Protein AF-A0A536AI36-F1 (afdb_monomer)

Foldseek 3Di:
DDDPPDDDPDDAFEEEEEAEVVVLVLLLLQQLLADQQAFFEYEYHYQDDLPDFDPSQVSNVVRHNAHEEEDDAKAATDGRHYYYYGWQWEWAADPRIIGTDDHDPPAGVHQLLRHLLRCCVNCQQRYEYEYAAHDDARNQNSLLNSLVSNHAYEYEALVQRPHSNHVVNHDPLSHPYYYHSNCVNVLSRCLRVQQPPPPPPPCPVVLVVLLQVLLCVLVVDHLPQWDPVQLVSLLSSLCSVVVNNDSNSVSVVCVVCVVSSVVSVSSLQRQRDAACVVVVLVVCCLPPPVVVQQVVCVVVQQEAAEEEESCFLNNVLLNVLLSNCVVCPPVVVSHHAAYEYEHQDPVRLVNNLQQFDAPVSCVVPPPVCQVPQWDQDPRHTHGDPVSSLRYDYDYDDLQDDQAAAAHQEYEYEPPCNGGDLLSSQLSLLSVLQRHDQFGKYWYAQPDPHDYDPVQWDQDDPRGRMTTGHDHHDNPPDRPDPPPPDDDDDDDDDDDDDDDDDDDDDDDDDDDDDDDPPDPVQVVVVVLQVLADDLKWKFKAFPQQFTQDIGNNVCVLQVADPVRHGPRNLVRGAQWPNVVVNVQQVCCVVVQDKGKDQFTWRDDSDPDQTWTKIWIKGWDDDPDDDTIMIMIIIHTCRLVVVLVVLVVVLVVVLVVVLVVLVVVLVVVVVVVVVVVVVVVVVVVVVVVVVVVVVVVVVVVVVCVVVVVVVVVCVVVVVVVVVVVVVPPVVPPVPPPPPDDDDDDDDDDDDDDDDDDDPPPPPPLPDDWWKWWFFDLQGQTDDTHPNVVVQVVDDDRHRPGPVVVCVVWPDFCVVVSVVQNVCLVPVDKDKDDWTFTFGQDPVGRTDTWTKIKIWHFDADPVRHGGTIMIIMDTDRVVVVCVVSVVVSVVVCVQAPPPFKWKWKAFLVLQFTQDTYPVVLVVLCVQLVNDSVVRGRDHPVSSDRDPDPPDPADPSRCCQVVVAKDWDAQPWDARPVDRDIWTKTKIK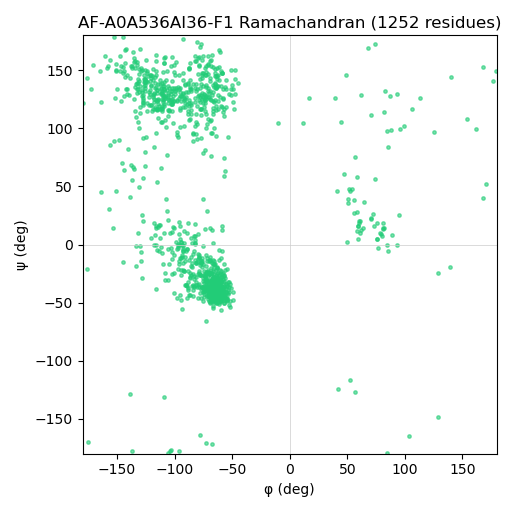HFDASDPVDSHTGMIMIIIGTCPSSVVSNVVSVVSVVVVVVVVVLLVVQLVVLVVLLVVLVVVLVVVVVCVVVVNDDPPPCVVSVVSVVSNVVSVVVSSVSSVLVSLVSCVVVVNNDQPQFDFDWVVVLLVVLVVVCPVALEAEDEAEPDPTATARGRSVLVNLLSCLLVVVQSLFADGHWYWYWYWDDDPWKIKIKIWHQGQWDDPVLQVCLLPFQDDDDDPVCPPPDDRSRSSVSSQSRLVSLVKGKHKDTDGNRTIMIMIMHTHDD

Sequence (1254 aa):
MSDRENVTSSNGDLVVVGSSAGGIEALSILVSTLSTDFPAPIVLAQHLDPNRPSSLDTILQRRTALTVEVIHDRTMLQTGKIYVVPANRHVSVVDGCVEIQGINPKRPRPSVDLLLSSAAEVYGERLIAVILTGSGSDGAAGAIEVKNLGGTVIVQDPQTARYPSMPLALPPTVVDFEVEIEQIGPLLSDLLTGVNTRLPEEKTEDVLRNILEQVSRQASIDFRPYKTTTILRRIGRRMTITHNRTMSDYLEYLKTHPEEVGELVKAFLINVTQFFRDAEAFTYLRREILPDLIVKGRARDRVLRFWAAGCATGEEPYSLAMLITEMLGEELSDWSVKIFATDLDDAAISFARRGVYTENLLKGLPAEYSSRFFEHTEHGYRIAKALRQMVIFGQQDLSRSAPFPRIDLVLCRNVLIYFTPELQEYVLNQFAYSLSNGGYLFLGKAETVRPVQSFYELINKRWKVYRCIGNALPSARRPNSSELSSARVEHHSSSIPARRNGQQHSDQGHQHAPPVQDVGQLRRYNELLLRFLPIGVVVIDRSYRVLTANSTARRLLGLRDAATEQDFLHAIRGIPYAEVRNAIDTVFRERNIATLPEVELAINTGGSGRFIHLSIAVMQLESETPELATLSVTDVTEQVQSKRQLEATQAEQKQLTQELSSTNKRLNDMNKELLDANEELQVANEELMLTHEELQASIEEFETTNEELQATNEELETNNEELQATNEELETTNDELRARTGELQEATIMLESERGHLAEMVELAPFYIMVLRGPNLIVEAYNPRYAQILKGRELHERPLEIVFELFWEEGIPIVRAAHEVFRQGITHTTPRVLTRVPNTNGGYSESYFVYTLVPSHDAGGKVSGVIIYAVDETQHRVRELMEERERLRLIFEHSDMAALALYDAQTAELVMGSPRYLDMKASIHNIEREKLTGKKWHELTITSWPDEEESPWQRVIKTHEPLHLPELHLSSSQNKQEVVLDYSLIPIFASEEQDTIRFIVVSAVDITRQVQARQELIQLNRLKDEFLSLASHELRTPLTSIMGHSELLQRALKRLDNGEVSKTDFSQEAHILDMIVHQSRRLNHLIEEMVDITRIRSEQFEIKHKENVNIIQLVQHVLEQYIDSKHEINLITRDDEIIVNSDEGRIEQVLNNLVGNAVKYSPAGKPIEVRVERDKHEVTIAVRDEGVGISEEQQRHIFERFYRVHNDANAAIEGLGLGLYIAHEIVVRHGGRMWLESKPGKGSAFYFSLPLST

pLDDT: mean 71.99, std 16.7, range [22.3, 97.12]

Solvent-accessible surface area (backbone atoms only — not comparable to full-atom values): 70666 Å² total; per-residue (Å²): 145,81,90,85,85,85,87,86,85,83,84,75,48,41,38,39,38,28,29,24,50,67,20,72,62,53,49,39,49,27,46,51,43,46,62,74,80,36,78,35,24,34,38,39,36,50,52,45,66,70,89,53,90,79,59,60,59,66,57,41,42,76,41,29,84,41,54,58,45,73,58,60,66,75,38,77,72,48,66,37,29,37,35,35,54,47,66,61,35,37,46,33,39,55,97,75,24,42,31,56,49,76,95,65,91,89,59,64,38,33,36,34,25,53,31,36,36,31,35,17,76,73,46,20,56,44,25,36,40,36,35,36,26,5,69,53,52,79,34,34,70,8,43,48,42,20,39,76,46,52,20,43,27,35,28,34,28,48,90,78,27,90,26,32,49,27,37,65,56,45,58,76,75,52,52,74,40,75,37,55,58,72,51,49,24,53,49,50,51,52,68,69,64,37,78,83,68,76,68,62,90,85,58,53,68,62,50,51,49,50,43,40,49,51,42,24,70,74,71,71,47,79,61,75,62,33,46,63,73,64,50,54,54,43,50,54,52,52,23,58,78,71,71,34,87,43,74,64,52,37,47,53,45,46,72,76,37,64,70,53,47,58,55,52,51,51,63,71,56,85,55,83,74,44,52,50,66,61,55,70,55,52,50,47,40,61,69,62,48,49,52,55,50,50,58,55,16,64,77,51,82,28,44,47,35,34,33,30,44,59,29,35,58,31,32,53,56,49,40,51,44,52,52,51,51,65,72,44,49,84,56,47,86,73,43,53,61,40,32,40,28,23,22,74,52,63,68,31,40,54,48,26,72,69,32,67,39,48,73,73,71,46,71,80,60,57,68,69,55,49,70,71,44,40,44,86,50,101,85,31,35,30,56,36,68,73,57,56,72,31,48,47,76,46,79,47,51,75,91,78,51,84,70,63,71,67,22,44,35,38,39,44,46,81,48,63,72,48,39,33,74,69,51,41,52,53,43,50,45,44,49,32,45,14,35,30,84,72,14,38,41,39,35,32,74,84,53,84,79,79,77,61,68,81,30,38,43,84,76,34,84,79,49,44,27,28,34,30,74,34,72,50,75,87,72,87,72,69,92,64,96,78,77,89,76,89,78,89,86,87,88,81,89,91,77,91,88,89,86,90,90,83,89,91,87,88,89,82,88,78,98,69,79,85,73,100,77,57,74,75,53,54,61,50,50,54,54,54,63,35,52,69,43,91,53,9,40,36,33,25,39,86,81,40,29,21,72,45,66,21,51,34,25,23,65,76,49,60,44,56,100,78,45,65,74,34,44,48,72,75,54,28,68,45,52,60,56,70,62,55,47,52,43,53,54,45,14,73,71,69,70,43,74,36,75,44,74,76,43,57,31,59,60,100,67,97,56,82,63,48,23,28,27,40,37,36,34,60,51,88,65,102,56,105,61,83,61,29,34,41,37,41,37,39,83,39,30,69,53,52,50,51,50,51,51,46,52,49,51,52,48,50,52,52,47,52,47,49,50,52,53,49,49,51,48,50,50,51,52,49,54,46,49,51,49,52,50,49,51,48,50,52,50,49,50,54,47,48,54,50,48,51,54,47,48,55,54,43,49,61,50,43,60,55,46,49,59,51,44,59,58,47,50,65,59,44,60,64,51,51,66,62,53,62,71,61,58,73,69,60,69,80,72,69,78,81,78,80,86,81,86,81,89,89,90,85,88,85,80,86,90,87,88,88,87,80,84,82,80,68,77,74,87,73,66,93,56,33,38,39,34,25,38,48,98,69,37,22,30,70,50,65,42,77,65,42,53,66,81,52,77,84,63,88,54,72,77,34,42,51,69,68,68,44,68,79,52,83,86,74,45,66,64,58,60,51,47,49,58,44,18,48,72,69,62,45,70,46,71,51,71,80,39,79,42,71,43,78,42,96,89,78,51,74,42,83,37,35,33,38,41,34,36,38,50,34,63,43,99,84,72,45,69,40,18,39,36,41,41,43,47,80,56,54,72,58,61,65,47,54,64,53,51,59,59,51,52,57,55,49,60,40,64,67,40,89,77,44,26,33,35,36,26,33,52,82,77,34,23,28,72,48,62,10,58,57,28,36,53,52,48,20,68,74,69,73,42,63,61,88,70,48,59,64,39,40,52,83,82,71,56,92,66,86,70,72,97,60,102,65,53,75,69,56,47,32,72,73,67,73,43,67,46,78,42,76,71,43,75,40,73,49,95,86,45,97,58,73,43,27,26,40,36,37,42,38,70,36,62,73,44,97,90,43,100,44,65,46,30,32,40,36,40,38,31,83,45,44,70,51,57,52,56,53,52,52,47,55,52,52,52,52,56,50,55,52,50,55,53,53,51,55,53,66,54,44,54,39,52,52,48,34,51,53,37,50,52,50,45,51,54,52,53,54,41,51,76,70,68,78,58,76,100,81,64,66,65,60,56,51,49,40,50,50,52,31,52,53,32,49,55,50,51,52,52,55,52,51,55,52,50,52,52,50,28,54,73,68,70,66,61,67,88,84,58,65,38,83,34,46,53,52,60,52,51,50,57,58,50,60,79,45,65,89,46,71,41,54,74,45,81,46,63,89,66,91,73,45,69,29,70,37,39,60,70,62,51,48,52,33,49,51,46,49,53,50,47,36,64,71,52,26,55,84,68,48,58,33,43,38,36,47,48,79,59,98,56,32,38,37,41,34,46,33,26,63,16,60,38,43,50,81,76,53,63,77,42,52,61,34,78,62,34,74,87,88,45,94,91,46,78,85,68,86,78,74,31,44,58,56,25,51,33,44,52,53,33,44,74,63,68,23,52,66,53,73,52,54,41,66,71,65,6,36,33,43,36,39,31,40,48,42,72,129

Radius of gyration: 47.38 Å; Cα contacts (8 Å, |Δi|>4): 1922; chains: 1; bounding box: 139×102×135 Å

Nearest PDB structures (foldseek):
  3dge-assembly3_A  TM=8.605E-01  e=4.373E-19  Thermotoga maritima
  6rh7-assembly1_B  TM=8.488E-01  e=9.731E-19  Thermotoga maritima
  7zp0-assembly1_A  TM=8.204E-01  e=1.682E-14  Escherichia coli 'BL21-Gold(DE3)pLysS AG'
  4biu-assembly1_D  TM=6.672E-01  e=2.042E-12  Escherichia coli K-12
  9eut-assembly1_B  TM=2.491E-01  e=3.176E-19  Pseudomonas aeruginosa

Secondary structure (DSSP, 8-state):
--S-S---S----EEEEEE-TTHHHHHHHHHHTS-TT-SS-EEEEE---TTS---HHHHHHTT-SSEEEE--SEEE--TTEEEEPPTT-EEEEETTEEEEEP--TTS-SS-HHHHHHHHHHHHGGGEEEEE-S-SS-TTHHHHHHHHHTT-EEEEE-TTT-SSTHHHHTS-TTT-SEEE-HHHHHHHHHHHHH-------TTTHHHHHHHHHHHHHHHH----TTB-HHHHHHHHHHHHHHTT-SSHHHHHHHHHH-HHHHHHHHHHH------TTSSHHHHHHIIIIIHHHHHHHHHTTTTEEEEEEES-TTSHHHHHHHHHHHHHHGGGGGG-EEEEEEEES-HHHHHHHHHTEE-GGGGBTB-HHHHHHHEEEETTEEEEPHHHHHHEEEEE--TTTSPPPSSEEEEEE-SSGGGB-HHHHHHHHHHHHHHEEEEEEEEE-TT------TTTEEEEETTTTEEEE-SPPP-------TT--S---------------------------PPPS--HHHHHHHHHHHHHH-SSEEEEEETT-BEEEE-HHHHHHHT--TT-TTSBHHHHSTT--HHHHHHHHHHHHHH-S-EEEEEEEE--SSSSSPEEEEEEEEEEPPSSS---EEEEEEEE-HHHHHHHHHHHHHHHHHHHHHHHHHHHHHHHHHHHHHHHHHHHHHHHHHHHHHHHHHHHHHHHHHHHHHHHHHHHHHHHHHHHHHHHHHHHTTTGGGSGGGS-------------------SSSSSTT--SEEEEEETTTTEEEEE-HHHHHHTTT---TT-BHHHHHTTSTTSSHHHHHHHHHHHHH---EEPPPEEEEEEPTTSSEEEEEEEEEEEEEE-TTSSEEEEEEEEEE-HHHHHHHHHHHHHHHHHHHHT--SSEEEEEETTT-BEEEE-HHHHHHHHHHHT--GGGSTT-BGGGG--S---S-SS-HHHHHHHH-S-EEEEEEEEE-SSS--EEEEEEEEEEEEEETTEEEEEEEEEEEEE-HHHHHHHHHHHHHHHHHHHHHHHHHHHHHHHHHHHHHHHHHHHHHHHHHHTT-S-TT-THHHHHHHHHHHHHHHHHHHHHHHHHHHHHHHTT-------EEEEHHHHHHHHHHTTTTSSS-EEEEES-S--EEEE-HHHHHHHHHHHHHHHHHHSPTT--EEEEEEE-SSEEEEEEE--SS---HHHHTTTTSTT-----TTSTT----S-HHHHHHHHHHHTT--EEEEE-TTS-EEEEEEEEPP-

Mean predicted aligned error: 23.68 Å

Structure (mmCIF, N/CA/C/O backbone):
data_AF-A0A536AI36-F1
#
_entry.id   AF-A0A536AI36-F1
#
loop_
_atom_site.group_PDB
_atom_site.id
_atom_site.type_symbol
_atom_site.label_atom_id
_atom_site.label_alt_id
_atom_site.label_comp_id
_atom_site.label_asym_id
_atom_site.label_entity_id
_atom_site.label_seq_id
_atom_site.pdbx_PDB_ins_code
_atom_site.Cartn_x
_atom_site.Cartn_y
_atom_site.Cartn_z
_atom_site.occupancy
_atom_site.B_iso_or_equiv
_atom_site.auth_seq_id
_atom_site.auth_comp_id
_atom_site.auth_asym_id
_atom_site.auth_atom_id
_atom_site.pdbx_PDB_model_num
ATOM 1 N N . MET A 1 1 ? 70.087 -10.847 8.306 1.00 37.50 1 MET A N 1
ATOM 2 C CA . MET A 1 1 ? 69.337 -10.643 7.050 1.00 37.50 1 MET A CA 1
ATOM 3 C C . MET A 1 1 ? 69.615 -11.831 6.145 1.00 37.50 1 MET A C 1
ATOM 5 O O . MET A 1 1 ? 70.523 -11.775 5.335 1.00 37.50 1 MET A O 1
ATOM 9 N N . SER A 1 2 ? 68.892 -12.915 6.397 1.00 35.09 2 SER A N 1
ATOM 10 C CA . SER A 1 2 ? 68.644 -14.103 5.567 1.00 35.09 2 SER A CA 1
ATOM 11 C C . SER A 1 2 ? 67.804 -15.020 6.473 1.00 35.09 2 SER A C 1
ATOM 13 O O . SER A 1 2 ? 68.037 -15.013 7.679 1.00 35.09 2 SER A O 1
ATOM 15 N N . ASP A 1 3 ? 66.801 -15.709 5.930 1.00 27.73 3 ASP A N 1
ATOM 16 C CA . ASP A 1 3 ? 65.890 -16.668 6.606 1.00 27.73 3 ASP A CA 1
ATOM 17 C C . ASP A 1 3 ? 64.538 -16.142 7.136 1.00 27.73 3 ASP A C 1
ATOM 19 O O . ASP A 1 3 ? 63.932 -16.744 8.020 1.00 27.73 3 ASP A O 1
ATOM 23 N N . ARG A 1 4 ? 63.987 -15.059 6.567 1.00 28.73 4 ARG A N 1
ATOM 24 C CA . ARG A 1 4 ? 62.554 -14.709 6.746 1.00 28.73 4 ARG A CA 1
ATOM 25 C C . ARG A 1 4 ? 61.783 -14.469 5.442 1.00 28.73 4 ARG A C 1
ATOM 27 O O . ARG A 1 4 ? 60.709 -13.883 5.459 1.00 28.73 4 ARG A O 1
ATOM 34 N N . GLU A 1 5 ? 62.298 -14.974 4.328 1.00 30.58 5 GLU A N 1
ATOM 35 C CA . GLU A 1 5 ? 61.594 -15.029 3.043 1.00 30.58 5 GLU A CA 1
ATOM 36 C C . GLU A 1 5 ? 61.446 -16.502 2.649 1.00 30.58 5 GLU A C 1
ATOM 38 O O . GLU A 1 5 ? 62.336 -17.048 2.008 1.00 30.58 5 GLU A O 1
ATOM 43 N N . ASN A 1 6 ? 60.401 -17.167 3.170 1.00 25.16 6 ASN A N 1
ATOM 44 C CA . ASN A 1 6 ? 59.744 -18.372 2.614 1.00 25.16 6 ASN A CA 1
ATOM 45 C C . ASN A 1 6 ? 58.726 -18.994 3.601 1.00 25.16 6 ASN A C 1
ATOM 47 O O . ASN A 1 6 ? 58.762 -20.188 3.882 1.00 25.16 6 ASN A O 1
ATOM 51 N N . VAL A 1 7 ? 57.786 -18.202 4.133 1.00 28.30 7 VAL A N 1
ATOM 52 C CA . VAL A 1 7 ? 56.565 -18.745 4.771 1.00 28.30 7 VAL A CA 1
ATOM 53 C C . VAL A 1 7 ? 55.356 -17.942 4.292 1.00 28.30 7 VAL A C 1
ATOM 55 O O . VAL A 1 7 ? 54.725 -17.213 5.046 1.00 28.30 7 VAL A O 1
ATOM 58 N N . THR A 1 8 ? 55.055 -18.022 2.999 1.00 28.91 8 THR A N 1
ATOM 59 C CA . THR A 1 8 ? 53.810 -17.487 2.421 1.00 28.91 8 THR A CA 1
ATOM 60 C C . THR A 1 8 ? 53.222 -18.486 1.425 1.00 28.91 8 THR A C 1
ATOM 62 O O . THR A 1 8 ? 53.026 -18.152 0.260 1.00 28.91 8 THR A O 1
ATOM 65 N N . SER A 1 9 ? 52.975 -19.729 1.867 1.00 31.86 9 SER A N 1
ATOM 66 C CA . SER A 1 9 ? 52.262 -20.744 1.064 1.00 31.86 9 SER A CA 1
ATOM 67 C C . SER A 1 9 ? 51.730 -21.972 1.844 1.00 31.86 9 SER A C 1
ATOM 69 O O . SER A 1 9 ? 51.912 -23.095 1.376 1.00 31.86 9 SER A O 1
ATOM 71 N N . SER A 1 10 ? 51.078 -21.830 3.015 1.00 33.41 10 SER A N 1
ATOM 72 C CA . SER A 1 10 ? 50.598 -23.035 3.741 1.00 33.41 10 SER A CA 1
ATOM 73 C C . SER A 1 10 ? 49.432 -22.920 4.746 1.00 33.41 10 SER A C 1
ATOM 75 O O . SER A 1 10 ? 49.369 -23.747 5.647 1.00 33.41 10 SER A O 1
ATOM 77 N N . ASN A 1 11 ? 48.456 -22.011 4.605 1.00 47.59 11 ASN A N 1
ATOM 78 C CA . ASN A 1 11 ? 47.222 -22.121 5.417 1.00 47.59 11 ASN A CA 1
ATOM 79 C C . ASN A 1 11 ? 46.037 -22.556 4.543 1.00 47.59 11 ASN A C 1
ATOM 81 O O . ASN A 1 11 ? 45.569 -21.761 3.728 1.00 47.59 11 ASN A O 1
ATOM 85 N N . GLY A 1 12 ? 45.603 -23.814 4.701 1.00 68.00 12 GLY A N 1
ATOM 86 C CA . GLY A 1 12 ? 44.401 -24.401 4.085 1.00 68.00 12 GLY A CA 1
ATOM 87 C C . GLY A 1 12 ? 43.089 -23.895 4.702 1.00 68.00 12 GLY A C 1
ATOM 88 O O . GLY A 1 12 ? 43.101 -22.939 5.478 1.00 68.00 12 GLY A O 1
ATOM 89 N N . ASP A 1 13 ? 41.963 -24.507 4.332 1.00 84.06 13 ASP A N 1
ATOM 90 C CA . ASP A 1 13 ? 40.632 -24.201 4.881 1.00 84.06 13 ASP A CA 1
ATOM 91 C C . ASP A 1 13 ? 40.507 -24.606 6.362 1.00 84.06 13 ASP A C 1
ATOM 93 O O . ASP A 1 13 ? 41.313 -25.384 6.870 1.00 84.06 13 ASP A O 1
ATOM 97 N N . LEU A 1 14 ? 39.499 -24.086 7.070 1.00 91.06 14 LEU A N 1
ATOM 98 C CA . LEU A 1 14 ? 39.233 -24.409 8.479 1.00 91.06 14 LEU A CA 1
ATOM 99 C C . LEU A 1 14 ? 37.755 -24.744 8.689 1.00 91.06 14 LEU A C 1
ATOM 101 O O . LEU A 1 14 ? 36.886 -23.983 8.262 1.00 91.06 14 LEU A O 1
ATOM 105 N N . VAL A 1 15 ? 37.474 -25.828 9.417 1.00 93.81 15 VAL A N 1
ATOM 106 C CA . VAL A 1 15 ? 36.121 -26.157 9.887 1.00 93.81 15 VAL A CA 1
ATOM 107 C C . VAL A 1 15 ? 36.011 -25.872 11.381 1.00 93.81 15 VAL A C 1
ATOM 109 O O . VAL A 1 15 ? 36.803 -26.376 12.176 1.00 93.81 15 VAL A O 1
ATOM 112 N N . VAL A 1 16 ? 35.013 -25.090 11.781 1.00 95.25 16 VAL A N 1
ATOM 113 C CA . VAL A 1 16 ? 34.680 -24.842 13.190 1.00 95.25 16 VAL A CA 1
ATOM 114 C C . VAL A 1 16 ? 33.274 -25.353 13.461 1.00 95.25 16 VAL A C 1
ATOM 116 O O . VAL A 1 16 ? 32.332 -24.936 12.796 1.00 95.25 16 VAL A O 1
ATOM 119 N N . VAL A 1 17 ? 33.124 -26.225 14.456 1.00 95.12 17 VAL A N 1
ATOM 120 C CA . VAL A 1 17 ? 31.841 -26.833 14.829 1.00 95.12 17 VAL A CA 1
ATOM 121 C C . VAL A 1 17 ? 31.428 -26.369 16.222 1.00 95.12 17 VAL A C 1
ATOM 123 O O . VAL A 1 17 ? 32.183 -26.537 17.180 1.00 95.12 17 VAL A O 1
ATOM 126 N N . GLY A 1 18 ? 30.232 -25.798 16.341 1.00 92.69 18 GLY A N 1
ATOM 127 C CA . GLY A 1 18 ? 29.627 -25.347 17.593 1.00 92.69 18 GLY A CA 1
ATOM 128 C C . GLY A 1 18 ? 28.440 -26.215 18.007 1.00 92.69 18 GLY A C 1
ATOM 129 O O . GLY A 1 18 ? 27.600 -26.550 17.174 1.00 92.69 18 GLY A O 1
ATOM 130 N N . SER A 1 19 ? 28.347 -26.569 19.291 1.00 91.75 19 SER A N 1
ATOM 131 C CA . SER A 1 19 ? 27.254 -27.397 19.830 1.00 91.75 19 SER A CA 1
ATOM 132 C C . SER A 1 19 ? 27.028 -27.190 21.338 1.00 91.75 19 SER A C 1
ATOM 134 O O . SER A 1 19 ? 27.911 -26.719 22.062 1.00 91.75 19 SER A O 1
ATOM 136 N N . SER A 1 20 ? 25.829 -27.529 21.826 1.00 87.38 20 SER A N 1
ATOM 137 C CA . SER A 1 20 ? 25.424 -27.350 23.233 1.00 87.38 20 SER A CA 1
ATOM 138 C C . SER A 1 20 ? 24.629 -28.577 23.728 1.00 87.38 20 SER A C 1
ATOM 140 O O . SER A 1 20 ? 25.112 -29.702 23.597 1.00 87.38 20 SER A O 1
ATOM 142 N N . ALA A 1 21 ? 23.443 -28.425 24.326 1.00 79.19 21 ALA A N 1
ATOM 143 C CA . ALA A 1 21 ? 22.612 -29.554 24.762 1.00 79.19 21 ALA A CA 1
ATOM 144 C C . ALA A 1 21 ? 22.356 -30.576 23.628 1.00 79.19 21 ALA A C 1
ATOM 146 O O . ALA A 1 21 ? 21.970 -30.211 22.519 1.00 79.19 21 ALA A O 1
ATOM 147 N N . GLY A 1 22 ? 22.593 -31.865 23.906 1.00 80.44 22 GLY A N 1
ATOM 148 C CA . GLY A 1 22 ? 22.526 -32.948 22.909 1.00 80.44 22 GLY A CA 1
ATOM 149 C C . GLY A 1 22 ? 23.730 -33.038 21.956 1.00 80.44 22 GLY A C 1
ATOM 150 O O . GLY A 1 22 ? 23.807 -33.970 21.162 1.00 80.44 22 GLY A O 1
ATOM 151 N N . GLY A 1 23 ? 24.696 -32.118 22.047 1.00 85.00 23 GLY A N 1
ATOM 152 C CA . GLY A 1 23 ? 25.785 -31.993 21.078 1.00 85.00 23 GLY A CA 1
ATOM 153 C C . GLY A 1 23 ? 26.803 -33.139 21.066 1.00 85.00 23 GLY A C 1
ATOM 154 O O . GLY A 1 23 ? 27.355 -33.429 20.015 1.00 85.00 23 GLY A O 1
ATOM 155 N N . ILE A 1 24 ? 27.006 -33.867 22.174 1.00 87.31 24 ILE A N 1
ATOM 156 C CA . ILE A 1 24 ? 27.954 -35.005 22.222 1.00 87.31 24 ILE A CA 1
ATOM 157 C C . ILE A 1 24 ? 27.535 -36.124 21.254 1.00 87.31 24 ILE A C 1
ATOM 159 O O . ILE A 1 24 ? 28.381 -36.724 20.588 1.00 87.31 24 ILE A O 1
ATOM 163 N N . GLU A 1 25 ? 26.234 -36.402 21.179 1.00 86.19 25 GLU A N 1
ATOM 164 C CA . GLU A 1 25 ? 25.662 -37.406 20.281 1.00 86.19 25 GLU A CA 1
ATOM 165 C C . GLU A 1 25 ? 25.793 -36.954 18.821 1.00 86.19 25 GLU A C 1
ATOM 167 O O . GLU A 1 25 ? 26.357 -37.682 18.008 1.00 86.19 25 GLU A O 1
ATOM 172 N N . ALA A 1 26 ? 25.413 -35.706 18.524 1.00 89.81 26 ALA A N 1
ATOM 173 C CA . ALA A 1 26 ? 25.544 -35.122 17.190 1.00 89.81 26 ALA A CA 1
ATOM 174 C C . ALA A 1 26 ? 27.006 -35.056 16.710 1.00 89.81 26 ALA A C 1
ATOM 176 O O . ALA A 1 26 ? 27.307 -35.441 15.584 1.00 89.81 26 ALA A O 1
ATOM 177 N N . LEU A 1 27 ? 27.941 -34.647 17.574 1.00 92.75 27 LEU A N 1
ATOM 178 C CA . LEU A 1 27 ? 29.375 -34.659 17.278 1.00 92.75 27 LEU A CA 1
ATOM 179 C C . LEU A 1 27 ? 29.883 -36.079 17.019 1.00 92.75 27 LEU A C 1
ATOM 181 O O . LEU A 1 27 ? 30.691 -36.270 16.117 1.00 92.75 27 LEU A O 1
ATOM 185 N N . SER A 1 28 ? 29.409 -37.075 17.775 1.00 91.69 28 SER A N 1
ATOM 186 C CA . SER A 1 28 ? 29.796 -38.479 17.578 1.00 91.69 28 SER A CA 1
ATOM 187 C C . SER A 1 28 ? 29.333 -39.020 16.225 1.00 91.69 28 SER A C 1
ATOM 189 O O . SER A 1 28 ? 30.085 -39.758 15.588 1.00 91.69 28 SER A O 1
ATOM 191 N N . ILE A 1 29 ? 28.129 -38.639 15.783 1.00 90.56 29 ILE A N 1
ATOM 192 C CA . ILE A 1 29 ? 27.613 -38.975 14.451 1.00 90.56 29 ILE A CA 1
ATOM 193 C C . ILE A 1 29 ? 28.454 -38.262 13.389 1.00 90.56 29 ILE A C 1
ATOM 195 O O . ILE A 1 29 ? 29.050 -38.933 12.548 1.00 90.56 29 ILE A O 1
ATOM 199 N N . LEU A 1 30 ? 28.624 -36.939 13.494 1.00 92.75 30 LEU A N 1
ATOM 200 C CA . LEU A 1 30 ? 29.403 -36.141 12.545 1.00 92.75 30 LEU A CA 1
ATOM 201 C C . LEU A 1 30 ? 30.807 -36.718 12.324 1.00 92.75 30 LEU A C 1
ATOM 203 O O . LEU A 1 30 ? 31.175 -37.008 11.188 1.00 92.75 30 LEU A O 1
ATOM 207 N N . VAL A 1 31 ? 31.586 -36.944 13.390 1.00 92.69 31 VAL A N 1
ATOM 208 C CA . VAL A 1 31 ? 32.977 -37.414 13.242 1.00 92.69 31 VAL A CA 1
ATOM 209 C C . VAL A 1 31 ? 33.087 -38.828 12.666 1.00 92.69 31 VAL A C 1
ATOM 211 O O . VAL A 1 31 ? 34.138 -39.169 12.120 1.00 92.69 31 VAL A O 1
ATOM 214 N N . SER A 1 32 ? 32.024 -39.636 12.764 1.00 91.31 32 SER A N 1
ATOM 215 C CA . SER A 1 32 ? 31.963 -40.980 12.173 1.00 91.31 32 SER A CA 1
ATOM 216 C C . SER A 1 32 ? 31.736 -40.974 10.662 1.00 91.31 32 SER A C 1
ATOM 218 O O . SER A 1 32 ? 32.062 -41.949 9.989 1.00 91.31 32 SER A O 1
ATOM 220 N N . THR A 1 33 ? 31.238 -39.858 10.126 1.00 90.81 33 THR A N 1
ATOM 221 C CA . THR A 1 33 ? 31.000 -39.667 8.688 1.00 90.81 33 THR A CA 1
ATOM 222 C C . THR A 1 33 ? 32.183 -39.021 7.952 1.00 90.81 33 THR A C 1
ATOM 224 O O . THR A 1 33 ? 32.158 -38.889 6.730 1.00 90.81 33 THR A O 1
ATOM 227 N N . LEU A 1 34 ? 33.244 -38.636 8.674 1.00 89.94 34 LEU A N 1
ATOM 228 C CA . LEU A 1 34 ? 34.450 -38.028 8.103 1.00 89.94 34 LEU A CA 1
ATOM 229 C C . LEU A 1 34 ? 35.408 -39.087 7.533 1.00 89.94 34 LEU A C 1
ATOM 231 O O . LEU A 1 34 ? 35.673 -40.111 8.163 1.00 89.94 34 LEU A O 1
ATOM 235 N N . SER A 1 35 ? 35.991 -38.810 6.365 1.00 84.12 35 SER A N 1
ATOM 236 C CA . SER A 1 35 ? 37.008 -39.669 5.741 1.00 84.12 35 SER A CA 1
ATOM 237 C C . SER A 1 35 ? 38.350 -39.624 6.481 1.00 84.12 35 SER A C 1
ATOM 239 O O . SER A 1 35 ? 38.703 -38.597 7.058 1.00 84.12 35 SER A O 1
ATOM 241 N N . THR A 1 36 ? 39.164 -40.679 6.369 1.00 82.12 36 THR A N 1
ATOM 242 C CA . THR A 1 36 ? 40.541 -40.734 6.911 1.00 82.12 36 THR A CA 1
ATOM 243 C C . THR A 1 36 ? 41.467 -39.650 6.358 1.00 82.12 36 THR A C 1
ATOM 245 O O . THR A 1 36 ? 42.414 -39.251 7.031 1.00 82.12 36 THR A O 1
ATOM 248 N N . ASP A 1 37 ? 41.173 -39.150 5.157 1.00 81.25 37 ASP A N 1
ATOM 249 C CA . ASP A 1 37 ? 42.056 -38.276 4.379 1.00 81.25 37 ASP A CA 1
ATOM 250 C C . ASP A 1 37 ? 41.538 -36.822 4.378 1.00 81.25 37 ASP A C 1
ATOM 252 O O . ASP A 1 37 ? 41.709 -36.083 3.410 1.00 81.25 37 ASP A O 1
ATOM 256 N N . PHE A 1 38 ? 40.831 -36.423 5.442 1.00 85.31 38 PHE A N 1
ATOM 257 C CA . PHE A 1 38 ? 40.073 -35.172 5.480 1.00 85.31 38 PHE A CA 1
ATOM 258 C C . PHE A 1 38 ? 40.974 -33.925 5.273 1.00 85.31 38 PHE A C 1
ATOM 260 O O . PHE A 1 38 ? 41.958 -33.750 5.998 1.00 85.31 38 PHE A O 1
ATOM 267 N N . PRO A 1 39 ? 40.654 -33.030 4.313 1.00 81.69 39 PRO A N 1
ATOM 268 C CA . PRO A 1 39 ? 41.585 -32.022 3.782 1.00 81.69 39 PRO A CA 1
ATOM 269 C C . PRO A 1 39 ? 41.741 -30.737 4.621 1.00 81.69 39 PRO A C 1
ATOM 271 O O . PRO A 1 39 ? 42.531 -29.867 4.248 1.00 81.69 39 PRO A O 1
ATOM 274 N N . ALA A 1 40 ? 41.071 -30.612 5.773 1.00 88.56 40 ALA A N 1
ATOM 275 C CA . ALA A 1 40 ? 41.175 -29.443 6.656 1.00 88.56 40 ALA A CA 1
ATOM 276 C C . ALA A 1 40 ? 41.315 -29.816 8.149 1.00 88.56 40 ALA A C 1
ATOM 278 O O . ALA A 1 40 ? 40.933 -30.915 8.549 1.00 88.56 40 ALA A O 1
ATOM 279 N N . PRO A 1 41 ? 41.871 -28.937 9.003 1.00 92.44 41 PRO A N 1
ATOM 280 C CA . PRO A 1 41 ? 41.689 -29.011 10.453 1.00 92.44 41 PRO A CA 1
ATOM 281 C C . PRO A 1 41 ? 40.225 -28.772 10.859 1.00 92.44 41 PRO A C 1
ATOM 283 O O . PRO A 1 41 ? 39.543 -27.921 10.281 1.00 92.44 41 PRO A O 1
ATOM 286 N N . ILE A 1 42 ? 39.769 -29.468 11.906 1.00 93.81 42 ILE A N 1
ATOM 287 C CA . ILE A 1 42 ? 38.439 -29.282 12.509 1.00 93.81 42 ILE A CA 1
ATOM 288 C C . ILE A 1 42 ? 38.596 -28.830 13.961 1.00 93.81 42 ILE A C 1
ATOM 290 O O . ILE A 1 42 ? 39.303 -29.480 14.723 1.00 93.81 42 ILE A O 1
ATOM 294 N N . VAL A 1 43 ? 37.920 -27.757 14.374 1.00 93.75 43 VAL A N 1
ATOM 295 C CA . VAL A 1 43 ? 37.893 -27.287 15.770 1.00 93.75 43 VAL A CA 1
ATOM 296 C C . VAL A 1 43 ? 36.480 -27.419 16.334 1.00 93.75 43 VAL A C 1
ATOM 298 O O . VAL A 1 43 ? 35.543 -26.826 15.809 1.00 93.75 43 VAL A O 1
ATOM 301 N N . LEU A 1 44 ? 36.325 -28.184 17.415 1.00 93.12 44 LEU A N 1
ATOM 302 C CA . LEU A 1 44 ? 35.047 -28.490 18.054 1.00 93.12 44 LEU A CA 1
ATOM 303 C C . LEU A 1 44 ? 34.879 -27.698 19.354 1.00 93.12 44 LEU A C 1
ATOM 305 O O . LEU A 1 44 ? 35.605 -27.918 20.329 1.00 93.12 44 LEU A O 1
ATOM 309 N N . ALA A 1 45 ? 33.883 -26.817 19.387 1.00 90.12 45 ALA A N 1
ATOM 310 C CA . ALA A 1 45 ? 33.434 -26.105 20.574 1.00 90.12 45 ALA A CA 1
ATOM 311 C C . ALA A 1 45 ? 32.097 -26.686 21.063 1.00 90.12 45 ALA A C 1
ATOM 313 O O . ALA A 1 45 ? 31.054 -26.526 20.432 1.00 90.12 45 ALA A O 1
ATOM 314 N N . GLN A 1 46 ? 32.140 -27.355 22.214 1.00 86.88 46 GLN A N 1
ATOM 315 C CA . GLN A 1 46 ? 30.981 -27.950 22.879 1.00 86.88 46 GLN A CA 1
ATOM 316 C C . GLN A 1 46 ? 30.809 -27.302 24.255 1.00 86.88 46 GLN A C 1
ATOM 318 O O . GLN A 1 46 ? 31.744 -27.304 25.058 1.00 86.88 46 GLN A O 1
ATOM 323 N N . HIS A 1 47 ? 29.616 -26.788 24.561 1.00 77.62 47 HIS A N 1
ATOM 324 C CA . HIS A 1 47 ? 29.292 -26.369 25.929 1.00 77.62 47 HIS A CA 1
ATOM 325 C C . HIS A 1 47 ? 29.260 -27.585 26.861 1.00 77.62 47 HIS A C 1
ATOM 327 O O . HIS A 1 47 ? 28.510 -28.533 26.624 1.00 77.62 47 HIS A O 1
ATOM 333 N N . LEU A 1 48 ? 30.070 -27.556 27.920 1.00 70.31 48 LEU A N 1
ATOM 334 C CA . LEU A 1 48 ? 30.187 -28.620 28.920 1.00 70.31 48 LEU A CA 1
ATOM 335 C C . LEU A 1 48 ? 30.137 -28.022 30.328 1.00 70.31 48 LEU A C 1
ATOM 337 O O . LEU A 1 48 ? 30.520 -26.869 30.526 1.00 70.31 48 LEU A O 1
ATOM 341 N N . ASP A 1 49 ? 29.703 -28.819 31.307 1.00 65.75 49 ASP A N 1
ATOM 342 C CA . ASP A 1 49 ? 29.738 -28.427 32.718 1.00 65.75 49 ASP A CA 1
ATOM 343 C C . ASP A 1 49 ? 31.195 -28.135 33.147 1.00 65.75 49 ASP A C 1
ATOM 345 O O . ASP A 1 49 ? 32.042 -29.033 33.081 1.00 65.75 49 ASP A O 1
ATOM 349 N N . PRO A 1 50 ? 31.514 -26.903 33.590 1.00 63.25 50 PRO A N 1
ATOM 350 C CA . PRO A 1 50 ? 32.873 -26.506 33.948 1.00 63.25 50 PRO A CA 1
ATOM 351 C C . PRO A 1 50 ? 33.435 -27.235 35.181 1.00 63.25 50 PRO A C 1
ATOM 353 O O . PRO A 1 50 ? 34.644 -27.166 35.406 1.00 63.25 50 PRO A O 1
ATOM 356 N N . ASN A 1 51 ? 32.595 -27.923 35.966 1.00 59.66 51 ASN A N 1
ATOM 357 C CA . ASN A 1 51 ? 32.985 -28.637 37.185 1.00 59.66 51 ASN A CA 1
ATOM 358 C C . ASN A 1 51 ? 33.227 -30.140 36.975 1.00 59.66 51 ASN A C 1
ATOM 360 O O . ASN A 1 51 ? 33.612 -30.831 37.922 1.00 59.66 51 ASN A O 1
ATOM 364 N N . ARG A 1 52 ? 33.013 -30.672 35.763 1.00 61.03 52 ARG A N 1
ATOM 365 C CA . ARG A 1 52 ? 33.268 -32.084 35.447 1.00 61.03 52 ARG A CA 1
ATOM 366 C C . ARG A 1 52 ? 34.444 -32.236 34.480 1.00 61.03 52 ARG A C 1
ATOM 368 O O . ARG A 1 52 ? 34.490 -31.537 33.469 1.00 61.03 52 ARG A O 1
ATOM 375 N N . PRO A 1 53 ? 35.376 -33.175 34.732 1.00 59.00 53 PRO A N 1
ATOM 376 C CA . PRO A 1 53 ? 36.373 -33.536 33.735 1.00 59.00 53 PRO A CA 1
ATOM 377 C C . PRO A 1 53 ? 35.657 -34.109 32.506 1.00 59.00 53 PRO A C 1
ATOM 379 O O . PRO A 1 53 ? 34.876 -35.054 32.611 1.00 59.00 53 PRO A O 1
ATOM 382 N N . SER A 1 54 ? 35.896 -33.501 31.346 1.00 69.88 54 SER A N 1
ATOM 383 C CA . SER A 1 54 ? 35.339 -33.956 30.075 1.00 69.88 54 SER A CA 1
ATOM 384 C C . SER A 1 54 ? 36.155 -35.120 29.530 1.00 69.88 54 SER A C 1
ATOM 386 O O . SER A 1 54 ? 37.378 -35.045 29.495 1.00 69.88 54 SER A O 1
ATOM 388 N N . SER A 1 55 ? 35.477 -36.172 29.075 1.00 79.31 55 SER A N 1
ATOM 389 C CA . SER A 1 55 ? 36.077 -37.278 28.316 1.00 79.31 55 SER A CA 1
ATOM 390 C C . SER A 1 55 ? 35.715 -37.203 26.826 1.00 79.31 55 SER A C 1
ATOM 392 O O . SER A 1 55 ? 35.724 -38.224 26.137 1.00 79.31 55 SER A O 1
ATOM 394 N N . LEU A 1 56 ? 35.326 -36.018 26.334 1.00 83.69 56 LEU A N 1
ATOM 395 C CA . LEU A 1 56 ? 34.817 -35.816 24.973 1.00 83.69 56 LEU A CA 1
ATOM 396 C C . LEU A 1 56 ? 35.826 -36.245 23.900 1.00 83.69 56 LEU A C 1
ATOM 398 O O . LEU A 1 56 ? 35.448 -36.909 22.943 1.00 83.69 56 LEU A O 1
ATOM 402 N N . ASP A 1 57 ? 37.104 -35.939 24.093 1.00 84.75 57 ASP A N 1
ATOM 403 C CA . ASP A 1 57 ? 38.209 -36.397 23.248 1.00 84.75 57 ASP A CA 1
ATOM 404 C C . ASP A 1 57 ? 38.237 -37.929 23.124 1.00 84.75 57 ASP A C 1
ATOM 406 O O . ASP A 1 57 ? 38.251 -38.464 22.017 1.00 84.75 57 ASP A O 1
ATOM 410 N N . THR A 1 58 ? 38.132 -38.651 24.245 1.00 85.31 58 THR A N 1
ATOM 411 C CA . THR A 1 58 ? 38.131 -40.124 24.240 1.00 85.31 58 THR A CA 1
ATOM 412 C C . THR A 1 58 ? 36.871 -40.725 23.613 1.00 85.31 58 THR A C 1
ATOM 414 O O . THR A 1 58 ? 36.937 -41.804 23.020 1.00 85.31 58 THR A O 1
ATOM 417 N N . ILE A 1 59 ? 35.724 -40.046 23.729 1.00 86.81 59 ILE A N 1
ATOM 418 C CA . ILE A 1 59 ? 34.453 -40.473 23.128 1.00 86.81 59 ILE A CA 1
ATOM 419 C C . ILE A 1 59 ? 34.527 -40.324 21.607 1.00 86.81 59 ILE A C 1
ATOM 421 O O . ILE A 1 59 ? 34.224 -41.277 20.888 1.00 86.81 59 ILE A O 1
ATOM 425 N N . LEU A 1 60 ? 34.983 -39.166 21.122 1.00 89.50 60 LEU A N 1
ATOM 426 C CA . LEU A 1 60 ? 35.100 -38.889 19.692 1.00 89.50 60 LEU A CA 1
ATOM 427 C C . LEU A 1 60 ? 36.185 -39.748 19.036 1.00 89.50 60 LEU A C 1
ATOM 429 O O . LEU A 1 60 ? 35.946 -40.300 17.965 1.00 89.50 60 LEU A O 1
ATOM 433 N N . GLN A 1 61 ? 37.326 -39.967 19.704 1.00 92.06 61 GLN A N 1
ATOM 434 C CA . GLN A 1 61 ? 38.415 -40.801 19.178 1.00 92.06 61 GLN A CA 1
ATOM 435 C C . GLN A 1 61 ? 37.979 -42.249 18.892 1.00 92.06 61 GLN A C 1
ATOM 437 O O . GLN A 1 61 ? 38.533 -42.888 18.004 1.00 92.06 61 GLN A O 1
ATOM 442 N N . ARG A 1 62 ? 36.972 -42.779 19.606 1.00 90.44 62 ARG A N 1
ATOM 443 C CA . ARG A 1 62 ? 36.407 -44.123 19.354 1.00 90.44 62 ARG A CA 1
ATOM 444 C C . ARG A 1 62 ? 35.495 -44.187 18.126 1.00 90.44 62 ARG A C 1
ATOM 446 O O . ARG A 1 62 ? 35.123 -45.283 17.714 1.00 90.44 62 ARG A O 1
ATOM 453 N N . ARG A 1 63 ? 35.076 -43.038 17.594 1.00 90.75 63 ARG A N 1
ATOM 454 C CA . ARG A 1 63 ? 34.096 -42.915 16.506 1.00 90.75 63 ARG A CA 1
ATOM 455 C C . ARG A 1 63 ? 34.701 -42.419 15.199 1.00 90.75 63 ARG A C 1
ATOM 457 O O . ARG A 1 63 ? 34.005 -42.447 14.196 1.00 90.75 63 ARG A O 1
ATOM 464 N N . THR A 1 64 ? 35.966 -42.008 15.188 1.00 90.56 64 THR A N 1
ATOM 465 C CA . THR A 1 64 ? 36.646 -41.492 13.997 1.00 90.56 64 THR A CA 1
ATOM 466 C C . THR A 1 64 ? 38.039 -42.091 13.842 1.00 90.56 64 THR A C 1
ATOM 468 O O . THR A 1 64 ? 38.686 -42.457 14.824 1.00 90.56 64 THR A O 1
ATOM 471 N N . ALA A 1 65 ? 38.503 -42.185 12.598 1.00 87.00 65 ALA A N 1
ATOM 472 C CA . ALA A 1 65 ? 39.869 -42.587 12.278 1.00 87.00 65 ALA A CA 1
ATOM 473 C C . ALA A 1 65 ? 40.859 -41.405 12.294 1.00 87.00 65 ALA A C 1
ATOM 475 O O . ALA A 1 65 ? 42.069 -41.626 12.245 1.00 87.00 65 ALA A O 1
ATOM 476 N N . LEU A 1 66 ? 40.360 -40.165 12.372 1.00 89.69 66 LEU A N 1
ATOM 477 C CA . LEU A 1 66 ? 41.180 -38.963 12.520 1.00 89.69 66 LEU A CA 1
ATOM 478 C C . LEU A 1 66 ? 41.740 -38.855 13.948 1.00 89.69 66 LEU A C 1
ATOM 480 O O . LEU A 1 66 ? 41.143 -39.328 14.919 1.00 89.69 66 LEU A O 1
ATOM 484 N N . THR A 1 67 ? 42.894 -38.207 14.092 1.00 91.69 67 THR A N 1
ATOM 485 C CA . THR A 1 67 ? 43.487 -37.957 15.413 1.00 91.69 67 THR A CA 1
ATOM 486 C C . THR A 1 67 ? 42.727 -36.835 16.120 1.00 91.69 67 THR A C 1
ATOM 488 O O . THR A 1 67 ? 42.587 -35.741 15.564 1.00 91.69 67 THR A O 1
ATOM 491 N N . VAL A 1 68 ? 42.266 -37.093 17.347 1.00 91.56 68 VAL A N 1
ATOM 492 C CA . VAL A 1 68 ? 41.573 -36.123 18.206 1.00 91.56 68 VAL A CA 1
ATOM 493 C C . VAL A 1 68 ? 42.533 -35.601 19.281 1.00 91.56 68 VAL A C 1
ATOM 495 O O . VAL A 1 68 ? 43.085 -36.379 20.055 1.00 91.56 68 VAL A O 1
ATOM 498 N N . GLU A 1 69 ? 42.732 -34.283 19.350 1.00 90.31 69 GLU A N 1
ATOM 499 C CA . GLU A 1 69 ? 43.624 -33.613 20.310 1.00 90.31 69 GLU A CA 1
ATOM 500 C C . GLU A 1 69 ? 42.874 -32.529 21.102 1.00 90.31 69 GLU A C 1
ATOM 502 O O . GLU A 1 69 ? 42.038 -31.809 20.559 1.00 90.31 69 GLU A O 1
ATOM 507 N N . VAL A 1 70 ? 43.176 -32.370 22.394 1.00 87.25 70 VAL A N 1
ATOM 508 C CA . VAL A 1 70 ? 42.627 -31.275 23.215 1.00 87.25 70 VAL A CA 1
ATOM 509 C C . VAL A 1 70 ? 43.514 -30.038 23.079 1.00 87.25 70 VAL A C 1
ATOM 511 O O . VAL A 1 70 ? 44.738 -30.131 23.147 1.00 87.25 70 VAL A O 1
ATOM 514 N N . ILE A 1 71 ? 42.906 -28.863 22.908 1.00 87.06 71 ILE A N 1
ATOM 515 C CA . ILE A 1 71 ? 43.646 -27.598 22.808 1.00 87.06 71 ILE A CA 1
ATOM 516 C C . ILE A 1 71 ? 44.271 -27.246 24.168 1.00 87.06 71 ILE A C 1
ATOM 518 O O . ILE A 1 71 ? 43.605 -27.272 25.205 1.00 87.06 71 ILE A O 1
ATOM 522 N N . HIS A 1 72 ? 45.557 -26.898 24.152 1.00 77.75 72 HIS A N 1
ATOM 523 C CA . HIS A 1 72 ? 46.307 -26.406 25.312 1.00 77.75 72 HIS A CA 1
ATOM 524 C C . HIS A 1 72 ? 46.600 -24.909 25.116 1.00 77.75 72 HIS A C 1
ATOM 526 O O . HIS A 1 72 ? 45.683 -24.173 24.794 1.00 77.75 72 HIS A O 1
ATOM 532 N N . ASP A 1 73 ? 47.827 -24.416 25.290 1.00 74.31 73 ASP A N 1
ATOM 533 C CA . ASP A 1 73 ? 48.081 -22.964 25.301 1.00 74.31 73 ASP A CA 1
ATOM 534 C C . ASP A 1 73 ? 47.978 -22.296 23.920 1.00 74.31 73 ASP A C 1
ATOM 536 O O . ASP A 1 73 ? 47.088 -21.478 23.682 1.00 74.31 73 ASP A O 1
ATOM 540 N N . ARG A 1 74 ? 48.893 -22.645 23.009 1.00 84.38 74 ARG A N 1
ATOM 541 C CA . ARG A 1 74 ? 48.904 -22.205 21.610 1.00 84.38 74 ARG A CA 1
ATOM 542 C C . ARG A 1 74 ? 49.115 -23.425 20.731 1.00 84.38 74 ARG A C 1
ATOM 544 O O . ARG A 1 74 ? 50.225 -23.951 20.655 1.00 84.38 74 ARG A O 1
ATOM 551 N N . THR A 1 75 ? 48.055 -23.869 20.071 1.00 85.06 75 THR A N 1
ATOM 552 C CA . THR A 1 75 ? 48.079 -25.065 19.225 1.00 85.06 75 THR A CA 1
ATOM 553 C C . THR A 1 75 ? 48.055 -24.656 17.755 1.00 85.06 75 THR A C 1
ATOM 555 O O . THR A 1 75 ? 47.176 -23.912 17.318 1.00 85.06 75 THR A O 1
ATOM 558 N N . MET A 1 76 ? 49.033 -25.136 16.983 1.00 84.44 76 MET A N 1
ATOM 559 C CA . MET A 1 76 ? 49.059 -24.965 15.530 1.00 84.44 76 MET A CA 1
ATOM 560 C C . MET A 1 76 ? 48.126 -25.992 14.883 1.00 84.44 76 MET A C 1
ATOM 562 O O . MET A 1 76 ? 48.238 -27.187 15.160 1.00 84.44 76 MET A O 1
ATOM 566 N N . LEU A 1 77 ? 47.212 -25.523 14.035 1.00 87.94 77 LEU A N 1
ATOM 567 C CA . LEU A 1 77 ? 46.214 -26.370 13.387 1.00 87.94 77 LEU A CA 1
ATOM 568 C C . LEU A 1 77 ? 46.833 -27.156 12.226 1.00 87.94 77 LEU A C 1
ATOM 570 O O . LEU A 1 77 ? 47.485 -26.578 11.358 1.00 87.94 77 LEU A O 1
ATOM 574 N N . GLN A 1 78 ? 46.623 -28.472 12.211 1.00 85.50 78 GLN A N 1
ATOM 575 C CA . GLN A 1 78 ? 47.089 -29.378 11.160 1.00 85.50 78 GLN A CA 1
ATOM 576 C C . GLN A 1 78 ? 45.902 -30.028 10.443 1.00 85.50 78 GLN A C 1
ATOM 578 O O . GLN A 1 78 ? 44.934 -30.448 11.076 1.00 85.50 78 GLN A O 1
ATOM 583 N N . THR A 1 79 ? 45.998 -30.136 9.119 1.00 85.12 79 THR A N 1
ATOM 584 C CA . THR A 1 79 ? 45.038 -30.860 8.277 1.00 85.12 79 THR A CA 1
ATOM 585 C C . THR A 1 79 ? 44.870 -32.314 8.727 1.00 85.12 79 THR A C 1
ATOM 587 O O . THR A 1 79 ? 45.846 -32.955 9.117 1.00 85.12 79 THR A O 1
ATOM 590 N N . GLY A 1 80 ? 43.640 -32.837 8.668 1.00 83.81 80 GLY A N 1
ATOM 591 C CA . GLY A 1 80 ? 43.339 -34.226 9.031 1.00 83.81 80 GLY A CA 1
ATOM 592 C C . GLY A 1 80 ? 43.315 -34.490 10.542 1.00 83.81 80 GLY A C 1
ATOM 593 O O . GLY A 1 80 ? 43.428 -35.637 10.971 1.00 83.81 80 GLY A O 1
ATOM 594 N N . LYS A 1 81 ? 43.190 -33.441 11.365 1.00 90.69 81 LYS A N 1
ATOM 595 C CA . LYS A 1 81 ? 43.060 -33.549 12.824 1.00 90.69 81 LYS A CA 1
ATOM 596 C C . LYS A 1 81 ? 41.823 -32.831 13.350 1.00 90.69 81 LYS A C 1
ATOM 598 O O . LYS A 1 81 ? 41.396 -31.813 12.801 1.00 90.69 81 LYS A O 1
ATOM 603 N N . ILE A 1 82 ? 41.295 -33.355 14.453 1.00 92.62 82 ILE A N 1
ATOM 604 C CA . ILE A 1 82 ? 40.169 -32.788 15.193 1.00 92.62 82 ILE A CA 1
ATOM 605 C C . ILE A 1 82 ? 40.682 -32.220 16.515 1.00 92.62 82 ILE A C 1
ATOM 607 O O . ILE A 1 82 ? 41.290 -32.927 17.312 1.00 92.62 82 ILE A O 1
ATOM 611 N N . TYR A 1 83 ? 40.400 -30.950 16.767 1.00 92.75 83 TYR A N 1
ATOM 612 C CA . TYR A 1 83 ? 40.809 -30.224 17.959 1.00 92.75 83 TYR A CA 1
ATOM 613 C C . TYR A 1 83 ? 39.605 -29.948 18.850 1.00 92.75 83 TYR A C 1
ATOM 615 O O . TYR A 1 83 ? 38.671 -29.261 18.444 1.00 92.75 83 TYR A O 1
ATOM 623 N N . VAL A 1 84 ? 39.623 -30.455 20.078 1.00 90.69 84 VAL A N 1
ATOM 624 C CA . VAL A 1 84 ? 38.549 -30.255 21.055 1.00 90.69 84 VAL A CA 1
ATOM 625 C C . VAL A 1 84 ? 38.905 -29.095 21.974 1.00 90.69 84 VAL A C 1
ATOM 627 O O . VAL A 1 84 ? 39.969 -29.073 22.600 1.00 90.69 84 VAL A O 1
ATOM 630 N N . VAL A 1 85 ? 37.998 -28.126 22.078 1.00 87.88 85 VAL A N 1
ATOM 631 C CA . VAL A 1 85 ? 38.152 -27.009 23.009 1.00 87.88 85 VAL A CA 1
ATOM 632 C C . VAL A 1 85 ? 37.958 -27.509 24.449 1.00 87.88 85 VAL A C 1
ATOM 634 O O . VAL A 1 85 ? 36.934 -28.134 24.741 1.00 87.88 85 VAL A O 1
ATOM 637 N N . PRO A 1 86 ? 38.902 -27.249 25.373 1.00 80.50 86 PRO A N 1
ATOM 638 C CA . PRO A 1 86 ? 38.775 -27.690 26.757 1.00 80.50 86 PRO A CA 1
ATOM 639 C C . PRO A 1 86 ? 37.603 -27.006 27.474 1.00 80.50 86 PRO A C 1
ATOM 641 O O . PRO A 1 86 ? 37.290 -25.836 27.237 1.00 80.50 86 PRO A O 1
ATOM 644 N N . ALA A 1 87 ? 36.985 -27.729 28.412 1.00 74.50 87 ALA A N 1
ATOM 645 C CA . ALA A 1 87 ? 35.910 -27.193 29.241 1.00 74.50 87 ALA A CA 1
ATOM 646 C C . ALA A 1 87 ? 36.379 -25.963 30.046 1.00 74.50 87 ALA A C 1
ATOM 648 O O . ALA A 1 87 ? 37.535 -25.873 30.466 1.00 74.50 87 ALA A O 1
ATOM 649 N N . ASN A 1 88 ? 35.463 -25.018 30.288 1.00 74.44 88 ASN A N 1
ATOM 650 C CA . ASN A 1 88 ? 35.700 -23.813 31.096 1.00 74.44 88 ASN A CA 1
ATOM 651 C C . ASN A 1 88 ? 36.802 -22.857 30.571 1.00 74.44 88 ASN A C 1
ATOM 653 O O . ASN A 1 88 ? 37.331 -22.041 31.329 1.00 74.44 88 ASN A O 1
ATOM 657 N N . ARG A 1 89 ? 37.161 -22.923 29.283 1.00 77.00 89 ARG A N 1
ATOM 658 C CA . ARG A 1 89 ? 38.141 -22.023 28.649 1.00 77.00 89 ARG A CA 1
ATOM 659 C C . ARG A 1 89 ? 37.546 -21.363 27.410 1.00 77.00 89 ARG A C 1
ATOM 661 O O . ARG A 1 89 ? 36.748 -21.967 26.706 1.00 77.00 89 ARG A O 1
ATOM 668 N N . HIS A 1 90 ? 37.937 -20.121 27.141 1.00 81.44 90 HIS A N 1
ATOM 669 C CA . HIS A 1 90 ? 37.675 -19.477 25.854 1.00 81.44 90 HIS A CA 1
ATOM 670 C C . HIS A 1 90 ? 38.869 -19.698 24.932 1.00 81.44 90 HIS A C 1
ATOM 672 O O . HIS A 1 90 ? 40.006 -19.728 25.400 1.00 81.44 90 HIS A O 1
ATOM 678 N N . VAL A 1 91 ? 38.615 -19.807 23.635 1.00 84.88 91 VAL A N 1
ATOM 679 C CA . VAL A 1 91 ? 39.652 -19.923 22.608 1.00 84.88 91 VAL A CA 1
ATOM 680 C C . VAL A 1 91 ? 39.401 -18.903 21.506 1.00 84.88 91 VAL A C 1
ATOM 682 O O . VAL A 1 91 ? 38.253 -18.547 21.237 1.00 84.88 91 VAL A O 1
ATOM 685 N N . SER A 1 92 ? 40.473 -18.436 20.880 1.00 87.12 92 SER A N 1
ATOM 686 C CA . SER A 1 92 ? 40.420 -17.575 19.699 1.00 87.12 92 SER A CA 1
ATOM 687 C C . SER A 1 92 ? 41.453 -18.005 18.673 1.00 87.12 92 SER A C 1
ATOM 689 O O . SER A 1 92 ? 42.512 -18.515 19.039 1.00 87.12 92 SER A O 1
ATOM 691 N N . VAL A 1 93 ? 41.172 -17.752 17.401 1.00 87.19 93 VAL A N 1
ATOM 692 C CA . VAL A 1 93 ? 42.118 -17.986 16.309 1.00 87.19 93 VAL A CA 1
ATOM 693 C C . VAL A 1 93 ? 42.932 -16.719 16.052 1.00 87.19 93 VAL A C 1
ATOM 695 O O . VAL A 1 93 ? 42.359 -15.664 15.803 1.00 87.19 93 VAL A O 1
ATOM 698 N N . VAL A 1 94 ? 44.262 -16.821 16.099 1.00 81.75 94 VAL A N 1
ATOM 699 C CA . VAL A 1 94 ? 45.197 -15.720 15.806 1.00 81.75 94 VAL A CA 1
ATOM 700 C C . VAL A 1 94 ? 46.374 -16.276 15.003 1.00 81.75 94 VAL A C 1
ATOM 702 O O . VAL A 1 94 ? 46.965 -17.286 15.383 1.00 81.75 94 VAL A O 1
ATOM 705 N N . ASP A 1 95 ? 46.703 -15.653 13.867 1.00 74.00 95 ASP A N 1
ATOM 706 C CA . ASP A 1 95 ? 47.811 -16.054 12.978 1.00 74.00 95 ASP A CA 1
ATOM 707 C C . ASP A 1 95 ? 47.809 -17.552 12.588 1.00 74.00 95 ASP A C 1
ATOM 709 O O . ASP A 1 95 ? 48.854 -18.196 12.487 1.00 74.00 95 ASP A O 1
ATOM 713 N N . GLY A 1 96 ? 46.623 -18.145 12.411 1.00 69.06 96 GLY A N 1
ATOM 714 C CA . GLY A 1 96 ? 46.462 -19.569 12.079 1.00 69.06 96 GLY A CA 1
ATOM 715 C C . GLY A 1 96 ? 46.688 -20.545 13.245 1.00 69.06 96 GLY A C 1
ATOM 716 O O . GLY A 1 96 ? 46.627 -21.756 13.042 1.00 69.06 96 GLY A O 1
ATOM 717 N N . CYS A 1 97 ? 46.916 -20.047 14.463 1.00 80.94 97 CYS A N 1
ATOM 718 C CA . CYS A 1 97 ? 46.965 -20.832 15.698 1.00 80.94 97 CYS A CA 1
ATOM 719 C C . CYS A 1 97 ? 45.670 -20.653 16.503 1.00 80.94 97 CYS A C 1
ATOM 721 O O . CYS A 1 97 ? 45.036 -19.601 16.426 1.00 80.94 97 CYS A O 1
ATOM 723 N N . VAL A 1 98 ? 45.307 -21.646 17.317 1.00 84.69 98 VAL A N 1
ATOM 724 C CA . VAL A 1 98 ? 44.268 -21.489 18.348 1.00 84.69 98 VAL A CA 1
ATOM 725 C C . VAL A 1 98 ? 44.946 -21.211 19.683 1.00 84.69 98 VAL A C 1
ATOM 727 O O . VAL A 1 98 ? 45.795 -21.992 20.116 1.00 84.69 98 VAL A O 1
ATOM 730 N N . GLU A 1 99 ? 44.578 -20.104 20.323 1.00 85.38 99 GLU A N 1
ATOM 731 C CA . GLU A 1 99 ? 45.115 -19.671 21.616 1.00 85.38 99 GLU A CA 1
ATOM 732 C C . GLU A 1 99 ? 44.015 -19.658 22.685 1.00 85.38 99 GLU A C 1
ATOM 734 O O . GLU A 1 99 ? 42.904 -19.170 22.442 1.00 85.38 99 GLU A O 1
ATOM 739 N N . ILE A 1 100 ? 44.314 -20.178 23.882 1.00 82.25 100 ILE A N 1
ATOM 740 C CA . ILE A 1 100 ? 43.416 -20.058 25.039 1.00 82.25 100 ILE A CA 1
ATOM 741 C C . ILE A 1 100 ? 43.436 -18.618 25.556 1.00 82.25 100 ILE A C 1
ATOM 743 O O . ILE A 1 100 ? 44.475 -18.081 25.938 1.00 82.25 100 ILE A O 1
ATOM 747 N N . GLN A 1 101 ? 42.255 -18.011 25.643 1.00 72.50 101 GLN A N 1
ATOM 748 C CA . GLN A 1 101 ? 42.077 -16.689 26.230 1.00 72.50 101 GLN A CA 1
ATOM 749 C C . GLN A 1 101 ? 41.871 -16.745 27.753 1.00 72.50 101 GLN A C 1
ATOM 751 O O . GLN A 1 101 ? 41.420 -17.743 28.326 1.00 72.50 101 GLN A O 1
ATOM 756 N N . GLY A 1 102 ? 42.190 -15.628 28.416 1.00 58.91 102 GLY A N 1
ATOM 757 C CA . GLY A 1 102 ? 41.974 -15.429 29.849 1.00 58.91 102 GLY A CA 1
ATOM 758 C C . GLY A 1 102 ? 40.497 -15.496 30.270 1.00 58.91 102 GLY A C 1
ATOM 759 O O . GLY A 1 102 ? 39.576 -15.471 29.455 1.00 58.91 102 GLY A O 1
ATOM 760 N N . ILE A 1 103 ? 40.264 -15.584 31.582 1.00 54.66 103 ILE A N 1
ATOM 761 C CA . ILE A 1 103 ? 38.933 -15.780 32.172 1.00 54.66 103 ILE A CA 1
ATOM 762 C C . ILE A 1 103 ? 38.072 -14.522 31.964 1.00 54.66 103 ILE A C 1
ATOM 764 O O . ILE A 1 103 ? 38.261 -13.520 32.651 1.00 54.66 103 ILE A O 1
ATOM 768 N N . ASN A 1 104 ? 37.087 -14.583 31.063 1.00 52.69 104 ASN A N 1
ATOM 769 C CA . ASN A 1 104 ? 36.037 -13.569 30.941 1.00 52.69 104 ASN A CA 1
ATOM 770 C C . ASN A 1 104 ? 34.744 -14.089 31.616 1.00 52.69 104 ASN A C 1
ATOM 772 O O . ASN A 1 104 ? 34.289 -15.192 31.306 1.00 52.69 104 ASN A O 1
ATOM 776 N N . PRO A 1 105 ? 34.154 -13.377 32.594 1.00 52.44 105 PRO A N 1
ATOM 777 C CA . PRO A 1 105 ? 32.952 -13.833 33.302 1.00 52.44 105 PRO A CA 1
ATOM 778 C C . PRO A 1 105 ? 31.634 -13.634 32.532 1.00 52.44 105 PRO A C 1
ATOM 780 O O . PRO A 1 105 ? 30.611 -14.132 32.983 1.00 52.44 105 PRO A O 1
ATOM 783 N N . LYS A 1 106 ? 31.625 -12.919 31.395 1.00 52.00 106 LYS A N 1
ATOM 784 C CA . LYS A 1 106 ? 30.385 -12.504 30.701 1.00 52.00 106 LYS A CA 1
ATOM 785 C C . LYS A 1 106 ? 29.918 -13.404 29.545 1.00 52.00 106 LYS A C 1
ATOM 787 O O . LYS A 1 106 ? 28.923 -13.068 28.911 1.00 52.00 106 LYS A O 1
ATOM 792 N N . ARG A 1 107 ? 30.623 -14.492 29.214 1.00 58.78 107 ARG A N 1
ATOM 793 C CA . ARG A 1 107 ? 30.292 -15.358 28.062 1.00 58.78 107 ARG A CA 1
ATOM 794 C C . ARG A 1 107 ? 30.215 -16.839 28.460 1.00 58.78 107 ARG A C 1
ATOM 796 O O . ARG A 1 107 ? 30.924 -17.224 29.394 1.00 58.78 107 ARG A O 1
ATOM 803 N N . PRO A 1 108 ? 29.414 -17.664 27.757 1.00 58.50 108 PRO A N 1
ATOM 804 C CA . PRO A 1 108 ? 29.418 -19.117 27.933 1.00 58.50 108 PRO A CA 1
ATOM 805 C C . PRO A 1 108 ? 30.813 -19.693 27.658 1.00 58.50 108 PRO A C 1
ATOM 807 O O . PRO A 1 108 ? 31.573 -19.135 26.866 1.00 58.50 108 PRO A O 1
ATOM 810 N N . ARG A 1 109 ? 31.197 -20.768 28.356 1.00 71.31 109 ARG A N 1
ATOM 811 C CA . ARG A 1 109 ? 32.551 -21.341 28.283 1.00 71.31 109 ARG A CA 1
ATOM 812 C C . ARG A 1 109 ? 32.501 -22.791 27.790 1.00 71.31 109 ARG A C 1
ATOM 814 O O . ARG A 1 109 ? 32.018 -23.634 28.547 1.00 71.31 109 ARG A O 1
ATOM 821 N N . PRO A 1 110 ? 33.065 -23.114 26.613 1.00 71.19 110 PRO A N 1
ATOM 822 C CA . PRO A 1 110 ? 33.664 -22.212 25.614 1.00 71.19 110 PRO A CA 1
ATOM 823 C C . PRO A 1 110 ? 32.623 -21.355 24.879 1.00 71.19 110 PRO A C 1
ATOM 825 O O . PRO A 1 110 ? 31.486 -21.772 24.792 1.00 71.19 110 PRO A O 1
ATOM 828 N N . SER A 1 111 ? 33.004 -20.188 24.340 1.00 83.38 111 SER A N 1
ATOM 829 C CA . SER A 1 111 ? 32.076 -19.349 23.552 1.00 83.38 111 SER A CA 1
ATOM 830 C C . SER A 1 111 ? 32.259 -19.654 22.074 1.00 83.38 111 SER A C 1
ATOM 832 O O . SER A 1 111 ? 33.347 -19.424 21.534 1.00 83.38 111 SER A O 1
ATOM 834 N N . VAL A 1 112 ? 31.204 -20.156 21.436 1.00 87.25 112 VAL A N 1
ATOM 835 C CA . VAL A 1 112 ? 31.197 -20.486 20.005 1.00 87.25 112 VAL A CA 1
ATOM 836 C C . VAL A 1 112 ? 31.285 -19.207 19.172 1.00 87.25 112 VAL A C 1
ATOM 838 O O . VAL A 1 112 ? 32.078 -19.146 18.234 1.00 87.25 112 VAL A O 1
ATOM 841 N N . ASP A 1 113 ? 30.568 -18.151 19.570 1.00 84.75 113 ASP A N 1
ATOM 842 C CA . ASP A 1 113 ? 30.599 -16.845 18.904 1.00 84.75 113 ASP A CA 1
ATOM 843 C C . ASP A 1 113 ? 32.018 -16.260 18.819 1.00 84.75 113 ASP A C 1
ATOM 845 O O . ASP A 1 113 ? 32.427 -15.786 17.761 1.00 84.75 113 ASP A O 1
ATOM 849 N N . LEU A 1 114 ? 32.789 -16.313 19.915 1.00 84.94 114 LEU A N 1
ATOM 850 C CA . LEU A 1 114 ? 34.165 -15.795 19.951 1.00 84.94 114 LEU A CA 1
ATOM 851 C C . LEU A 1 114 ? 35.106 -16.582 19.030 1.00 84.94 114 LEU A C 1
ATOM 853 O O . LEU A 1 114 ? 35.965 -16.001 18.358 1.00 84.94 114 LEU A O 1
ATOM 857 N N . LEU A 1 115 ? 34.973 -17.908 19.035 1.00 89.44 115 LEU A N 1
ATOM 858 C CA . LEU A 1 115 ? 35.802 -18.774 18.209 1.00 89.44 115 LEU A CA 1
ATOM 859 C C . LEU A 1 115 ? 35.508 -18.531 16.726 1.00 89.44 115 LEU A C 1
ATOM 861 O O . LEU A 1 115 ? 36.440 -18.342 15.951 1.00 89.44 115 LEU A O 1
ATOM 865 N N . LEU A 1 116 ? 34.229 -18.467 16.350 1.00 90.44 116 LEU A N 1
ATOM 866 C CA . LEU A 1 116 ? 33.809 -18.193 14.978 1.00 90.44 116 LEU A CA 1
ATOM 867 C C . LEU A 1 116 ? 34.221 -16.797 14.509 1.00 90.44 116 LEU A C 1
ATOM 869 O O . LEU A 1 116 ? 34.766 -16.680 13.417 1.00 90.44 116 LEU A O 1
ATOM 873 N N . SER A 1 117 ? 34.034 -15.754 15.326 1.00 83.81 117 SER A N 1
ATOM 874 C CA . SER A 1 117 ? 34.391 -14.386 14.933 1.00 83.81 117 SER A CA 1
ATOM 875 C C . SER A 1 117 ? 35.900 -14.230 14.716 1.00 83.81 117 SER A C 1
ATOM 877 O O . SER A 1 117 ? 36.329 -13.691 13.702 1.00 83.81 117 SER A O 1
ATOM 879 N N . SER A 1 118 ? 36.720 -14.761 15.631 1.00 88.62 118 SER A N 1
ATOM 880 C CA . SER A 1 118 ? 38.185 -14.717 15.487 1.00 88.62 118 SER A CA 1
ATOM 881 C C . SER A 1 118 ? 38.691 -15.599 14.340 1.00 88.62 118 SER A C 1
ATOM 883 O O . SER A 1 118 ? 39.604 -15.210 13.615 1.00 88.62 118 SER A O 1
ATOM 885 N N . ALA A 1 119 ? 38.067 -16.760 14.109 1.00 87.00 119 ALA A N 1
ATOM 886 C CA . ALA A 1 119 ? 38.368 -17.593 12.948 1.00 87.00 119 ALA A CA 1
ATOM 887 C C . ALA A 1 119 ? 38.022 -16.880 11.634 1.00 87.00 119 ALA A C 1
ATOM 889 O O . ALA A 1 119 ? 38.787 -16.973 10.673 1.00 87.00 119 ALA A O 1
ATOM 890 N N . ALA A 1 120 ? 36.901 -16.155 11.591 1.00 83.81 120 ALA A N 1
ATOM 891 C CA . ALA A 1 120 ? 36.447 -15.450 10.400 1.00 83.81 120 ALA A CA 1
ATOM 892 C C . ALA A 1 120 ? 37.400 -14.308 10.028 1.00 83.81 120 ALA A C 1
ATOM 894 O O . ALA A 1 120 ? 37.714 -14.148 8.854 1.00 83.81 120 ALA A O 1
ATOM 895 N N . GLU A 1 121 ? 37.946 -13.576 11.001 1.00 78.81 121 GLU A N 1
ATOM 896 C CA . GLU A 1 121 ? 38.946 -12.528 10.742 1.00 78.81 121 GLU A CA 1
ATOM 897 C C . GLU A 1 121 ? 40.228 -13.069 10.082 1.00 78.81 121 GLU A C 1
ATOM 899 O O . GLU A 1 121 ? 40.829 -12.392 9.246 1.00 78.81 121 GLU A O 1
ATOM 904 N N . VAL A 1 122 ? 40.644 -14.292 10.430 1.00 82.00 122 VAL A N 1
ATOM 905 C CA . VAL A 1 122 ? 41.896 -14.900 9.942 1.00 82.00 122 VAL A CA 1
ATOM 906 C C . VAL A 1 122 ? 41.698 -15.681 8.638 1.00 82.00 122 VAL A C 1
ATOM 908 O O . VAL A 1 122 ? 42.500 -15.569 7.707 1.00 82.00 122 VAL A O 1
ATOM 911 N N . TYR A 1 123 ? 40.652 -16.505 8.565 1.00 80.12 123 TYR A N 1
ATOM 912 C CA . TYR A 1 123 ? 40.404 -17.402 7.432 1.00 80.12 123 TYR A CA 1
ATOM 913 C C . TYR A 1 123 ? 39.454 -16.795 6.395 1.00 80.12 123 TYR A C 1
ATOM 915 O O . TYR A 1 123 ? 39.522 -17.179 5.223 1.00 80.12 123 TYR A O 1
ATOM 923 N N . GLY A 1 124 ? 38.633 -15.818 6.792 1.00 75.50 124 GLY A N 1
ATOM 924 C CA . GLY A 1 124 ? 37.679 -15.122 5.938 1.00 75.50 124 GLY A CA 1
ATOM 925 C C . GLY A 1 124 ? 36.790 -16.102 5.193 1.00 75.50 124 GLY A C 1
ATOM 926 O O . GLY A 1 124 ? 36.065 -16.907 5.771 1.00 75.50 124 GLY A O 1
ATOM 927 N N . GLU A 1 125 ? 36.914 -16.076 3.875 1.00 71.00 125 GLU A N 1
ATOM 928 C CA . GLU A 1 125 ? 36.068 -16.845 2.982 1.00 71.00 125 GLU A CA 1
ATOM 929 C C . GLU A 1 125 ? 36.337 -18.362 2.950 1.00 71.00 125 GLU A C 1
ATOM 931 O O . GLU A 1 125 ? 35.551 -19.098 2.346 1.00 71.00 125 GLU A O 1
ATOM 936 N N . ARG A 1 126 ? 37.434 -18.793 3.590 1.00 79.25 126 ARG A N 1
ATOM 937 C CA . ARG A 1 126 ? 37.923 -20.181 3.721 1.00 79.25 126 ARG A CA 1
ATOM 938 C C . ARG A 1 126 ? 37.468 -20.871 5.013 1.00 79.25 126 ARG A C 1
ATOM 940 O O . ARG A 1 126 ? 37.873 -21.992 5.310 1.00 79.25 126 ARG A O 1
ATOM 947 N N . LEU A 1 127 ? 36.674 -20.173 5.822 1.00 89.62 127 LEU A N 1
ATOM 948 C CA . LEU A 1 127 ? 36.091 -20.715 7.041 1.00 89.62 127 LEU A CA 1
ATOM 949 C C . LEU A 1 127 ? 34.748 -21.385 6.740 1.00 89.62 127 LEU A C 1
ATOM 951 O O . LEU A 1 127 ? 33.872 -20.773 6.123 1.00 89.62 127 LEU A O 1
ATOM 955 N N . ILE A 1 128 ? 34.567 -22.605 7.244 1.00 91.25 128 ILE A N 1
ATOM 956 C CA . ILE A 1 128 ? 33.275 -23.289 7.301 1.00 91.25 128 ILE A CA 1
ATOM 957 C C . ILE A 1 128 ? 32.841 -23.383 8.766 1.00 91.25 128 ILE A C 1
ATOM 959 O O . ILE A 1 128 ? 33.488 -24.040 9.580 1.00 91.25 128 ILE A O 1
ATOM 963 N N . ALA A 1 129 ? 31.747 -22.709 9.102 1.00 93.81 129 ALA A N 1
ATOM 964 C CA . ALA A 1 129 ? 31.082 -22.789 10.391 1.00 93.81 129 ALA A CA 1
ATOM 965 C C . ALA A 1 129 ? 29.987 -23.857 10.338 1.00 93.81 129 ALA A C 1
ATOM 967 O O . ALA A 1 129 ? 29.158 -23.838 9.434 1.00 93.81 129 ALA A O 1
ATOM 968 N N . VAL A 1 130 ? 29.964 -24.759 11.314 1.00 95.12 130 VAL A N 1
ATOM 969 C CA . VAL A 1 130 ? 28.939 -25.795 11.468 1.00 95.12 130 VAL A CA 1
ATOM 970 C C . VAL A 1 130 ? 28.256 -25.603 12.818 1.00 95.12 130 VAL A C 1
ATOM 972 O O . VAL A 1 130 ? 28.916 -25.659 13.854 1.00 95.12 130 VAL A O 1
ATOM 975 N N . ILE A 1 131 ? 26.946 -25.375 12.828 1.00 94.44 131 ILE A N 1
ATOM 976 C CA . ILE A 1 131 ? 26.151 -25.205 14.051 1.00 94.44 131 ILE A CA 1
ATOM 977 C C . ILE A 1 131 ? 25.230 -26.413 14.219 1.00 94.44 131 ILE A C 1
ATOM 979 O O . ILE A 1 131 ? 24.365 -26.663 13.384 1.00 94.44 131 ILE A O 1
ATOM 983 N N . LEU A 1 132 ? 25.419 -27.168 15.298 1.00 93.75 132 LEU A N 1
ATOM 984 C CA . LEU A 1 132 ? 24.644 -28.377 15.593 1.00 93.75 132 LEU A CA 1
ATOM 985 C C . LEU A 1 132 ? 23.580 -28.125 16.674 1.00 93.75 132 LEU A C 1
ATOM 987 O O . LEU A 1 132 ? 23.429 -27.009 17.176 1.00 93.75 132 LEU A O 1
ATOM 991 N N . THR A 1 133 ? 22.860 -29.185 17.058 1.00 90.19 133 THR A N 1
ATOM 992 C CA . THR A 1 133 ? 21.898 -29.189 18.170 1.00 90.19 133 THR A CA 1
ATOM 993 C C . THR A 1 133 ? 22.436 -28.503 19.433 1.00 90.19 133 THR A C 1
ATOM 995 O O . THR A 1 133 ? 23.587 -28.682 19.858 1.00 90.19 133 THR A O 1
ATOM 998 N N . GLY A 1 134 ? 21.564 -27.731 20.078 1.00 86.00 134 GLY A N 1
ATOM 999 C CA . GLY A 1 134 ? 21.921 -26.991 21.273 1.00 86.00 134 GLY A CA 1
ATOM 1000 C C . GLY A 1 134 ? 20.790 -26.150 21.851 1.00 86.00 134 GLY A C 1
ATOM 1001 O O . GLY A 1 134 ? 19.946 -25.614 21.137 1.00 86.00 134 GLY A O 1
ATOM 1002 N N . SER A 1 135 ? 20.805 -25.983 23.173 1.00 74.62 135 SER A N 1
ATOM 1003 C CA . SER A 1 135 ? 20.013 -24.965 23.862 1.00 74.62 135 SER A CA 1
ATOM 1004 C C . SER A 1 135 ? 20.769 -23.631 23.878 1.00 74.62 135 SER A C 1
ATOM 1006 O O . SER A 1 135 ? 21.949 -23.599 24.248 1.00 74.62 135 SER A O 1
ATOM 1008 N N . GLY A 1 136 ? 20.082 -22.536 23.544 1.00 75.81 136 GLY A N 1
ATOM 1009 C CA . GLY A 1 136 ? 20.638 -21.178 23.521 1.00 75.81 136 GLY A CA 1
ATOM 1010 C C . GLY A 1 136 ? 20.941 -20.671 22.110 1.00 75.81 136 GLY A C 1
ATOM 1011 O O . GLY A 1 136 ? 20.453 -21.225 21.135 1.00 75.81 136 GLY A O 1
ATOM 1012 N N . SER A 1 137 ? 21.724 -19.596 22.013 1.00 76.75 137 SER A N 1
ATOM 1013 C CA . SER A 1 137 ? 22.010 -18.896 20.750 1.00 76.75 137 SER A CA 1
ATOM 1014 C C . SER A 1 137 ? 23.499 -18.612 20.506 1.00 76.75 137 SER A C 1
ATOM 1016 O O . SER A 1 137 ? 23.826 -17.776 19.665 1.00 76.75 137 SER A O 1
ATOM 1018 N N . ASP A 1 138 ? 24.389 -19.182 21.321 1.00 77.56 138 ASP A N 1
ATOM 1019 C CA . ASP A 1 138 ? 25.838 -18.955 21.214 1.00 77.56 138 ASP A CA 1
ATOM 1020 C C . ASP A 1 138 ? 26.360 -19.696 19.983 1.00 77.56 138 ASP A C 1
ATOM 1022 O O . ASP A 1 138 ? 26.306 -20.920 19.933 1.00 77.56 138 ASP A O 1
ATOM 1026 N N . GLY A 1 139 ? 26.797 -18.950 18.973 1.00 80.56 139 GLY A N 1
ATOM 1027 C CA . GLY A 1 139 ? 27.125 -19.425 17.630 1.00 80.56 139 GLY A CA 1
ATOM 1028 C C . GLY A 1 139 ? 26.427 -18.610 16.540 1.00 80.56 139 GLY A C 1
ATOM 1029 O O . GLY A 1 139 ? 26.947 -18.514 15.429 1.00 80.56 139 GLY A O 1
ATOM 1030 N N . ALA A 1 140 ? 25.293 -17.970 16.851 1.00 80.31 140 ALA A N 1
ATOM 1031 C CA . ALA A 1 140 ? 24.533 -17.190 15.878 1.00 80.31 140 ALA A CA 1
ATOM 1032 C C . ALA A 1 140 ? 25.253 -15.892 15.471 1.00 80.31 140 ALA A C 1
ATOM 1034 O O . ALA A 1 140 ? 25.358 -15.588 14.283 1.00 80.31 140 ALA A O 1
ATOM 1035 N N . ALA A 1 141 ? 25.796 -15.137 16.433 1.00 74.69 141 ALA A N 1
ATOM 1036 C CA . ALA A 1 141 ? 26.504 -13.888 16.141 1.00 74.69 141 ALA A CA 1
ATOM 1037 C C . ALA A 1 141 ? 27.837 -14.154 15.422 1.00 74.69 141 ALA A C 1
ATOM 1039 O O . ALA A 1 141 ? 28.199 -13.439 14.489 1.00 74.69 141 ALA A O 1
ATOM 1040 N N . GLY A 1 142 ? 28.541 -15.220 15.812 1.00 81.44 142 GLY A N 1
ATOM 1041 C CA . GLY A 1 142 ? 29.759 -15.668 15.147 1.00 81.44 142 GLY A CA 1
ATOM 1042 C C . GLY A 1 142 ? 29.514 -16.145 13.715 1.00 81.44 142 GLY A C 1
ATOM 1043 O O . GLY A 1 142 ? 30.275 -15.792 12.819 1.00 81.44 142 GLY A O 1
ATOM 1044 N N . ALA A 1 143 ? 28.435 -16.894 13.468 1.00 83.00 143 ALA A N 1
ATOM 1045 C CA . ALA A 1 143 ? 28.060 -17.351 12.129 1.00 83.00 143 ALA A CA 1
ATOM 1046 C C . ALA A 1 143 ? 27.640 -16.198 11.196 1.00 83.00 143 ALA A C 1
ATOM 1048 O O . ALA A 1 143 ? 27.997 -16.208 10.018 1.00 83.00 143 ALA A O 1
ATOM 1049 N N . ILE A 1 144 ? 26.967 -15.164 11.717 1.00 75.25 144 ILE A N 1
ATOM 1050 C CA . ILE A 1 144 ? 26.715 -13.915 10.974 1.00 75.25 144 ILE A CA 1
ATOM 1051 C C . ILE A 1 144 ? 28.040 -13.288 10.514 1.00 75.25 144 ILE A C 1
ATOM 1053 O O . ILE A 1 144 ? 28.158 -12.871 9.361 1.00 75.25 144 ILE A O 1
ATOM 1057 N N . GLU A 1 145 ? 29.059 -13.269 11.376 1.00 73.25 145 GLU A N 1
ATOM 1058 C CA . GLU A 1 145 ? 30.372 -12.719 11.029 1.00 73.25 145 GLU A CA 1
ATOM 1059 C C . GLU A 1 145 ? 31.136 -13.590 10.021 1.00 73.25 145 GLU A C 1
ATOM 1061 O O . GLU A 1 145 ? 31.727 -13.072 9.071 1.00 73.25 145 GLU A O 1
ATOM 1066 N N . VAL A 1 146 ? 31.047 -14.919 10.153 1.00 80.31 146 VAL A N 1
ATOM 1067 C CA . VAL A 1 146 ? 31.554 -15.862 9.143 1.00 80.31 146 VAL A CA 1
ATOM 1068 C C . VAL A 1 146 ? 30.945 -15.541 7.777 1.00 80.31 146 VAL A C 1
ATOM 1070 O O . VAL A 1 146 ? 31.668 -15.424 6.785 1.00 80.31 146 VAL A O 1
ATOM 1073 N N . LYS A 1 147 ? 29.626 -15.328 7.720 1.00 74.44 147 LYS A N 1
ATOM 1074 C CA . LYS A 1 147 ? 28.918 -14.975 6.486 1.00 74.44 147 LYS A CA 1
ATOM 1075 C C . LYS A 1 147 ? 29.324 -13.596 5.951 1.00 74.44 147 LYS A C 1
ATOM 1077 O O . LYS A 1 147 ? 29.554 -13.473 4.747 1.00 74.44 147 LYS A O 1
ATOM 1082 N N . ASN A 1 148 ? 29.478 -12.589 6.820 1.00 64.38 148 ASN A N 1
ATOM 1083 C CA . ASN A 1 148 ? 29.943 -11.236 6.465 1.00 64.38 148 ASN A CA 1
ATOM 1084 C C . ASN A 1 148 ? 31.293 -11.250 5.740 1.00 64.38 148 ASN A C 1
ATOM 1086 O O . ASN A 1 148 ? 31.491 -10.505 4.780 1.00 64.38 148 ASN A O 1
ATOM 1090 N N . LEU A 1 149 ? 32.214 -12.103 6.191 1.00 67.19 149 LEU A N 1
ATOM 1091 C CA . LEU A 1 149 ? 33.551 -12.253 5.611 1.00 67.19 149 LEU A CA 1
ATOM 1092 C C . LEU A 1 149 ? 33.601 -13.302 4.484 1.00 67.19 149 LEU A C 1
ATOM 1094 O O . LEU A 1 149 ? 34.672 -13.635 3.977 1.00 67.19 149 LEU A O 1
ATOM 1098 N N . GLY A 1 150 ? 32.434 -13.779 4.038 1.00 63.75 150 GLY A N 1
ATOM 1099 C CA . GLY A 1 150 ? 32.278 -14.636 2.867 1.00 63.75 150 GLY A CA 1
ATOM 1100 C C . GLY A 1 150 ? 32.548 -16.122 3.110 1.00 63.75 150 GLY A C 1
ATOM 1101 O O . GLY A 1 150 ? 32.712 -16.852 2.121 1.00 63.75 150 GLY A O 1
ATOM 1102 N N . GLY A 1 151 ? 32.613 -16.560 4.369 1.00 74.75 151 GLY A N 1
ATOM 1103 C CA . GLY A 1 151 ? 32.699 -17.965 4.773 1.00 74.75 151 GLY A CA 1
ATOM 1104 C C . GLY A 1 151 ? 31.417 -18.748 4.469 1.00 74.75 151 GLY A C 1
ATOM 1105 O O . GLY A 1 151 ? 30.532 -18.267 3.754 1.00 74.75 151 GLY A O 1
ATOM 1106 N N . THR A 1 152 ? 31.344 -19.985 4.948 1.00 81.19 152 THR A N 1
ATOM 1107 C CA . THR A 1 152 ? 30.187 -20.877 4.762 1.00 81.19 152 THR A CA 1
ATOM 1108 C C . THR A 1 152 ? 29.571 -21.206 6.113 1.00 81.19 152 THR A C 1
ATOM 1110 O O . THR A 1 152 ? 30.305 -21.544 7.036 1.00 81.19 152 THR A O 1
ATOM 1113 N N . VAL A 1 153 ? 28.246 -21.141 6.226 1.00 88.06 153 VAL A N 1
ATOM 1114 C CA . VAL A 1 153 ? 27.508 -21.521 7.437 1.00 88.06 153 VAL A CA 1
ATOM 1115 C C . VAL A 1 153 ? 26.619 -22.724 7.141 1.00 88.06 153 VAL A C 1
ATOM 1117 O O . VAL A 1 153 ? 25.694 -22.640 6.337 1.00 88.06 153 VAL A O 1
ATOM 1120 N N . ILE A 1 154 ? 26.892 -23.838 7.807 1.00 90.50 154 ILE A N 1
ATOM 1121 C CA . ILE A 1 154 ? 26.113 -25.074 7.759 1.00 90.50 154 ILE A CA 1
ATOM 1122 C C . ILE A 1 154 ? 25.408 -25.222 9.104 1.00 90.50 154 ILE A C 1
ATOM 1124 O O . ILE A 1 154 ? 26.033 -25.050 10.152 1.00 90.50 154 ILE A O 1
ATOM 1128 N N . VAL A 1 155 ? 24.124 -25.551 9.095 1.00 92.56 155 VAL A N 1
ATOM 1129 C CA . VAL A 1 155 ? 23.367 -25.863 10.308 1.00 92.56 155 VAL A CA 1
ATOM 1130 C C . VAL A 1 155 ? 22.795 -27.272 10.220 1.00 92.56 155 VAL A C 1
ATOM 1132 O O . VAL A 1 155 ? 22.434 -27.741 9.140 1.00 92.56 155 VAL A O 1
ATOM 1135 N N . GLN A 1 156 ? 22.723 -27.951 11.363 1.00 92.44 156 GLN A N 1
ATOM 1136 C CA . GLN A 1 156 ? 21.926 -29.168 11.479 1.00 92.44 156 GLN A CA 1
ATOM 1137 C C . GLN A 1 156 ? 20.452 -28.818 11.264 1.00 92.44 156 GLN A C 1
ATOM 1139 O O . GLN A 1 156 ? 19.977 -27.844 11.853 1.00 92.44 156 GLN A O 1
ATOM 1144 N N . ASP A 1 157 ? 19.750 -29.631 10.474 1.00 89.50 157 ASP A N 1
ATOM 1145 C CA . ASP A 1 157 ? 18.303 -29.531 10.278 1.00 89.50 157 ASP A CA 1
ATOM 1146 C C . ASP A 1 157 ? 17.591 -29.410 11.646 1.00 89.50 157 ASP A C 1
ATOM 1148 O O . ASP A 1 157 ? 17.677 -30.335 12.470 1.00 89.50 157 ASP A O 1
ATOM 1152 N N . PRO A 1 158 ? 16.904 -28.282 11.925 1.00 86.75 158 PRO A N 1
ATOM 1153 C CA . PRO A 1 158 ? 16.187 -28.068 13.172 1.00 86.75 158 PRO A CA 1
ATOM 1154 C C . PRO A 1 158 ? 15.131 -29.136 13.476 1.00 86.75 158 PRO A C 1
ATOM 1156 O O . PRO A 1 158 ? 14.833 -29.353 14.646 1.00 86.75 158 PRO A O 1
ATOM 1159 N N . GLN A 1 159 ? 14.568 -29.812 12.472 1.00 85.38 159 GLN A N 1
ATOM 1160 C CA . GLN A 1 159 ? 13.580 -30.877 12.673 1.00 85.38 159 GLN A CA 1
ATOM 1161 C C . GLN A 1 159 ? 14.209 -32.152 13.245 1.00 85.38 159 GLN A C 1
ATOM 1163 O O . GLN A 1 159 ? 13.566 -32.864 14.015 1.00 85.38 159 GLN A O 1
ATOM 1168 N N . THR A 1 160 ? 15.476 -32.421 12.917 1.00 84.69 160 THR A N 1
ATOM 1169 C CA . THR A 1 160 ? 16.231 -33.581 13.431 1.00 84.69 160 THR A CA 1
ATOM 1170 C C . THR A 1 160 ? 17.079 -33.240 14.662 1.00 84.69 160 THR A C 1
ATOM 1172 O O . THR A 1 160 ? 17.586 -34.127 15.354 1.00 84.69 160 THR A O 1
ATOM 1175 N N . ALA A 1 161 ? 17.236 -31.951 14.978 1.00 86.56 161 ALA A N 1
ATOM 1176 C CA . ALA A 1 161 ? 17.968 -31.488 16.147 1.00 86.56 161 ALA A CA 1
ATOM 1177 C C . ALA A 1 161 ? 17.181 -31.740 17.444 1.00 86.56 161 ALA A C 1
ATOM 1179 O O . ALA A 1 161 ? 16.108 -31.185 17.670 1.00 86.56 161 ALA A O 1
ATOM 1180 N N . ARG A 1 162 ? 17.775 -32.503 18.372 1.00 82.81 162 ARG A N 1
ATOM 1181 C CA . ARG A 1 162 ? 17.195 -32.776 19.702 1.00 82.81 162 ARG A CA 1
ATOM 1182 C C . ARG A 1 162 ? 16.849 -31.498 20.481 1.00 82.81 162 ARG A C 1
ATOM 1184 O O . ARG A 1 162 ? 15.892 -31.483 21.250 1.00 82.81 162 ARG A O 1
ATOM 1191 N N . TYR A 1 163 ? 17.642 -30.444 20.295 1.00 85.81 163 TYR A N 1
ATOM 1192 C CA . TYR A 1 163 ? 17.386 -29.098 20.798 1.00 85.81 163 TYR A CA 1
ATOM 1193 C C . TYR A 1 163 ? 17.573 -28.097 19.643 1.00 85.81 163 TYR A C 1
ATOM 1195 O O . TYR A 1 163 ? 18.715 -27.751 19.323 1.00 85.81 163 TYR A O 1
ATOM 1203 N N . PRO A 1 164 ? 16.485 -27.619 19.011 1.00 84.31 164 PRO A N 1
ATOM 1204 C CA . PRO A 1 164 ? 16.568 -26.845 17.770 1.00 84.31 164 PRO A CA 1
ATOM 1205 C C . PRO A 1 164 ? 16.866 -25.355 17.975 1.00 84.31 164 PRO A C 1
ATOM 1207 O O . PRO A 1 164 ? 17.067 -24.628 17.007 1.00 84.31 164 PRO A O 1
ATOM 1210 N N . SER A 1 165 ? 16.908 -24.869 19.221 1.00 80.38 165 SER A N 1
ATOM 1211 C CA . SER A 1 165 ? 17.045 -23.437 19.523 1.00 80.38 165 SER A CA 1
ATOM 1212 C C . SER A 1 165 ? 18.318 -22.804 18.952 1.00 80.38 165 SER A C 1
ATOM 1214 O O . SER A 1 165 ? 18.277 -21.654 18.525 1.00 80.38 165 SER A O 1
ATOM 1216 N N . MET A 1 166 ? 19.434 -23.537 18.945 1.00 84.31 166 MET A N 1
ATOM 1217 C CA . MET A 1 166 ? 20.724 -23.030 18.469 1.00 84.31 166 MET A CA 1
ATOM 1218 C C . MET A 1 166 ? 20.792 -22.914 16.930 1.00 84.31 166 MET A C 1
ATOM 1220 O O . MET A 1 166 ? 21.168 -21.838 16.464 1.00 84.31 166 MET A O 1
ATOM 1224 N N . PRO A 1 167 ? 20.349 -23.911 16.133 1.00 84.06 167 PRO A N 1
ATOM 1225 C CA . PRO A 1 167 ? 20.126 -23.742 14.691 1.00 84.06 167 PRO A CA 1
ATOM 1226 C C . PRO A 1 167 ? 19.084 -22.665 14.328 1.00 84.06 167 PRO A C 1
ATOM 1228 O O . PRO A 1 167 ? 19.357 -21.811 13.489 1.00 84.06 167 PRO A O 1
ATOM 1231 N N . LEU A 1 168 ? 17.925 -22.630 15.004 1.00 81.00 168 LEU A N 1
ATOM 1232 C CA . LEU A 1 168 ? 16.837 -21.668 14.728 1.00 81.00 168 LEU A CA 1
ATOM 1233 C C . LEU A 1 168 ? 17.171 -20.214 15.095 1.00 81.00 168 LEU A C 1
ATOM 1235 O O . LEU A 1 168 ? 16.453 -19.292 14.709 1.00 81.00 168 LEU A O 1
ATOM 1239 N N . ALA A 1 169 ? 18.242 -19.981 15.857 1.00 79.50 169 ALA A N 1
ATOM 1240 C CA . ALA A 1 169 ? 18.676 -18.636 16.220 1.00 79.50 169 ALA A CA 1
ATOM 1241 C C . ALA A 1 169 ? 19.254 -17.843 15.030 1.00 79.50 169 ALA A C 1
ATOM 1243 O O . ALA A 1 169 ? 19.419 -16.624 15.147 1.00 79.50 169 ALA A O 1
ATOM 1244 N N . LEU A 1 170 ? 19.576 -18.515 13.919 1.00 76.56 170 LEU A N 1
ATOM 1245 C CA . LEU A 1 170 ? 20.151 -17.919 12.716 1.00 76.56 170 LEU A CA 1
ATOM 1246 C C . LEU A 1 170 ? 19.073 -17.485 11.706 1.00 76.56 170 LEU A C 1
ATOM 1248 O O . LEU A 1 170 ? 18.135 -18.236 11.450 1.00 76.56 170 LEU A O 1
ATOM 1252 N N . PRO A 1 171 ? 19.201 -16.298 11.080 1.00 66.94 171 PRO A N 1
ATOM 1253 C CA . PRO A 1 171 ? 18.341 -15.913 9.964 1.00 66.94 171 PRO A CA 1
ATOM 1254 C C . PRO A 1 171 ? 18.528 -16.847 8.755 1.00 66.94 171 PRO A C 1
ATOM 1256 O O . PRO A 1 171 ? 19.673 -17.199 8.449 1.00 66.94 171 PRO A O 1
ATOM 1259 N N . PRO A 1 172 ? 17.466 -17.147 7.981 1.00 66.19 172 PRO A N 1
ATOM 1260 C CA . PRO A 1 172 ? 17.572 -17.976 6.775 1.00 66.19 172 PRO A CA 1
ATOM 1261 C C . PRO A 1 172 ? 18.568 -17.445 5.733 1.00 66.19 172 PRO A C 1
ATOM 1263 O O . PRO A 1 172 ? 19.154 -18.214 4.987 1.00 66.19 172 PRO A O 1
ATOM 1266 N N . THR A 1 173 ? 18.805 -16.129 5.694 1.00 61.78 173 THR A N 1
ATOM 1267 C CA . THR A 1 173 ? 19.768 -15.495 4.773 1.00 61.78 173 THR A CA 1
ATOM 1268 C C . THR A 1 173 ? 21.234 -15.753 5.145 1.00 61.78 173 THR A C 1
ATOM 1270 O O . THR A 1 173 ? 22.132 -15.580 4.317 1.00 61.78 173 THR A O 1
ATOM 1273 N N . VAL A 1 174 ? 21.501 -16.150 6.393 1.00 71.00 174 VAL A N 1
ATOM 1274 C CA . VAL A 1 174 ? 22.855 -16.413 6.899 1.00 71.00 174 VAL A CA 1
ATOM 1275 C C . VAL A 1 174 ? 23.256 -17.863 6.639 1.00 71.00 174 VAL A C 1
ATOM 1277 O O . VAL A 1 174 ? 24.404 -18.114 6.270 1.00 71.00 174 VAL A O 1
ATOM 1280 N N . VAL A 1 175 ? 22.313 -18.797 6.761 1.00 80.50 175 VAL A N 1
ATOM 1281 C CA . VAL A 1 175 ? 22.519 -20.235 6.550 1.00 80.50 175 VAL A CA 1
ATOM 1282 C C . VAL A 1 175 ? 22.768 -20.526 5.064 1.00 80.50 175 VAL A C 1
ATOM 1284 O O . VAL A 1 175 ? 21.996 -20.111 4.207 1.00 80.50 175 VAL A O 1
ATOM 1287 N N . ASP A 1 176 ? 23.878 -21.194 4.737 1.00 72.94 176 ASP A N 1
ATOM 1288 C CA . ASP A 1 176 ? 24.158 -21.686 3.377 1.00 72.94 176 ASP A CA 1
ATOM 1289 C C . ASP A 1 176 ? 23.594 -23.098 3.157 1.00 72.94 176 ASP A C 1
ATOM 1291 O O . ASP A 1 176 ? 23.161 -23.412 2.051 1.00 72.94 176 ASP A O 1
ATOM 1295 N N . PHE A 1 177 ? 23.619 -23.943 4.194 1.00 77.94 177 PHE A N 1
ATOM 1296 C CA . PHE A 1 177 ? 23.174 -25.335 4.131 1.00 77.94 177 PHE A CA 1
ATOM 1297 C C . PHE A 1 177 ? 22.442 -25.725 5.415 1.00 77.94 177 PHE A C 1
ATOM 1299 O O . PHE A 1 177 ? 22.978 -25.539 6.508 1.00 77.94 177 PHE A O 1
ATOM 1306 N N . GLU A 1 178 ? 21.258 -26.307 5.269 1.00 86.50 178 GLU A N 1
ATOM 1307 C CA . GLU A 1 178 ? 20.486 -26.950 6.333 1.00 86.50 178 GLU A CA 1
ATOM 1308 C C . GLU A 1 178 ? 20.401 -28.438 5.994 1.00 86.50 178 GLU A C 1
ATOM 1310 O O . GLU A 1 178 ? 19.938 -28.792 4.909 1.00 86.50 178 GLU A O 1
ATOM 1315 N N . VAL A 1 179 ? 20.970 -29.297 6.844 1.00 86.19 179 VAL A N 1
ATOM 1316 C CA . VAL A 1 179 ? 21.194 -30.709 6.489 1.00 86.19 179 VAL A CA 1
ATOM 1317 C C . VAL A 1 179 ? 21.073 -31.629 7.701 1.00 86.19 179 VAL A C 1
ATOM 1319 O O . VAL A 1 179 ? 21.433 -31.249 8.817 1.00 86.19 179 VAL A O 1
ATOM 1322 N N . GLU A 1 180 ? 20.624 -32.864 7.476 1.00 88.88 180 GLU A N 1
ATOM 1323 C CA . GLU A 1 180 ? 20.665 -33.934 8.479 1.00 88.88 180 GLU A CA 1
ATOM 1324 C C . GLU A 1 180 ? 22.106 -34.210 8.943 1.00 88.88 180 GLU A C 1
ATOM 1326 O O . GLU A 1 180 ? 23.067 -34.081 8.177 1.00 88.88 180 GLU A O 1
ATOM 1331 N N . ILE A 1 181 ? 22.270 -34.597 10.211 1.00 91.81 181 ILE A N 1
ATOM 1332 C CA . ILE A 1 181 ? 23.580 -34.696 10.873 1.00 91.81 181 ILE A CA 1
ATOM 1333 C C . ILE A 1 181 ? 24.536 -35.685 10.181 1.00 91.81 181 ILE A C 1
ATOM 1335 O O . ILE A 1 181 ? 25.743 -35.442 10.130 1.00 91.81 181 ILE A O 1
ATOM 1339 N N . GLU A 1 182 ? 24.008 -36.755 9.589 1.00 89.00 182 GLU A N 1
ATOM 1340 C CA . GLU A 1 182 ? 24.748 -37.778 8.847 1.00 89.00 182 GLU A CA 1
ATOM 1341 C C . GLU A 1 182 ? 25.311 -37.259 7.514 1.00 89.00 182 GLU A C 1
ATOM 1343 O O . GLU A 1 182 ? 26.314 -37.775 7.021 1.00 89.00 182 GLU A O 1
ATOM 1348 N N . GLN A 1 183 ? 24.691 -36.230 6.931 1.00 86.62 183 GLN A N 1
ATOM 1349 C CA . GLN A 1 183 ? 25.075 -35.672 5.630 1.00 86.62 183 GLN A CA 1
ATOM 1350 C C . GLN A 1 183 ? 26.087 -34.527 5.747 1.00 86.62 183 GLN A C 1
ATOM 1352 O O . GLN A 1 183 ? 26.737 -34.169 4.764 1.00 86.62 183 GLN A O 1
ATOM 1357 N N . ILE A 1 184 ? 26.279 -33.973 6.950 1.00 89.25 184 ILE A N 1
ATOM 1358 C CA . ILE A 1 184 ? 27.214 -32.863 7.168 1.00 89.25 184 ILE A CA 1
ATOM 1359 C C . ILE A 1 184 ? 28.663 -33.285 6.871 1.00 89.25 184 ILE A C 1
ATOM 1361 O O . ILE A 1 184 ? 29.393 -32.525 6.241 1.00 89.25 184 ILE A O 1
ATOM 1365 N N . GLY A 1 185 ? 29.105 -34.481 7.276 1.00 86.75 185 GLY A N 1
ATOM 1366 C CA . GLY A 1 185 ? 30.475 -34.944 7.003 1.00 86.75 185 GLY A CA 1
ATOM 1367 C C . GLY A 1 185 ? 30.787 -35.131 5.512 1.00 86.75 185 GLY A C 1
ATOM 1368 O O . GLY A 1 185 ? 31.784 -34.567 5.050 1.00 86.75 185 GLY A O 1
ATOM 1369 N N . PRO A 1 186 ? 29.952 -35.856 4.740 1.00 83.69 186 PRO A N 1
ATOM 1370 C CA . PRO A 1 186 ? 30.078 -35.948 3.285 1.00 83.69 186 PRO A CA 1
ATOM 1371 C C . PRO A 1 186 ? 30.086 -34.573 2.609 1.00 83.69 186 PRO A C 1
ATOM 1373 O O . PRO A 1 186 ? 30.988 -34.286 1.825 1.00 83.69 186 PRO A O 1
ATOM 1376 N N . LEU A 1 187 ? 29.168 -33.682 2.999 1.00 81.88 187 LEU A N 1
ATOM 1377 C CA . LEU A 1 187 ? 29.108 -32.319 2.472 1.00 81.88 187 LEU A CA 1
ATOM 1378 C C . LEU A 1 187 ? 30.392 -31.525 2.758 1.00 81.88 187 LEU A C 1
ATOM 1380 O O . LEU A 1 187 ? 30.891 -30.821 1.882 1.00 81.88 187 LEU A O 1
ATOM 1384 N N . LEU A 1 188 ? 30.952 -31.629 3.967 1.00 85.25 188 LEU A N 1
ATOM 1385 C CA . LEU A 1 188 ? 32.220 -30.981 4.308 1.00 85.25 188 LEU A CA 1
ATOM 1386 C C . LEU A 1 188 ? 33.367 -31.501 3.437 1.00 85.25 188 LEU A C 1
ATOM 1388 O O . LEU A 1 188 ? 34.162 -30.703 2.940 1.00 85.25 188 LEU A O 1
ATOM 1392 N N . SER A 1 189 ? 33.442 -32.816 3.225 1.00 82.06 189 SER A N 1
ATOM 1393 C CA . SER A 1 189 ? 34.423 -33.412 2.317 1.00 82.06 189 SER A CA 1
ATOM 1394 C C . SER A 1 189 ? 34.254 -32.872 0.897 1.00 82.06 189 SER A C 1
ATOM 1396 O O . SER A 1 189 ? 35.244 -32.462 0.298 1.00 82.06 189 SER A O 1
ATOM 1398 N N . ASP A 1 190 ? 33.033 -32.779 0.375 1.00 73.88 190 ASP A N 1
ATOM 1399 C CA . ASP A 1 190 ? 32.773 -32.268 -0.976 1.00 73.88 190 ASP A CA 1
ATOM 1400 C C . ASP A 1 190 ? 33.095 -30.773 -1.123 1.00 73.88 190 ASP A C 1
ATOM 1402 O O . ASP A 1 190 ? 33.660 -30.350 -2.134 1.00 73.88 190 ASP A O 1
ATOM 1406 N N . LEU A 1 191 ? 32.793 -29.962 -0.104 1.00 74.56 191 LEU A N 1
ATOM 1407 C CA . LEU A 1 191 ? 33.091 -28.527 -0.094 1.00 74.56 191 LEU A CA 1
ATOM 1408 C C . LEU A 1 191 ? 34.595 -28.235 -0.024 1.00 74.56 191 LEU A C 1
ATOM 1410 O O . LEU A 1 191 ? 35.052 -27.278 -0.647 1.00 74.56 191 LEU A O 1
ATOM 1414 N N . LEU A 1 192 ? 35.355 -29.039 0.727 1.00 75.69 192 LEU A N 1
ATOM 1415 C CA . LEU A 1 192 ? 36.789 -28.830 0.960 1.00 75.69 192 LEU A CA 1
ATOM 1416 C C . LEU A 1 192 ? 37.684 -29.527 -0.069 1.00 75.69 192 LEU A C 1
ATOM 1418 O O . LEU A 1 192 ? 38.748 -29.023 -0.415 1.00 75.69 192 LEU A O 1
ATOM 1422 N N . THR A 1 193 ? 37.280 -30.702 -0.557 1.00 68.81 193 THR A N 1
ATOM 1423 C CA . THR A 1 193 ? 37.971 -31.367 -1.675 1.00 68.81 193 THR A CA 1
ATOM 1424 C C . THR A 1 193 ? 37.638 -30.733 -3.013 1.00 68.81 193 THR A C 1
ATOM 1426 O O . THR A 1 193 ? 38.351 -31.041 -3.970 1.00 68.81 193 THR A O 1
ATOM 1429 N N . GLY A 1 194 ? 36.572 -29.907 -3.033 1.00 55.66 194 GLY A N 1
ATOM 1430 C CA . GLY A 1 194 ? 35.996 -29.138 -4.128 1.00 55.66 194 GLY A CA 1
ATOM 1431 C C . GLY A 1 194 ? 36.569 -29.529 -5.466 1.00 55.66 194 GLY A C 1
ATOM 1432 O O . GLY A 1 194 ? 37.710 -29.154 -5.716 1.00 55.66 194 GLY A O 1
ATOM 1433 N N . VAL A 1 195 ? 35.794 -30.277 -6.277 1.00 42.47 195 VAL A N 1
ATOM 1434 C CA . VAL A 1 195 ? 36.095 -30.656 -7.673 1.00 42.47 195 VAL A CA 1
ATOM 1435 C C . VAL A 1 195 ? 37.292 -29.862 -8.159 1.00 42.47 195 VAL A C 1
ATOM 1437 O O . VAL A 1 195 ? 37.155 -28.661 -8.374 1.00 42.47 195 VAL A O 1
ATOM 1440 N N . ASN A 1 196 ? 38.462 -30.502 -8.240 1.00 37.06 196 ASN A N 1
ATOM 1441 C CA . ASN A 1 196 ? 39.688 -29.914 -8.766 1.00 37.06 196 ASN A CA 1
ATOM 1442 C C . ASN A 1 196 ? 39.441 -29.422 -10.207 1.00 37.06 196 ASN A C 1
ATOM 1444 O O . ASN A 1 196 ? 39.915 -30.010 -11.178 1.00 37.06 196 ASN A O 1
ATOM 1448 N N . THR A 1 197 ? 38.725 -28.317 -10.388 1.00 39.94 197 THR A N 1
ATOM 1449 C CA . THR A 1 197 ? 38.793 -27.486 -11.568 1.00 39.94 197 THR A CA 1
ATOM 1450 C C . THR A 1 197 ? 40.114 -26.754 -11.448 1.00 39.94 197 THR A C 1
ATOM 1452 O O . THR A 1 197 ? 40.187 -25.582 -11.091 1.00 39.94 197 THR A O 1
ATOM 1455 N N . ARG A 1 198 ? 41.188 -27.448 -11.839 1.00 39.72 198 ARG A N 1
ATOM 1456 C CA . ARG A 1 198 ? 42.111 -26.809 -12.772 1.00 39.72 198 ARG A CA 1
ATOM 1457 C C . ARG A 1 198 ? 41.240 -26.356 -13.937 1.00 39.72 198 ARG A C 1
ATOM 1459 O O . ARG A 1 198 ? 40.904 -27.165 -14.794 1.00 39.72 198 ARG A O 1
ATOM 1466 N N . LEU A 1 199 ? 40.764 -25.115 -13.873 1.00 39.34 199 LEU A N 1
ATOM 1467 C CA . LEU A 1 199 ? 39.999 -24.500 -14.945 1.00 39.34 199 LEU A CA 1
ATOM 1468 C C . LEU A 1 199 ? 40.882 -24.571 -16.196 1.00 39.34 199 LEU A C 1
ATOM 1470 O O . LEU A 1 199 ? 41.974 -24.003 -16.178 1.00 39.34 199 LEU A O 1
ATOM 1474 N N . PRO A 1 200 ? 40.484 -25.289 -17.261 1.00 41.31 200 PRO A N 1
ATOM 1475 C CA . PRO A 1 200 ? 41.149 -25.142 -18.541 1.00 41.31 200 PRO A CA 1
ATOM 1476 C C . PRO A 1 200 ? 40.928 -23.687 -18.968 1.00 41.31 200 PRO A C 1
ATOM 1478 O O . PRO A 1 200 ? 39.783 -23.256 -19.135 1.00 41.31 200 PRO A O 1
ATOM 1481 N N . GLU A 1 201 ? 42.013 -22.923 -19.084 1.00 44.53 201 GLU A N 1
ATOM 1482 C CA . GLU A 1 201 ? 42.004 -21.463 -19.263 1.00 44.53 201 GLU A CA 1
ATOM 1483 C C . GLU A 1 201 ? 41.313 -20.981 -20.556 1.00 44.53 201 GLU A C 1
ATOM 1485 O O . GLU A 1 201 ? 41.105 -19.787 -20.715 1.00 44.53 201 GLU A O 1
ATOM 1490 N N . GLU A 1 202 ? 40.863 -21.868 -21.451 1.00 42.72 202 GLU A N 1
ATOM 1491 C CA . GLU A 1 202 ? 40.364 -21.466 -22.776 1.00 42.72 202 GLU A CA 1
ATOM 1492 C C . GLU A 1 202 ? 38.850 -21.653 -23.026 1.00 42.72 202 GLU A C 1
ATOM 1494 O O . GLU A 1 202 ? 38.381 -21.269 -24.091 1.00 42.72 202 GLU A O 1
ATOM 1499 N N . LYS A 1 203 ? 38.044 -22.197 -22.091 1.00 53.03 203 LYS A N 1
ATOM 1500 C CA . LYS A 1 203 ? 36.569 -22.349 -22.293 1.00 53.03 203 LYS A CA 1
ATOM 1501 C C . LYS A 1 203 ? 35.668 -21.904 -21.131 1.00 53.03 203 LYS A C 1
ATOM 1503 O O . LYS A 1 203 ? 34.446 -21.978 -21.239 1.00 53.03 203 LYS A O 1
ATOM 1508 N N . THR A 1 204 ? 36.236 -21.441 -20.018 1.00 58.56 204 THR A N 1
ATOM 1509 C CA . THR A 1 204 ? 35.467 -21.135 -18.794 1.00 58.56 204 THR A CA 1
ATOM 1510 C C . THR A 1 204 ? 34.667 -19.831 -18.906 1.00 58.56 204 THR A C 1
ATOM 1512 O O . THR A 1 204 ? 33.540 -19.763 -18.417 1.00 58.56 204 THR A O 1
ATOM 1515 N N . GLU A 1 205 ? 35.205 -18.807 -19.576 1.00 66.44 205 GLU A N 1
ATOM 1516 C CA . GLU A 1 205 ? 34.520 -17.512 -19.719 1.00 66.44 205 GLU A CA 1
ATOM 1517 C C . GLU A 1 205 ? 33.247 -17.602 -20.567 1.00 66.44 205 GLU A C 1
ATOM 1519 O O . GLU A 1 205 ? 32.252 -16.960 -20.238 1.00 66.44 205 GLU A O 1
ATOM 1524 N N . ASP A 1 206 ? 33.244 -18.435 -21.612 1.00 71.06 206 ASP A N 1
ATOM 1525 C CA . ASP A 1 206 ? 32.066 -18.657 -22.457 1.00 71.06 206 ASP A CA 1
ATOM 1526 C C . ASP A 1 206 ? 30.931 -19.328 -21.685 1.00 71.06 206 ASP A C 1
ATOM 1528 O O . ASP A 1 206 ? 29.781 -18.894 -21.758 1.00 71.06 206 ASP A O 1
ATOM 1532 N N . VAL A 1 207 ? 31.250 -20.366 -20.907 1.00 76.69 207 VAL A N 1
ATOM 1533 C CA . VAL A 1 207 ? 30.254 -21.088 -20.106 1.00 76.69 207 VAL A CA 1
ATOM 1534 C C . VAL A 1 207 ? 29.721 -20.198 -18.986 1.00 76.69 207 VAL A C 1
ATOM 1536 O O . VAL A 1 207 ? 28.510 -20.135 -18.789 1.00 76.69 207 VAL A O 1
ATOM 1539 N N . LEU A 1 208 ? 30.590 -19.446 -18.304 1.00 79.50 208 LEU A N 1
ATOM 1540 C CA . LEU A 1 208 ? 30.171 -18.475 -17.294 1.00 79.50 208 LEU A CA 1
ATOM 1541 C C . LEU A 1 208 ? 29.263 -17.394 -17.894 1.00 79.50 208 LEU A C 1
ATOM 1543 O O . LEU A 1 208 ? 28.220 -17.086 -17.324 1.00 79.50 208 LEU A O 1
ATOM 1547 N N . ARG A 1 209 ? 29.630 -16.839 -19.054 1.00 80.25 209 ARG A N 1
ATOM 1548 C CA . ARG A 1 209 ? 28.804 -15.869 -19.782 1.00 80.25 209 ARG A CA 1
ATOM 1549 C C . ARG A 1 209 ? 27.432 -16.451 -20.109 1.00 80.25 209 ARG A C 1
ATOM 1551 O O . ARG A 1 209 ? 26.440 -15.776 -19.864 1.00 80.25 209 ARG A O 1
ATOM 1558 N N . ASN A 1 210 ? 27.366 -17.699 -20.568 1.00 81.25 210 ASN A N 1
ATOM 1559 C CA . ASN A 1 210 ? 26.100 -18.375 -20.851 1.00 81.25 210 ASN A CA 1
ATOM 1560 C C . ASN A 1 210 ? 25.255 -18.601 -19.587 1.00 81.25 210 ASN A C 1
ATOM 1562 O O . ASN A 1 210 ? 24.047 -18.380 -19.631 1.00 81.25 210 ASN A O 1
ATOM 1566 N N . ILE A 1 211 ? 25.869 -18.968 -18.454 1.00 84.25 211 ILE A N 1
ATOM 1567 C CA . ILE A 1 211 ? 25.167 -19.079 -17.161 1.00 84.25 211 ILE A CA 1
ATOM 1568 C C . ILE A 1 211 ? 24.588 -17.721 -16.762 1.00 84.25 211 ILE A C 1
ATOM 1570 O O . ILE A 1 211 ? 23.410 -17.623 -16.432 1.00 84.25 211 ILE A O 1
ATOM 1574 N N . LEU A 1 212 ? 25.386 -16.653 -16.833 1.00 82.88 212 LEU A N 1
ATOM 1575 C CA . LEU A 1 212 ? 24.933 -15.307 -16.481 1.00 82.88 212 LEU A CA 1
ATOM 1576 C C . LEU A 1 212 ? 23.874 -14.770 -17.453 1.00 82.88 212 LEU A C 1
ATOM 1578 O O . LEU A 1 212 ? 22.957 -14.076 -17.022 1.00 82.88 212 LEU A O 1
ATOM 1582 N N . GLU A 1 213 ? 23.950 -15.106 -18.742 1.00 81.56 213 GLU A N 1
ATOM 1583 C CA . GLU A 1 213 ? 22.899 -14.797 -19.717 1.00 81.56 213 GLU A CA 1
ATOM 1584 C C . GLU A 1 213 ? 21.604 -15.543 -19.416 1.00 81.56 213 GLU A C 1
ATOM 1586 O O . GLU A 1 213 ? 20.529 -14.952 -19.503 1.00 81.56 213 GLU A O 1
ATOM 1591 N N . GLN A 1 214 ? 21.688 -16.816 -19.035 1.00 80.69 214 GLN A N 1
ATOM 1592 C CA . GLN A 1 214 ? 20.527 -17.611 -18.665 1.00 80.69 214 GLN A CA 1
ATOM 1593 C C . GLN A 1 214 ? 19.858 -17.078 -17.395 1.00 80.69 214 GLN A C 1
ATOM 1595 O O . GLN A 1 214 ? 18.647 -16.849 -17.402 1.00 80.69 214 GLN A O 1
ATOM 1600 N N . VAL A 1 215 ? 20.645 -16.784 -16.354 1.00 83.31 215 VAL A N 1
ATOM 1601 C CA . VAL A 1 215 ? 20.159 -16.118 -15.136 1.00 83.31 215 VAL A CA 1
ATOM 1602 C C . VAL A 1 215 ? 19.537 -14.765 -15.488 1.00 83.31 215 VAL A C 1
ATOM 1604 O O . VAL A 1 215 ? 18.451 -14.453 -15.013 1.00 83.31 215 VAL A O 1
ATOM 1607 N N . SER A 1 216 ? 20.155 -13.985 -16.380 1.00 79.00 216 SER A N 1
ATOM 1608 C CA . SER A 1 216 ? 19.615 -12.684 -16.787 1.00 79.00 216 SER A CA 1
ATOM 1609 C C . SER A 1 216 ? 18.313 -12.780 -17.580 1.00 79.00 216 SER A C 1
ATOM 1611 O O . SER A 1 216 ? 17.423 -11.956 -17.380 1.00 79.00 2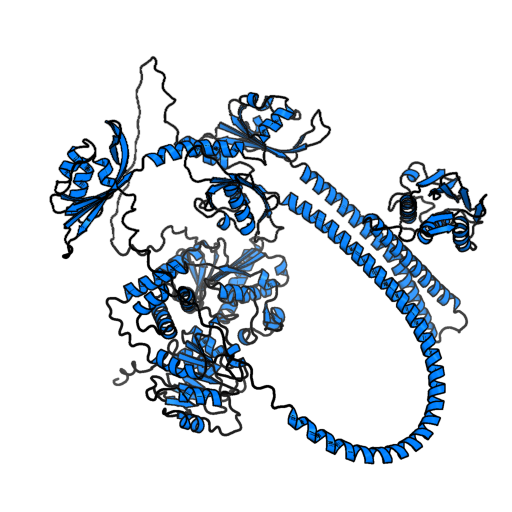16 SER A O 1
ATOM 1613 N N . ARG A 1 217 ? 18.163 -13.792 -18.441 1.00 76.50 217 ARG A N 1
ATOM 1614 C CA . ARG A 1 217 ? 16.926 -14.038 -19.198 1.00 76.50 217 ARG A CA 1
ATOM 1615 C C . ARG A 1 217 ? 15.771 -14.471 -18.299 1.00 76.50 217 ARG A C 1
ATOM 1617 O O . ARG A 1 217 ? 14.653 -14.030 -18.531 1.00 76.50 217 ARG A O 1
ATOM 1624 N N . GLN A 1 218 ? 16.030 -15.322 -17.306 1.00 74.50 218 GLN A N 1
ATOM 1625 C CA . GLN A 1 218 ? 14.981 -15.875 -16.445 1.00 74.50 218 GLN A CA 1
ATOM 1626 C C . GLN A 1 218 ? 14.659 -14.979 -15.239 1.00 74.50 218 GLN A C 1
ATOM 1628 O O . GLN A 1 218 ? 13.490 -14.744 -14.955 1.00 74.50 218 GLN A O 1
ATOM 1633 N N . ALA A 1 219 ? 15.669 -14.427 -14.559 1.00 69.00 219 ALA A N 1
ATOM 1634 C CA . ALA A 1 219 ? 15.485 -13.596 -13.365 1.00 69.00 219 ALA A CA 1
ATOM 1635 C C . ALA A 1 219 ? 15.394 -12.088 -13.666 1.00 69.00 219 ALA A C 1
ATOM 1637 O O . ALA A 1 219 ? 15.172 -11.296 -12.757 1.00 69.00 219 ALA A O 1
ATOM 1638 N N . SER A 1 220 ? 15.591 -11.663 -14.921 1.00 70.25 220 SER A N 1
ATOM 1639 C CA . SER A 1 220 ? 15.640 -10.248 -15.341 1.00 70.25 220 SER A CA 1
ATOM 1640 C C . SER A 1 220 ? 16.724 -9.388 -14.660 1.00 70.25 220 SER A C 1
ATOM 1642 O O . SER A 1 220 ? 16.745 -8.167 -14.841 1.00 70.25 220 SER A O 1
ATOM 1644 N N . ILE A 1 221 ? 17.669 -10.008 -13.942 1.00 75.94 221 ILE A N 1
ATOM 1645 C CA . ILE A 1 221 ? 18.784 -9.356 -13.234 1.00 75.94 221 ILE A CA 1
ATOM 1646 C C . ILE A 1 221 ? 20.091 -9.587 -13.994 1.00 75.94 221 ILE A C 1
ATOM 1648 O O . ILE A 1 221 ? 20.377 -10.693 -14.446 1.00 75.94 221 ILE A O 1
ATOM 1652 N N . ASP A 1 222 ? 20.915 -8.552 -14.143 1.00 76.88 222 ASP A N 1
ATOM 1653 C CA . ASP A 1 222 ? 22.198 -8.664 -14.839 1.00 76.88 222 ASP A CA 1
ATOM 1654 C C . ASP A 1 222 ? 23.374 -8.756 -13.871 1.00 76.88 222 ASP A C 1
ATOM 1656 O O . ASP A 1 222 ? 23.803 -7.753 -13.304 1.00 76.88 222 ASP A O 1
ATOM 1660 N N . PHE A 1 223 ? 23.932 -9.955 -13.719 1.00 80.06 223 PHE A N 1
ATOM 1661 C CA . PHE A 1 223 ? 25.115 -10.187 -12.888 1.00 80.06 223 PHE A CA 1
ATOM 1662 C C . PHE A 1 223 ? 26.439 -10.101 -13.667 1.00 80.06 223 PHE A C 1
ATOM 1664 O O . PHE A 1 223 ? 27.508 -10.211 -13.077 1.00 80.06 223 PHE A O 1
ATOM 1671 N N . ARG A 1 224 ? 26.422 -9.860 -14.987 1.00 78.38 224 ARG A N 1
ATOM 1672 C CA . ARG A 1 224 ? 27.652 -9.661 -15.782 1.00 78.38 224 ARG A CA 1
ATOM 1673 C C . ARG A 1 224 ? 28.517 -8.471 -15.325 1.00 78.38 224 ARG A C 1
ATOM 1675 O O . ARG A 1 224 ? 29.734 -8.617 -15.350 1.00 78.38 224 ARG A O 1
ATOM 1682 N N . PRO A 1 225 ? 27.961 -7.323 -14.882 1.00 72.00 225 PRO A N 1
ATOM 1683 C CA . PRO A 1 225 ? 28.752 -6.207 -14.351 1.00 72.00 225 PRO A CA 1
ATOM 1684 C C . PRO A 1 225 ? 29.147 -6.366 -12.863 1.00 72.00 225 PRO A C 1
ATOM 1686 O O . PRO A 1 225 ? 29.507 -5.387 -12.203 1.00 72.00 225 PRO A O 1
ATOM 1689 N N . TYR A 1 226 ? 29.080 -7.582 -12.311 1.00 74.31 226 TYR A N 1
ATOM 1690 C CA . TYR A 1 226 ? 29.538 -7.913 -10.958 1.00 74.31 226 TYR A CA 1
ATOM 1691 C C . TYR A 1 226 ? 30.895 -8.625 -11.015 1.00 74.31 226 TYR A C 1
ATOM 1693 O O . TYR A 1 226 ? 31.304 -9.162 -12.043 1.00 74.31 226 TYR A O 1
ATOM 1701 N N . LYS A 1 227 ? 31.623 -8.649 -9.895 1.00 65.75 227 LYS A N 1
ATOM 1702 C CA . LYS A 1 227 ? 32.955 -9.270 -9.838 1.00 65.75 227 LYS A CA 1
ATOM 1703 C C . LYS A 1 227 ? 32.908 -10.783 -10.085 1.00 65.75 227 LYS A C 1
ATOM 1705 O O . LYS A 1 227 ? 32.369 -11.548 -9.282 1.00 65.75 227 LYS A O 1
ATOM 1710 N N . THR A 1 228 ? 33.591 -11.207 -11.147 1.00 65.75 228 THR A N 1
ATOM 1711 C CA . THR A 1 228 ? 33.669 -12.590 -11.642 1.00 65.75 228 THR A CA 1
ATOM 1712 C C . THR A 1 228 ? 34.156 -13.590 -10.592 1.00 65.75 228 THR A C 1
ATOM 1714 O O . THR A 1 228 ? 33.630 -14.696 -10.506 1.00 65.75 228 THR A O 1
ATOM 1717 N N . THR A 1 229 ? 35.125 -13.208 -9.754 1.00 55.81 229 THR A N 1
ATOM 1718 C CA . THR A 1 229 ? 35.704 -14.083 -8.720 1.00 55.81 229 THR A CA 1
ATOM 1719 C C . THR A 1 229 ? 34.683 -14.496 -7.657 1.00 55.81 229 THR A C 1
ATOM 1721 O O . THR A 1 229 ? 34.641 -15.660 -7.260 1.00 55.81 229 THR A O 1
ATOM 1724 N N . THR A 1 230 ? 33.814 -13.574 -7.234 1.00 61.22 230 THR A N 1
ATOM 1725 C CA . THR A 1 230 ? 32.751 -13.845 -6.254 1.00 61.22 230 THR A CA 1
ATOM 1726 C C . THR A 1 230 ? 31.663 -14.733 -6.852 1.00 61.22 230 THR A C 1
ATOM 1728 O O . THR A 1 230 ? 31.227 -15.690 -6.214 1.00 61.22 230 THR A O 1
ATOM 1731 N N . ILE A 1 231 ? 31.264 -14.452 -8.095 1.00 72.12 231 ILE A N 1
ATOM 1732 C CA . ILE A 1 231 ? 30.244 -15.213 -8.827 1.00 72.12 231 ILE A CA 1
ATOM 1733 C C . ILE A 1 231 ? 30.690 -16.656 -9.067 1.00 72.12 231 ILE A C 1
ATOM 1735 O O . ILE A 1 231 ? 29.957 -17.581 -8.728 1.00 72.12 231 ILE A O 1
ATOM 1739 N N . LEU A 1 232 ? 31.900 -16.864 -9.595 1.00 66.94 232 LEU A N 1
ATOM 1740 C CA . LEU A 1 232 ? 32.424 -18.200 -9.900 1.00 66.94 232 LEU A CA 1
ATOM 1741 C C . LEU A 1 232 ? 32.440 -19.106 -8.669 1.00 66.94 232 LEU A C 1
ATOM 1743 O O . LEU A 1 232 ? 32.061 -20.272 -8.747 1.00 66.94 232 LEU A O 1
ATOM 1747 N N . ARG A 1 233 ? 32.815 -18.555 -7.512 1.00 60.62 233 ARG A N 1
ATOM 1748 C CA . ARG A 1 233 ? 32.836 -19.298 -6.251 1.00 60.62 233 ARG A CA 1
ATOM 1749 C C . ARG A 1 233 ? 31.434 -19.678 -5.772 1.00 60.62 233 ARG A C 1
ATOM 1751 O O . ARG A 1 233 ? 31.246 -20.766 -5.237 1.00 60.62 233 ARG A O 1
ATOM 1758 N N . ARG A 1 234 ? 30.444 -18.798 -5.951 1.00 72.50 234 ARG A N 1
ATOM 1759 C CA . ARG A 1 234 ? 29.039 -19.070 -5.599 1.00 72.50 234 ARG A CA 1
ATOM 1760 C C . ARG A 1 234 ? 28.409 -20.101 -6.530 1.00 72.50 234 ARG A C 1
ATOM 1762 O O . ARG A 1 234 ? 27.729 -20.996 -6.039 1.00 72.50 234 ARG A O 1
ATOM 1769 N N . ILE A 1 235 ? 28.718 -20.041 -7.826 1.00 76.25 235 ILE A N 1
ATOM 1770 C CA . ILE A 1 235 ? 28.319 -21.088 -8.771 1.00 76.25 235 ILE A CA 1
ATOM 1771 C C . ILE A 1 235 ? 28.949 -22.426 -8.374 1.00 76.25 235 ILE A C 1
ATOM 1773 O O . ILE A 1 235 ? 28.230 -23.409 -8.257 1.00 76.25 235 ILE A O 1
ATOM 1777 N N . GLY A 1 236 ? 30.250 -22.458 -8.068 1.00 67.94 236 GLY A N 1
ATOM 1778 C CA . GLY A 1 236 ? 30.928 -23.680 -7.620 1.00 67.94 236 GLY A CA 1
ATOM 1779 C C . GLY A 1 236 ? 30.264 -24.339 -6.404 1.00 67.94 236 GLY A C 1
ATOM 1780 O O . GLY A 1 236 ? 30.160 -25.557 -6.350 1.00 67.94 236 GLY A O 1
ATOM 1781 N N . ARG A 1 237 ? 29.724 -23.552 -5.464 1.00 69.88 237 ARG A N 1
ATOM 1782 C CA . ARG A 1 237 ? 28.964 -24.080 -4.315 1.00 69.88 237 ARG A CA 1
ATOM 1783 C C . ARG A 1 237 ? 27.608 -24.664 -4.716 1.00 69.88 237 ARG A C 1
ATOM 1785 O O . ARG A 1 237 ? 27.243 -25.733 -4.236 1.00 69.88 237 ARG A O 1
ATOM 1792 N N . ARG A 1 238 ? 26.865 -23.984 -5.596 1.00 78.69 238 ARG A N 1
ATOM 1793 C CA . ARG A 1 238 ? 25.595 -24.511 -6.123 1.00 78.69 238 ARG A CA 1
ATOM 1794 C C . ARG A 1 238 ? 25.808 -25.782 -6.941 1.00 78.69 238 ARG A C 1
ATOM 1796 O O . ARG A 1 238 ? 25.008 -26.706 -6.844 1.00 78.69 238 ARG A O 1
ATOM 1803 N N . MET A 1 239 ? 26.923 -25.873 -7.665 1.00 76.44 239 MET A N 1
ATOM 1804 C CA . MET A 1 239 ? 27.337 -27.097 -8.349 1.00 76.44 239 MET A CA 1
ATOM 1805 C C . MET A 1 239 ? 27.510 -28.263 -7.373 1.00 76.44 239 MET A C 1
ATOM 1807 O O . MET A 1 239 ? 27.031 -29.353 -7.661 1.00 76.44 239 MET A O 1
ATOM 1811 N N . THR A 1 240 ? 28.113 -28.034 -6.202 1.00 65.94 240 THR A N 1
ATOM 1812 C CA . THR A 1 240 ? 28.218 -29.059 -5.153 1.00 65.94 240 THR A CA 1
ATOM 1813 C C . THR A 1 240 ? 26.839 -29.500 -4.648 1.00 65.94 240 THR A C 1
ATOM 1815 O O . THR A 1 240 ? 26.576 -30.695 -4.605 1.00 65.94 240 THR A O 1
ATOM 1818 N N . ILE A 1 241 ? 25.928 -28.561 -4.351 1.00 70.12 241 ILE A N 1
ATOM 1819 C CA . ILE A 1 241 ? 24.553 -28.865 -3.884 1.00 70.12 241 ILE A CA 1
ATOM 1820 C C . ILE A 1 241 ? 23.782 -29.698 -4.908 1.00 70.12 241 ILE A C 1
ATOM 1822 O O . ILE A 1 241 ? 23.117 -30.676 -4.581 1.00 70.12 241 ILE A O 1
ATOM 1826 N N . THR A 1 242 ? 23.889 -29.313 -6.173 1.00 75.00 242 THR A N 1
ATOM 1827 C CA . THR A 1 242 ? 23.179 -29.952 -7.286 1.00 75.00 242 THR A CA 1
ATOM 1828 C C . THR A 1 242 ? 23.924 -31.168 -7.842 1.00 75.00 242 THR A C 1
ATOM 1830 O O . THR A 1 242 ? 23.494 -31.747 -8.834 1.00 75.00 242 THR A O 1
ATOM 1833 N N . HIS A 1 243 ? 25.032 -31.572 -7.207 1.00 73.06 243 HIS A N 1
ATOM 1834 C CA . HIS A 1 243 ? 25.861 -32.718 -7.590 1.00 73.06 243 HIS A CA 1
ATOM 1835 C C . HIS A 1 243 ? 26.421 -32.629 -9.028 1.00 73.06 243 HIS A C 1
ATOM 1837 O O . HIS A 1 243 ? 26.720 -33.641 -9.671 1.00 73.06 243 HIS A O 1
ATOM 1843 N N . ASN A 1 244 ? 26.612 -31.409 -9.537 1.00 74.06 244 ASN A N 1
ATOM 1844 C CA . ASN A 1 244 ? 27.139 -31.131 -10.868 1.00 74.06 244 ASN A CA 1
ATOM 1845 C C . ASN A 1 244 ? 28.672 -31.071 -10.862 1.00 74.06 244 ASN A C 1
ATOM 1847 O O . ASN A 1 244 ? 29.290 -30.290 -10.139 1.00 74.06 244 ASN A O 1
ATOM 1851 N N . ARG A 1 245 ? 29.306 -31.887 -11.712 1.00 66.69 245 ARG A N 1
ATOM 1852 C CA . ARG A 1 245 ? 30.771 -32.040 -11.741 1.00 66.69 245 ARG A CA 1
ATOM 1853 C C . ARG A 1 245 ? 31.480 -30.979 -12.575 1.00 66.69 245 ARG A C 1
ATOM 1855 O O . ARG A 1 245 ? 32.648 -30.705 -12.321 1.00 66.69 245 ARG A O 1
ATOM 1862 N N . THR A 1 246 ? 30.819 -30.383 -13.567 1.00 72.38 246 THR A N 1
ATOM 1863 C CA . THR A 1 246 ? 31.402 -29.311 -14.386 1.00 72.38 246 THR A CA 1
ATOM 1864 C C . THR A 1 246 ? 30.456 -28.123 -14.540 1.00 72.38 246 THR A C 1
ATOM 1866 O O . THR A 1 246 ? 29.240 -28.248 -14.418 1.00 72.38 246 THR A O 1
ATOM 1869 N N . MET A 1 247 ? 31.025 -26.949 -14.828 1.00 76.00 247 MET A N 1
ATOM 1870 C CA . MET A 1 247 ? 30.265 -25.715 -15.068 1.00 76.00 247 MET A CA 1
ATOM 1871 C C . MET A 1 247 ? 29.303 -25.863 -16.261 1.00 76.00 247 MET A C 1
ATOM 1873 O O . MET A 1 247 ? 28.229 -25.270 -16.279 1.00 76.00 247 MET A O 1
ATOM 1877 N N . SER A 1 248 ? 29.675 -26.681 -17.250 1.00 79.19 248 SER A N 1
ATOM 1878 C CA . SER A 1 248 ? 28.828 -27.006 -18.400 1.00 79.19 248 SER A CA 1
ATOM 1879 C C . SER A 1 248 ? 27.650 -27.899 -18.012 1.00 79.19 248 SER A C 1
ATOM 1881 O O . SER A 1 248 ? 26.541 -27.650 -18.475 1.00 79.19 248 SER A O 1
ATOM 1883 N N . ASP A 1 249 ? 27.872 -28.893 -17.144 1.00 80.75 249 ASP A N 1
ATOM 1884 C CA . ASP A 1 249 ? 26.792 -29.745 -16.622 1.00 80.75 249 ASP A CA 1
ATOM 1885 C C . ASP A 1 249 ? 25.801 -28.901 -15.820 1.00 80.75 249 ASP A C 1
ATOM 1887 O O . ASP A 1 249 ? 24.594 -29.018 -15.993 1.00 80.75 249 ASP A O 1
ATOM 1891 N N . TYR A 1 250 ? 26.320 -27.966 -15.023 1.00 84.12 250 TYR A N 1
ATOM 1892 C CA . TYR A 1 250 ? 25.500 -27.030 -14.267 1.00 84.12 250 TYR A CA 1
ATOM 1893 C C . TYR A 1 250 ? 24.705 -26.072 -15.164 1.00 84.12 250 TYR A C 1
ATOM 1895 O O . TYR A 1 250 ? 23.538 -25.810 -14.894 1.00 84.12 250 TYR A O 1
ATOM 1903 N N . LEU A 1 251 ? 25.283 -25.587 -16.269 1.00 83.69 251 LEU A N 1
ATOM 1904 C CA . LEU A 1 251 ? 24.542 -24.808 -17.267 1.00 83.69 251 LEU A CA 1
ATOM 1905 C C . LEU A 1 251 ? 23.377 -25.615 -17.869 1.00 83.69 251 LEU A C 1
ATOM 1907 O O . LEU A 1 251 ? 22.298 -25.066 -18.074 1.00 83.69 251 LEU A O 1
ATOM 1911 N N . GLU A 1 252 ? 23.572 -26.904 -18.150 1.00 82.38 252 GLU A N 1
ATOM 1912 C CA . GLU A 1 252 ? 22.500 -27.770 -18.656 1.00 82.38 252 GLU A CA 1
ATOM 1913 C C . GLU A 1 252 ? 21.453 -28.083 -17.574 1.00 82.38 252 GLU A C 1
ATOM 1915 O O . GLU A 1 252 ? 20.248 -28.070 -17.840 1.00 82.38 252 GLU A O 1
ATOM 1920 N N . TYR A 1 253 ? 21.898 -28.260 -16.330 1.00 85.19 253 TYR A N 1
ATOM 1921 C CA . TYR A 1 253 ? 21.032 -28.413 -15.165 1.00 85.19 253 TYR A CA 1
ATOM 1922 C C . TYR A 1 253 ? 20.120 -27.191 -14.981 1.00 85.19 253 TYR A C 1
ATOM 1924 O O . TYR A 1 253 ? 18.906 -27.343 -14.885 1.00 85.19 253 TYR A O 1
ATOM 1932 N N . LEU A 1 254 ? 20.663 -25.970 -15.073 1.00 86.25 254 LEU A N 1
ATOM 1933 C CA . LEU A 1 254 ? 19.878 -24.729 -15.006 1.00 86.25 254 LEU A CA 1
ATOM 1934 C C . LEU A 1 254 ? 18.804 -24.630 -16.102 1.00 86.25 254 LEU A C 1
ATOM 1936 O O . LEU A 1 254 ? 17.813 -23.923 -15.927 1.00 86.25 254 LEU A O 1
ATOM 1940 N N . LYS A 1 255 ? 18.999 -25.261 -17.272 1.00 82.69 255 LYS A N 1
ATOM 1941 C CA . LYS A 1 255 ? 17.992 -25.239 -18.357 1.00 82.69 255 LYS A CA 1
ATOM 1942 C C . LYS A 1 255 ? 16.817 -26.160 -18.070 1.00 82.69 255 LYS A C 1
ATOM 1944 O O . LYS A 1 255 ? 15.712 -25.873 -18.518 1.00 82.69 255 LYS A O 1
ATOM 1949 N N . THR A 1 256 ? 17.074 -27.258 -17.367 1.00 83.25 256 THR A N 1
ATOM 1950 C CA . THR A 1 256 ? 16.086 -28.298 -17.061 1.00 83.25 256 THR A CA 1
ATOM 1951 C C . THR A 1 256 ? 15.394 -28.074 -15.712 1.00 83.25 256 THR A C 1
ATOM 1953 O O . THR A 1 256 ? 14.275 -28.543 -15.543 1.00 83.25 256 THR A O 1
ATOM 1956 N N . HIS A 1 257 ? 16.012 -27.306 -14.807 1.00 83.19 257 HIS A N 1
ATOM 1957 C CA . HIS A 1 257 ? 15.541 -27.018 -13.446 1.00 83.19 257 HIS A CA 1
ATOM 1958 C C . HIS A 1 257 ? 15.469 -25.493 -13.211 1.00 83.19 257 HIS A C 1
ATOM 1960 O O . HIS A 1 257 ? 16.398 -24.901 -12.650 1.00 83.19 257 HIS A O 1
ATOM 1966 N N . PRO A 1 258 ? 14.413 -24.806 -13.693 1.00 79.81 258 PRO A N 1
ATOM 1967 C CA . PRO A 1 258 ? 14.296 -23.345 -13.616 1.00 79.81 258 PRO A CA 1
ATOM 1968 C C . PRO A 1 258 ? 14.250 -22.795 -12.179 1.00 79.81 258 PRO A C 1
ATOM 1970 O O . PRO A 1 258 ? 14.638 -21.651 -11.945 1.00 79.81 258 PRO A O 1
ATOM 1973 N N . GLU A 1 259 ? 13.829 -23.594 -11.199 1.00 79.94 259 GLU A N 1
ATOM 1974 C CA . GLU A 1 259 ? 13.859 -23.256 -9.774 1.00 79.94 259 GLU A CA 1
ATOM 1975 C C . GLU A 1 259 ? 15.283 -23.006 -9.243 1.00 79.94 259 GLU A C 1
ATOM 1977 O O . GLU A 1 259 ? 15.479 -22.135 -8.392 1.00 79.94 259 GLU A O 1
ATOM 1982 N N . GLU A 1 260 ? 16.296 -23.676 -9.807 1.00 85.56 260 GLU A N 1
ATOM 1983 C CA . GLU A 1 260 ? 17.702 -23.508 -9.418 1.00 85.56 260 GLU A CA 1
ATOM 1984 C C . GLU A 1 260 ? 18.230 -22.109 -9.761 1.00 85.56 260 GLU A C 1
ATOM 1986 O O . GLU A 1 260 ? 19.094 -21.581 -9.061 1.00 85.56 260 GLU A O 1
ATOM 1991 N N . VAL A 1 261 ? 17.687 -21.454 -10.796 1.00 83.00 261 VAL A N 1
ATOM 1992 C CA . VAL A 1 261 ? 18.049 -20.062 -11.103 1.00 83.00 261 VAL A CA 1
ATOM 1993 C C . VAL A 1 261 ? 17.666 -19.135 -9.951 1.00 83.00 261 VAL A C 1
ATOM 1995 O O . VAL A 1 261 ? 18.439 -18.234 -9.626 1.00 83.00 261 VAL A O 1
ATOM 1998 N N . GLY A 1 262 ? 16.534 -19.375 -9.282 1.00 75.38 262 GLY A N 1
ATOM 1999 C CA . GLY A 1 262 ? 16.138 -18.616 -8.094 1.00 75.38 262 GLY A CA 1
ATOM 2000 C C . GLY A 1 262 ? 17.128 -18.784 -6.938 1.00 75.38 262 GLY A C 1
ATOM 2001 O O . GLY A 1 262 ? 17.544 -17.800 -6.323 1.00 75.38 262 GLY A O 1
ATOM 2002 N N . GLU A 1 263 ? 17.569 -20.013 -6.683 1.00 76.75 263 GLU A N 1
ATOM 2003 C CA . GLU A 1 263 ? 18.559 -20.314 -5.644 1.00 76.75 263 GLU A CA 1
ATOM 2004 C C . GLU A 1 263 ? 19.954 -19.760 -5.970 1.00 76.75 263 GLU A C 1
ATOM 2006 O O . GLU A 1 263 ? 20.660 -19.251 -5.094 1.00 76.75 263 GLU A O 1
ATOM 2011 N N . LEU A 1 264 ? 20.339 -19.775 -7.246 1.00 81.06 264 LEU A N 1
ATOM 2012 C CA . LEU A 1 264 ? 21.587 -19.183 -7.713 1.00 81.06 264 LEU A CA 1
ATOM 2013 C C . LEU A 1 264 ? 21.582 -17.651 -7.573 1.00 81.06 264 LEU A C 1
ATOM 2015 O O . LEU A 1 264 ? 22.588 -17.070 -7.164 1.00 81.06 264 LEU A O 1
ATOM 2019 N N . VAL A 1 265 ? 20.448 -16.996 -7.849 1.00 77.31 265 VAL A N 1
ATOM 2020 C CA . VAL A 1 265 ? 20.265 -15.554 -7.614 1.00 77.31 265 VAL A CA 1
ATOM 2021 C C . VAL A 1 265 ? 20.410 -15.228 -6.128 1.00 77.31 265 VAL A C 1
ATOM 2023 O O . VAL A 1 265 ? 21.173 -14.325 -5.787 1.00 77.31 265 VAL A O 1
ATOM 2026 N N . LYS A 1 266 ? 19.764 -15.988 -5.231 1.00 72.19 266 LYS A N 1
ATOM 2027 C CA . LYS A 1 266 ? 19.936 -15.823 -3.774 1.00 72.19 266 LYS A CA 1
ATOM 2028 C C . LYS A 1 266 ? 21.397 -15.986 -3.355 1.00 72.19 266 LYS A C 1
ATOM 2030 O O . LYS A 1 266 ? 21.909 -15.185 -2.582 1.00 72.19 266 LYS A O 1
ATOM 2035 N N . ALA A 1 267 ? 22.105 -16.967 -3.914 1.00 71.06 267 ALA A N 1
ATOM 2036 C CA . ALA A 1 267 ? 23.522 -17.179 -3.621 1.00 71.06 267 ALA A CA 1
ATOM 2037 C C . ALA A 1 267 ? 24.419 -16.000 -4.059 1.00 71.06 267 ALA A C 1
ATOM 2039 O O . ALA A 1 267 ? 25.475 -15.773 -3.458 1.00 71.06 267 ALA A O 1
ATOM 2040 N N . PHE A 1 268 ? 24.023 -15.242 -5.089 1.00 75.19 268 PHE A N 1
ATOM 2041 C CA . PHE A 1 268 ? 24.728 -14.030 -5.525 1.00 75.19 268 PHE A CA 1
ATOM 2042 C C . PHE A 1 268 ? 24.431 -12.800 -4.654 1.00 75.19 268 PHE A C 1
ATOM 2044 O O . PHE A 1 268 ? 25.268 -11.897 -4.586 1.00 75.19 268 PHE A O 1
ATOM 2051 N N . LEU A 1 269 ? 23.286 -12.764 -3.969 1.00 70.12 269 LEU A N 1
ATOM 2052 C CA . LEU A 1 269 ? 22.840 -11.649 -3.132 1.00 70.12 269 LEU A CA 1
ATOM 2053 C C . LEU A 1 269 ? 23.175 -11.919 -1.656 1.00 70.12 269 LEU A C 1
ATOM 2055 O O . LEU A 1 269 ? 22.441 -12.586 -0.935 1.00 70.12 269 LEU A O 1
ATOM 2059 N N . ILE A 1 270 ? 24.322 -11.420 -1.183 1.00 61.00 270 ILE A N 1
ATOM 2060 C CA . ILE A 1 270 ? 24.703 -11.547 0.234 1.00 61.00 270 ILE A CA 1
ATOM 2061 C C . ILE A 1 270 ? 24.009 -10.446 1.045 1.00 61.00 270 ILE A C 1
ATOM 2063 O O . ILE A 1 270 ? 24.472 -9.305 1.075 1.00 61.00 270 ILE A O 1
ATOM 2067 N N . ASN A 1 271 ? 22.942 -10.819 1.750 1.00 59.75 271 ASN A N 1
ATOM 2068 C CA . ASN A 1 271 ? 22.084 -9.905 2.504 1.00 59.75 271 ASN A CA 1
ATOM 2069 C C . ASN A 1 271 ? 22.314 -10.036 4.013 1.00 59.75 271 ASN A C 1
ATOM 2071 O O . ASN A 1 271 ? 21.529 -10.666 4.722 1.00 59.75 271 ASN A O 1
ATOM 2075 N N . VAL A 1 272 ? 23.418 -9.457 4.503 1.00 60.38 272 VAL A N 1
ATOM 2076 C CA . VAL A 1 272 ? 23.733 -9.414 5.941 1.00 60.38 272 VAL A CA 1
ATOM 2077 C C . VAL A 1 272 ? 23.820 -7.968 6.427 1.00 60.38 272 VAL A C 1
ATOM 2079 O O . VAL A 1 272 ? 24.700 -7.201 6.017 1.00 60.38 272 VAL A O 1
ATOM 2082 N N . THR A 1 273 ? 22.916 -7.612 7.336 1.00 72.19 273 THR A N 1
ATOM 2083 C CA . THR A 1 273 ? 22.789 -6.291 7.966 1.00 72.19 273 THR A CA 1
ATOM 2084 C C . THR A 1 273 ? 22.597 -6.428 9.478 1.00 72.19 273 THR A C 1
ATOM 2086 O O . THR A 1 273 ? 22.231 -7.482 9.984 1.00 72.19 273 THR A O 1
ATOM 2089 N N . GLN A 1 274 ? 22.920 -5.367 10.223 1.00 79.75 274 GLN A N 1
ATOM 2090 C CA . GLN A 1 274 ? 22.739 -5.301 11.677 1.00 79.75 274 GLN A CA 1
ATOM 2091 C C . GLN A 1 274 ? 22.356 -3.879 12.093 1.00 79.75 274 GLN A C 1
ATOM 2093 O O . GLN A 1 274 ? 22.744 -2.912 11.423 1.00 79.75 274 GLN A O 1
ATOM 2098 N N . PHE A 1 275 ? 21.629 -3.735 13.204 1.00 86.56 275 PHE A N 1
ATOM 2099 C CA . PHE A 1 275 ? 21.290 -2.412 13.729 1.00 86.56 275 PHE A CA 1
ATOM 2100 C C . PHE A 1 275 ? 22.559 -1.649 14.114 1.00 86.56 275 PHE A C 1
ATOM 2102 O O . PHE A 1 275 ? 23.476 -2.206 14.713 1.00 86.56 275 PHE A O 1
ATOM 2109 N N . PHE A 1 276 ? 22.619 -0.367 13.749 1.00 85.94 276 PHE A N 1
ATOM 2110 C CA . PHE A 1 276 ? 23.772 0.507 13.986 1.00 85.94 276 PHE A CA 1
ATOM 2111 C C . PHE A 1 276 ? 25.117 -0.089 13.526 1.00 85.94 276 PHE A C 1
ATOM 2113 O O . PHE A 1 276 ? 26.143 0.091 14.186 1.00 85.94 276 PHE A O 1
ATOM 2120 N N . ARG A 1 277 ? 25.132 -0.783 12.374 1.00 79.62 277 ARG A N 1
ATOM 2121 C CA . ARG A 1 277 ? 26.352 -1.356 11.777 1.00 79.62 277 ARG A CA 1
ATOM 2122 C C . ARG A 1 277 ? 27.474 -0.318 11.703 1.00 79.62 277 ARG A C 1
ATOM 2124 O O . ARG A 1 277 ? 27.319 0.703 11.035 1.00 79.62 277 ARG A O 1
ATOM 2131 N N . ASP A 1 278 ? 28.619 -0.621 12.314 1.00 82.00 278 ASP A N 1
ATOM 2132 C CA . ASP A 1 278 ? 29.679 0.342 12.648 1.00 82.00 278 ASP A CA 1
ATOM 2133 C C . ASP A 1 278 ? 29.142 1.498 13.518 1.00 82.00 278 ASP A C 1
ATOM 2135 O O . ASP A 1 278 ? 28.965 2.618 13.042 1.00 82.00 278 ASP A O 1
ATOM 2139 N N . ALA A 1 279 ? 28.887 1.255 14.808 1.00 83.31 279 ALA A N 1
ATOM 2140 C CA . ALA A 1 279 ? 28.240 2.227 15.703 1.00 83.31 279 ALA A CA 1
ATOM 2141 C C . ALA A 1 279 ? 28.930 3.612 15.737 1.00 83.31 279 ALA A C 1
ATOM 2143 O O . ALA A 1 279 ? 28.273 4.651 15.854 1.00 83.31 279 ALA A O 1
ATOM 2144 N N . GLU A 1 280 ? 30.255 3.659 15.566 1.00 84.19 280 GLU A N 1
ATOM 2145 C CA . GLU A 1 280 ? 31.012 4.913 15.446 1.00 84.19 280 GLU A CA 1
ATOM 2146 C C . GLU A 1 280 ? 30.642 5.729 14.189 1.00 84.19 280 GLU A C 1
ATOM 2148 O O . GLU A 1 280 ? 30.658 6.961 14.229 1.00 84.19 280 GLU A O 1
ATOM 2153 N N . ALA A 1 281 ? 30.268 5.071 13.086 1.00 87.19 281 ALA A N 1
ATOM 2154 C CA . ALA A 1 281 ? 29.809 5.715 11.856 1.00 87.19 281 ALA A CA 1
ATOM 2155 C C . ALA A 1 281 ? 28.433 6.368 12.049 1.00 87.19 281 ALA A C 1
ATOM 2157 O O . ALA A 1 281 ? 28.242 7.526 11.681 1.00 87.19 281 ALA A O 1
ATOM 2158 N N . PHE A 1 282 ? 27.497 5.675 12.706 1.00 89.69 282 PHE A N 1
ATOM 2159 C CA . PHE A 1 282 ? 26.195 6.245 13.076 1.00 89.69 282 PHE A CA 1
ATOM 2160 C C . PHE A 1 282 ? 26.318 7.351 14.132 1.00 89.69 282 PHE A C 1
ATOM 2162 O O . PHE A 1 282 ? 25.564 8.322 14.109 1.00 89.69 282 PHE A O 1
ATOM 2169 N N . THR A 1 283 ? 27.316 7.269 15.015 1.00 89.69 283 THR A N 1
ATOM 2170 C CA . THR A 1 283 ? 27.644 8.367 15.937 1.00 89.69 283 THR A CA 1
ATOM 2171 C C . THR A 1 283 ? 28.111 9.609 15.173 1.00 89.69 283 THR A C 1
ATOM 2173 O O . THR A 1 283 ? 27.688 10.721 15.490 1.00 89.69 283 THR A O 1
ATOM 2176 N N . TYR A 1 284 ? 28.943 9.436 14.142 1.00 91.81 284 TYR A N 1
ATOM 2177 C CA . TYR A 1 284 ? 29.350 10.527 13.253 1.00 91.81 284 TYR A CA 1
ATOM 2178 C C . TYR A 1 284 ? 28.158 11.100 12.469 1.00 91.81 284 TYR A C 1
ATOM 2180 O O . TYR A 1 284 ? 27.978 12.317 12.430 1.00 91.81 284 TYR A O 1
ATOM 2188 N N . LEU A 1 285 ? 27.296 10.233 11.923 1.00 93.44 285 LEU A N 1
ATOM 2189 C CA . LEU A 1 285 ? 26.051 10.615 11.248 1.00 93.44 285 LEU A CA 1
ATOM 2190 C C . LEU A 1 285 ? 25.170 11.497 12.144 1.00 93.44 285 LEU A C 1
ATOM 2192 O O . LEU A 1 285 ? 24.737 12.567 11.718 1.00 93.44 285 LEU A O 1
ATOM 2196 N N . ARG A 1 286 ? 24.970 11.079 13.399 1.00 92.94 286 ARG A N 1
ATOM 2197 C CA . ARG A 1 286 ? 24.194 11.799 14.418 1.00 92.94 286 ARG A CA 1
ATOM 2198 C C . ARG A 1 286 ? 24.795 13.157 14.784 1.00 92.94 286 ARG A C 1
ATOM 2200 O O . ARG A 1 286 ? 24.044 14.099 15.011 1.00 92.94 286 ARG A O 1
ATOM 2207 N N . ARG A 1 287 ? 26.122 13.260 14.903 1.00 93.06 287 ARG A N 1
ATOM 2208 C CA . ARG A 1 287 ? 26.788 14.478 15.402 1.00 93.06 287 ARG A CA 1
ATOM 2209 C C . ARG A 1 287 ? 27.047 15.531 14.332 1.00 93.06 287 ARG A C 1
ATOM 2211 O O . ARG A 1 287 ? 26.964 16.710 14.640 1.00 93.06 287 ARG A O 1
ATOM 2218 N N . GLU A 1 288 ? 27.361 15.116 13.110 1.00 91.69 288 GLU A N 1
ATOM 2219 C CA . GLU A 1 288 ? 27.902 16.027 12.092 1.00 91.69 288 GLU A CA 1
ATOM 2220 C C . GLU A 1 288 ? 26.973 16.188 10.883 1.00 91.69 288 GLU A C 1
ATOM 2222 O O . GLU A 1 288 ? 26.841 17.285 10.348 1.00 91.69 288 GLU A O 1
ATOM 2227 N N . ILE A 1 289 ? 26.307 15.113 10.444 1.00 94.56 289 ILE A N 1
ATOM 2228 C CA . ILE A 1 289 ? 25.541 15.112 9.185 1.00 94.56 289 ILE A CA 1
ATOM 2229 C C . ILE A 1 289 ? 24.071 15.460 9.428 1.00 94.56 289 ILE A C 1
ATOM 2231 O O . ILE A 1 289 ? 23.548 16.395 8.825 1.00 94.56 289 ILE A O 1
ATOM 2235 N N . LEU A 1 290 ? 23.393 14.722 10.312 1.00 95.25 290 LEU A N 1
ATOM 2236 C CA . LEU A 1 290 ? 21.966 14.924 10.576 1.00 95.25 290 LEU A CA 1
ATOM 2237 C C . LEU A 1 290 ? 21.639 16.332 11.105 1.00 95.25 290 LEU A C 1
ATOM 2239 O O . LEU A 1 290 ? 20.651 16.891 10.631 1.00 95.25 290 LEU A O 1
ATOM 2243 N N . PRO A 1 291 ? 22.436 16.963 11.993 1.00 94.19 291 PRO A N 1
ATOM 2244 C CA . PRO A 1 291 ? 22.158 18.331 12.430 1.00 94.19 291 PRO A CA 1
ATOM 2245 C C . PRO A 1 291 ? 22.196 19.346 11.281 1.00 94.19 291 PRO A C 1
ATOM 2247 O O . PRO A 1 291 ? 21.299 20.179 11.179 1.00 94.19 291 PRO A O 1
ATOM 2250 N N . ASP A 1 292 ? 23.183 19.250 10.382 1.00 92.81 292 ASP A N 1
ATOM 2251 C CA . ASP A 1 292 ? 23.282 20.112 9.194 1.00 92.81 292 ASP A CA 1
ATOM 2252 C C . ASP A 1 292 ? 22.068 19.925 8.266 1.00 92.81 292 ASP A C 1
ATOM 2254 O O . ASP A 1 292 ? 21.476 20.898 7.793 1.00 92.81 292 ASP A O 1
ATOM 2258 N N . LEU A 1 293 ? 21.637 18.676 8.057 1.00 93.56 293 LEU A N 1
ATOM 2259 C CA . LEU A 1 293 ? 20.443 18.371 7.266 1.00 93.56 293 LEU A CA 1
ATOM 2260 C C . LEU A 1 293 ? 19.155 18.892 7.909 1.00 93.56 293 LEU A C 1
ATOM 2262 O O . LEU A 1 293 ? 18.327 19.462 7.204 1.00 93.56 293 LEU A O 1
ATOM 2266 N N . ILE A 1 294 ? 18.995 18.769 9.229 1.00 93.06 294 ILE A N 1
ATOM 2267 C CA . ILE A 1 294 ? 17.839 19.316 9.956 1.00 93.06 294 ILE A CA 1
ATOM 2268 C C . ILE A 1 294 ? 17.825 20.846 9.848 1.00 93.06 294 ILE A C 1
ATOM 2270 O O . ILE A 1 294 ? 16.788 21.432 9.556 1.00 93.06 294 ILE A O 1
ATOM 2274 N N . VAL A 1 295 ? 18.961 21.532 9.995 1.00 91.12 295 VAL A N 1
ATOM 2275 C CA . VAL A 1 295 ? 19.009 22.996 9.819 1.00 91.12 295 VAL A CA 1
ATOM 2276 C C . VAL A 1 295 ? 18.574 23.400 8.405 1.00 91.12 295 VAL A C 1
ATOM 2278 O O . VAL A 1 295 ? 17.744 24.296 8.248 1.00 91.12 295 VAL A O 1
ATOM 2281 N N . LYS A 1 296 ? 19.063 22.704 7.372 1.00 86.69 296 LYS A N 1
ATOM 2282 C CA . LYS A 1 296 ? 18.655 22.938 5.975 1.00 86.69 296 LYS A CA 1
ATOM 2283 C C . LYS A 1 296 ? 17.181 22.610 5.730 1.00 86.69 296 LYS A C 1
ATOM 2285 O O . LYS A 1 296 ? 16.510 23.345 5.011 1.00 86.69 296 LYS A O 1
ATOM 2290 N N . GLY A 1 297 ? 16.674 21.539 6.335 1.00 86.38 297 GLY A N 1
ATOM 2291 C CA . GLY A 1 297 ? 15.279 21.119 6.241 1.00 86.38 297 GLY A CA 1
ATOM 2292 C C . GLY A 1 297 ? 14.319 22.118 6.887 1.00 86.38 297 GLY A C 1
ATOM 2293 O O . GLY A 1 297 ? 13.265 22.396 6.323 1.00 86.38 297 GLY A O 1
ATOM 2294 N N . ARG A 1 298 ? 14.709 22.767 7.997 1.00 87.56 298 ARG A N 1
ATOM 2295 C CA . ARG A 1 298 ? 13.913 23.848 8.615 1.00 87.56 298 ARG A CA 1
ATOM 2296 C C . ARG A 1 298 ? 13.703 25.027 7.666 1.00 87.56 298 ARG A C 1
ATOM 2298 O O . ARG A 1 298 ? 12.666 25.674 7.735 1.00 87.56 298 ARG A O 1
ATOM 2305 N N . ALA A 1 299 ? 14.657 25.276 6.770 1.00 79.50 299 ALA A N 1
ATOM 2306 C CA . ALA A 1 299 ? 14.556 26.301 5.734 1.00 79.50 299 ALA A CA 1
ATOM 2307 C C . ALA A 1 299 ? 13.811 25.835 4.462 1.00 79.50 299 ALA A C 1
ATOM 2309 O O . ALA A 1 299 ? 13.568 26.649 3.575 1.00 79.50 299 ALA A O 1
ATOM 2310 N N . ARG A 1 300 ? 13.479 24.540 4.347 1.00 74.94 300 ARG A N 1
ATOM 2311 C CA . ARG A 1 300 ? 12.838 23.897 3.185 1.00 74.94 300 ARG A CA 1
ATOM 2312 C C . ARG A 1 300 ? 11.585 23.121 3.613 1.00 74.94 300 ARG A C 1
ATOM 2314 O O . ARG A 1 300 ? 11.510 21.906 3.434 1.00 74.94 300 ARG A O 1
ATOM 2321 N N . ASP A 1 301 ? 10.641 23.822 4.238 1.00 82.62 301 ASP A N 1
ATOM 2322 C CA . ASP A 1 301 ? 9.322 23.301 4.639 1.00 82.62 301 ASP A CA 1
ATOM 2323 C C . ASP A 1 301 ? 9.349 22.045 5.532 1.00 82.62 301 ASP A C 1
ATOM 2325 O O . ASP A 1 301 ? 8.412 21.250 5.527 1.00 82.62 301 ASP A O 1
ATOM 2329 N N . ARG A 1 302 ? 10.424 21.850 6.312 1.00 89.25 302 ARG A N 1
ATOM 2330 C CA . ARG A 1 302 ? 10.584 20.720 7.248 1.00 89.25 302 ARG A CA 1
ATOM 2331 C C . ARG A 1 302 ? 10.437 19.345 6.574 1.00 89.25 302 ARG A C 1
ATOM 2333 O O . ARG A 1 302 ? 9.891 18.400 7.145 1.00 89.25 302 ARG A O 1
ATOM 2340 N N . VAL A 1 303 ? 10.961 19.209 5.354 1.00 89.44 303 VAL A N 1
ATOM 2341 C CA . VAL A 1 303 ? 11.005 17.936 4.617 1.00 89.44 303 VAL A CA 1
ATOM 2342 C C . VAL A 1 303 ? 12.415 17.347 4.663 1.00 89.44 303 VAL A C 1
ATOM 2344 O O . VAL A 1 303 ? 13.384 18.044 4.369 1.00 89.44 303 VAL A O 1
ATOM 2347 N N . LEU A 1 304 ? 12.530 16.055 4.991 1.00 93.81 304 LEU A N 1
ATOM 2348 C CA . LEU A 1 304 ? 13.786 15.299 4.914 1.00 93.81 304 LEU A CA 1
ATOM 2349 C C . LEU A 1 304 ? 13.588 14.006 4.129 1.00 93.81 304 LEU A C 1
ATOM 2351 O O . LEU A 1 304 ? 12.690 13.210 4.422 1.00 93.81 304 LEU A O 1
ATOM 2355 N N . ARG A 1 305 ? 14.442 13.781 3.129 1.00 94.69 305 ARG A N 1
ATOM 2356 C CA . ARG A 1 305 ? 14.369 12.613 2.247 1.00 94.69 305 ARG A CA 1
ATOM 2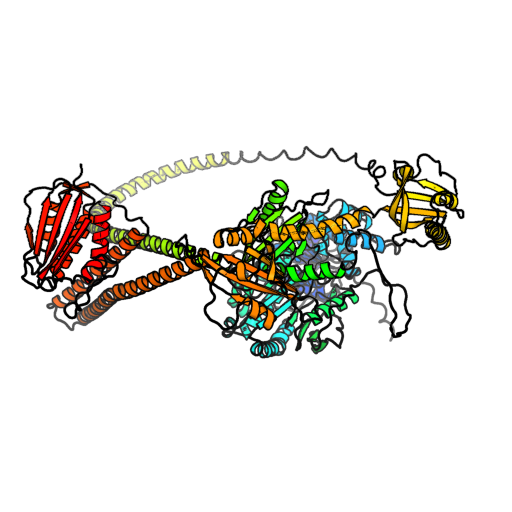357 C C . ARG A 1 305 ? 15.688 11.856 2.260 1.00 94.69 305 ARG A C 1
ATOM 2359 O O . ARG A 1 305 ? 16.727 12.390 1.888 1.00 94.69 305 ARG A O 1
ATOM 2366 N N . PHE A 1 306 ? 15.629 10.586 2.627 1.00 97.12 306 PHE A N 1
ATOM 2367 C CA . PHE A 1 306 ? 16.783 9.699 2.727 1.00 97.12 306 PHE A CA 1
ATOM 2368 C C . PHE A 1 306 ? 16.637 8.528 1.765 1.00 97.12 306 PHE A C 1
ATOM 2370 O O . PHE A 1 306 ? 15.518 8.097 1.495 1.00 97.12 306 PHE A O 1
ATOM 2377 N N . TRP A 1 307 ? 17.749 7.984 1.280 1.00 97.06 307 TRP A N 1
ATOM 2378 C CA . TRP A 1 307 ? 17.756 6.758 0.485 1.00 97.06 307 TRP A CA 1
ATOM 2379 C C . TRP A 1 307 ? 18.788 5.776 1.036 1.00 97.06 307 TRP A C 1
ATOM 2381 O O . TRP A 1 307 ? 19.978 6.050 0.969 1.00 97.06 307 TRP A O 1
ATOM 2391 N N . ALA A 1 308 ? 18.338 4.649 1.580 1.00 95.00 308 ALA A N 1
ATOM 2392 C CA . ALA A 1 308 ? 19.166 3.503 1.938 1.00 95.00 308 ALA A CA 1
ATOM 2393 C C . ALA A 1 308 ? 19.147 2.481 0.789 1.00 95.00 308 ALA A C 1
ATOM 2395 O O . ALA A 1 308 ? 18.169 1.752 0.610 1.00 95.00 308 ALA A O 1
ATOM 2396 N N . ALA A 1 309 ? 20.208 2.470 -0.014 1.00 91.69 309 ALA A N 1
ATOM 2397 C CA . ALA A 1 309 ? 20.393 1.564 -1.139 1.00 91.69 309 ALA A CA 1
ATOM 2398 C C . ALA A 1 309 ? 21.119 0.283 -0.686 1.00 91.69 309 ALA A C 1
ATOM 2400 O O . ALA A 1 309 ? 22.197 0.363 -0.101 1.00 91.69 309 ALA A O 1
ATOM 2401 N N . GLY A 1 310 ? 20.532 -0.879 -0.983 1.00 86.81 310 GLY A N 1
ATOM 2402 C CA . GLY A 1 310 ? 20.937 -2.194 -0.474 1.00 86.81 310 GLY A CA 1
ATOM 2403 C C . GLY A 1 310 ? 20.546 -2.393 0.987 1.00 86.81 310 GLY A C 1
ATOM 2404 O O . GLY A 1 310 ? 21.408 -2.575 1.843 1.00 86.81 310 GLY A O 1
ATOM 2405 N N . CYS A 1 311 ? 19.253 -2.257 1.300 1.00 87.44 311 CYS A N 1
ATOM 2406 C CA . CYS A 1 311 ? 18.783 -2.259 2.685 1.00 87.44 311 CYS A CA 1
ATOM 2407 C C . CYS A 1 311 ? 18.676 -3.645 3.341 1.00 87.44 311 CYS A C 1
ATOM 2409 O O . CYS A 1 311 ? 18.445 -3.689 4.552 1.00 87.44 311 CYS A O 1
ATOM 2411 N N . ALA A 1 312 ? 18.801 -4.737 2.578 1.00 87.19 312 ALA A N 1
ATOM 2412 C CA . ALA A 1 312 ? 18.625 -6.117 3.030 1.00 87.19 312 ALA A CA 1
ATOM 2413 C C . ALA A 1 312 ? 17.407 -6.274 3.969 1.00 87.19 312 ALA A C 1
ATOM 2415 O O . ALA A 1 312 ? 16.295 -5.887 3.602 1.00 87.19 312 ALA A O 1
ATOM 2416 N N . THR A 1 313 ? 17.595 -6.807 5.182 1.00 86.06 313 THR A N 1
ATOM 2417 C CA . THR A 1 313 ? 16.530 -7.072 6.168 1.00 86.06 313 THR A CA 1
ATOM 2418 C C . THR A 1 313 ? 16.082 -5.837 6.967 1.00 86.06 313 THR A C 1
ATOM 2420 O O . THR A 1 313 ? 15.255 -5.948 7.876 1.00 86.06 313 THR A O 1
ATOM 2423 N N . GLY A 1 314 ? 16.529 -4.634 6.587 1.00 89.00 314 GLY A N 1
ATOM 2424 C CA . GLY A 1 314 ? 15.950 -3.354 7.011 1.00 89.00 314 GLY A CA 1
ATOM 2425 C C . GLY A 1 314 ? 16.572 -2.701 8.247 1.00 89.00 314 GLY A C 1
ATOM 2426 O O . GLY A 1 314 ? 16.167 -1.600 8.618 1.00 89.00 314 GLY A O 1
ATOM 2427 N N . GLU A 1 315 ? 17.575 -3.301 8.878 1.00 90.12 315 GLU A N 1
ATOM 2428 C CA . GLU A 1 315 ? 18.161 -2.791 10.124 1.00 90.12 315 GLU A CA 1
ATOM 2429 C C . GLU A 1 315 ? 18.809 -1.403 9.952 1.00 90.12 315 GLU A C 1
ATOM 2431 O O . GLU A 1 315 ? 18.714 -0.557 10.844 1.00 90.12 315 GLU A O 1
ATOM 2436 N N . GLU A 1 316 ? 19.436 -1.121 8.803 1.00 90.06 316 GLU A N 1
ATOM 2437 C CA . GLU A 1 316 ? 20.066 0.176 8.499 1.00 90.06 316 GLU A CA 1
ATOM 2438 C C . GLU A 1 316 ? 19.056 1.339 8.361 1.00 90.06 316 GLU A C 1
ATOM 2440 O O . GLU A 1 316 ? 19.198 2.328 9.093 1.00 90.06 316 GLU A O 1
ATOM 2445 N N . PRO A 1 317 ? 18.013 1.263 7.505 1.00 94.75 317 PRO A N 1
ATOM 2446 C CA . PRO A 1 317 ? 17.010 2.325 7.426 1.00 94.75 317 PRO A CA 1
ATOM 2447 C C . PRO A 1 317 ? 16.236 2.505 8.739 1.00 94.75 317 PRO A C 1
ATOM 2449 O O . PRO A 1 317 ? 15.894 3.636 9.086 1.00 94.75 317 PRO A O 1
ATOM 2452 N N . TYR A 1 318 ? 16.018 1.439 9.517 1.00 95.06 318 TYR A N 1
ATOM 2453 C CA . TYR A 1 318 ? 15.417 1.563 10.845 1.00 95.06 318 TYR A CA 1
ATOM 2454 C C . TYR A 1 318 ? 16.339 2.228 11.871 1.00 95.06 318 TYR A C 1
ATOM 2456 O O . TYR A 1 318 ? 15.874 3.066 12.641 1.00 95.06 318 TYR A O 1
ATOM 2464 N N . SER A 1 319 ? 17.644 1.943 11.845 1.00 93.69 319 SER A N 1
ATOM 2465 C CA . SER A 1 319 ? 18.628 2.643 12.687 1.00 93.69 319 SER A CA 1
ATOM 2466 C C . SER A 1 319 ? 18.641 4.147 12.391 1.00 93.69 319 SER A C 1
ATOM 2468 O O . SER A 1 319 ? 18.674 4.970 13.307 1.00 93.69 319 SER A O 1
ATOM 2470 N N . LEU A 1 320 ? 18.544 4.524 11.110 1.00 94.44 320 LEU A N 1
ATOM 2471 C CA . LEU A 1 320 ? 18.405 5.923 10.701 1.00 94.44 320 LEU A CA 1
ATOM 2472 C C . LEU A 1 320 ? 17.095 6.544 11.216 1.00 94.44 320 LEU A C 1
ATOM 2474 O O . LEU A 1 320 ? 17.114 7.651 11.754 1.00 94.44 320 LEU A O 1
ATOM 2478 N N . ALA A 1 321 ? 15.969 5.836 11.082 1.00 95.38 321 ALA A N 1
ATOM 2479 C CA . ALA A 1 321 ? 14.666 6.303 11.553 1.00 95.38 321 ALA A CA 1
ATOM 2480 C C . ALA A 1 321 ? 14.659 6.556 13.072 1.00 95.38 321 ALA A C 1
ATOM 2482 O O . ALA A 1 321 ? 14.131 7.575 13.525 1.00 95.38 321 ALA A O 1
ATOM 2483 N N . MET A 1 322 ? 15.290 5.668 13.851 1.00 94.50 322 MET A N 1
ATOM 2484 C CA . MET A 1 322 ? 15.447 5.823 15.301 1.00 94.50 322 MET A CA 1
ATOM 2485 C C . MET A 1 322 ? 16.250 7.079 15.652 1.00 94.50 322 MET A C 1
ATOM 2487 O O . MET A 1 322 ? 15.813 7.858 16.498 1.00 94.50 322 MET A O 1
ATOM 2491 N N . LEU A 1 323 ? 17.382 7.320 14.975 1.00 93.25 323 LEU A N 1
ATOM 2492 C CA . LEU A 1 323 ? 18.195 8.521 15.203 1.00 93.25 323 LEU A CA 1
ATOM 2493 C C . LEU A 1 323 ? 17.432 9.807 14.891 1.00 93.25 323 LEU A C 1
ATOM 2495 O O . LEU A 1 323 ? 17.477 10.748 15.677 1.00 93.25 323 LEU A O 1
ATOM 2499 N N . ILE A 1 324 ? 16.722 9.858 13.763 1.00 93.62 324 ILE A N 1
ATOM 2500 C CA . ILE A 1 324 ? 15.954 11.049 13.378 1.00 93.62 324 ILE A CA 1
ATOM 2501 C C . ILE A 1 324 ? 14.829 11.311 14.382 1.00 93.62 324 ILE A C 1
ATOM 2503 O O . ILE A 1 324 ? 14.638 12.449 14.802 1.00 93.62 324 ILE A O 1
ATOM 2507 N N . THR A 1 325 ? 14.123 10.260 14.802 1.00 93.31 325 THR A N 1
ATOM 2508 C CA . THR A 1 325 ? 13.045 10.352 15.796 1.00 93.31 325 THR A CA 1
ATOM 2509 C C . THR A 1 325 ? 13.559 10.864 17.138 1.00 93.31 325 THR A C 1
ATOM 2511 O O . THR A 1 325 ? 12.938 11.720 17.761 1.00 93.31 325 THR A O 1
ATOM 2514 N N . GLU A 1 326 ? 14.716 10.377 17.584 1.00 91.38 326 GLU A N 1
ATOM 2515 C CA . GLU A 1 326 ? 15.358 10.872 18.800 1.00 91.38 326 GLU A CA 1
ATOM 2516 C C . GLU A 1 326 ? 15.787 12.341 18.669 1.00 91.38 326 GLU A C 1
ATOM 2518 O O . GLU A 1 326 ? 15.599 13.112 19.604 1.00 91.38 326 GLU A O 1
ATOM 2523 N N . MET A 1 327 ? 16.344 12.734 17.520 1.00 91.75 327 MET A N 1
ATOM 2524 C CA . MET A 1 327 ? 16.860 14.088 17.301 1.00 91.75 327 MET A CA 1
ATOM 2525 C C . MET A 1 327 ? 15.768 15.146 17.120 1.00 91.75 327 MET A C 1
ATOM 2527 O O . MET A 1 327 ? 15.968 16.282 17.545 1.00 91.75 327 MET A O 1
ATOM 2531 N N . LEU A 1 328 ? 14.649 14.803 16.476 1.00 91.50 328 LEU A N 1
ATOM 2532 C CA . LEU A 1 328 ? 13.517 15.716 16.294 1.00 91.50 328 LEU A CA 1
ATOM 2533 C C . LEU A 1 328 ? 12.617 15.776 17.536 1.00 91.50 328 LEU A C 1
ATOM 2535 O O . LEU A 1 328 ? 12.008 16.812 17.788 1.00 91.50 328 LEU A O 1
ATOM 2539 N N . GLY A 1 329 ? 12.559 14.704 18.334 1.00 89.31 329 GLY A N 1
ATOM 2540 C CA . GLY A 1 329 ? 11.787 14.678 19.577 1.00 89.31 329 GLY A CA 1
ATOM 2541 C C . GLY A 1 329 ? 10.313 15.019 19.345 1.00 89.31 329 GLY A C 1
ATOM 2542 O O . GLY A 1 329 ? 9.664 14.419 18.489 1.00 89.31 329 GLY A O 1
ATOM 2543 N N . GLU A 1 330 ? 9.793 15.992 20.093 1.00 84.56 330 GLU A N 1
ATOM 2544 C CA . GLU A 1 330 ? 8.407 16.468 19.968 1.00 84.56 330 GLU A CA 1
ATOM 2545 C C . GLU A 1 330 ? 8.135 17.197 18.646 1.00 84.56 330 GLU A C 1
ATOM 2547 O O . GLU A 1 330 ? 7.002 17.184 18.177 1.00 84.56 330 GLU A O 1
ATOM 2552 N N . GLU A 1 331 ? 9.156 17.768 17.991 1.00 87.06 331 GLU A N 1
ATOM 2553 C CA . GLU A 1 331 ? 8.965 18.437 16.699 1.00 87.06 331 GLU A CA 1
ATOM 2554 C C . GLU A 1 331 ? 8.600 17.446 15.587 1.00 87.06 331 GLU A C 1
ATOM 2556 O O . GLU A 1 331 ? 8.123 17.882 14.547 1.00 87.06 331 GLU A O 1
ATOM 2561 N N . LEU A 1 332 ? 8.805 16.130 15.761 1.00 87.62 332 LEU A N 1
ATOM 2562 C CA . LEU A 1 332 ? 8.624 15.128 14.702 1.00 87.62 332 LEU A CA 1
ATOM 2563 C C . LEU A 1 332 ? 7.248 15.200 14.009 1.00 87.62 332 LEU A C 1
ATOM 2565 O O . LEU A 1 332 ? 7.180 14.938 12.810 1.00 87.62 332 LEU A O 1
ATOM 2569 N N . SER A 1 333 ? 6.178 15.584 14.719 1.00 84.75 333 SER A N 1
ATOM 2570 C CA . SER A 1 333 ? 4.830 15.761 14.145 1.00 84.75 333 SER A CA 1
ATOM 2571 C C . SER A 1 333 ? 4.765 16.822 13.045 1.00 84.75 333 SER A C 1
ATOM 2573 O O . SER A 1 333 ? 3.911 16.746 12.165 1.00 84.75 333 SER A O 1
ATOM 2575 N N . ASP A 1 334 ? 5.681 17.787 13.078 1.00 85.50 334 ASP A N 1
ATOM 2576 C CA . ASP A 1 334 ? 5.734 18.908 12.146 1.00 85.50 334 ASP A CA 1
ATOM 2577 C C . ASP A 1 334 ? 6.658 18.638 10.946 1.00 85.50 334 ASP A C 1
ATOM 2579 O O . ASP A 1 334 ? 6.846 19.517 10.101 1.00 85.50 334 ASP A O 1
ATOM 2583 N N . TRP A 1 335 ? 7.297 17.463 10.888 1.00 91.00 335 TRP A N 1
ATOM 2584 C CA . TRP A 1 335 ? 8.271 17.106 9.857 1.00 91.00 335 TRP A CA 1
ATOM 2585 C C . TRP A 1 335 ? 7.750 16.021 8.919 1.00 91.00 335 TRP A C 1
ATOM 2587 O O . TRP A 1 335 ? 7.202 15.004 9.338 1.00 91.00 335 TRP A O 1
ATOM 2597 N N . SER A 1 336 ? 8.029 16.176 7.622 1.00 90.62 336 SER A N 1
ATOM 2598 C CA . SER A 1 336 ? 7.819 15.112 6.636 1.00 90.62 336 SER A CA 1
ATOM 2599 C C . SER A 1 336 ? 9.123 14.358 6.384 1.00 90.62 336 SER A C 1
ATOM 2601 O O . SER A 1 336 ? 9.930 14.745 5.534 1.00 90.62 336 SER A O 1
ATOM 2603 N N . VAL A 1 337 ? 9.341 13.273 7.130 1.00 93.31 337 VAL A N 1
ATOM 2604 C CA . VAL A 1 337 ? 10.522 12.410 6.981 1.00 93.31 337 VAL A CA 1
ATOM 2605 C C . VAL A 1 337 ? 10.181 11.185 6.134 1.00 93.31 337 VAL A C 1
ATOM 2607 O O . VAL A 1 337 ? 9.279 10.424 6.477 1.00 93.31 337 VAL A O 1
ATOM 2610 N N . LYS A 1 338 ? 10.920 10.965 5.039 1.00 93.94 338 LYS A N 1
ATOM 2611 C CA . LYS A 1 338 ? 10.797 9.758 4.202 1.00 93.94 338 LYS A CA 1
ATOM 2612 C C . LYS A 1 338 ? 12.148 9.088 3.991 1.00 93.94 338 LYS A C 1
ATOM 2614 O O . LYS A 1 338 ? 13.068 9.715 3.474 1.00 93.94 338 LYS A O 1
ATOM 2619 N N . ILE A 1 339 ? 12.245 7.806 4.333 1.00 96.75 339 ILE A N 1
ATOM 2620 C CA . ILE A 1 339 ? 13.426 6.968 4.104 1.00 96.75 339 ILE A CA 1
ATOM 2621 C C . ILE A 1 339 ? 13.069 5.934 3.037 1.00 96.75 339 ILE A C 1
ATOM 2623 O O . ILE A 1 339 ? 12.338 4.989 3.308 1.00 96.75 339 ILE A O 1
ATOM 2627 N N . PHE A 1 340 ? 13.559 6.109 1.814 1.00 95.56 340 PHE A N 1
ATOM 2628 C CA . PHE A 1 340 ? 13.436 5.107 0.756 1.00 95.56 340 PHE A CA 1
ATOM 2629 C C . PHE A 1 340 ? 14.463 4.008 1.019 1.00 95.56 340 PHE A C 1
ATOM 2631 O O . PHE A 1 340 ? 15.656 4.284 1.031 1.00 95.56 340 PHE A O 1
ATOM 2638 N N . ALA A 1 341 ? 14.020 2.784 1.267 1.00 94.50 341 ALA A N 1
ATOM 2639 C CA . ALA A 1 341 ? 14.877 1.633 1.513 1.00 94.50 341 ALA A CA 1
ATOM 2640 C C . ALA A 1 341 ? 14.709 0.650 0.357 1.00 94.50 341 ALA A C 1
ATOM 2642 O O . ALA A 1 341 ? 13.594 0.201 0.089 1.00 94.50 341 ALA A O 1
ATOM 2643 N N . THR A 1 342 ? 15.780 0.360 -0.376 1.00 91.62 342 THR A N 1
ATOM 2644 C CA . THR A 1 342 ? 15.670 -0.443 -1.597 1.00 91.62 342 THR A CA 1
ATOM 2645 C C . THR A 1 342 ? 16.688 -1.556 -1.663 1.00 91.62 342 THR A C 1
ATOM 2647 O O . THR A 1 342 ? 17.853 -1.324 -1.356 1.00 91.62 342 THR A O 1
ATOM 2650 N N . ASP A 1 343 ? 16.268 -2.728 -2.125 1.00 88.94 343 ASP A N 1
ATOM 2651 C CA . ASP A 1 343 ? 17.128 -3.895 -2.331 1.00 88.94 343 ASP A CA 1
ATOM 2652 C C . ASP A 1 343 ? 16.718 -4.656 -3.603 1.00 88.94 343 ASP A C 1
ATOM 2654 O O . ASP A 1 343 ? 15.668 -4.378 -4.186 1.00 88.94 343 ASP A O 1
ATOM 2658 N N . LEU A 1 344 ? 17.547 -5.593 -4.055 1.00 83.19 344 LEU A N 1
ATOM 2659 C CA . LEU A 1 344 ? 17.230 -6.473 -5.175 1.00 83.19 344 LEU A CA 1
ATOM 2660 C C . LEU A 1 344 ? 16.460 -7.724 -4.720 1.00 83.19 344 LEU A C 1
ATOM 2662 O O . LEU A 1 344 ? 15.665 -8.254 -5.499 1.00 83.19 344 LEU A O 1
ATOM 2666 N N . ASP A 1 345 ? 16.672 -8.167 -3.475 1.00 80.62 345 ASP A N 1
ATOM 2667 C CA . ASP A 1 345 ? 16.043 -9.358 -2.893 1.00 80.62 345 ASP A CA 1
ATOM 2668 C C . ASP A 1 345 ? 14.663 -9.053 -2.281 1.00 80.62 345 ASP A C 1
ATOM 2670 O O . ASP A 1 345 ? 14.538 -8.383 -1.250 1.00 80.62 345 ASP A O 1
ATOM 2674 N N . ASP A 1 346 ? 13.611 -9.590 -2.903 1.00 78.88 346 ASP A N 1
ATOM 2675 C CA . ASP A 1 346 ? 12.230 -9.426 -2.443 1.00 78.88 346 ASP A CA 1
ATOM 2676 C C . ASP A 1 346 ? 11.950 -10.135 -1.104 1.00 78.88 346 ASP A C 1
ATOM 2678 O O . ASP A 1 346 ? 11.148 -9.652 -0.297 1.00 78.88 346 ASP A O 1
ATOM 2682 N N . ALA A 1 347 ? 12.652 -11.235 -0.802 1.00 76.75 347 ALA A N 1
ATOM 2683 C CA . ALA A 1 347 ? 12.499 -11.930 0.474 1.00 76.75 347 ALA A CA 1
ATOM 2684 C C . ALA A 1 347 ? 13.021 -11.066 1.634 1.00 76.75 347 ALA A C 1
ATOM 2686 O O . ALA A 1 347 ? 12.356 -10.942 2.669 1.00 76.75 347 ALA A O 1
ATOM 2687 N N . ALA A 1 348 ? 14.164 -10.403 1.436 1.00 81.50 348 ALA A N 1
ATOM 2688 C CA . ALA A 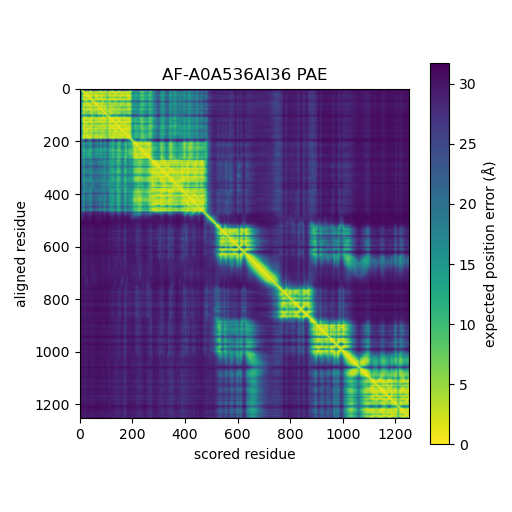1 348 ? 14.733 -9.465 2.400 1.00 81.50 348 ALA A CA 1
ATOM 2689 C C . ALA A 1 348 ? 13.830 -8.232 2.603 1.00 81.50 348 ALA A C 1
ATOM 2691 O O . ALA A 1 348 ? 13.546 -7.855 3.742 1.00 81.50 348 ALA A O 1
ATOM 2692 N N . ILE A 1 349 ? 13.282 -7.669 1.519 1.00 85.19 349 ILE A N 1
ATOM 2693 C CA . ILE A 1 349 ? 12.314 -6.554 1.557 1.00 85.19 349 ILE A CA 1
ATOM 2694 C C . ILE A 1 349 ? 11.042 -6.942 2.314 1.00 85.19 349 ILE A C 1
ATOM 2696 O O . ILE A 1 349 ? 10.541 -6.173 3.140 1.00 85.19 349 ILE A O 1
ATOM 2700 N N . SER A 1 350 ? 10.510 -8.134 2.049 1.00 81.50 350 SER A N 1
ATOM 2701 C CA . SER A 1 350 ? 9.316 -8.652 2.716 1.00 81.50 350 SER A CA 1
ATOM 2702 C C . SER A 1 350 ? 9.558 -8.872 4.210 1.00 81.50 350 SER A C 1
ATOM 2704 O O . SER A 1 350 ? 8.711 -8.512 5.033 1.00 81.50 350 SER A O 1
ATOM 2706 N N . PHE A 1 351 ? 10.733 -9.388 4.585 1.00 83.81 351 PHE A N 1
ATOM 2707 C CA . PHE A 1 351 ? 11.155 -9.497 5.981 1.00 83.81 351 PHE A CA 1
ATOM 2708 C C . PHE A 1 351 ? 11.241 -8.116 6.651 1.00 83.81 351 PHE A C 1
ATOM 2710 O O . PHE A 1 351 ? 10.604 -7.895 7.686 1.00 83.81 351 PHE A O 1
ATOM 2717 N N . ALA A 1 352 ? 11.939 -7.168 6.019 1.00 88.25 352 ALA A N 1
ATOM 2718 C CA . ALA A 1 352 ? 12.114 -5.808 6.514 1.00 88.25 352 ALA A CA 1
ATOM 2719 C C . ALA A 1 352 ? 10.771 -5.087 6.718 1.00 88.25 352 ALA A C 1
ATOM 2721 O O . ALA A 1 352 ? 10.549 -4.457 7.749 1.00 88.25 352 ALA A O 1
ATOM 2722 N N . ARG A 1 353 ? 9.826 -5.248 5.781 1.00 87.50 353 ARG A N 1
ATOM 2723 C CA . ARG A 1 353 ? 8.484 -4.646 5.846 1.00 87.50 353 ARG A CA 1
ATOM 2724 C C . ARG A 1 353 ? 7.651 -5.170 7.021 1.00 87.50 353 ARG A C 1
ATOM 2726 O O . ARG A 1 353 ? 6.890 -4.402 7.615 1.00 87.50 353 ARG A O 1
ATOM 2733 N N . ARG A 1 354 ? 7.783 -6.459 7.369 1.00 86.31 354 ARG A N 1
ATOM 2734 C CA . ARG A 1 354 ? 7.148 -7.024 8.576 1.00 86.31 354 ARG A CA 1
ATOM 2735 C C . ARG A 1 354 ? 7.746 -6.421 9.847 1.00 86.31 354 ARG A C 1
ATOM 2737 O O . ARG A 1 354 ? 6.999 -6.144 10.786 1.00 86.31 354 ARG A O 1
ATOM 2744 N N . GLY A 1 355 ? 9.062 -6.196 9.854 1.00 89.38 355 GLY A N 1
ATOM 2745 C CA . GLY A 1 355 ? 9.784 -5.532 10.939 1.00 89.38 355 GLY A CA 1
ATOM 2746 C C . GLY A 1 355 ? 9.750 -6.304 12.259 1.00 89.38 355 GLY A C 1
ATOM 2747 O O . GLY A 1 355 ? 9.614 -5.681 13.310 1.00 89.38 355 GLY A O 1
ATOM 2748 N N . VAL A 1 356 ? 9.803 -7.641 12.203 1.00 86.69 356 VAL A N 1
ATOM 2749 C CA . VAL A 1 356 ? 9.848 -8.539 13.371 1.00 86.69 356 VAL A CA 1
ATOM 2750 C C . VAL A 1 356 ? 11.230 -9.186 13.434 1.00 86.69 356 VAL A C 1
ATOM 2752 O O . VAL A 1 356 ? 11.619 -9.886 12.503 1.00 86.69 356 VAL A O 1
ATOM 2755 N N . TYR A 1 357 ? 11.953 -8.945 14.525 1.00 84.69 357 TYR A N 1
ATOM 2756 C CA . TYR A 1 357 ? 13.338 -9.363 14.741 1.00 84.69 357 TYR A CA 1
ATOM 2757 C C . TYR A 1 357 ? 13.446 -10.211 16.012 1.00 84.69 357 TYR A C 1
ATOM 2759 O O . TYR A 1 357 ? 12.754 -9.962 16.996 1.00 84.69 357 TYR A O 1
ATOM 2767 N N . THR A 1 358 ? 14.323 -11.211 16.023 1.00 80.38 358 THR A N 1
ATOM 2768 C CA . THR A 1 358 ? 14.582 -12.018 17.225 1.00 80.38 358 THR A CA 1
ATOM 2769 C C . THR A 1 358 ? 15.449 -11.247 18.225 1.00 80.38 358 THR A C 1
ATOM 2771 O O . THR A 1 358 ? 16.177 -10.327 17.851 1.00 80.38 358 THR A O 1
ATOM 2774 N N . GLU A 1 359 ? 15.422 -11.637 19.502 1.00 74.88 359 GLU A N 1
ATOM 2775 C CA . GLU A 1 359 ? 16.215 -10.986 20.562 1.00 74.88 359 GLU A CA 1
ATOM 2776 C C . GLU A 1 359 ? 17.720 -10.941 20.237 1.00 74.88 359 GLU A C 1
ATOM 2778 O O . GLU A 1 359 ? 18.413 -9.970 20.537 1.00 74.88 359 GLU A O 1
ATOM 2783 N N . ASN A 1 360 ? 18.231 -11.966 19.549 1.00 66.44 360 ASN A N 1
ATOM 2784 C CA . ASN A 1 360 ? 19.635 -12.028 19.148 1.00 66.44 360 ASN A CA 1
ATOM 2785 C C . ASN A 1 360 ? 20.017 -10.966 18.119 1.00 66.44 360 ASN A C 1
ATOM 2787 O O . ASN A 1 360 ? 21.124 -10.444 18.194 1.00 66.44 360 ASN A O 1
ATOM 2791 N N . LEU A 1 361 ? 19.117 -10.610 17.199 1.00 71.31 361 LEU A N 1
ATOM 2792 C CA . LEU A 1 361 ? 19.363 -9.556 16.208 1.00 71.31 361 LEU A CA 1
ATOM 2793 C C . LEU A 1 361 ? 19.361 -8.154 16.834 1.00 71.31 361 LEU A C 1
ATOM 2795 O O . LEU A 1 361 ? 19.846 -7.203 16.225 1.00 71.31 361 LEU A O 1
ATOM 2799 N N . LEU A 1 362 ? 18.866 -8.028 18.070 1.00 78.69 362 LEU A N 1
ATOM 2800 C CA . LEU A 1 362 ? 18.942 -6.802 18.863 1.00 78.69 362 LEU A CA 1
ATOM 2801 C C . LEU A 1 362 ? 20.215 -6.721 19.722 1.00 78.69 362 LEU A C 1
ATOM 2803 O O . LEU A 1 362 ? 20.463 -5.679 20.336 1.00 78.69 362 LEU A O 1
ATOM 2807 N N . LYS A 1 363 ? 21.054 -7.772 19.769 1.00 64.19 363 LYS A N 1
ATOM 2808 C CA . LYS A 1 363 ? 22.325 -7.772 20.516 1.00 64.19 363 LYS A CA 1
ATOM 2809 C C . LYS A 1 363 ? 23.311 -6.795 19.866 1.00 64.19 363 LYS A C 1
ATOM 2811 O O . LYS A 1 363 ? 24.003 -7.119 18.912 1.00 64.19 363 LYS A O 1
ATOM 2816 N N . GLY A 1 364 ? 23.363 -5.580 20.404 1.00 64.75 364 GLY A N 1
ATOM 2817 C CA . GLY A 1 364 ? 24.140 -4.456 19.865 1.00 64.75 364 GLY A CA 1
ATOM 2818 C C . GLY A 1 364 ? 23.379 -3.130 19.936 1.00 64.75 364 GLY A C 1
ATOM 2819 O O . GLY A 1 364 ? 23.992 -2.064 19.939 1.00 64.75 364 GLY A O 1
ATOM 2820 N N . LEU A 1 365 ? 22.052 -3.197 20.073 1.00 80.75 365 LEU A N 1
ATOM 2821 C CA . LEU A 1 365 ? 21.186 -2.051 20.304 1.00 80.75 365 LEU A CA 1
ATOM 2822 C C . LEU A 1 365 ? 21.258 -1.624 21.787 1.00 80.75 365 LEU A C 1
ATOM 2824 O O . LEU A 1 365 ? 21.179 -2.483 22.671 1.00 80.75 365 LEU A O 1
ATOM 2828 N N . PRO A 1 366 ? 21.386 -0.324 22.113 1.00 79.19 366 PRO A N 1
ATOM 2829 C CA . PRO A 1 366 ? 21.295 0.122 23.500 1.00 79.19 366 PRO A CA 1
ATOM 2830 C C . PRO A 1 366 ? 19.911 -0.197 24.087 1.00 79.19 366 PRO A C 1
ATOM 2832 O O . PRO A 1 366 ? 18.896 -0.036 23.407 1.00 79.19 366 PRO A O 1
ATOM 2835 N N . ALA A 1 367 ? 19.859 -0.608 25.360 1.00 77.19 367 ALA A N 1
ATOM 2836 C CA . ALA A 1 367 ? 18.624 -1.062 26.015 1.00 77.19 367 ALA A CA 1
ATOM 2837 C C . ALA A 1 367 ? 17.475 -0.039 25.929 1.00 77.19 367 ALA A C 1
ATOM 2839 O O . ALA A 1 367 ? 16.327 -0.420 25.724 1.00 77.19 367 ALA A O 1
ATOM 2840 N N . GLU A 1 368 ? 17.804 1.254 25.993 1.00 81.62 368 GLU A N 1
ATOM 2841 C CA . GLU A 1 368 ? 16.854 2.363 25.864 1.00 81.62 368 GLU A CA 1
ATOM 2842 C C . GLU A 1 368 ? 16.114 2.364 24.514 1.00 81.62 368 GLU A C 1
ATOM 2844 O O . GLU A 1 368 ? 14.902 2.581 24.466 1.00 81.62 368 GLU A O 1
ATOM 2849 N N . TYR A 1 369 ? 16.811 2.056 23.414 1.00 87.56 369 TYR A N 1
ATOM 2850 C CA . TYR A 1 369 ? 16.189 1.975 22.089 1.00 87.56 369 TYR A CA 1
ATOM 2851 C C . TYR A 1 369 ? 15.302 0.739 21.971 1.00 87.56 369 TYR A C 1
ATOM 2853 O O . TYR A 1 369 ? 14.245 0.817 21.351 1.00 87.56 369 TYR A O 1
ATOM 2861 N N . SER A 1 370 ? 15.704 -0.376 22.588 1.00 83.69 370 SER A N 1
ATOM 2862 C CA . SER A 1 370 ? 14.912 -1.608 22.583 1.00 83.69 370 SER A CA 1
ATOM 2863 C C . SER A 1 370 ? 13.576 -1.376 23.290 1.00 83.69 370 SER A C 1
ATOM 2865 O O . SER A 1 370 ? 12.523 -1.603 22.707 1.00 83.69 370 SER A O 1
ATOM 2867 N N . SER A 1 371 ? 13.599 -0.779 24.488 1.00 82.81 371 SER A N 1
ATOM 2868 C CA . SER A 1 371 ? 12.377 -0.467 25.242 1.00 82.81 371 SER A CA 1
ATOM 2869 C C . SER A 1 371 ? 11.481 0.586 24.586 1.00 82.81 371 SER A C 1
ATOM 2871 O O . SER A 1 371 ? 10.273 0.576 24.796 1.00 82.81 371 SER A O 1
ATOM 2873 N N . ARG A 1 372 ? 12.060 1.529 23.832 1.00 86.88 372 ARG A N 1
ATOM 2874 C CA . ARG A 1 372 ? 11.324 2.673 23.272 1.00 86.88 372 ARG A CA 1
ATOM 2875 C C . ARG A 1 372 ? 10.763 2.407 21.877 1.00 86.88 372 ARG A C 1
ATOM 2877 O O . ARG A 1 372 ? 9.718 2.951 21.531 1.00 86.88 372 ARG A O 1
ATOM 2884 N N . PHE A 1 373 ? 11.473 1.634 21.058 1.00 92.31 373 PHE A N 1
ATOM 2885 C CA . PHE A 1 373 ? 11.177 1.486 19.631 1.00 92.31 373 PHE A CA 1
ATOM 2886 C C . PHE A 1 373 ? 10.779 0.068 19.215 1.00 92.31 373 PHE A C 1
ATOM 2888 O O . PHE A 1 373 ? 10.478 -0.138 18.036 1.00 92.31 373 PHE A O 1
ATOM 2895 N N . PHE A 1 374 ? 10.744 -0.885 20.150 1.00 91.94 374 PHE A N 1
ATOM 2896 C CA . PHE A 1 374 ? 10.307 -2.252 19.893 1.00 91.94 374 PHE A CA 1
ATOM 2897 C C . PHE A 1 374 ? 9.184 -2.684 20.841 1.00 91.94 374 PHE A C 1
ATOM 2899 O O . PHE A 1 374 ? 9.192 -2.390 22.032 1.00 91.94 374 PHE A O 1
ATOM 2906 N N . GLU A 1 375 ? 8.225 -3.421 20.290 1.00 89.00 375 GLU A N 1
ATOM 2907 C CA . GLU A 1 375 ? 7.098 -4.040 20.982 1.00 89.00 375 GLU A CA 1
ATOM 2908 C C . GLU A 1 375 ? 7.338 -5.555 21.070 1.00 89.00 375 GLU A C 1
ATOM 2910 O O . GLU A 1 375 ? 7.695 -6.191 20.074 1.00 89.00 375 GLU A O 1
ATOM 2915 N N . HIS A 1 376 ? 7.147 -6.149 22.248 1.00 84.44 376 HIS A N 1
ATOM 2916 C CA . HIS A 1 376 ? 7.309 -7.592 22.436 1.00 84.44 376 HIS A CA 1
ATOM 2917 C C . HIS A 1 376 ? 6.120 -8.366 21.837 1.00 84.44 376 HIS A C 1
ATOM 2919 O O . HIS A 1 376 ? 4.966 -7.989 22.031 1.00 84.44 376 HIS A O 1
ATOM 2925 N N . THR A 1 377 ? 6.392 -9.460 21.122 1.00 79.19 377 THR A N 1
ATOM 2926 C CA . THR A 1 377 ? 5.395 -10.328 20.465 1.00 79.19 377 THR A CA 1
ATOM 2927 C C . THR A 1 377 ? 5.726 -11.809 20.693 1.00 79.19 377 THR A C 1
ATOM 2929 O O . THR A 1 377 ? 6.847 -12.132 21.074 1.00 79.19 377 THR A O 1
ATOM 2932 N N . GLU A 1 378 ? 4.790 -12.728 20.418 1.00 68.94 378 GLU A N 1
ATOM 2933 C CA . GLU A 1 378 ? 5.011 -14.186 20.562 1.00 68.94 378 GLU A CA 1
ATOM 2934 C C . GLU A 1 378 ? 6.188 -14.730 19.730 1.00 68.94 378 GLU A C 1
ATOM 2936 O O . GLU A 1 378 ? 6.782 -15.743 20.085 1.00 68.94 378 GLU A O 1
ATOM 2941 N N . HIS A 1 379 ? 6.554 -14.052 18.638 1.00 60.44 379 HIS A N 1
ATOM 2942 C CA . HIS A 1 379 ? 7.601 -14.487 17.705 1.00 60.44 379 HIS A CA 1
ATOM 2943 C C . HIS A 1 379 ? 8.837 -13.563 17.690 1.00 60.44 379 HIS A C 1
ATOM 2945 O O . HIS A 1 379 ? 9.624 -13.605 16.744 1.00 60.44 379 HIS A O 1
ATOM 2951 N N . GLY A 1 380 ? 9.015 -12.710 18.710 1.00 82.31 380 GLY A N 1
ATOM 2952 C CA . GLY A 1 380 ? 10.166 -11.805 18.846 1.00 82.31 380 GLY A CA 1
ATOM 2953 C C . GLY A 1 380 ? 9.775 -10.348 19.110 1.00 82.31 380 GLY A C 1
ATOM 2954 O O . GLY A 1 380 ? 8.749 -10.063 19.721 1.00 82.31 380 GLY A O 1
ATOM 2955 N N . TYR A 1 381 ? 10.584 -9.407 18.631 1.00 85.06 381 TYR A N 1
ATOM 2956 C CA . TYR A 1 381 ? 10.429 -7.967 18.831 1.00 85.06 381 TYR A CA 1
ATOM 2957 C C . TYR A 1 381 ? 10.028 -7.271 17.534 1.00 85.06 381 TYR A C 1
ATOM 2959 O O . TYR A 1 381 ? 10.717 -7.362 16.517 1.00 85.06 381 TYR A O 1
ATOM 2967 N N . ARG A 1 382 ? 8.920 -6.534 17.563 1.00 92.00 382 ARG A N 1
ATOM 2968 C CA . ARG A 1 382 ? 8.400 -5.798 16.410 1.00 92.00 382 ARG A CA 1
ATOM 2969 C C . ARG A 1 382 ? 8.757 -4.321 16.497 1.00 92.00 382 ARG A C 1
ATOM 2971 O O . ARG A 1 382 ? 8.537 -3.700 17.527 1.00 92.00 382 ARG A O 1
ATOM 2978 N N . ILE A 1 383 ? 9.228 -3.729 15.404 1.00 93.81 383 ILE A N 1
ATOM 2979 C CA . ILE A 1 383 ? 9.489 -2.284 15.347 1.00 93.81 383 ILE A CA 1
ATOM 2980 C C . ILE A 1 383 ? 8.187 -1.482 15.457 1.00 93.81 383 ILE A C 1
ATOM 2982 O O . ILE A 1 383 ? 7.194 -1.765 14.769 1.00 93.81 383 ILE A O 1
ATOM 2986 N N . ALA A 1 384 ? 8.233 -0.426 16.273 1.00 91.56 384 ALA A N 1
ATOM 2987 C CA . ALA A 1 384 ? 7.139 0.505 16.507 1.00 91.56 384 ALA A CA 1
ATOM 2988 C C . ALA A 1 384 ? 6.528 1.023 15.196 1.00 91.56 384 ALA A C 1
ATOM 2990 O O . ALA A 1 384 ? 7.226 1.389 14.241 1.00 91.56 384 ALA A O 1
ATOM 2991 N N . LYS A 1 385 ? 5.193 1.093 15.155 1.00 88.81 385 LYS A N 1
ATOM 2992 C CA . LYS A 1 385 ? 4.433 1.477 13.952 1.00 88.81 385 LYS A CA 1
ATOM 2993 C C . LYS A 1 385 ? 4.883 2.820 13.356 1.00 88.81 385 LYS A C 1
ATOM 2995 O O . LYS A 1 385 ? 4.984 2.921 12.136 1.00 88.81 385 LYS A O 1
ATOM 3000 N N . ALA A 1 386 ? 5.205 3.806 14.196 1.00 87.19 386 ALA A N 1
ATOM 3001 C CA . ALA A 1 386 ? 5.651 5.131 13.761 1.00 87.19 386 ALA A CA 1
ATOM 3002 C C . ALA A 1 386 ? 6.937 5.079 12.912 1.00 87.19 386 ALA A C 1
ATOM 3004 O O . ALA A 1 386 ? 6.991 5.673 11.838 1.00 87.19 386 ALA A O 1
ATOM 3005 N N . LEU A 1 387 ? 7.940 4.292 13.324 1.00 92.00 387 LEU A N 1
ATOM 3006 C CA . LEU A 1 387 ? 9.181 4.124 12.556 1.00 92.00 387 LEU A CA 1
ATOM 3007 C C . LEU A 1 387 ? 8.939 3.378 11.240 1.00 92.00 387 LEU A C 1
ATOM 3009 O O . LEU A 1 387 ? 9.514 3.728 10.212 1.00 92.00 387 LEU A O 1
ATOM 3013 N N . ARG A 1 388 ? 8.051 2.374 11.244 1.00 91.88 388 ARG A N 1
ATOM 3014 C CA . ARG A 1 388 ? 7.681 1.639 10.022 1.00 91.88 388 ARG A CA 1
ATOM 3015 C C . ARG A 1 388 ? 6.991 2.522 8.987 1.00 91.88 388 ARG A C 1
ATOM 3017 O O . ARG A 1 388 ? 7.176 2.288 7.802 1.00 91.88 388 ARG A O 1
ATOM 3024 N N . GLN A 1 389 ? 6.252 3.546 9.409 1.00 88.00 389 GLN A N 1
ATOM 3025 C CA . GLN A 1 389 ? 5.620 4.504 8.497 1.00 88.00 389 GLN A CA 1
ATOM 3026 C C . GLN A 1 389 ? 6.613 5.503 7.876 1.00 88.00 389 GLN A C 1
ATOM 3028 O O . GLN A 1 389 ? 6.340 6.034 6.801 1.00 88.00 389 GLN A O 1
ATOM 3033 N N . MET A 1 390 ? 7.772 5.737 8.507 1.00 92.50 390 MET A N 1
ATOM 3034 C CA . MET A 1 390 ? 8.833 6.600 7.962 1.00 92.50 390 MET A CA 1
ATOM 3035 C C . MET A 1 390 ? 9.652 5.915 6.855 1.00 92.50 390 MET A C 1
ATOM 3037 O O . MET A 1 390 ? 10.230 6.600 6.005 1.00 92.50 390 MET A O 1
ATOM 3041 N N . VAL A 1 391 ? 9.725 4.578 6.865 1.00 95.81 391 VAL A N 1
ATOM 3042 C CA . VAL A 1 391 ? 10.549 3.778 5.946 1.00 95.81 391 VAL A CA 1
ATOM 3043 C C . VAL A 1 391 ? 9.691 3.163 4.838 1.00 95.81 391 VAL A C 1
ATOM 3045 O O . VAL A 1 391 ? 8.727 2.450 5.092 1.00 95.81 391 VAL A O 1
ATOM 3048 N N . ILE A 1 392 ? 10.063 3.414 3.584 1.00 93.25 392 ILE A N 1
ATOM 3049 C CA . ILE A 1 392 ? 9.366 2.947 2.384 1.00 93.25 392 ILE A CA 1
ATOM 3050 C C . ILE A 1 392 ? 10.253 1.919 1.684 1.00 93.25 392 ILE A C 1
ATOM 3052 O O . ILE A 1 392 ? 11.232 2.291 1.038 1.00 93.25 392 ILE A O 1
ATOM 3056 N N . PHE A 1 393 ? 9.894 0.639 1.798 1.00 93.31 393 PHE A N 1
ATOM 3057 C CA . PHE A 1 393 ? 10.626 -0.464 1.174 1.00 93.31 393 PHE A CA 1
ATOM 3058 C C . PHE A 1 393 ? 10.185 -0.725 -0.271 1.00 93.31 393 PHE A C 1
ATOM 3060 O O . PHE A 1 393 ? 8.985 -0.879 -0.521 1.00 93.31 393 PHE A O 1
ATOM 3067 N N . GLY A 1 394 ? 11.130 -0.852 -1.204 1.00 85.56 394 GLY A N 1
ATOM 3068 C CA . GLY A 1 394 ? 10.841 -1.185 -2.602 1.00 85.56 394 GLY A CA 1
ATOM 3069 C C . GLY A 1 394 ? 11.970 -1.940 -3.299 1.00 85.56 394 GLY A C 1
ATOM 3070 O O . GLY A 1 394 ? 13.139 -1.738 -2.989 1.00 85.56 394 GLY A O 1
ATOM 3071 N N . GLN A 1 395 ? 11.622 -2.801 -4.254 1.00 86.50 395 GLN A N 1
ATOM 3072 C CA . GLN A 1 395 ? 12.613 -3.538 -5.034 1.00 86.50 395 GLN A CA 1
ATOM 3073 C C . GLN A 1 395 ? 13.257 -2.621 -6.081 1.00 86.50 395 GLN A C 1
ATOM 3075 O O . GLN A 1 395 ? 12.547 -1.912 -6.801 1.00 86.50 395 GLN A O 1
ATOM 3080 N N . GLN A 1 396 ? 14.590 -2.597 -6.158 1.00 83.31 396 GLN A N 1
ATOM 3081 C CA . GLN A 1 396 ? 15.315 -1.749 -7.106 1.00 83.31 396 GLN A CA 1
ATOM 3082 C C . GLN A 1 396 ? 16.676 -2.336 -7.503 1.00 83.31 396 GLN A C 1
ATOM 3084 O O . GLN A 1 396 ? 17.546 -2.553 -6.664 1.00 83.31 396 GLN A O 1
ATOM 3089 N N . ASP A 1 397 ? 16.898 -2.472 -8.810 1.00 84.38 397 ASP A N 1
ATOM 3090 C CA . ASP A 1 397 ? 18.211 -2.764 -9.393 1.00 84.38 397 ASP A CA 1
ATOM 3091 C C . ASP A 1 397 ? 18.971 -1.456 -9.676 1.00 84.38 397 ASP A C 1
ATOM 3093 O O . ASP A 1 397 ? 18.579 -0.690 -10.562 1.00 84.38 397 ASP A O 1
ATOM 3097 N N . LEU A 1 398 ? 20.065 -1.196 -8.953 1.00 84.81 398 LEU A N 1
ATOM 3098 C CA . LEU A 1 398 ? 20.884 0.017 -9.113 1.00 84.81 398 LEU A CA 1
ATOM 3099 C C . LEU A 1 398 ? 21.543 0.145 -10.499 1.00 84.81 398 LEU A C 1
ATOM 3101 O O . LEU A 1 398 ? 21.919 1.250 -10.890 1.00 84.81 398 LEU A O 1
ATOM 3105 N N . SER A 1 399 ? 21.675 -0.948 -11.255 1.00 75.12 399 SER A N 1
ATOM 3106 C CA . SER A 1 399 ? 22.294 -0.936 -12.585 1.00 75.12 399 SER A CA 1
ATOM 3107 C C . SER A 1 399 ? 21.353 -0.433 -13.687 1.00 75.12 399 SER A C 1
ATOM 3109 O O . SER A 1 399 ? 21.811 0.088 -14.706 1.00 75.12 399 SER A O 1
ATOM 3111 N N . ARG A 1 400 ? 20.032 -0.551 -13.491 1.00 71.69 400 ARG A N 1
ATOM 3112 C CA . ARG A 1 400 ? 19.014 -0.308 -14.535 1.00 71.69 400 ARG A CA 1
ATOM 3113 C C . ARG A 1 400 ? 17.910 0.662 -14.120 1.00 71.69 400 ARG A C 1
ATOM 3115 O O . ARG A 1 400 ? 17.333 1.333 -14.976 1.00 71.69 400 ARG A O 1
ATOM 3122 N N . SER A 1 401 ? 17.600 0.738 -12.829 1.00 72.12 401 SER A N 1
ATOM 3123 C CA . SER A 1 401 ? 16.450 1.490 -12.328 1.00 72.12 401 SER A CA 1
ATOM 3124 C C . SER A 1 401 ? 16.706 2.992 -12.324 1.00 72.12 401 SER A C 1
ATOM 3126 O O . SER A 1 401 ? 17.807 3.452 -12.024 1.00 72.12 401 SER A O 1
ATOM 3128 N N . ALA A 1 402 ? 15.660 3.776 -12.589 1.00 69.44 402 ALA A N 1
ATOM 3129 C CA . ALA A 1 402 ? 15.741 5.225 -12.463 1.00 69.44 402 ALA A CA 1
ATOM 3130 C C . ALA A 1 402 ? 15.941 5.637 -10.985 1.00 69.44 402 ALA A C 1
ATOM 3132 O O . ALA A 1 402 ? 15.259 5.092 -10.110 1.00 69.44 402 ALA A O 1
ATOM 3133 N N . PRO A 1 403 ? 16.826 6.606 -10.692 1.00 77.62 403 PRO A N 1
ATOM 3134 C CA . PRO A 1 403 ? 17.069 7.093 -9.335 1.00 77.62 403 PRO A CA 1
ATOM 3135 C C . PRO A 1 403 ? 15.911 7.928 -8.762 1.00 77.62 403 PRO A C 1
ATOM 3137 O O . PRO A 1 403 ? 15.081 8.474 -9.498 1.00 77.62 403 PRO A O 1
ATOM 3140 N N . PHE A 1 404 ? 15.890 8.099 -7.435 1.00 82.25 404 PHE A N 1
ATOM 3141 C CA . PHE A 1 404 ? 14.973 9.022 -6.760 1.00 82.25 404 PHE A CA 1
ATOM 3142 C C . PHE A 1 404 ? 15.518 10.460 -6.791 1.00 82.25 404 PHE A C 1
ATOM 3144 O O . PHE A 1 404 ? 16.626 10.691 -6.318 1.00 82.25 404 PHE A O 1
ATOM 3151 N N . PRO A 1 405 ? 14.761 11.460 -7.275 1.00 83.00 405 PRO A N 1
ATOM 3152 C CA . PRO A 1 405 ? 15.222 12.845 -7.255 1.00 83.00 405 PRO A CA 1
ATOM 3153 C C . PRO A 1 405 ? 15.066 13.477 -5.863 1.00 83.00 405 PRO A C 1
ATOM 3155 O O . PRO A 1 405 ? 14.144 13.129 -5.114 1.00 83.00 405 PRO A O 1
ATOM 3158 N N . ARG A 1 406 ? 15.892 14.496 -5.582 1.00 85.00 406 ARG A N 1
ATOM 3159 C CA . ARG A 1 406 ? 15.828 15.347 -4.376 1.00 85.00 406 ARG A CA 1
ATOM 3160 C C . ARG A 1 406 ? 15.957 14.540 -3.076 1.00 85.00 406 ARG A C 1
ATOM 3162 O O . ARG A 1 406 ? 15.050 14.542 -2.246 1.00 85.00 406 ARG A O 1
ATOM 3169 N N . ILE A 1 407 ? 17.063 13.813 -2.940 1.00 94.25 407 ILE A N 1
ATOM 3170 C CA . ILE A 1 407 ? 17.464 13.089 -1.728 1.00 94.25 407 ILE A CA 1
ATOM 3171 C C . ILE A 1 407 ? 18.487 13.926 -0.952 1.00 94.25 407 ILE A C 1
ATOM 3173 O O . ILE A 1 407 ? 19.423 14.461 -1.532 1.00 94.25 407 ILE A O 1
ATOM 3177 N N . ASP A 1 408 ? 18.332 14.043 0.359 1.00 94.38 408 ASP A N 1
ATOM 3178 C CA . ASP A 1 408 ? 19.227 14.827 1.215 1.00 94.38 408 ASP A CA 1
ATOM 3179 C C . ASP A 1 408 ? 20.417 13.999 1.720 1.00 94.38 408 ASP A C 1
ATOM 3181 O O . ASP A 1 408 ? 21.524 14.522 1.870 1.00 94.38 408 ASP A O 1
ATOM 3185 N N . LEU A 1 409 ? 20.214 12.695 1.930 1.00 96.88 409 LEU A N 1
ATOM 3186 C CA . LEU A 1 409 ? 21.279 11.749 2.259 1.00 96.88 409 LEU A CA 1
ATOM 3187 C C . LEU A 1 409 ? 21.032 10.380 1.611 1.00 96.88 409 LEU A C 1
ATOM 3189 O O . LEU A 1 409 ? 19.972 9.778 1.787 1.00 96.88 409 LEU A O 1
ATOM 3193 N N . VAL A 1 410 ? 22.040 9.886 0.891 1.00 96.25 410 VAL A N 1
ATOM 3194 C CA . VAL A 1 410 ? 22.105 8.517 0.362 1.00 96.25 410 VAL A CA 1
ATOM 3195 C C . VAL A 1 410 ? 23.050 7.696 1.238 1.00 96.25 410 VAL A C 1
ATOM 3197 O O . VAL A 1 410 ? 24.210 8.066 1.410 1.00 96.25 410 VAL A O 1
ATOM 3200 N N . LEU A 1 411 ? 22.565 6.577 1.763 1.00 94.38 411 LEU A N 1
ATOM 3201 C CA . LEU A 1 411 ? 23.334 5.521 2.411 1.00 94.38 411 LEU A CA 1
ATOM 3202 C C . LEU A 1 411 ? 23.470 4.369 1.413 1.00 94.38 411 LEU A C 1
ATOM 3204 O O . LEU A 1 411 ? 22.467 3.852 0.931 1.00 94.38 411 LEU A O 1
ATOM 3208 N N . CYS A 1 412 ? 24.695 3.992 1.066 1.00 90.69 412 CYS A N 1
ATOM 3209 C CA . CYS A 1 412 ? 24.960 2.849 0.191 1.00 90.69 412 CYS A CA 1
ATOM 3210 C C . CYS A 1 412 ? 26.184 2.117 0.728 1.00 90.69 412 CYS A C 1
ATOM 3212 O O . CYS A 1 412 ? 27.310 2.380 0.311 1.00 90.69 412 CYS A O 1
ATOM 3214 N N . ARG A 1 413 ? 25.973 1.259 1.727 1.00 85.00 413 ARG A N 1
ATOM 3215 C CA . ARG A 1 413 ? 27.052 0.640 2.501 1.00 85.00 413 ARG A CA 1
ATOM 3216 C C . ARG A 1 413 ? 27.160 -0.839 2.172 1.00 85.00 413 ARG A C 1
ATOM 3218 O O . ARG A 1 413 ? 26.168 -1.549 2.136 1.00 85.00 413 ARG A O 1
ATOM 3225 N N . ASN A 1 414 ? 28.378 -1.300 1.916 1.00 73.25 414 ASN A N 1
ATOM 3226 C CA . ASN A 1 414 ? 28.729 -2.677 1.578 1.00 73.25 414 ASN A CA 1
ATOM 3227 C C . ASN A 1 414 ? 28.052 -3.237 0.310 1.00 73.25 414 ASN A C 1
ATOM 3229 O O . ASN A 1 414 ? 28.112 -4.438 0.080 1.00 73.25 414 ASN A O 1
ATOM 3233 N N . VAL A 1 415 ? 27.489 -2.380 -0.551 1.00 81.38 415 VAL A N 1
ATOM 3234 C CA . VAL A 1 415 ? 26.880 -2.774 -1.838 1.00 81.38 415 VAL A CA 1
ATOM 3235 C C . VAL A 1 415 ? 27.876 -2.645 -2.989 1.00 81.38 415 VAL A C 1
ATOM 3237 O O . VAL A 1 415 ? 28.072 -3.568 -3.775 1.00 81.38 415 VAL A O 1
ATOM 3240 N N . LEU A 1 416 ? 28.576 -1.508 -3.082 1.00 81.62 416 LEU A N 1
ATOM 3241 C CA . LEU A 1 416 ? 29.440 -1.218 -4.236 1.00 81.62 416 LEU A CA 1
ATOM 3242 C C . LEU A 1 416 ? 30.645 -2.166 -4.339 1.00 81.62 416 LEU A C 1
ATOM 3244 O O . LEU A 1 416 ? 31.249 -2.276 -5.403 1.00 81.62 416 LEU A O 1
ATOM 3248 N N . ILE A 1 417 ? 30.997 -2.879 -3.263 1.00 71.94 417 ILE A N 1
ATOM 3249 C CA . ILE A 1 417 ? 32.099 -3.853 -3.248 1.00 71.94 417 ILE A CA 1
ATOM 3250 C C . ILE A 1 417 ? 31.906 -5.000 -4.253 1.00 71.94 417 ILE A C 1
ATOM 3252 O O . ILE A 1 417 ? 32.909 -5.587 -4.672 1.00 71.94 417 ILE A O 1
ATOM 3256 N N . TYR A 1 418 ? 30.662 -5.279 -4.659 1.00 70.25 418 TYR A N 1
ATOM 3257 C CA . TYR A 1 418 ? 30.307 -6.339 -5.607 1.00 70.25 418 TYR A CA 1
ATOM 3258 C C . TYR A 1 418 ? 30.397 -5.910 -7.077 1.00 70.25 418 TYR A C 1
ATOM 3260 O O . TYR A 1 418 ? 30.483 -6.765 -7.957 1.00 70.25 418 TYR A O 1
ATOM 3268 N N . PHE A 1 419 ? 30.403 -4.606 -7.349 1.00 79.81 419 PHE A N 1
ATOM 3269 C CA . PHE A 1 419 ? 30.334 -4.054 -8.702 1.00 79.81 419 PHE A CA 1
ATOM 3270 C C . PHE A 1 419 ? 31.721 -3.914 -9.340 1.00 79.81 419 PHE A C 1
ATOM 3272 O O . PHE A 1 419 ? 32.727 -3.726 -8.640 1.00 79.81 419 PHE A O 1
ATOM 3279 N N . THR A 1 420 ? 31.780 -3.982 -10.673 1.00 77.44 420 THR A N 1
ATOM 3280 C CA . THR A 1 420 ? 32.977 -3.577 -11.426 1.00 77.44 420 THR A CA 1
ATOM 3281 C C . THR A 1 420 ? 33.182 -2.057 -11.337 1.00 77.44 420 THR A C 1
ATOM 3283 O O . THR A 1 420 ? 32.228 -1.328 -11.044 1.00 77.44 420 THR A O 1
ATOM 3286 N N . PRO A 1 421 ? 34.403 -1.539 -11.575 1.00 76.50 421 PRO A N 1
ATOM 3287 C CA . PRO A 1 421 ? 34.674 -0.100 -11.523 1.00 76.50 421 PRO A CA 1
ATOM 3288 C C . PRO A 1 421 ? 33.733 0.748 -12.394 1.00 76.50 421 PRO A C 1
ATOM 3290 O O . PRO A 1 421 ? 33.315 1.825 -11.976 1.00 76.50 421 PRO A O 1
ATOM 3293 N N . GLU A 1 422 ? 33.341 0.243 -13.563 1.00 77.38 422 GLU A N 1
ATOM 3294 C CA . GLU A 1 422 ? 32.460 0.933 -14.512 1.00 77.38 422 GLU A CA 1
ATOM 3295 C C . GLU A 1 422 ? 31.032 1.054 -13.961 1.00 77.38 422 GLU A C 1
ATOM 3297 O O . GLU A 1 422 ? 30.410 2.116 -14.039 1.00 77.38 422 GLU A O 1
ATOM 3302 N N . LEU A 1 423 ? 30.513 -0.020 -13.352 1.00 81.31 423 LEU A N 1
ATOM 3303 C CA . LEU A 1 423 ? 29.199 0.002 -12.711 1.00 81.31 423 LEU A CA 1
ATOM 3304 C C . LEU A 1 423 ? 29.214 0.858 -11.436 1.00 81.31 423 LEU A C 1
ATOM 3306 O O . LEU A 1 423 ? 28.252 1.580 -11.177 1.00 81.31 423 LEU A O 1
ATOM 3310 N N . GLN A 1 424 ? 30.308 0.842 -10.665 1.00 84.12 424 GLN A N 1
ATOM 3311 C CA . GLN A 1 424 ? 30.481 1.746 -9.523 1.00 84.12 424 GLN A CA 1
ATOM 3312 C C . GLN A 1 424 ? 30.393 3.213 -9.960 1.00 84.12 424 GLN A C 1
ATOM 3314 O O . GLN A 1 424 ? 29.681 3.991 -9.329 1.00 84.12 424 GLN A O 1
ATOM 3319 N N . GLU A 1 425 ? 31.075 3.592 -11.044 1.00 83.69 425 GLU A N 1
ATOM 3320 C CA . GLU A 1 425 ? 31.029 4.954 -11.583 1.00 83.69 425 GLU A CA 1
ATOM 3321 C C . GLU A 1 425 ? 29.617 5.340 -12.046 1.00 83.69 425 GLU A C 1
ATOM 3323 O O . GLU A 1 425 ? 29.121 6.413 -11.692 1.00 83.69 425 GLU A O 1
ATOM 3328 N N . TYR A 1 426 ? 28.932 4.449 -12.771 1.00 83.56 426 TYR A N 1
ATOM 3329 C CA . TYR A 1 426 ? 27.546 4.667 -13.188 1.00 83.56 426 TYR A CA 1
ATOM 3330 C C . TYR A 1 426 ? 26.618 4.915 -11.989 1.00 83.56 426 TYR A C 1
ATOM 3332 O O . TYR A 1 426 ? 25.901 5.917 -11.966 1.00 83.56 426 TYR A O 1
ATOM 3340 N N . VAL A 1 427 ? 26.662 4.050 -10.970 1.00 88.62 427 VAL A N 1
ATOM 3341 C CA . VAL A 1 427 ? 25.812 4.161 -9.773 1.00 88.62 427 VAL A CA 1
ATOM 3342 C C . VAL A 1 427 ? 26.124 5.434 -8.981 1.00 88.62 427 VAL A C 1
ATOM 3344 O O . VAL A 1 427 ? 25.206 6.133 -8.553 1.00 88.62 427 VAL A O 1
ATOM 3347 N N . LEU A 1 428 ? 27.401 5.804 -8.840 1.00 89.31 428 LEU A N 1
ATOM 3348 C CA . LEU A 1 428 ? 27.793 7.058 -8.189 1.00 89.31 428 LEU A CA 1
ATOM 3349 C C . LEU A 1 428 ? 27.268 8.287 -8.949 1.00 89.31 428 LEU A C 1
ATOM 3351 O O . LEU A 1 428 ? 26.796 9.232 -8.324 1.00 89.31 428 LEU A O 1
ATOM 3355 N N . ASN A 1 429 ? 27.262 8.271 -10.283 1.00 86.56 429 ASN A N 1
ATOM 3356 C CA . ASN A 1 429 ? 26.669 9.355 -11.072 1.00 86.56 429 ASN A CA 1
ATOM 3357 C C . ASN A 1 429 ? 25.140 9.436 -10.890 1.00 86.56 429 ASN A C 1
ATOM 3359 O O . ASN A 1 429 ? 24.588 10.536 -10.812 1.00 86.56 429 ASN A O 1
ATOM 3363 N N . GLN A 1 430 ? 24.452 8.296 -10.752 1.00 86.62 430 GLN A N 1
ATOM 3364 C CA . GLN A 1 430 ? 23.019 8.269 -10.420 1.00 86.62 430 GLN A CA 1
ATOM 3365 C C . GLN A 1 430 ? 22.749 8.836 -9.018 1.00 86.62 430 GLN A C 1
ATOM 3367 O O . GLN A 1 430 ? 21.800 9.603 -8.830 1.00 86.62 430 GLN A O 1
ATOM 3372 N N . PHE A 1 431 ? 23.596 8.529 -8.031 1.00 91.88 431 PHE A N 1
ATOM 3373 C CA . PHE A 1 431 ? 23.498 9.136 -6.702 1.00 91.88 431 PHE A CA 1
ATOM 3374 C C . PHE A 1 431 ? 23.735 10.648 -6.744 1.00 91.88 431 PHE A C 1
ATOM 3376 O O . PHE A 1 431 ? 23.009 11.380 -6.078 1.00 91.88 431 PHE A O 1
ATOM 3383 N N . ALA A 1 432 ? 24.671 11.139 -7.560 1.00 86.69 432 ALA A N 1
ATOM 3384 C CA . ALA A 1 432 ? 24.913 12.575 -7.712 1.00 86.69 432 ALA A CA 1
ATOM 3385 C C . ALA A 1 432 ? 23.692 13.298 -8.295 1.00 86.69 432 ALA A C 1
ATOM 3387 O O . ALA A 1 432 ? 23.340 14.380 -7.840 1.00 86.69 432 ALA A O 1
ATOM 3388 N N . TYR A 1 433 ? 23.011 12.679 -9.265 1.00 84.81 433 TYR A N 1
ATOM 3389 C CA . TYR A 1 433 ? 21.748 13.188 -9.810 1.00 84.81 433 TYR A CA 1
ATOM 3390 C C . TYR A 1 433 ? 20.604 13.168 -8.779 1.00 84.81 433 TYR A C 1
ATOM 3392 O O . TYR A 1 433 ? 19.745 14.050 -8.767 1.00 84.81 433 TYR A O 1
ATOM 3400 N N . SER A 1 434 ? 20.588 12.154 -7.912 1.00 90.25 434 SER A N 1
ATOM 3401 C CA . SER A 1 434 ? 19.572 11.986 -6.865 1.00 90.25 434 SER A CA 1
ATOM 3402 C C . SER A 1 434 ? 19.702 13.026 -5.762 1.00 90.25 434 SER A C 1
ATOM 3404 O O . SER A 1 434 ? 18.696 13.518 -5.243 1.00 90.25 434 SER A O 1
ATOM 3406 N N . LEU A 1 435 ? 20.943 13.326 -5.378 1.00 92.00 435 LEU A N 1
ATOM 3407 C CA . LEU A 1 435 ? 21.257 14.162 -4.234 1.00 92.00 435 LEU A CA 1
ATOM 3408 C C . LEU A 1 435 ? 20.900 15.627 -4.495 1.00 92.00 435 LEU A C 1
ATOM 3410 O O . LEU A 1 435 ? 21.268 16.221 -5.504 1.00 92.00 435 LEU A O 1
ATOM 3414 N N . SER A 1 436 ? 20.206 16.233 -3.536 1.00 88.62 436 SER A N 1
ATOM 3415 C CA . SER A 1 436 ? 20.024 17.677 -3.458 1.00 88.62 436 SER A CA 1
ATOM 3416 C C . SER A 1 436 ? 21.388 18.368 -3.348 1.00 88.62 436 SER A C 1
ATOM 3418 O O . SER A 1 436 ? 22.313 17.842 -2.726 1.00 88.62 436 SER A O 1
ATOM 3420 N N . ASN A 1 437 ? 21.507 19.588 -3.881 1.00 83.38 437 ASN A N 1
ATOM 3421 C CA . ASN A 1 437 ? 22.732 20.374 -3.722 1.00 83.38 437 ASN A CA 1
ATOM 3422 C C . ASN A 1 437 ? 23.046 20.576 -2.225 1.00 83.38 437 ASN A C 1
ATOM 3424 O O . ASN A 1 437 ? 22.184 21.038 -1.464 1.00 83.38 437 ASN A O 1
ATOM 3428 N N . GLY A 1 438 ? 24.260 20.205 -1.809 1.00 85.56 438 GLY A N 1
ATOM 3429 C CA . GLY A 1 438 ? 24.694 20.191 -0.413 1.00 85.56 438 GLY A CA 1
ATOM 3430 C C . GLY A 1 438 ? 24.212 18.995 0.421 1.00 85.56 438 GLY A C 1
ATOM 3431 O O . GLY A 1 438 ? 24.370 19.047 1.644 1.00 85.56 438 GLY A O 1
ATOM 3432 N N . GLY A 1 439 ? 23.617 17.971 -0.203 1.00 92.12 439 GLY A N 1
ATOM 3433 C CA . GLY A 1 439 ? 23.291 16.675 0.404 1.00 92.12 439 GLY A CA 1
ATOM 3434 C C . GLY A 1 439 ? 24.512 15.758 0.537 1.00 92.12 439 GLY A C 1
ATOM 3435 O O . GLY A 1 439 ? 25.590 16.075 0.026 1.00 92.12 439 GLY A O 1
ATOM 3436 N N . TYR A 1 440 ? 24.359 14.622 1.219 1.00 95.56 440 TYR A N 1
ATOM 3437 C CA . TYR A 1 440 ? 25.475 13.731 1.563 1.00 95.56 440 TYR A CA 1
ATOM 3438 C C . TYR A 1 440 ? 25.346 12.329 0.957 1.00 95.56 440 TYR A C 1
ATOM 3440 O O . TYR A 1 440 ? 24.274 11.736 0.942 1.00 95.56 440 TYR A O 1
ATOM 3448 N N . LEU A 1 441 ? 26.467 11.768 0.510 1.00 94.56 441 LEU A N 1
ATOM 3449 C CA . LEU A 1 441 ? 26.627 10.347 0.212 1.00 94.56 441 LEU A CA 1
ATOM 3450 C C . LEU A 1 441 ? 27.444 9.707 1.335 1.00 94.56 441 LEU A C 1
ATOM 3452 O O . LEU A 1 441 ? 28.560 10.149 1.619 1.00 94.56 441 LEU A O 1
ATOM 3456 N N . PHE A 1 442 ? 26.899 8.665 1.952 1.00 93.88 442 PHE A N 1
ATOM 3457 C CA . PHE A 1 442 ? 27.520 7.925 3.041 1.00 93.88 442 PHE A CA 1
ATOM 3458 C C . PHE A 1 442 ? 27.760 6.476 2.608 1.00 93.88 442 PHE A C 1
ATOM 3460 O O . PHE A 1 442 ? 26.826 5.721 2.338 1.00 93.88 442 PHE A O 1
ATOM 3467 N N . LEU A 1 443 ? 29.037 6.107 2.569 1.00 89.88 443 LEU A N 1
ATOM 3468 C CA . LEU A 1 443 ? 29.538 4.798 2.167 1.00 89.88 443 LEU A CA 1
ATOM 3469 C C . LEU A 1 443 ? 30.091 4.014 3.380 1.00 89.88 443 LEU A C 1
ATOM 3471 O O . LEU A 1 443 ? 30.374 4.566 4.442 1.00 89.88 443 LEU A O 1
ATOM 3475 N N . GLY A 1 444 ? 30.216 2.701 3.260 1.00 82.00 444 GLY A N 1
ATOM 3476 C CA . GLY A 1 444 ? 30.845 1.812 4.227 1.00 82.00 444 GLY A CA 1
ATOM 3477 C C . GLY A 1 444 ? 32.375 1.809 4.139 1.00 82.00 444 GLY A C 1
ATOM 3478 O O . GLY A 1 444 ? 33.006 2.182 3.146 1.00 82.00 444 GLY A O 1
ATOM 3479 N N . LYS A 1 445 ? 33.011 1.362 5.228 1.00 74.00 445 LYS A N 1
ATOM 3480 C CA . LYS A 1 445 ? 34.475 1.382 5.403 1.00 74.00 445 LYS A CA 1
ATOM 3481 C C . LYS A 1 445 ? 35.221 0.540 4.358 1.00 74.00 445 LYS A C 1
ATOM 3483 O O . LYS A 1 445 ? 36.345 0.880 3.988 1.00 74.00 445 LYS A O 1
ATOM 3488 N N . ALA A 1 446 ? 34.604 -0.552 3.904 1.00 67.81 446 ALA A N 1
ATOM 3489 C CA . ALA A 1 446 ? 35.190 -1.499 2.958 1.00 67.81 446 ALA A CA 1
ATOM 3490 C C . ALA A 1 446 ? 35.145 -1.015 1.497 1.00 67.81 446 ALA A C 1
ATOM 3492 O O . ALA A 1 446 ? 35.805 -1.599 0.638 1.00 67.81 446 ALA A O 1
ATOM 3493 N N . GLU A 1 447 ? 34.408 0.058 1.186 1.00 77.75 447 GLU A N 1
ATOM 3494 C CA . GLU A 1 447 ? 34.307 0.542 -0.190 1.00 77.75 447 GLU A CA 1
ATOM 3495 C C . GLU A 1 447 ? 35.546 1.321 -0.622 1.00 77.75 447 GLU A C 1
ATOM 3497 O O . GLU A 1 447 ? 35.970 2.298 -0.004 1.00 77.75 447 GLU A O 1
ATOM 3502 N N . THR A 1 448 ? 36.131 0.920 -1.746 1.00 67.75 448 THR A N 1
ATOM 3503 C CA . THR A 1 448 ? 37.354 1.510 -2.310 1.00 67.75 448 THR A CA 1
ATOM 3504 C C . THR A 1 448 ? 37.090 2.490 -3.456 1.00 67.75 448 THR A C 1
ATOM 3506 O O . THR A 1 448 ? 38.028 2.895 -4.142 1.00 67.75 448 THR A O 1
ATOM 3509 N N . VAL A 1 449 ? 35.839 2.923 -3.629 1.00 75.25 449 VAL A N 1
ATOM 3510 C CA . VAL A 1 449 ? 35.408 3.768 -4.750 1.00 75.25 449 VAL A CA 1
ATOM 3511 C C . VAL A 1 449 ? 36.021 5.173 -4.731 1.00 75.25 449 VAL A C 1
ATOM 3513 O O . VAL A 1 449 ? 36.371 5.715 -3.676 1.00 75.25 449 VAL A O 1
ATOM 3516 N N . ARG A 1 450 ? 36.144 5.774 -5.921 1.00 72.81 450 ARG A N 1
ATOM 3517 C CA . ARG A 1 450 ? 36.598 7.157 -6.124 1.00 72.81 450 ARG A CA 1
ATOM 3518 C C . ARG A 1 450 ? 35.554 7.928 -6.942 1.00 72.81 450 ARG A C 1
ATOM 3520 O O . ARG A 1 450 ? 35.614 7.879 -8.166 1.00 72.81 450 ARG A O 1
ATOM 3527 N N . PRO A 1 451 ? 34.605 8.619 -6.288 1.00 77.25 451 PRO A N 1
ATOM 3528 C CA . PRO A 1 451 ? 33.617 9.438 -6.985 1.00 77.25 451 PRO A CA 1
ATOM 3529 C C . PRO A 1 451 ? 34.272 10.592 -7.757 1.00 77.25 451 PRO A C 1
ATOM 3531 O O . PRO A 1 451 ? 35.334 11.088 -7.364 1.00 77.25 451 PRO A O 1
ATOM 3534 N N . VAL A 1 452 ? 33.632 11.040 -8.840 1.00 76.19 452 VAL A N 1
ATOM 3535 C CA . VAL A 1 452 ? 34.129 12.146 -9.672 1.00 76.19 452 VAL A CA 1
ATOM 3536 C C . VAL A 1 452 ? 34.132 13.451 -8.864 1.00 76.19 452 VAL A C 1
ATOM 3538 O O . VAL A 1 452 ? 33.101 13.880 -8.344 1.00 76.19 452 VAL A O 1
ATOM 3541 N N . GLN A 1 453 ? 35.294 14.106 -8.780 1.00 75.31 453 GLN A N 1
ATOM 3542 C CA . GLN A 1 453 ? 35.506 15.292 -7.933 1.00 75.31 453 GLN A CA 1
ATOM 3543 C C . GLN A 1 453 ? 34.651 16.507 -8.324 1.00 75.31 453 GLN A C 1
ATOM 3545 O O . GLN A 1 453 ? 34.443 17.390 -7.503 1.00 75.31 453 GLN A O 1
ATOM 3550 N N . SER A 1 454 ? 34.139 16.566 -9.557 1.00 75.44 454 SER A N 1
ATOM 3551 C CA . SER A 1 454 ? 33.242 17.641 -10.001 1.00 75.44 454 SER A CA 1
ATOM 3552 C C . SER A 1 454 ? 31.851 17.577 -9.364 1.00 75.44 454 SER A C 1
ATOM 3554 O O . SER A 1 454 ? 31.160 18.590 -9.333 1.00 75.44 454 SER A O 1
ATOM 3556 N N . PHE A 1 455 ? 31.429 16.406 -8.876 1.00 83.50 455 PHE A N 1
ATOM 3557 C CA . PHE A 1 455 ? 30.115 16.209 -8.251 1.00 83.50 455 PHE A CA 1
ATOM 3558 C C . PHE A 1 455 ? 30.210 16.021 -6.736 1.00 83.50 455 PHE A C 1
ATOM 3560 O O . PHE A 1 455 ? 29.263 16.339 -6.018 1.00 83.50 455 PHE A O 1
ATOM 3567 N N . TYR A 1 456 ? 31.362 15.555 -6.245 1.00 89.88 456 TYR A N 1
ATOM 3568 C CA . TYR A 1 456 ? 31.555 15.174 -4.851 1.00 89.88 456 TYR A CA 1
ATOM 3569 C C . TYR A 1 456 ? 32.769 15.835 -4.205 1.00 89.88 456 TYR A C 1
ATOM 3571 O O . TYR A 1 456 ? 33.894 15.732 -4.691 1.00 89.88 456 TYR A O 1
ATOM 3579 N N . GLU A 1 457 ? 32.548 16.396 -3.022 1.00 90.50 457 GLU A N 1
ATOM 3580 C CA . GLU A 1 457 ? 33.581 16.845 -2.093 1.00 90.50 457 GLU A CA 1
ATOM 3581 C C . GLU A 1 457 ? 33.751 15.809 -0.970 1.00 90.50 457 GLU A C 1
ATOM 3583 O O . GLU A 1 457 ? 32.778 15.421 -0.327 1.00 90.50 457 GLU A O 1
ATOM 3588 N N . LEU A 1 458 ? 34.974 15.338 -0.708 1.00 91.56 458 LEU A N 1
ATOM 3589 C CA . LEU A 1 458 ? 35.235 14.392 0.385 1.00 91.56 458 LEU A CA 1
ATOM 3590 C C . LEU A 1 458 ? 35.246 15.121 1.738 1.00 91.56 458 LEU A C 1
ATOM 3592 O O . LEU A 1 458 ? 36.150 15.909 2.001 1.00 91.56 458 LEU A O 1
ATOM 3596 N N . ILE A 1 459 ? 34.303 14.783 2.619 1.00 92.38 459 ILE A N 1
ATOM 3597 C CA . ILE A 1 459 ? 34.177 15.373 3.962 1.00 92.38 459 ILE A CA 1
ATOM 3598 C C . ILE A 1 459 ? 34.866 14.505 5.016 1.00 92.38 459 ILE A C 1
ATOM 3600 O O . ILE A 1 459 ? 35.588 15.010 5.873 1.00 92.38 459 ILE A O 1
ATOM 3604 N N . ASN A 1 460 ? 34.683 13.181 4.949 1.00 89.12 460 ASN A N 1
ATOM 3605 C CA . ASN A 1 460 ? 35.290 12.256 5.902 1.00 89.12 460 ASN A CA 1
ATOM 3606 C C . ASN A 1 460 ? 35.920 11.059 5.192 1.00 89.12 460 ASN A C 1
ATOM 3608 O O . ASN A 1 460 ? 35.229 10.224 4.614 1.00 89.12 460 ASN A O 1
ATOM 3612 N N . LYS A 1 461 ? 37.248 10.936 5.287 1.00 85.94 461 LYS A N 1
ATOM 3613 C CA . LYS A 1 461 ? 38.000 9.838 4.663 1.00 85.94 461 LYS A CA 1
ATOM 3614 C C . LYS A 1 461 ? 37.803 8.491 5.366 1.00 85.94 461 LYS A C 1
ATOM 3616 O O . LYS A 1 461 ? 37.818 7.464 4.693 1.00 85.94 461 LYS A O 1
ATOM 3621 N N . ARG A 1 462 ? 37.642 8.485 6.697 1.00 83.44 462 ARG A N 1
ATOM 3622 C CA . ARG A 1 462 ? 37.510 7.259 7.505 1.00 83.44 462 ARG A CA 1
ATOM 3623 C C . ARG A 1 462 ? 36.195 6.539 7.208 1.00 83.44 462 ARG A C 1
ATOM 3625 O O . ARG A 1 462 ? 36.207 5.327 7.035 1.00 83.44 462 ARG A O 1
ATOM 3632 N N . TRP A 1 463 ? 35.105 7.299 7.123 1.00 84.81 463 TRP A N 1
ATOM 3633 C CA . TRP A 1 463 ? 33.747 6.800 6.874 1.00 84.81 463 TRP A CA 1
ATOM 3634 C C . TRP A 1 463 ? 33.258 7.046 5.447 1.00 84.81 463 TRP A C 1
ATOM 3636 O O . TRP A 1 463 ? 32.082 6.864 5.174 1.00 84.81 463 TRP A O 1
ATOM 3646 N N . LYS A 1 464 ? 34.146 7.485 4.545 1.00 88.44 464 LYS A N 1
ATOM 3647 C CA . LYS A 1 464 ? 33.851 7.663 3.114 1.00 88.44 464 LYS A CA 1
ATOM 3648 C C . LYS A 1 464 ? 32.598 8.527 2.881 1.00 88.44 464 LYS A C 1
ATOM 3650 O O . LYS A 1 464 ? 31.731 8.186 2.084 1.00 88.44 464 LYS A O 1
ATOM 3655 N N . VAL A 1 465 ? 32.508 9.649 3.596 1.00 91.94 465 VAL A N 1
ATOM 3656 C CA . VAL A 1 465 ? 31.386 10.592 3.482 1.00 91.94 465 VAL A CA 1
ATOM 3657 C C . VAL A 1 465 ? 31.738 11.683 2.486 1.00 91.94 465 VAL A C 1
ATOM 3659 O O . VAL A 1 465 ? 32.767 12.352 2.633 1.00 91.94 465 VAL A O 1
ATOM 3662 N N . TYR A 1 466 ? 30.855 11.891 1.516 1.00 93.00 466 TYR A N 1
ATOM 3663 C CA . TYR A 1 466 ? 30.990 12.900 0.474 1.00 93.00 466 TYR A CA 1
ATOM 3664 C C . TYR A 1 466 ? 29.811 13.870 0.509 1.00 93.00 466 TYR A C 1
ATOM 3666 O O . TYR A 1 466 ? 28.686 13.472 0.799 1.00 93.00 466 TYR A O 1
ATOM 3674 N N . ARG A 1 467 ? 30.053 15.137 0.185 1.00 92.94 467 ARG A N 1
ATOM 3675 C CA . ARG A 1 467 ? 29.020 16.154 -0.019 1.00 92.94 467 ARG A CA 1
ATOM 3676 C C . ARG A 1 467 ? 28.820 16.382 -1.513 1.00 92.94 467 ARG A C 1
ATOM 3678 O O . ARG A 1 467 ? 29.795 16.508 -2.249 1.00 92.94 467 ARG A O 1
ATOM 3685 N N . CYS A 1 468 ? 27.568 16.442 -1.953 1.00 90.94 468 CYS A N 1
ATOM 3686 C CA . CYS A 1 468 ? 27.219 16.774 -3.329 1.00 90.94 468 CYS A CA 1
ATOM 3687 C C . CYS A 1 468 ? 27.388 18.284 -3.561 1.00 90.94 468 CYS A C 1
ATOM 3689 O O . CYS A 1 468 ? 26.767 19.087 -2.858 1.00 90.94 468 CYS A O 1
ATOM 3691 N N . ILE A 1 469 ? 28.229 18.660 -4.528 1.00 86.94 469 ILE A N 1
ATOM 3692 C CA . ILE A 1 469 ? 28.545 20.058 -4.888 1.00 86.94 469 ILE A CA 1
ATOM 3693 C C . ILE A 1 469 ? 28.092 20.435 -6.308 1.00 86.94 469 ILE A C 1
ATOM 3695 O O . ILE A 1 469 ? 28.190 21.597 -6.700 1.00 86.94 469 ILE A O 1
ATOM 3699 N N . GLY A 1 470 ? 27.577 19.475 -7.079 1.00 69.12 470 GLY A N 1
ATOM 3700 C CA . GLY A 1 470 ? 27.080 19.694 -8.433 1.00 69.12 470 GLY A CA 1
ATOM 3701 C C . GLY A 1 470 ? 26.226 18.526 -8.916 1.00 69.12 470 GLY A C 1
ATOM 3702 O O . GLY A 1 470 ? 26.465 17.382 -8.540 1.00 69.12 470 GLY A O 1
ATOM 3703 N N . ASN A 1 471 ? 25.241 18.812 -9.769 1.00 61.78 471 ASN A N 1
ATOM 3704 C CA . ASN A 1 471 ? 24.326 17.796 -10.286 1.00 61.78 471 ASN A CA 1
ATOM 3705 C C . ASN A 1 471 ? 24.880 17.206 -11.588 1.00 61.78 471 ASN A C 1
ATOM 3707 O O . ASN A 1 471 ? 25.136 17.939 -12.547 1.00 61.78 471 ASN A O 1
ATOM 3711 N N . ALA A 1 472 ? 25.025 15.883 -11.645 1.00 58.31 472 ALA A N 1
ATOM 3712 C CA . ALA A 1 472 ? 25.328 15.186 -12.891 1.00 58.31 472 ALA A CA 1
ATOM 3713 C C . ALA A 1 472 ? 24.117 15.247 -13.844 1.00 58.31 472 ALA A C 1
ATOM 3715 O O . ALA A 1 472 ? 22.976 15.115 -13.405 1.00 58.31 472 ALA A O 1
ATOM 3716 N N . LEU A 1 473 ? 24.338 15.433 -15.150 1.00 51.56 473 LEU A N 1
ATOM 3717 C CA . LEU A 1 473 ? 23.296 15.197 -16.159 1.00 51.56 473 LEU A CA 1
ATOM 3718 C C . LEU A 1 473 ? 23.080 13.678 -16.306 1.00 51.56 473 LEU A C 1
ATOM 3720 O O . LEU A 1 473 ? 24.059 12.934 -16.194 1.00 51.56 473 LEU A O 1
ATOM 3724 N N . PRO A 1 474 ? 21.850 13.193 -16.575 1.00 47.38 474 PRO A N 1
ATOM 3725 C CA . PRO A 1 474 ? 21.628 11.773 -16.811 1.00 47.38 474 PRO A CA 1
ATOM 3726 C C . PRO A 1 474 ? 22.496 11.320 -17.989 1.00 47.38 474 PRO A C 1
ATOM 3728 O O . PRO A 1 474 ? 22.311 11.771 -19.120 1.00 47.38 474 PRO A O 1
ATOM 3731 N N . SER A 1 475 ? 23.472 10.453 -17.723 1.00 42.28 475 SER A N 1
ATOM 3732 C CA . SER A 1 475 ? 24.308 9.898 -18.782 1.00 42.28 475 SER A CA 1
ATOM 3733 C C . SER A 1 475 ? 23.440 9.006 -19.669 1.00 42.28 475 SER A C 1
ATOM 3735 O O . SER A 1 475 ? 22.945 7.973 -19.224 1.00 42.28 475 SER A O 1
ATOM 3737 N N . ALA A 1 476 ? 23.257 9.390 -20.935 1.00 38.50 476 ALA A N 1
ATOM 3738 C CA . ALA A 1 476 ? 22.600 8.548 -21.939 1.00 38.50 476 ALA A CA 1
ATOM 3739 C C . ALA A 1 476 ? 23.455 7.325 -22.328 1.00 38.50 476 ALA A C 1
ATOM 3741 O O . ALA A 1 476 ? 22.975 6.414 -23.002 1.00 38.50 476 ALA A O 1
ATOM 3742 N N . ARG A 1 477 ? 24.728 7.287 -21.906 1.00 39.09 477 ARG A N 1
ATOM 3743 C CA . ARG A 1 477 ? 25.629 6.160 -22.145 1.00 39.09 477 ARG A CA 1
ATOM 3744 C C . ARG A 1 477 ? 25.557 5.173 -20.991 1.00 39.09 477 ARG A C 1
ATOM 3746 O O . ARG A 1 477 ? 26.143 5.380 -19.930 1.00 39.09 477 ARG A O 1
ATOM 3753 N N . ARG A 1 478 ? 24.830 4.089 -21.249 1.00 48.34 478 ARG A N 1
ATOM 3754 C CA . ARG A 1 478 ? 24.913 2.831 -20.506 1.00 48.34 478 ARG A CA 1
ATOM 3755 C C . ARG A 1 478 ? 26.310 2.228 -20.719 1.00 48.34 478 ARG A C 1
ATOM 3757 O O . ARG A 1 478 ? 26.882 2.451 -21.790 1.00 48.34 478 ARG A O 1
ATOM 3764 N N . PRO A 1 479 ? 26.855 1.452 -19.770 1.00 40.16 479 PRO A N 1
ATOM 3765 C CA . PRO A 1 479 ? 27.985 0.588 -20.073 1.00 40.16 479 PRO A CA 1
ATOM 3766 C C . PRO A 1 479 ? 27.510 -0.455 -21.098 1.00 40.16 479 PRO A C 1
ATOM 3768 O O . PRO A 1 479 ? 26.905 -1.463 -20.744 1.00 40.16 479 PRO A O 1
ATOM 3771 N N . ASN A 1 480 ? 27.706 -0.178 -22.389 1.00 38.00 480 ASN A N 1
ATOM 3772 C CA . ASN A 1 480 ? 27.550 -1.183 -23.430 1.00 38.00 480 ASN A CA 1
ATOM 3773 C C . ASN A 1 480 ? 28.752 -2.121 -23.335 1.00 38.00 480 ASN A C 1
ATOM 3775 O O . ASN A 1 480 ? 29.898 -1.695 -23.458 1.00 38.00 480 ASN A O 1
ATOM 3779 N N . SER A 1 481 ? 28.484 -3.412 -23.181 1.00 42.00 481 SER A N 1
ATOM 3780 C CA . SER A 1 481 ? 29.474 -4.490 -23.188 1.00 42.00 481 SER A CA 1
ATOM 3781 C C . SER A 1 481 ? 30.123 -4.741 -24.563 1.00 42.00 481 SER A C 1
ATOM 3783 O O . SER A 1 481 ? 30.763 -5.771 -24.747 1.00 42.00 481 SER A O 1
ATOM 3785 N N . SER A 1 482 ? 29.985 -3.829 -25.536 1.00 36.28 482 SER A N 1
ATOM 3786 C CA . SER A 1 482 ? 30.481 -4.010 -26.909 1.00 36.28 482 SER A CA 1
ATOM 3787 C C . SER A 1 482 ? 31.546 -3.007 -27.364 1.00 36.28 482 SER A C 1
ATOM 3789 O O . SER A 1 482 ? 32.011 -3.116 -28.493 1.00 36.28 482 SER A O 1
ATOM 3791 N N . GLU A 1 483 ? 31.957 -2.036 -26.543 1.00 29.33 483 GLU A N 1
ATOM 3792 C CA . GLU A 1 483 ? 32.942 -1.015 -26.948 1.00 29.33 483 GLU A CA 1
ATOM 3793 C C . GLU A 1 483 ? 34.277 -1.168 -26.203 1.00 29.33 483 GLU A C 1
ATOM 3795 O O . GLU A 1 483 ? 34.712 -0.306 -25.447 1.00 29.33 483 GLU A O 1
ATOM 3800 N N . LEU A 1 484 ? 34.962 -2.281 -26.464 1.00 28.72 484 LEU A N 1
ATOM 3801 C CA . LEU A 1 484 ? 36.406 -2.430 -26.257 1.00 28.72 484 LEU A CA 1
ATOM 3802 C C . LEU A 1 484 ? 37.086 -2.652 -27.613 1.00 28.72 484 LEU A C 1
ATOM 3804 O O . LEU A 1 484 ? 37.821 -3.609 -27.817 1.00 28.72 484 LEU A O 1
ATOM 3808 N N . SER A 1 485 ? 36.840 -1.760 -28.574 1.00 30.27 485 SER A N 1
ATOM 3809 C CA . SER A 1 485 ? 37.672 -1.687 -29.777 1.00 30.27 485 SER A CA 1
ATOM 3810 C C . SER A 1 485 ? 37.484 -0.379 -30.541 1.00 30.27 485 SER A C 1
ATOM 3812 O O . SER A 1 485 ? 36.406 -0.092 -31.052 1.00 30.27 485 SER A O 1
ATOM 3814 N N . SER A 1 486 ? 38.607 0.323 -30.709 1.00 28.14 486 SER A N 1
ATOM 3815 C CA . SER A 1 486 ? 38.904 1.416 -31.647 1.00 28.14 486 SER A CA 1
ATOM 3816 C C . SER A 1 486 ? 38.698 2.863 -31.170 1.00 28.14 486 SER A C 1
ATOM 3818 O O . SER A 1 486 ? 37.693 3.259 -30.595 1.00 28.14 486 SER A O 1
ATOM 3820 N N . ALA A 1 487 ? 39.753 3.642 -31.399 1.00 26.94 487 ALA A N 1
ATOM 3821 C CA . ALA A 1 487 ? 40.015 4.978 -30.899 1.00 26.94 487 ALA A CA 1
ATOM 3822 C C . ALA A 1 487 ? 40.063 5.991 -32.055 1.00 26.94 487 ALA A C 1
ATOM 3824 O O . ALA A 1 487 ? 40.452 5.618 -33.156 1.00 26.94 487 ALA A O 1
ATOM 3825 N N . ARG A 1 488 ? 39.829 7.272 -31.717 1.00 25.44 488 ARG A N 1
ATOM 3826 C CA . ARG A 1 488 ? 40.204 8.518 -32.433 1.00 25.44 488 ARG A CA 1
ATOM 3827 C C . ARG A 1 488 ? 39.624 8.735 -33.844 1.00 25.44 488 ARG A C 1
ATOM 3829 O O . ARG A 1 488 ? 39.863 7.951 -34.746 1.00 25.44 488 ARG A O 1
ATOM 3836 N N . VAL A 1 489 ? 39.021 9.909 -34.063 1.00 27.42 489 VAL A N 1
ATOM 3837 C CA . VAL A 1 489 ? 39.564 11.008 -34.899 1.00 27.42 489 VAL A CA 1
ATOM 3838 C C . VAL A 1 489 ? 38.621 12.221 -34.824 1.00 27.42 489 VAL A C 1
ATOM 3840 O O . VAL A 1 489 ? 37.408 12.097 -34.687 1.00 27.42 489 VAL A O 1
ATOM 3843 N N . GLU A 1 490 ? 39.247 13.393 -34.826 1.00 23.39 490 GLU A N 1
ATOM 3844 C CA . GLU A 1 490 ? 38.709 14.740 -34.672 1.00 23.39 490 GLU A CA 1
ATOM 3845 C C . GLU A 1 490 ? 38.029 15.304 -35.943 1.00 23.39 490 GLU A C 1
ATOM 3847 O O . GLU A 1 490 ? 38.234 14.817 -37.051 1.00 23.39 490 GLU A O 1
ATOM 3852 N N . HIS A 1 491 ? 37.363 16.448 -35.733 1.00 25.34 491 HIS A N 1
ATOM 3853 C CA . HIS A 1 491 ? 37.329 17.649 -36.587 1.00 25.34 491 HIS A CA 1
ATOM 3854 C C . HIS A 1 491 ? 36.087 18.019 -37.438 1.00 25.34 491 HIS A C 1
ATOM 3856 O O . HIS A 1 491 ? 35.763 17.426 -38.457 1.00 25.34 491 HIS A O 1
ATOM 3862 N N . HIS A 1 492 ? 35.559 19.192 -37.043 1.00 24.45 492 HIS A N 1
ATOM 3863 C CA . HIS A 1 492 ? 35.243 20.390 -37.843 1.00 24.45 492 HIS A CA 1
ATOM 3864 C C . HIS A 1 492 ? 33.886 20.576 -38.554 1.00 24.45 492 HIS A C 1
ATOM 3866 O O . HIS A 1 492 ? 33.675 20.215 -39.702 1.00 24.45 492 HIS A O 1
ATOM 3872 N N . SER A 1 493 ? 33.030 21.345 -37.866 1.00 24.64 493 SER A N 1
ATOM 3873 C CA . SER A 1 493 ? 32.499 22.671 -38.257 1.00 24.64 493 SER A CA 1
ATOM 3874 C C . SER A 1 493 ? 32.603 23.127 -39.724 1.00 24.64 493 SER A C 1
ATOM 3876 O O . SER A 1 493 ? 33.708 23.339 -40.222 1.00 24.64 493 SER A O 1
ATOM 3878 N N . SER A 1 494 ? 31.473 23.520 -40.327 1.00 24.20 494 SER A N 1
ATOM 3879 C CA . SER A 1 494 ? 31.346 24.784 -41.085 1.00 24.20 494 SER A CA 1
ATOM 3880 C C . SER A 1 494 ? 29.897 25.104 -41.493 1.00 24.20 494 SER A C 1
ATOM 3882 O O . SER A 1 494 ? 29.021 24.251 -41.568 1.00 24.20 494 SER A O 1
ATOM 3884 N N . SER A 1 495 ? 29.675 26.401 -41.663 1.00 22.30 495 SER A N 1
ATOM 3885 C CA . SER A 1 495 ? 28.451 27.205 -41.697 1.00 22.30 495 SER A CA 1
ATOM 3886 C C . SER A 1 495 ? 27.968 27.577 -43.117 1.00 22.30 495 SER A C 1
ATOM 3888 O O . SER A 1 495 ? 28.836 27.825 -43.942 1.00 22.30 495 SER A O 1
ATOM 3890 N N . ILE A 1 496 ? 26.630 27.709 -43.314 1.00 23.78 496 ILE A N 1
ATOM 3891 C CA . ILE A 1 496 ? 25.818 28.824 -43.932 1.00 23.78 496 ILE A CA 1
ATOM 3892 C C . ILE A 1 496 ? 26.274 29.385 -45.325 1.00 23.78 496 ILE A C 1
ATOM 3894 O O . ILE A 1 496 ? 27.479 29.550 -45.462 1.00 23.78 496 ILE A O 1
ATOM 3898 N N . PRO A 1 497 ? 25.438 29.842 -46.324 1.00 29.23 497 PRO A N 1
ATOM 3899 C CA . PRO A 1 497 ? 24.063 30.413 -46.274 1.00 29.23 497 PRO A CA 1
ATOM 3900 C C . PRO A 1 497 ? 23.076 30.097 -47.441 1.00 29.23 497 PRO A C 1
ATOM 3902 O O . PRO A 1 497 ? 23.405 29.524 -48.472 1.00 29.23 497 PRO A O 1
ATOM 3905 N N . ALA A 1 498 ? 21.854 30.626 -47.284 1.00 26.84 498 ALA A N 1
ATOM 3906 C CA . ALA A 1 498 ? 20.781 30.790 -48.272 1.00 26.84 498 ALA A CA 1
ATOM 3907 C C . ALA A 1 498 ? 20.923 32.024 -49.205 1.00 26.84 498 ALA A C 1
ATOM 3909 O O . ALA A 1 498 ? 21.491 33.031 -48.780 1.00 26.84 498 ALA A O 1
ATOM 3910 N N . ARG A 1 499 ? 20.269 32.009 -50.393 1.00 24.30 499 ARG A N 1
ATOM 3911 C CA . ARG A 1 499 ? 19.441 33.124 -50.954 1.00 24.30 499 ARG A CA 1
ATOM 3912 C C . ARG A 1 499 ? 18.791 32.846 -52.340 1.00 24.30 499 ARG A C 1
ATOM 3914 O O . ARG A 1 499 ? 19.489 32.655 -53.322 1.00 24.30 499 ARG A O 1
ATOM 3921 N N . ARG A 1 500 ? 17.445 32.938 -52.365 1.00 24.66 500 ARG A N 1
ATOM 3922 C CA . ARG A 1 500 ? 16.510 33.725 -53.232 1.00 24.66 500 ARG A CA 1
ATOM 3923 C C . ARG A 1 500 ? 16.741 33.918 -54.757 1.00 24.66 500 ARG A C 1
ATOM 3925 O O . ARG A 1 500 ? 17.683 34.607 -55.124 1.00 24.66 500 ARG A O 1
ATOM 3932 N N . ASN A 1 501 ? 15.731 33.566 -55.585 1.00 26.06 501 ASN A N 1
ATOM 3933 C CA . ASN A 1 501 ? 14.653 34.428 -56.178 1.00 26.06 501 ASN A CA 1
ATOM 3934 C C . ASN A 1 501 ? 14.276 34.145 -57.666 1.00 26.06 501 ASN A C 1
ATOM 3936 O O . ASN A 1 501 ? 15.164 33.988 -58.494 1.00 26.06 501 ASN A O 1
ATOM 3940 N N . GLY A 1 502 ? 12.970 34.278 -57.998 1.00 24.19 502 GLY A N 1
ATOM 3941 C CA . GLY A 1 502 ? 12.422 34.715 -59.316 1.00 24.19 502 GLY A CA 1
ATOM 3942 C C . GLY A 1 502 ? 11.400 33.767 -59.993 1.00 24.19 502 GLY A C 1
ATOM 3943 O O . GLY A 1 502 ? 11.814 32.741 -60.507 1.00 24.19 502 GLY A O 1
ATOM 3944 N N . GLN A 1 503 ? 10.070 33.975 -59.855 1.00 25.39 503 GLN A N 1
ATOM 3945 C CA . GLN A 1 503 ? 9.104 34.616 -60.811 1.00 25.39 503 GLN A CA 1
ATOM 3946 C C . GLN A 1 503 ? 8.783 33.779 -62.083 1.00 25.39 503 GLN A C 1
ATOM 3948 O O . GLN A 1 503 ? 9.693 33.499 -62.844 1.00 25.39 503 GLN A O 1
ATOM 3953 N N . GLN A 1 504 ? 7.576 33.219 -62.318 1.00 24.91 504 GLN A N 1
ATOM 3954 C CA . GLN A 1 504 ? 6.212 33.743 -62.645 1.00 24.91 504 GLN A CA 1
ATOM 3955 C C . GLN A 1 504 ? 5.793 33.342 -64.089 1.00 24.91 504 GLN A C 1
ATOM 3957 O O . GLN A 1 504 ? 6.538 33.653 -65.007 1.00 24.91 504 GLN A O 1
ATOM 3962 N N . HIS A 1 505 ? 4.618 32.693 -64.255 1.00 26.02 505 HIS A N 1
ATOM 3963 C CA . HIS A 1 505 ? 3.637 32.690 -65.389 1.00 26.02 505 HIS A CA 1
ATOM 3964 C C . HIS A 1 505 ? 2.840 31.357 -65.386 1.00 26.02 505 HIS A C 1
ATOM 3966 O O . HIS A 1 505 ? 3.446 30.297 -65.437 1.00 26.02 505 HIS A O 1
ATOM 3972 N N . SER A 1 506 ? 1.546 31.302 -65.030 1.00 24.22 506 SER A N 1
ATOM 3973 C CA . SER A 1 506 ? 0.289 31.692 -65.715 1.00 24.22 506 SER A CA 1
ATOM 3974 C C . SER A 1 506 ? -0.460 30.513 -66.377 1.00 24.22 506 SER A C 1
ATOM 3976 O O . SER A 1 506 ? -0.128 30.107 -67.482 1.00 24.22 506 SER A O 1
ATOM 3978 N N . ASP A 1 507 ? -1.514 30.089 -65.675 1.00 24.69 507 ASP A N 1
ATOM 3979 C CA . ASP A 1 507 ? -2.902 29.872 -66.118 1.00 24.69 507 ASP A CA 1
ATOM 3980 C C . ASP A 1 507 ? -3.397 28.580 -66.825 1.00 24.69 507 ASP A C 1
ATOM 3982 O O . ASP A 1 507 ? -2.892 28.134 -67.848 1.00 24.69 507 ASP A O 1
ATOM 3986 N N . GLN A 1 508 ? -4.529 28.123 -66.263 1.00 25.00 508 GLN A N 1
ATOM 3987 C CA . GLN A 1 508 ? -5.625 27.267 -66.753 1.00 25.00 508 GLN A CA 1
ATOM 3988 C C . GLN A 1 508 ? -5.537 25.734 -66.722 1.00 25.00 508 GLN A C 1
ATOM 3990 O O . GLN A 1 508 ? -5.144 25.072 -67.676 1.00 25.00 508 GLN A O 1
ATOM 3995 N N . GLY A 1 509 ? -6.154 25.223 -65.645 1.00 28.12 509 GLY A N 1
ATOM 3996 C CA . GLY A 1 509 ? -7.165 24.165 -65.662 1.00 28.12 509 GLY A CA 1
ATOM 3997 C C . GLY A 1 509 ? -6.603 22.764 -65.754 1.00 28.12 509 GLY A C 1
ATOM 3998 O O . GLY A 1 509 ? -6.053 22.446 -66.783 1.00 28.12 509 GLY A O 1
ATOM 3999 N N . HIS A 1 510 ? -6.774 21.953 -64.709 1.00 25.44 510 HIS A N 1
ATOM 4000 C CA . HIS A 1 510 ? -7.125 20.523 -64.719 1.00 25.44 510 HIS A CA 1
ATOM 4001 C C . HIS A 1 510 ? -7.374 20.122 -63.250 1.00 25.44 510 HIS A C 1
ATOM 4003 O O . HIS A 1 510 ? -6.638 20.514 -62.347 1.00 25.44 510 HIS A O 1
ATOM 4009 N N . GLN A 1 511 ? -8.472 19.406 -63.011 1.00 29.55 511 GLN A N 1
ATOM 4010 C CA . GLN A 1 511 ? -8.908 18.907 -61.706 1.00 29.55 511 GLN A CA 1
ATOM 4011 C C . GLN A 1 511 ? -7.816 18.039 -61.071 1.00 29.55 511 GLN A C 1
ATOM 4013 O O . GLN A 1 511 ? -7.576 16.929 -61.541 1.00 29.55 511 GLN A O 1
ATOM 4018 N N . HIS A 1 512 ? -7.179 18.511 -60.000 1.00 25.58 512 HIS A N 1
ATOM 4019 C CA . HIS A 1 512 ? -6.246 17.728 -59.192 1.00 25.58 512 HIS A CA 1
ATOM 4020 C C . HIS A 1 512 ? -6.549 17.914 -57.704 1.00 25.58 512 HIS A C 1
ATOM 4022 O O . HIS A 1 512 ? -6.865 19.012 -57.248 1.00 25.58 512 HIS A O 1
ATOM 4028 N N . ALA A 1 513 ? -6.488 16.794 -56.983 1.00 24.81 513 ALA A N 1
ATOM 4029 C CA . ALA A 1 513 ? -6.583 16.691 -55.534 1.00 24.81 513 ALA A CA 1
ATOM 4030 C C . ALA A 1 513 ? -5.671 17.716 -54.826 1.00 24.81 513 ALA A C 1
ATOM 4032 O O . ALA A 1 513 ? -4.621 18.066 -55.375 1.00 24.81 513 ALA A O 1
ATOM 4033 N N . PRO A 1 514 ? -6.026 18.192 -53.615 1.00 25.62 514 PRO A N 1
ATOM 4034 C CA . PRO A 1 514 ? -5.152 19.102 -52.897 1.00 25.62 514 PRO A CA 1
ATOM 4035 C C . PRO A 1 514 ? -3.811 18.416 -52.569 1.00 25.62 514 PRO A C 1
ATOM 4037 O O . PRO A 1 514 ? -3.767 17.200 -52.360 1.00 25.62 514 PRO A O 1
ATOM 4040 N N . PRO A 1 515 ? -2.709 19.183 -52.577 1.00 28.70 515 PRO A N 1
ATOM 4041 C CA . PRO A 1 515 ? -1.353 18.664 -52.643 1.00 28.70 515 PRO A CA 1
ATOM 4042 C C . PRO A 1 515 ? -0.911 18.028 -51.325 1.00 28.70 515 PRO A C 1
ATOM 4044 O O . PRO A 1 515 ? -1.227 18.495 -50.232 1.00 28.70 515 PRO A O 1
ATOM 4047 N N . VAL A 1 516 ? -0.094 16.985 -51.453 1.00 36.56 516 VAL A N 1
ATOM 4048 C CA . VAL A 1 516 ? 0.692 16.374 -50.378 1.00 36.56 516 VAL A CA 1
ATOM 4049 C C . VAL A 1 516 ? 1.787 17.358 -49.944 1.00 36.56 516 VAL A C 1
ATOM 4051 O O . VAL A 1 516 ? 2.947 17.217 -50.314 1.00 36.56 516 VAL A O 1
ATOM 4054 N N . GLN A 1 517 ? 1.418 18.389 -49.188 1.00 34.16 517 GLN A N 1
ATOM 4055 C CA . GLN A 1 517 ? 2.326 19.260 -48.439 1.00 34.16 517 GLN A CA 1
ATOM 4056 C C . GLN A 1 517 ? 1.601 19.741 -47.178 1.00 34.16 517 GLN A C 1
ATOM 4058 O O . GLN A 1 517 ? 0.897 20.734 -47.243 1.00 34.16 517 GLN A O 1
ATOM 4063 N N . ASP A 1 518 ? 1.728 18.984 -46.077 1.00 39.56 518 ASP A N 1
ATOM 4064 C CA . ASP A 1 518 ? 1.772 19.467 -44.671 1.00 39.56 518 ASP A CA 1
ATOM 4065 C C . ASP A 1 518 ? 1.619 18.335 -43.622 1.00 39.56 518 ASP A C 1
ATOM 4067 O O . ASP A 1 518 ? 0.999 18.477 -42.569 1.00 39.56 518 ASP A O 1
ATOM 4071 N N . VAL A 1 519 ? 2.242 17.173 -43.856 1.00 35.94 519 VAL A N 1
ATOM 4072 C CA . VAL A 1 519 ? 2.218 16.040 -42.899 1.00 35.94 519 VAL A CA 1
ATOM 4073 C C . VAL A 1 519 ? 2.954 16.379 -41.587 1.00 35.94 519 VAL A C 1
ATOM 4075 O O . VAL A 1 519 ? 2.612 15.872 -40.522 1.00 35.94 519 VAL A O 1
ATOM 4078 N N . GLY A 1 520 ? 3.912 17.314 -41.625 1.00 37.34 520 GLY A N 1
ATOM 4079 C CA . GLY A 1 520 ? 4.555 17.847 -40.419 1.00 37.34 520 GLY A CA 1
ATOM 4080 C C . GLY A 1 520 ? 3.641 18.734 -39.562 1.00 37.34 520 GLY A C 1
ATOM 4081 O O . GLY A 1 520 ? 3.867 18.841 -38.357 1.00 37.34 520 GLY A O 1
ATOM 4082 N N . GLN A 1 521 ? 2.600 19.340 -40.149 1.00 35.41 521 GLN A N 1
ATOM 4083 C CA . GLN A 1 521 ? 1.665 20.200 -39.418 1.00 35.41 521 GLN A CA 1
ATOM 4084 C C . GLN A 1 521 ? 0.566 19.390 -38.724 1.00 35.41 521 GLN A C 1
ATOM 4086 O O . GLN A 1 521 ? 0.268 19.667 -37.568 1.00 35.41 521 GLN A O 1
ATOM 4091 N N . LEU A 1 522 ? 0.030 18.336 -39.354 1.00 36.44 522 LEU A N 1
ATOM 4092 C CA . LEU A 1 522 ? -0.959 17.435 -38.730 1.00 36.44 522 LEU A CA 1
ATOM 4093 C C . LEU A 1 522 ? -0.417 16.722 -37.483 1.00 36.44 522 LEU A C 1
ATOM 4095 O O . LEU A 1 522 ? -1.100 16.669 -36.464 1.00 36.44 522 LEU A O 1
ATOM 4099 N N . ARG A 1 523 ? 0.847 16.283 -37.505 1.00 37.56 523 ARG A N 1
ATOM 4100 C CA . ARG A 1 523 ? 1.503 15.677 -36.333 1.00 37.56 523 ARG A CA 1
ATOM 4101 C C . ARG A 1 523 ? 1.655 16.660 -35.157 1.00 37.56 523 ARG A C 1
ATOM 4103 O O . ARG A 1 523 ? 1.577 16.248 -34.006 1.00 37.56 523 ARG A O 1
ATOM 4110 N N . ARG A 1 524 ? 1.811 17.964 -35.438 1.00 40.22 524 ARG A N 1
ATOM 4111 C CA . ARG A 1 524 ? 1.821 19.046 -34.429 1.00 40.22 524 ARG A CA 1
ATOM 4112 C C . ARG A 1 524 ? 0.418 19.395 -33.922 1.00 40.22 524 ARG A C 1
ATOM 4114 O O . ARG A 1 524 ? 0.251 19.612 -32.724 1.00 40.22 524 ARG A O 1
ATOM 4121 N N . TYR A 1 525 ? -0.595 19.388 -34.794 1.00 41.44 525 TYR A N 1
ATOM 4122 C CA . TYR A 1 525 ? -2.001 19.510 -34.383 1.00 41.44 525 TYR A CA 1
ATOM 4123 C C . TYR A 1 525 ? -2.411 18.361 -33.437 1.00 41.44 525 TYR A C 1
ATOM 4125 O O . TYR A 1 525 ? -3.133 18.607 -32.469 1.00 41.44 525 TYR A O 1
ATOM 4133 N N . ASN A 1 526 ? -1.877 17.148 -33.652 1.00 44.19 526 ASN A N 1
ATOM 4134 C CA . ASN A 1 526 ? -2.096 15.964 -32.808 1.00 44.19 526 ASN A CA 1
ATOM 4135 C C . ASN A 1 526 ? -1.546 16.125 -31.381 1.00 44.19 526 ASN A C 1
ATOM 4137 O O . ASN A 1 526 ? -2.213 15.734 -30.424 1.00 44.19 526 ASN A O 1
ATOM 4141 N N . GLU A 1 527 ? -0.368 16.732 -31.208 1.00 46.19 527 GLU A N 1
ATOM 4142 C CA . GLU A 1 527 ? 0.174 17.004 -29.869 1.00 46.19 527 GLU A CA 1
ATOM 4143 C C . GLU A 1 527 ? -0.610 18.099 -29.137 1.00 46.19 527 GLU A C 1
ATOM 4145 O O . GLU A 1 527 ? -0.841 17.976 -27.936 1.00 46.19 527 GLU A O 1
ATOM 4150 N N . LEU A 1 528 ? -1.068 19.140 -29.841 1.00 41.88 528 LEU A N 1
ATOM 4151 C CA . LEU A 1 528 ? -1.760 20.278 -29.227 1.00 41.88 528 LEU A CA 1
ATOM 4152 C C . LEU A 1 528 ? -3.210 19.962 -28.820 1.00 41.88 528 LEU A C 1
ATOM 4154 O O . LEU A 1 528 ? -3.610 20.333 -27.719 1.00 41.88 528 LEU A O 1
ATOM 4158 N N . LEU A 1 529 ? -3.977 19.221 -29.634 1.00 48.38 529 LEU A N 1
ATOM 4159 C CA . LEU A 1 529 ? -5.345 18.784 -29.289 1.00 48.38 529 LEU A CA 1
ATOM 4160 C C . LEU A 1 529 ? -5.370 17.872 -28.050 1.00 48.38 529 LEU A C 1
ATOM 4162 O O . LEU A 1 529 ? -6.239 17.994 -27.189 1.00 48.38 529 LEU A O 1
ATOM 4166 N N . LEU A 1 530 ? -4.377 16.990 -27.918 1.00 48.97 530 LEU A N 1
ATOM 4167 C CA . LEU A 1 530 ? -4.225 16.081 -26.780 1.00 48.97 530 LEU A CA 1
ATOM 4168 C C . LEU A 1 530 ? -3.663 16.781 -25.524 1.00 48.97 530 LEU A C 1
ATOM 4170 O O . LEU A 1 530 ? -3.768 16.255 -24.413 1.00 48.97 530 LEU A O 1
ATOM 4174 N N . ARG A 1 531 ? -3.078 17.975 -25.654 1.00 42.66 531 ARG A N 1
ATOM 4175 C CA . ARG A 1 531 ? -2.415 18.664 -24.538 1.00 42.66 531 ARG A CA 1
ATOM 4176 C C . ARG A 1 531 ? -3.363 19.427 -23.609 1.00 42.66 531 ARG A C 1
ATOM 4178 O O . ARG A 1 531 ? -2.943 19.757 -22.500 1.00 42.66 531 ARG A O 1
ATOM 4185 N N . PHE A 1 532 ? -4.606 19.684 -24.013 1.00 44.97 532 PHE A N 1
ATOM 4186 C CA . PHE A 1 532 ? -5.490 20.583 -23.259 1.00 44.97 532 PHE A CA 1
ATOM 4187 C C . PHE A 1 532 ? -6.895 20.045 -22.952 1.00 44.97 532 PHE A C 1
ATOM 4189 O O . PHE A 1 532 ? -7.654 20.717 -22.266 1.00 44.97 532 PHE A O 1
ATOM 4196 N N . LEU A 1 533 ? -7.261 18.833 -23.379 1.00 52.22 533 LEU A N 1
ATOM 4197 C CA . LEU A 1 533 ? -8.560 18.249 -23.013 1.00 52.22 533 LEU A CA 1
ATOM 4198 C C . LEU A 1 533 ? -8.664 18.018 -21.488 1.00 52.22 533 LEU A C 1
ATOM 4200 O O . LEU A 1 533 ? -7.726 17.465 -20.914 1.00 52.22 533 LEU A O 1
ATOM 4204 N N . PRO A 1 534 ? -9.781 18.371 -20.817 1.00 51.44 534 PRO A N 1
ATOM 4205 C CA . PRO A 1 534 ? -9.975 18.112 -19.382 1.00 51.44 534 PRO A CA 1
ATOM 4206 C C . PRO A 1 534 ? -10.198 16.624 -19.061 1.00 51.44 534 PRO A C 1
ATOM 4208 O O . PRO A 1 534 ? -10.098 16.222 -17.905 1.00 51.44 534 PRO A O 1
ATOM 4211 N N . ILE A 1 535 ? -10.422 15.796 -20.087 1.00 61.88 535 ILE A N 1
ATOM 4212 C CA . ILE A 1 535 ? -10.453 14.334 -20.003 1.00 61.88 535 ILE A CA 1
ATOM 4213 C C . ILE A 1 535 ? -9.078 13.769 -20.366 1.00 61.88 535 ILE A C 1
ATOM 4215 O O . ILE A 1 535 ? -8.466 14.156 -21.367 1.00 61.88 535 ILE A O 1
ATOM 4219 N N . GLY A 1 536 ? -8.601 12.816 -19.571 1.00 68.44 536 GLY A N 1
ATOM 4220 C CA . GLY A 1 536 ? -7.444 12.004 -19.905 1.00 68.44 536 GLY A CA 1
ATOM 4221 C C . GLY A 1 536 ? -7.804 10.945 -20.942 1.00 68.44 536 GLY A C 1
ATOM 4222 O O . GLY A 1 536 ? -8.716 10.172 -20.717 1.00 68.44 536 GLY A O 1
ATOM 4223 N N . VAL A 1 537 ? -7.099 10.876 -22.064 1.00 71.44 537 VAL A N 1
ATOM 4224 C CA . VAL A 1 537 ? -7.303 9.842 -23.087 1.00 71.44 537 VAL A CA 1
ATOM 4225 C C . VAL A 1 537 ? -6.026 9.030 -23.254 1.00 71.44 537 VAL A C 1
ATOM 4227 O O . VAL A 1 537 ? -4.949 9.599 -23.458 1.00 71.44 537 VAL A O 1
ATOM 4230 N N . VAL A 1 538 ? -6.156 7.707 -23.184 1.00 75.94 538 VAL A N 1
ATOM 4231 C CA . VAL A 1 538 ? -5.091 6.733 -23.439 1.00 75.94 538 VAL A CA 1
ATOM 4232 C C . VAL A 1 538 ? -5.559 5.745 -24.494 1.00 75.94 538 VAL A C 1
ATOM 4234 O O . VAL A 1 538 ? -6.708 5.327 -24.480 1.00 75.94 538 VAL A O 1
ATOM 4237 N N . VAL A 1 539 ? -4.684 5.368 -25.419 1.00 74.31 539 VAL A N 1
ATOM 4238 C CA . VAL A 1 539 ? -4.978 4.341 -26.424 1.00 74.31 539 VAL A CA 1
ATOM 4239 C C . VAL A 1 539 ? -4.059 3.158 -26.201 1.00 74.31 539 VAL A C 1
ATOM 4241 O O . VAL A 1 539 ? -2.842 3.352 -26.118 1.00 74.31 539 VAL A O 1
ATOM 4244 N N . ILE A 1 540 ? -4.639 1.962 -26.149 1.00 78.06 540 ILE A N 1
ATOM 4245 C CA . ILE A 1 540 ? -3.917 0.704 -25.967 1.00 78.06 540 ILE A CA 1
ATOM 4246 C C . ILE A 1 540 ? -4.226 -0.302 -27.076 1.00 78.06 540 ILE A C 1
ATOM 4248 O O . ILE A 1 540 ? -5.266 -0.216 -27.730 1.00 78.06 540 ILE A O 1
ATOM 4252 N N . ASP A 1 541 ? -3.337 -1.272 -27.263 1.00 76.50 541 ASP A N 1
ATOM 4253 C CA . ASP A 1 541 ? -3.606 -2.478 -28.053 1.00 76.50 541 ASP A CA 1
ATOM 4254 C C . ASP A 1 541 ? -4.129 -3.641 -27.179 1.00 76.50 541 ASP A C 1
ATOM 4256 O O . ASP A 1 541 ? -4.203 -3.539 -25.951 1.00 76.50 541 ASP A O 1
ATOM 4260 N N . ARG A 1 542 ? -4.470 -4.780 -27.805 1.00 76.69 542 ARG A N 1
ATOM 4261 C CA . ARG A 1 542 ? -4.848 -6.033 -27.112 1.00 76.69 542 ARG A CA 1
ATOM 4262 C C . ARG A 1 542 ? -3.785 -6.577 -26.141 1.00 76.69 542 ARG A C 1
ATOM 4264 O O . ARG A 1 542 ? -4.110 -7.426 -25.322 1.00 76.69 542 ARG A O 1
ATOM 4271 N N . SER A 1 543 ? -2.530 -6.132 -26.239 1.00 77.00 543 SER A N 1
ATOM 4272 C CA . SER A 1 543 ? -1.441 -6.501 -25.320 1.00 77.00 543 SER A CA 1
ATOM 4273 C C . SER A 1 543 ? -1.252 -5.468 -24.200 1.00 77.00 543 SER A C 1
ATOM 4275 O O . SER A 1 543 ? -0.205 -5.450 -23.554 1.00 77.00 543 SER A O 1
ATOM 4277 N N . TYR A 1 544 ? -2.242 -4.591 -23.992 1.00 80.12 544 TYR A N 1
ATOM 4278 C CA . TYR A 1 544 ? -2.247 -3.484 -23.033 1.00 80.12 544 TYR A CA 1
ATOM 4279 C C . TYR A 1 544 ? -1.168 -2.422 -23.274 1.00 80.12 544 TYR A C 1
ATOM 4281 O O . TYR A 1 544 ? -0.944 -1.578 -22.409 1.00 80.12 544 TYR A O 1
ATOM 4289 N N . ARG A 1 545 ? -0.482 -2.405 -24.423 1.00 78.25 545 ARG A N 1
ATOM 4290 C CA . ARG A 1 545 ? 0.599 -1.436 -24.661 1.00 78.25 545 ARG A CA 1
ATOM 4291 C C . ARG A 1 545 ? 0.036 -0.054 -24.933 1.00 78.25 545 ARG A C 1
ATOM 4293 O O . ARG A 1 545 ? -0.801 0.112 -25.814 1.00 78.25 545 ARG A O 1
ATOM 4300 N N . VAL A 1 546 ? 0.547 0.953 -24.229 1.00 73.62 546 VAL A N 1
ATOM 4301 C CA . VAL A 1 546 ? 0.198 2.361 -24.425 1.00 73.62 546 VAL A CA 1
ATOM 4302 C C . VAL A 1 546 ? 0.791 2.856 -25.737 1.00 73.62 546 VAL A C 1
ATOM 4304 O O . VAL A 1 546 ? 1.996 3.085 -25.860 1.00 73.62 546 VAL A O 1
ATOM 4307 N N . LEU A 1 547 ? -0.084 3.068 -26.714 1.00 65.00 547 LEU A N 1
ATOM 4308 C CA . LEU A 1 547 ? 0.266 3.635 -28.013 1.00 65.00 547 LEU A CA 1
ATOM 4309 C C . LEU A 1 547 ? 0.311 5.160 -27.964 1.00 65.00 547 LEU A C 1
ATOM 4311 O O . LEU A 1 547 ? 1.108 5.785 -28.655 1.00 65.00 547 LEU A O 1
ATOM 4315 N N . THR A 1 548 ? -0.578 5.783 -27.190 1.00 64.25 548 THR A N 1
ATOM 4316 C CA . THR A 1 548 ? -0.512 7.221 -26.906 1.00 64.25 548 THR A CA 1
ATOM 4317 C C . THR A 1 548 ? -1.265 7.554 -25.630 1.00 64.25 548 THR A C 1
ATOM 4319 O O . THR A 1 548 ? -2.220 6.868 -25.267 1.00 64.25 548 THR A O 1
ATOM 4322 N N . ALA A 1 549 ? -0.862 8.642 -24.986 1.00 66.00 549 ALA A N 1
ATOM 4323 C CA . ALA A 1 549 ? -1.573 9.236 -23.868 1.00 66.00 549 ALA A CA 1
ATOM 4324 C C . ALA A 1 549 ? -1.485 10.760 -23.961 1.00 66.00 549 ALA A C 1
ATOM 4326 O O . ALA A 1 549 ? -0.402 11.318 -24.183 1.00 66.00 549 ALA A O 1
ATOM 4327 N N . ASN A 1 550 ? -2.624 11.416 -23.766 1.00 63.59 550 ASN A N 1
ATOM 4328 C CA . ASN A 1 550 ? -2.752 12.868 -23.766 1.00 63.59 550 ASN A CA 1
ATOM 4329 C C . ASN A 1 550 ? -2.199 13.466 -22.444 1.00 63.59 550 ASN A C 1
ATOM 4331 O O . ASN A 1 550 ? -1.996 12.741 -21.467 1.00 63.59 550 ASN A O 1
ATOM 4335 N N . SER A 1 551 ? -1.903 14.769 -22.384 1.00 61.09 551 SER A N 1
ATOM 4336 C CA . SER A 1 551 ? -1.229 15.370 -21.207 1.00 61.09 551 SER A CA 1
ATOM 4337 C C . SER A 1 551 ? -2.062 15.238 -19.922 1.00 61.09 551 SER A C 1
ATOM 4339 O O . SER A 1 551 ? -1.516 15.056 -18.833 1.00 61.09 551 SER A O 1
ATOM 4341 N N . THR A 1 552 ? -3.388 15.283 -20.049 1.00 64.06 552 THR A N 1
ATOM 4342 C CA . THR A 1 552 ? -4.315 15.138 -18.930 1.00 64.06 552 THR A CA 1
ATOM 4343 C C . THR A 1 552 ? -4.349 13.704 -18.415 1.00 64.06 552 THR A C 1
ATOM 4345 O O . THR A 1 552 ? -4.278 13.516 -17.207 1.00 64.06 552 THR A O 1
ATOM 4348 N N . ALA A 1 553 ? -4.324 12.684 -19.279 1.00 69.50 553 ALA A N 1
ATOM 4349 C CA . ALA A 1 553 ? -4.152 11.290 -18.870 1.00 69.50 553 ALA A CA 1
ATOM 4350 C C . ALA A 1 553 ? -2.801 11.093 -18.195 1.00 69.50 553 ALA A C 1
ATOM 4352 O O . ALA A 1 553 ? -2.732 10.453 -17.152 1.00 69.50 553 ALA A O 1
ATOM 4353 N N . ARG A 1 554 ? -1.732 11.696 -18.730 1.00 72.94 554 ARG A N 1
ATOM 4354 C CA . ARG A 1 554 ? -0.406 11.651 -18.099 1.00 72.94 554 ARG A CA 1
ATOM 4355 C C . ARG A 1 554 ? -0.418 12.255 -16.698 1.00 72.94 554 ARG A C 1
ATOM 4357 O O . ARG A 1 554 ? 0.134 11.664 -15.777 1.00 72.94 554 ARG A O 1
ATOM 4364 N N . ARG A 1 555 ? -1.101 13.385 -16.508 1.00 70.50 555 ARG A N 1
ATOM 4365 C CA . ARG A 1 555 ? -1.250 14.043 -15.201 1.00 70.50 555 ARG A CA 1
ATOM 4366 C C . ARG A 1 555 ? -2.129 13.246 -14.231 1.00 70.50 555 ARG A C 1
ATOM 4368 O O . ARG A 1 555 ? -1.763 13.110 -13.066 1.00 70.50 555 ARG A O 1
ATOM 4375 N N . LEU A 1 556 ? -3.275 12.745 -14.693 1.00 69.81 556 LEU A N 1
ATOM 4376 C CA . LEU A 1 556 ? -4.253 12.031 -13.865 1.00 69.81 556 LEU A CA 1
ATOM 4377 C C . LEU A 1 556 ? -3.751 10.641 -13.459 1.00 69.81 556 LEU A C 1
ATOM 4379 O O . LEU A 1 556 ? -3.834 10.290 -12.284 1.00 69.81 556 LEU A O 1
ATOM 4383 N N . LEU A 1 557 ? -3.172 9.901 -14.409 1.00 71.62 557 LEU A N 1
ATOM 4384 C CA . LEU A 1 557 ? -2.671 8.532 -14.239 1.00 71.62 557 LEU A CA 1
ATOM 4385 C C . LEU A 1 557 ? -1.182 8.469 -13.852 1.00 71.62 557 LEU A C 1
ATOM 4387 O O . LEU A 1 557 ? -0.650 7.394 -13.594 1.00 71.62 557 LEU A O 1
ATOM 4391 N N . GLY A 1 558 ? -0.478 9.605 -13.827 1.00 65.06 558 GLY A N 1
ATOM 4392 C CA . GLY A 1 558 ? 0.944 9.669 -13.474 1.00 65.06 558 GLY A CA 1
ATOM 4393 C C . GLY A 1 558 ? 1.901 9.069 -14.515 1.00 65.06 558 GLY A C 1
ATOM 4394 O O . GLY A 1 558 ? 3.022 8.695 -14.157 1.00 65.06 558 GLY A O 1
ATOM 4395 N N . LEU A 1 559 ? 1.489 8.974 -15.786 1.00 67.81 559 LEU A N 1
ATOM 4396 C CA . LEU A 1 559 ? 2.326 8.467 -16.883 1.00 67.81 559 LEU A CA 1
ATOM 4397 C C . LEU A 1 559 ? 3.453 9.473 -17.200 1.00 67.81 559 LEU A C 1
ATOM 4399 O O . LEU A 1 559 ? 3.199 10.665 -17.371 1.00 67.81 559 LEU A O 1
ATOM 4403 N N . ARG A 1 560 ? 4.708 9.010 -17.287 1.00 53.09 560 ARG A N 1
ATOM 4404 C CA . ARG A 1 560 ? 5.882 9.855 -17.611 1.00 53.09 560 ARG A CA 1
ATOM 4405 C C . ARG A 1 560 ? 6.027 10.064 -19.128 1.00 53.09 560 ARG A C 1
ATOM 4407 O O . ARG A 1 560 ? 5.585 9.227 -19.904 1.00 53.09 560 ARG A O 1
ATOM 4414 N N . ASP A 1 561 ? 6.717 11.126 -19.556 1.00 46.69 561 ASP A N 1
ATOM 4415 C CA . ASP A 1 561 ? 6.841 11.527 -20.978 1.00 46.69 561 ASP A CA 1
ATOM 4416 C C . ASP A 1 561 ? 7.488 10.496 -21.928 1.00 46.69 561 ASP A C 1
ATOM 4418 O O . ASP A 1 561 ? 7.376 10.641 -23.140 1.00 46.69 561 ASP A O 1
ATOM 4422 N N . ALA A 1 562 ? 8.104 9.431 -21.405 1.00 45.50 562 ALA A N 1
ATOM 4423 C CA . ALA A 1 562 ? 8.700 8.332 -22.176 1.00 45.50 562 ALA A CA 1
ATOM 4424 C C . ALA A 1 562 ? 7.827 7.052 -22.229 1.00 45.50 562 ALA A C 1
ATOM 4426 O O . ALA A 1 562 ? 8.343 5.980 -22.527 1.00 45.50 562 ALA A O 1
ATOM 4427 N N . ALA A 1 563 ? 6.537 7.131 -21.877 1.00 44.25 563 ALA A N 1
ATOM 4428 C CA . ALA A 1 563 ? 5.668 5.963 -21.666 1.00 44.25 563 ALA A CA 1
ATOM 4429 C C . ALA A 1 563 ? 5.042 5.342 -22.934 1.00 44.25 563 ALA A C 1
ATOM 4431 O O . ALA A 1 563 ? 4.294 4.372 -22.825 1.00 44.25 563 ALA A O 1
ATOM 4432 N N . THR A 1 564 ? 5.317 5.864 -24.131 1.00 53.34 564 THR A N 1
ATOM 4433 C CA . THR A 1 564 ? 4.942 5.178 -25.380 1.00 53.34 564 THR A CA 1
ATOM 4434 C C . THR A 1 564 ? 5.675 3.836 -25.467 1.00 53.34 564 THR A C 1
ATOM 4436 O O . THR A 1 564 ? 6.889 3.804 -25.290 1.00 53.34 564 THR A O 1
ATOM 4439 N N . GLU A 1 565 ? 4.930 2.752 -25.714 1.00 54.50 565 GLU A N 1
ATOM 4440 C CA . GLU A 1 565 ? 5.348 1.331 -25.687 1.00 54.50 565 GLU A CA 1
ATOM 4441 C C . GLU A 1 565 ? 5.438 0.641 -24.308 1.00 54.50 565 GLU A C 1
ATOM 4443 O O . GLU A 1 565 ? 5.861 -0.513 -24.226 1.00 54.50 565 GLU A O 1
ATOM 4448 N N . GLN A 1 566 ? 4.996 1.279 -23.219 1.00 60.75 566 GLN A N 1
ATOM 4449 C CA . GLN A 1 566 ? 4.862 0.610 -21.914 1.00 60.75 566 GLN A CA 1
ATOM 4450 C C . GLN A 1 566 ? 3.493 -0.064 -21.760 1.00 60.75 566 GLN A C 1
ATOM 4452 O O . GLN A 1 566 ? 2.503 0.393 -22.321 1.00 60.75 566 GLN A O 1
ATOM 4457 N N . ASP A 1 567 ? 3.421 -1.138 -20.977 1.00 76.12 567 ASP A N 1
ATOM 4458 C CA . ASP A 1 567 ? 2.152 -1.766 -20.593 1.00 76.12 567 ASP A CA 1
ATOM 4459 C C . ASP A 1 567 ? 1.349 -0.815 -19.686 1.00 76.12 567 ASP A C 1
ATOM 4461 O O . ASP A 1 567 ? 1.840 -0.377 -18.644 1.00 76.12 567 ASP A O 1
ATOM 4465 N N . PHE A 1 568 ? 0.117 -0.496 -20.087 1.00 79.50 568 PHE A N 1
ATOM 4466 C CA . PHE A 1 568 ? -0.810 0.408 -19.407 1.00 79.50 568 PHE A CA 1
ATOM 4467 C C . PHE A 1 568 ? -1.054 0.025 -17.948 1.00 79.50 568 PHE A C 1
ATOM 4469 O O . PHE A 1 568 ? -1.065 0.900 -17.080 1.00 79.50 568 PHE A O 1
ATOM 4476 N N . LEU A 1 569 ? -1.201 -1.270 -17.663 1.00 76.62 569 LEU A N 1
ATOM 4477 C CA . LEU A 1 569 ? -1.481 -1.775 -16.322 1.00 76.62 569 LEU A CA 1
ATOM 4478 C C . LEU A 1 569 ? -0.265 -1.635 -15.393 1.00 76.62 569 LEU A C 1
ATOM 4480 O O . LEU A 1 569 ? -0.427 -1.486 -14.185 1.00 76.62 569 LEU A O 1
ATOM 4484 N N . HIS A 1 570 ? 0.948 -1.641 -15.952 1.00 70.50 570 HIS A N 1
ATOM 4485 C CA . HIS A 1 570 ? 2.204 -1.486 -15.208 1.00 70.50 570 HIS A CA 1
ATOM 4486 C C . HIS A 1 570 ? 2.703 -0.033 -15.156 1.00 70.50 570 HIS A C 1
ATOM 4488 O O . HIS A 1 570 ? 3.421 0.353 -14.229 1.00 70.50 570 HIS A O 1
ATOM 4494 N N . ALA A 1 571 ? 2.332 0.785 -16.142 1.00 69.31 571 ALA A N 1
ATOM 4495 C CA . ALA A 1 571 ? 2.737 2.184 -16.242 1.00 69.31 571 ALA A CA 1
ATOM 4496 C C . ALA A 1 571 ? 2.024 3.080 -15.214 1.00 69.31 571 ALA A C 1
ATOM 4498 O O . ALA A 1 571 ? 2.545 4.137 -14.847 1.00 69.31 571 ALA A O 1
ATOM 4499 N N . ILE A 1 572 ? 0.855 2.656 -14.725 1.00 71.00 572 ILE A N 1
ATOM 4500 C CA . ILE A 1 572 ? 0.018 3.415 -13.792 1.00 71.00 572 ILE A CA 1
ATOM 4501 C C . ILE A 1 572 ? 0.187 2.850 -12.386 1.00 71.00 572 ILE A C 1
ATOM 4503 O O . ILE A 1 572 ? -0.176 1.715 -12.088 1.00 71.00 572 ILE A O 1
ATOM 4507 N N . ARG A 1 573 ? 0.744 3.660 -11.483 1.00 62.75 573 ARG A N 1
ATOM 4508 C CA . ARG A 1 573 ? 0.953 3.249 -10.090 1.00 62.75 573 ARG A CA 1
ATOM 4509 C C . ARG A 1 573 ? -0.370 3.212 -9.334 1.00 62.75 573 ARG A C 1
ATOM 4511 O O . ARG A 1 573 ? -1.070 4.217 -9.277 1.00 62.75 573 ARG A O 1
ATOM 4518 N N . GLY A 1 574 ? -0.641 2.083 -8.681 1.00 63.22 574 GLY A N 1
ATOM 4519 C CA . GLY A 1 574 ? -1.757 1.956 -7.746 1.00 63.22 574 GLY A CA 1
ATOM 4520 C C . GLY A 1 574 ? -3.119 1.717 -8.391 1.00 63.22 574 GLY A C 1
ATOM 4521 O O . GLY A 1 574 ? -4.110 1.856 -7.688 1.00 63.22 574 GLY A O 1
ATOM 4522 N N . ILE A 1 575 ? -3.173 1.378 -9.686 1.00 76.62 575 ILE A N 1
ATOM 4523 C CA . ILE A 1 575 ? -4.406 0.968 -10.369 1.00 76.62 575 ILE A CA 1
ATOM 4524 C C . ILE A 1 575 ? -4.755 -0.494 -10.002 1.00 76.62 575 ILE A C 1
ATOM 4526 O O . ILE A 1 575 ? -3.845 -1.328 -9.940 1.00 76.62 575 ILE A O 1
ATOM 4530 N N . PRO A 1 576 ? -6.029 -0.848 -9.742 1.00 78.00 576 PRO A N 1
ATOM 4531 C CA . PRO A 1 576 ? -6.432 -2.220 -9.434 1.00 78.00 576 PRO A CA 1
ATOM 4532 C C . PRO A 1 576 ? -6.282 -3.119 -10.668 1.00 78.00 576 PRO A C 1
ATOM 4534 O O . PRO A 1 576 ? -7.154 -3.198 -11.534 1.00 78.00 576 PRO A O 1
ATOM 4537 N N . TYR A 1 577 ? -5.137 -3.801 -10.733 1.00 74.69 577 TYR A N 1
ATOM 4538 C CA . TYR A 1 577 ? -4.672 -4.553 -11.900 1.00 74.69 577 TYR A CA 1
ATOM 4539 C C . TYR A 1 577 ? -5.713 -5.548 -12.436 1.00 74.69 577 TYR A C 1
ATOM 4541 O O . TYR A 1 577 ? -5.995 -5.556 -13.629 1.00 74.69 577 TYR A O 1
ATOM 4549 N N . ALA A 1 578 ? -6.313 -6.364 -11.564 1.00 75.00 578 ALA A N 1
ATOM 4550 C CA . ALA A 1 578 ? -7.256 -7.407 -11.972 1.00 75.00 578 ALA A CA 1
ATOM 4551 C C . ALA A 1 578 ? -8.574 -6.846 -12.535 1.00 75.00 578 ALA A C 1
ATOM 4553 O O . ALA A 1 578 ? -9.090 -7.356 -13.526 1.00 75.00 578 ALA A O 1
ATOM 4554 N N . GLU A 1 579 ? -9.107 -5.786 -11.927 1.00 78.94 579 GLU A N 1
ATOM 4555 C CA . GLU A 1 579 ? -10.392 -5.190 -12.304 1.00 78.94 579 GLU A CA 1
ATOM 4556 C C . GLU A 1 579 ? -10.298 -4.463 -13.649 1.00 78.94 579 GLU A C 1
ATOM 4558 O O . GLU A 1 579 ? -11.098 -4.702 -14.555 1.00 78.94 579 GLU A O 1
ATOM 4563 N N . VAL A 1 580 ? -9.257 -3.643 -13.815 1.00 82.06 580 VAL A N 1
ATOM 4564 C CA . VAL A 1 580 ? -9.019 -2.909 -15.061 1.00 82.06 580 VAL A CA 1
ATOM 4565 C C . VAL A 1 580 ? -8.633 -3.856 -16.196 1.00 82.06 580 VAL A C 1
ATOM 4567 O O . VAL A 1 580 ? -9.117 -3.684 -17.313 1.00 82.06 580 VAL A O 1
ATOM 4570 N N . ARG A 1 581 ? -7.844 -4.905 -15.924 1.00 83.19 581 ARG A N 1
ATOM 4571 C CA . ARG A 1 581 ? -7.535 -5.950 -16.911 1.00 83.19 581 ARG A CA 1
ATOM 4572 C C . ARG A 1 581 ? -8.793 -6.672 -17.389 1.00 83.19 581 ARG A C 1
ATOM 4574 O O . ARG A 1 581 ? -9.004 -6.774 -18.593 1.00 83.19 581 ARG A O 1
ATOM 4581 N N . ASN A 1 582 ? -9.652 -7.109 -16.466 1.00 81.88 582 ASN A N 1
ATOM 4582 C CA . ASN A 1 582 ? -10.905 -7.780 -16.811 1.00 81.88 582 ASN A CA 1
ATOM 4583 C C . ASN A 1 582 ? -11.828 -6.882 -17.642 1.00 81.88 582 ASN A C 1
ATOM 4585 O O . ASN A 1 582 ? -12.453 -7.367 -18.584 1.00 81.88 582 ASN A O 1
ATOM 4589 N N . ALA A 1 583 ? -11.905 -5.585 -17.326 1.00 81.38 583 ALA A N 1
ATOM 4590 C CA . ALA A 1 583 ? -12.682 -4.632 -18.112 1.00 81.38 583 ALA A CA 1
ATOM 4591 C C . ALA A 1 583 ? -12.131 -4.498 -19.540 1.00 81.38 583 ALA A C 1
ATOM 4593 O O . ALA A 1 583 ? -12.896 -4.602 -20.494 1.00 81.38 583 ALA A O 1
ATOM 4594 N N . ILE A 1 584 ? -10.810 -4.357 -19.702 1.00 82.69 584 ILE A N 1
ATOM 4595 C CA . ILE A 1 584 ? -10.163 -4.295 -21.023 1.00 82.69 584 ILE A CA 1
ATOM 4596 C C . ILE A 1 584 ? -10.411 -5.586 -21.823 1.00 82.69 584 ILE A C 1
ATOM 4598 O O . ILE A 1 584 ? -10.831 -5.523 -22.979 1.00 82.69 584 ILE A O 1
ATOM 4602 N N . ASP A 1 585 ? -10.218 -6.753 -21.207 1.00 81.06 585 ASP A N 1
ATOM 4603 C CA . ASP A 1 585 ? -10.401 -8.058 -21.857 1.00 81.06 585 ASP A CA 1
ATOM 4604 C C . ASP A 1 585 ? -11.854 -8.294 -22.277 1.00 81.06 585 ASP A C 1
ATOM 4606 O O . ASP A 1 585 ? -12.128 -8.834 -23.350 1.00 81.06 585 ASP A O 1
ATOM 4610 N N . THR A 1 586 ? -12.800 -7.861 -21.443 1.00 79.94 586 THR A N 1
ATOM 4611 C CA . THR A 1 586 ? -14.238 -7.948 -21.720 1.00 79.94 586 THR A CA 1
ATOM 4612 C C . THR A 1 586 ? -14.622 -7.048 -22.888 1.00 79.94 586 THR A C 1
ATOM 4614 O O . THR A 1 586 ? -15.348 -7.489 -23.773 1.00 79.94 586 THR A O 1
ATOM 4617 N N . VAL A 1 587 ? -14.074 -5.833 -22.960 1.00 79.06 587 VAL A N 1
ATOM 4618 C CA . VAL A 1 587 ? -14.306 -4.897 -24.071 1.00 79.06 587 VAL A CA 1
ATOM 4619 C C . VAL A 1 587 ? -13.793 -5.479 -25.388 1.00 79.06 587 VAL A C 1
ATOM 4621 O O . VAL A 1 587 ? -14.534 -5.500 -26.371 1.00 79.06 587 VAL A O 1
ATOM 4624 N N . PHE A 1 588 ? -12.585 -6.053 -25.407 1.00 79.25 588 PHE A N 1
ATOM 4625 C CA . PHE A 1 588 ? -12.052 -6.726 -26.599 1.00 79.25 588 PHE A CA 1
ATOM 4626 C C . PHE A 1 588 ? -12.825 -7.999 -26.989 1.00 79.25 588 PHE A C 1
ATOM 4628 O O . PHE A 1 588 ? -12.931 -8.309 -28.175 1.00 79.25 588 PHE A O 1
ATOM 4635 N N . ARG A 1 589 ? -13.387 -8.737 -26.021 1.00 77.62 589 ARG A N 1
ATOM 4636 C CA . ARG A 1 589 ? -14.160 -9.967 -26.272 1.00 77.62 589 ARG A CA 1
ATOM 4637 C C . ARG A 1 589 ? -15.596 -9.695 -26.729 1.00 77.62 589 ARG A C 1
ATOM 4639 O O . ARG A 1 589 ? -16.071 -10.337 -27.660 1.00 77.62 589 ARG A O 1
ATOM 4646 N N . GLU A 1 590 ? -16.292 -8.784 -26.056 1.00 74.81 590 GLU A N 1
ATOM 4647 C CA . GLU A 1 590 ? -17.742 -8.563 -26.185 1.00 74.81 590 GLU A CA 1
ATOM 4648 C C . GLU A 1 590 ? -18.092 -7.344 -27.044 1.00 74.81 590 GLU A C 1
ATOM 4650 O O . GLU A 1 590 ? -19.240 -7.202 -27.457 1.00 74.81 590 GLU A O 1
ATOM 4655 N N . ARG A 1 591 ? -17.107 -6.490 -27.356 1.00 66.00 591 ARG A N 1
ATOM 4656 C CA . ARG A 1 591 ? -17.241 -5.286 -28.198 1.00 66.00 591 ARG A CA 1
ATOM 4657 C C . ARG A 1 591 ? -18.225 -4.235 -27.673 1.00 66.00 591 ARG A C 1
ATOM 4659 O O . ARG A 1 591 ? -18.646 -3.362 -28.428 1.00 66.00 591 ARG A O 1
ATOM 4666 N N . ASN A 1 592 ? -18.541 -4.282 -26.383 1.00 67.62 592 ASN A N 1
ATOM 4667 C CA . ASN A 1 592 ? -19.321 -3.264 -25.685 1.00 67.62 592 ASN A CA 1
ATOM 4668 C C . ASN A 1 592 ? -18.403 -2.334 -24.886 1.00 67.62 592 ASN A C 1
ATOM 4670 O O . ASN A 1 592 ? -17.308 -2.729 -24.492 1.00 67.62 592 ASN A O 1
ATOM 4674 N N . ILE A 1 593 ? -18.860 -1.105 -24.636 1.00 71.06 593 ILE A N 1
ATOM 4675 C CA . ILE A 1 593 ? -18.159 -0.141 -23.778 1.00 71.06 593 ILE A CA 1
ATOM 4676 C C . ILE A 1 593 ? -18.196 -0.654 -22.333 1.00 71.06 593 ILE A C 1
ATOM 4678 O O . ILE A 1 593 ? -19.273 -0.970 -21.825 1.00 71.06 593 ILE A O 1
ATOM 4682 N N . ALA A 1 594 ? -17.043 -0.717 -21.663 1.00 75.00 594 ALA A N 1
ATOM 4683 C CA . ALA A 1 594 ? -16.972 -0.992 -20.229 1.00 75.00 594 ALA A CA 1
ATOM 4684 C C . ALA A 1 594 ? -16.637 0.282 -19.460 1.00 75.00 594 ALA A C 1
ATOM 4686 O O . ALA A 1 594 ? -15.659 0.970 -19.751 1.00 75.00 594 ALA A O 1
ATOM 4687 N N . THR A 1 595 ? -17.438 0.567 -18.441 1.00 74.88 595 THR A N 1
ATOM 4688 C CA . THR A 1 595 ? -17.273 1.724 -17.562 1.00 74.88 595 THR A CA 1
ATOM 4689 C C . THR A 1 595 ? -16.951 1.259 -16.150 1.00 74.88 595 THR A C 1
ATOM 4691 O O . THR A 1 595 ? -17.736 0.526 -15.550 1.00 74.88 595 THR A O 1
ATOM 4694 N N . LEU A 1 596 ? -15.827 1.719 -15.610 1.00 79.75 596 LEU A N 1
ATOM 4695 C CA . LEU A 1 596 ? -15.433 1.563 -14.215 1.00 79.75 596 LEU A CA 1
ATOM 4696 C C . LEU A 1 596 ? -15.562 2.929 -13.519 1.00 79.75 596 LEU A C 1
ATOM 4698 O O . LEU A 1 596 ? -14.710 3.801 -13.718 1.00 79.75 596 LEU A O 1
ATOM 4702 N N . PRO A 1 597 ? -16.640 3.158 -12.748 1.00 68.62 597 PRO A N 1
ATOM 4703 C CA . PRO A 1 597 ? -16.993 4.497 -12.298 1.00 68.62 597 PRO A CA 1
ATOM 4704 C C . PRO A 1 597 ? -16.167 5.032 -11.122 1.00 68.62 597 PRO A C 1
ATOM 4706 O O . PRO A 1 597 ? -16.036 6.246 -10.997 1.00 68.62 597 PRO A O 1
ATOM 4709 N N . GLU A 1 598 ? -15.611 4.159 -10.277 1.00 79.06 598 GLU A N 1
ATOM 4710 C CA . GLU A 1 598 ? -14.917 4.537 -9.036 1.00 79.06 598 GLU A CA 1
ATOM 4711 C C . GLU A 1 598 ? -13.605 3.743 -8.860 1.00 79.06 598 GLU A C 1
ATOM 4713 O O . GLU A 1 598 ? -13.470 2.921 -7.957 1.00 79.06 598 GLU A O 1
ATOM 4718 N N . VAL A 1 599 ? -12.614 3.969 -9.727 1.00 79.69 599 VAL A N 1
ATOM 4719 C CA . VAL A 1 599 ? -11.308 3.294 -9.637 1.00 79.69 599 VAL A CA 1
ATOM 4720 C C . VAL A 1 599 ? -10.389 4.061 -8.684 1.00 79.69 599 VAL A C 1
ATOM 4722 O O . VAL A 1 599 ? -10.008 5.199 -8.960 1.00 79.69 599 VAL A O 1
ATOM 4725 N N . GLU A 1 600 ? -10.008 3.447 -7.564 1.00 77.44 600 GLU A N 1
ATOM 4726 C CA . GLU A 1 600 ? -9.078 4.042 -6.597 1.00 77.44 600 GLU A CA 1
ATOM 4727 C C . GLU A 1 600 ? -7.626 3.930 -7.086 1.00 77.44 600 GLU A C 1
ATOM 4729 O O . GLU A 1 600 ? -7.123 2.836 -7.334 1.00 77.44 600 GLU A O 1
ATOM 4734 N N . LEU A 1 601 ? -6.935 5.063 -7.205 1.00 74.94 601 LEU A N 1
ATOM 4735 C CA . LEU A 1 601 ? -5.500 5.134 -7.454 1.00 74.94 601 LEU A CA 1
ATOM 4736 C C . LEU A 1 601 ? -4.765 5.285 -6.119 1.00 74.94 601 LEU A C 1
ATOM 4738 O O . LEU A 1 601 ? -4.886 6.310 -5.439 1.00 74.94 601 LEU A O 1
ATOM 4742 N N . ALA A 1 602 ? -3.950 4.297 -5.753 1.00 57.75 602 ALA A N 1
ATOM 4743 C CA . ALA A 1 602 ? -3.137 4.373 -4.540 1.00 57.75 602 ALA A CA 1
ATOM 4744 C C . ALA A 1 602 ? -2.019 5.436 -4.674 1.00 57.75 602 ALA A C 1
ATOM 4746 O O . ALA A 1 602 ? -1.015 5.224 -5.360 1.00 57.75 602 ALA A O 1
ATOM 4747 N N . ILE A 1 603 ? -2.167 6.588 -4.002 1.00 56.00 603 ILE A N 1
ATOM 4748 C CA . ILE A 1 603 ? -1.161 7.666 -3.983 1.00 56.00 603 ILE A CA 1
ATOM 4749 C C . ILE A 1 603 ? -0.344 7.618 -2.679 1.00 56.00 603 ILE A C 1
ATOM 4751 O O . ILE A 1 603 ? -0.875 7.759 -1.584 1.00 56.00 603 ILE A O 1
ATOM 4755 N N . ASN A 1 604 ? 0.987 7.518 -2.787 1.00 44.94 604 ASN A N 1
ATOM 4756 C CA . ASN A 1 604 ? 1.943 7.423 -1.662 1.00 44.94 604 ASN A CA 1
ATOM 4757 C C . ASN A 1 604 ? 2.154 8.726 -0.842 1.00 44.94 604 ASN A C 1
ATOM 4759 O O . ASN A 1 604 ? 3.238 8.968 -0.287 1.00 44.94 604 ASN A O 1
ATOM 4763 N N . THR A 1 605 ? 1.157 9.605 -0.763 1.00 37.44 605 THR A N 1
ATOM 4764 C CA . THR A 1 605 ? 1.228 10.879 -0.029 1.00 37.44 605 THR A CA 1
ATOM 4765 C C . THR A 1 605 ? -0.049 11.138 0.754 1.00 37.44 605 THR A C 1
ATOM 4767 O O . THR A 1 605 ? -0.766 12.050 0.382 1.00 37.44 605 THR A O 1
ATOM 4770 N N . GLY A 1 606 ? -0.317 10.355 1.806 1.00 36.19 606 GLY A N 1
ATOM 4771 C CA . GLY A 1 606 ? -1.097 10.731 3.007 1.00 36.19 606 GLY A CA 1
ATOM 4772 C C . GLY A 1 606 ? -2.480 11.391 2.864 1.00 36.19 606 GLY A C 1
ATOM 4773 O O . GLY A 1 606 ? -3.067 11.742 3.879 1.00 36.19 606 GLY A O 1
ATOM 4774 N N . GLY A 1 607 ? -2.992 11.582 1.655 1.00 39.78 607 GLY A N 1
ATOM 4775 C CA . GLY A 1 607 ? -4.303 12.122 1.348 1.00 39.78 607 GLY A CA 1
ATOM 4776 C C . GLY A 1 607 ? -5.268 10.990 1.039 1.00 39.78 607 GLY A C 1
ATOM 4777 O O . GLY A 1 607 ? -4.856 9.893 0.654 1.00 39.78 607 GLY A O 1
ATOM 4778 N N . SER A 1 608 ? -6.552 11.276 1.215 1.00 48.59 608 SER A N 1
ATOM 4779 C CA . SER A 1 608 ? -7.653 10.437 0.761 1.00 48.59 608 SER A CA 1
ATOM 4780 C C . SER A 1 608 ? -7.418 10.019 -0.702 1.00 48.59 608 SER A C 1
ATOM 4782 O O . SER A 1 608 ? -7.056 10.856 -1.534 1.00 48.59 608 SER A O 1
ATOM 4784 N N . GLY A 1 609 ? -7.524 8.714 -0.992 1.00 61.78 609 GLY A N 1
ATOM 4785 C CA . GLY A 1 609 ? -7.204 8.128 -2.300 1.00 61.78 609 GLY A CA 1
ATOM 4786 C C . GLY A 1 609 ? -7.828 8.915 -3.455 1.00 61.78 609 GLY A C 1
ATOM 4787 O O . GLY A 1 609 ? -8.933 9.448 -3.323 1.00 61.78 609 GLY A O 1
ATOM 4788 N N . ARG A 1 610 ? -7.101 9.042 -4.573 1.00 75.12 610 ARG A N 1
ATOM 4789 C CA . ARG A 1 610 ? -7.635 9.680 -5.786 1.00 75.12 610 ARG A CA 1
ATOM 4790 C C . ARG A 1 610 ? -8.517 8.669 -6.498 1.00 75.12 610 ARG A C 1
ATOM 4792 O O . ARG A 1 610 ? -8.058 7.564 -6.763 1.00 75.12 610 ARG A O 1
ATOM 4799 N N . PHE A 1 611 ? -9.740 9.049 -6.837 1.00 79.56 611 PHE A N 1
ATOM 4800 C CA . PHE A 1 611 ? -10.664 8.209 -7.589 1.00 79.56 611 PHE A CA 1
ATOM 4801 C C . PHE A 1 611 ? -10.760 8.704 -9.019 1.00 79.56 611 PHE A C 1
ATOM 4803 O O . PHE A 1 611 ? -10.892 9.903 -9.262 1.00 79.56 611 PHE A O 1
ATOM 4810 N N . ILE A 1 612 ? -10.702 7.778 -9.967 1.00 81.94 612 ILE A N 1
ATOM 4811 C CA . ILE A 1 612 ? -10.892 8.072 -11.381 1.00 81.94 612 ILE A CA 1
ATOM 4812 C C . ILE A 1 612 ? -12.081 7.288 -11.926 1.00 81.94 612 ILE A C 1
ATOM 4814 O O . ILE A 1 612 ? -12.311 6.141 -11.551 1.00 81.94 612 ILE A O 1
ATOM 4818 N N . HIS A 1 613 ? -12.805 7.899 -12.853 1.00 77.81 613 HIS A N 1
ATOM 4819 C CA . HIS A 1 613 ? -13.764 7.195 -13.690 1.00 77.81 613 HIS A CA 1
ATOM 4820 C C . HIS A 1 613 ? -13.073 6.812 -14.999 1.00 77.81 613 HIS A C 1
ATOM 4822 O O . HIS A 1 613 ? -12.558 7.685 -15.708 1.00 77.81 613 HIS A O 1
ATOM 4828 N N . LEU A 1 614 ? -13.081 5.519 -15.323 1.00 81.06 614 LEU A N 1
ATOM 4829 C CA . LEU A 1 614 ? -12.428 4.927 -16.486 1.00 81.06 614 LEU A CA 1
ATOM 4830 C C . LEU A 1 614 ? -13.485 4.336 -17.428 1.00 81.06 614 LEU A C 1
ATOM 4832 O O . LEU A 1 614 ? -14.169 3.389 -17.065 1.00 81.06 614 LEU A O 1
ATOM 4836 N N . SER A 1 615 ? -13.620 4.873 -18.640 1.00 77.44 615 SER A N 1
ATOM 4837 C CA . SER A 1 615 ? -14.441 4.260 -19.702 1.00 77.44 615 SER A CA 1
ATOM 4838 C C . SER A 1 615 ? -13.542 3.700 -20.794 1.00 77.44 615 SER A C 1
ATOM 4840 O O . SER A 1 615 ? -12.571 4.356 -21.171 1.00 77.44 615 SER A O 1
ATOM 4842 N N . ILE A 1 616 ? -13.845 2.493 -21.264 1.00 79.81 616 ILE A N 1
ATOM 4843 C CA . ILE A 1 616 ? -13.025 1.706 -22.183 1.00 79.81 616 ILE A CA 1
ATOM 4844 C C . ILE A 1 616 ? -13.896 1.277 -23.362 1.00 79.81 616 ILE A C 1
ATOM 4846 O O . ILE A 1 616 ? -14.904 0.597 -23.177 1.00 79.81 616 ILE A O 1
ATOM 4850 N N . ALA A 1 617 ? -13.494 1.644 -24.576 1.00 73.38 617 ALA A N 1
ATOM 4851 C CA . ALA A 1 617 ? -14.217 1.319 -25.804 1.00 73.38 617 ALA A CA 1
ATOM 4852 C C . ALA A 1 617 ? -13.267 0.761 -26.873 1.00 73.38 617 ALA A C 1
ATOM 4854 O O . ALA A 1 617 ? -12.161 1.279 -27.042 1.00 73.38 617 ALA A O 1
ATOM 4855 N N . VAL A 1 618 ? -13.691 -0.272 -27.613 1.00 71.88 618 VAL A N 1
ATOM 4856 C CA . VAL A 1 618 ? -12.927 -0.803 -28.760 1.00 71.88 618 VAL A CA 1
ATOM 4857 C C . VAL A 1 618 ? -12.978 0.192 -29.919 1.00 71.88 618 VAL A C 1
ATOM 4859 O O . VAL A 1 618 ? -14.050 0.669 -30.281 1.00 71.88 618 VAL A O 1
ATOM 4862 N N . MET A 1 619 ? -11.836 0.456 -30.552 1.00 63.03 619 MET A N 1
ATOM 4863 C CA . MET A 1 619 ? -11.762 1.128 -31.848 1.00 63.03 619 MET A CA 1
ATOM 4864 C C . MET A 1 619 ? -11.835 0.097 -32.976 1.00 63.03 619 MET A C 1
ATOM 4866 O O . MET A 1 619 ? -10.977 -0.781 -33.078 1.00 63.03 619 MET A O 1
ATOM 4870 N N . GLN A 1 620 ? -12.835 0.228 -33.849 1.00 54.09 620 GLN A N 1
ATOM 4871 C CA . GLN A 1 620 ? -12.865 -0.492 -35.121 1.00 54.09 620 GLN A CA 1
ATOM 4872 C C . GLN A 1 620 ? -12.231 0.374 -36.209 1.00 54.09 620 GLN A C 1
ATOM 4874 O O . GLN A 1 620 ? -12.713 1.461 -36.512 1.00 54.09 620 GLN A O 1
ATOM 4879 N N . LEU A 1 621 ? -11.144 -0.120 -36.793 1.00 51.22 621 LEU A N 1
ATOM 4880 C CA . LEU A 1 621 ? -10.552 0.413 -38.015 1.00 51.22 621 LEU A CA 1
ATOM 4881 C C . LEU A 1 621 ? -11.071 -0.437 -39.186 1.00 51.22 621 LEU A C 1
ATOM 4883 O O . LEU A 1 621 ? -11.113 -1.660 -39.082 1.00 51.22 621 LEU A O 1
ATOM 4887 N N . GLU A 1 622 ? -11.479 0.182 -40.297 1.00 42.38 622 GLU A N 1
ATOM 4888 C CA . GLU A 1 622 ? -12.138 -0.493 -41.438 1.00 42.38 622 GLU A CA 1
ATOM 4889 C C . GLU A 1 622 ? -11.235 -1.475 -42.237 1.00 42.38 622 GLU A C 1
ATOM 4891 O O . GLU A 1 622 ? -11.604 -1.927 -43.319 1.00 42.38 622 GLU A O 1
ATOM 4896 N N . SER A 1 623 ? -10.053 -1.856 -41.738 1.00 44.56 623 SER A N 1
ATOM 4897 C CA . SER A 1 623 ? -9.160 -2.836 -42.385 1.00 44.56 623 SER A CA 1
ATOM 4898 C C . SER A 1 623 ? -8.373 -3.648 -41.348 1.00 44.56 623 SER A C 1
ATOM 4900 O O . SER A 1 623 ? -8.313 -3.227 -40.203 1.00 44.56 623 SER A O 1
ATOM 4902 N N . GLU A 1 624 ? -7.807 -4.803 -41.737 1.00 41.84 624 GLU A N 1
ATOM 4903 C CA . GLU A 1 624 ? -7.135 -5.835 -40.906 1.00 41.84 624 GLU A CA 1
ATOM 4904 C C . GLU A 1 624 ? -5.952 -5.334 -40.028 1.00 41.84 624 GLU A C 1
ATOM 4906 O O . GLU A 1 624 ? -4.795 -5.730 -40.200 1.00 41.84 624 GLU A O 1
ATOM 4911 N N . THR A 1 625 ? -6.223 -4.441 -39.081 1.00 47.03 625 THR A N 1
ATOM 4912 C CA . THR A 1 625 ? -5.285 -3.864 -38.112 1.00 47.03 625 THR A CA 1
ATOM 4913 C C . THR A 1 625 ? -5.582 -4.408 -36.713 1.00 47.03 625 THR A C 1
ATOM 4915 O O . THR A 1 625 ? -6.684 -4.910 -36.464 1.00 47.03 625 THR A O 1
ATOM 4918 N N . PRO A 1 626 ? -4.596 -4.407 -35.793 1.00 52.06 626 PRO A N 1
ATOM 4919 C CA . PRO A 1 626 ? -4.799 -4.936 -34.447 1.00 52.06 626 PRO A CA 1
ATOM 4920 C C . PRO A 1 626 ? -5.951 -4.203 -33.752 1.00 52.06 626 PRO A C 1
ATOM 4922 O O . PRO A 1 626 ? -6.012 -2.978 -33.792 1.00 52.06 626 PRO A O 1
ATOM 4925 N N . GLU A 1 627 ? -6.857 -4.944 -33.106 1.00 64.00 627 GLU A N 1
ATOM 4926 C CA . GLU A 1 627 ? -7.934 -4.331 -32.324 1.00 64.00 627 GLU A CA 1
ATOM 4927 C C . GLU A 1 627 ? -7.329 -3.432 -31.230 1.00 64.00 627 GLU A C 1
ATOM 4929 O O . GLU A 1 627 ? -6.498 -3.878 -30.430 1.00 64.00 627 GLU A O 1
ATOM 4934 N N . LEU A 1 628 ? -7.745 -2.163 -31.208 1.00 74.19 628 LEU A N 1
ATOM 4935 C CA . LEU A 1 628 ? -7.303 -1.154 -30.244 1.00 74.19 628 LEU A CA 1
ATOM 4936 C C . LEU A 1 628 ? -8.438 -0.809 -29.279 1.00 74.19 628 LEU A C 1
ATOM 4938 O O . LEU A 1 628 ? -9.609 -0.945 -29.627 1.00 74.19 628 LEU A O 1
ATOM 4942 N N . ALA A 1 629 ? -8.102 -0.307 -28.094 1.00 74.12 629 ALA A N 1
ATOM 4943 C CA . ALA A 1 629 ? -9.066 0.248 -27.151 1.00 74.12 629 ALA A CA 1
ATOM 4944 C C . ALA A 1 629 ? -8.675 1.672 -26.735 1.00 74.12 629 ALA A C 1
ATOM 4946 O O . ALA A 1 629 ? -7.501 1.975 -26.508 1.00 74.12 629 ALA A O 1
ATOM 4947 N N . THR A 1 630 ? -9.673 2.547 -26.622 1.00 75.12 630 THR A N 1
ATOM 4948 C CA . THR A 1 630 ? -9.539 3.898 -26.069 1.00 75.12 630 THR A CA 1
ATOM 4949 C C . THR A 1 630 ? -10.019 3.894 -24.627 1.00 75.12 630 THR A C 1
ATOM 4951 O O . THR A 1 630 ? -11.122 3.436 -24.345 1.00 75.12 630 THR A O 1
ATOM 4954 N N . LEU A 1 631 ? -9.201 4.435 -23.728 1.00 76.56 631 LEU A N 1
ATOM 4955 C CA . LEU A 1 631 ? -9.506 4.621 -22.319 1.00 76.56 631 LEU A CA 1
ATOM 4956 C C . LEU A 1 631 ? -9.641 6.111 -22.030 1.00 76.56 631 LEU A C 1
ATOM 4958 O O . LEU A 1 631 ? -8.675 6.867 -22.159 1.00 76.56 631 LEU A O 1
ATOM 4962 N N . SER A 1 632 ? -10.832 6.533 -21.623 1.00 72.94 632 SER A N 1
ATOM 4963 C CA . SER A 1 632 ? -11.088 7.888 -21.142 1.00 72.94 632 SER A CA 1
ATOM 4964 C C . SER A 1 632 ? -11.095 7.918 -19.615 1.00 72.94 632 SER A C 1
ATOM 4966 O O . SER A 1 632 ? -11.738 7.079 -18.986 1.00 72.94 632 SER A O 1
ATOM 4968 N N . VAL A 1 633 ? -10.397 8.890 -19.036 1.00 76.19 633 VAL A N 1
ATOM 4969 C CA . VAL A 1 633 ? -10.114 9.029 -17.608 1.00 76.19 633 VAL A CA 1
ATOM 4970 C C . VAL A 1 633 ? -10.530 10.409 -17.134 1.00 76.19 633 VAL A C 1
ATOM 4972 O O . VAL A 1 633 ? -10.100 11.420 -17.687 1.00 76.19 633 VAL A O 1
ATOM 4975 N N . THR A 1 634 ? -11.319 10.457 -16.069 1.00 73.06 634 THR A N 1
ATOM 4976 C CA . THR A 1 634 ? -11.698 11.703 -15.387 1.00 73.06 634 THR A CA 1
ATOM 4977 C C . THR A 1 634 ? -11.473 11.563 -13.890 1.00 73.06 634 THR A C 1
ATOM 4979 O O . THR A 1 634 ? -11.580 10.460 -13.360 1.00 73.06 634 THR A O 1
ATOM 4982 N N . ASP A 1 635 ? -11.102 12.654 -13.221 1.00 76.69 635 ASP A N 1
ATOM 4983 C CA . ASP A 1 635 ? -10.941 12.675 -11.766 1.00 76.69 635 ASP A CA 1
ATOM 4984 C C . ASP A 1 635 ? -12.322 12.823 -11.111 1.00 76.69 635 ASP A C 1
ATOM 4986 O O . ASP A 1 635 ? -13.018 13.803 -11.362 1.00 76.69 635 ASP A O 1
ATOM 4990 N N . VAL A 1 636 ? -12.722 11.844 -10.299 1.00 74.62 636 VAL A N 1
ATOM 4991 C CA . VAL A 1 636 ? -13.991 11.826 -9.544 1.00 74.62 636 VAL A CA 1
ATOM 4992 C C . VAL A 1 636 ? -13.740 11.793 -8.035 1.00 74.62 636 VAL A C 1
ATOM 4994 O O . VAL A 1 636 ? -14.618 11.441 -7.247 1.00 74.62 636 VAL A O 1
ATOM 4997 N N . THR A 1 637 ? -12.529 12.163 -7.611 1.00 74.69 637 THR A N 1
ATOM 4998 C CA . THR A 1 637 ? -12.076 12.082 -6.219 1.00 74.69 637 THR A CA 1
ATOM 4999 C C . THR A 1 637 ? -13.010 12.798 -5.255 1.00 74.69 637 THR A C 1
ATOM 5001 O O . THR A 1 637 ? -13.419 12.209 -4.260 1.00 74.69 637 THR A O 1
ATOM 5004 N N . GLU A 1 638 ? -13.394 14.038 -5.554 1.00 66.38 638 GLU A N 1
ATOM 5005 C CA . GLU A 1 638 ? -14.270 14.829 -4.682 1.00 66.38 638 GLU A CA 1
ATOM 5006 C C . GLU A 1 638 ? -15.678 14.220 -4.577 1.00 66.38 638 GLU A C 1
ATOM 5008 O O . GLU A 1 638 ? -16.266 14.191 -3.494 1.00 66.38 638 GLU A O 1
ATOM 5013 N N . GLN A 1 639 ? -16.191 13.660 -5.676 1.00 65.56 639 GLN A N 1
ATOM 5014 C CA . GLN A 1 639 ? -17.497 13.007 -5.720 1.00 65.56 639 GLN A CA 1
ATOM 5015 C C . GLN A 1 639 ? -17.511 11.721 -4.881 1.00 65.56 639 GLN A C 1
ATOM 5017 O O . GLN A 1 639 ? -18.415 11.528 -4.066 1.00 65.56 639 GLN A O 1
ATOM 5022 N N . VAL A 1 640 ? -16.498 10.863 -5.037 1.00 71.31 640 VAL A N 1
ATOM 5023 C CA . VAL A 1 640 ? -16.387 9.608 -4.276 1.00 71.31 640 VAL A CA 1
ATOM 5024 C C . VAL A 1 640 ? -16.100 9.882 -2.804 1.00 71.31 640 VAL A C 1
ATOM 5026 O O . VAL A 1 640 ? -16.681 9.232 -1.941 1.00 71.31 640 VAL A O 1
ATOM 5029 N N . GLN A 1 641 ? -15.262 10.872 -2.486 1.00 68.56 641 GLN A N 1
ATOM 5030 C CA . GLN A 1 641 ? -14.986 11.252 -1.099 1.00 68.56 641 GLN A CA 1
ATOM 5031 C C . GLN A 1 641 ? -16.224 11.824 -0.410 1.00 68.56 641 GLN A C 1
ATOM 5033 O O . GLN A 1 641 ? -16.521 11.413 0.707 1.00 68.56 641 GLN A O 1
ATOM 5038 N N . SER A 1 642 ? -16.993 12.682 -1.087 1.00 65.00 642 SER A N 1
ATOM 5039 C CA . SER A 1 642 ? -18.259 13.200 -0.552 1.00 65.00 642 SER A CA 1
ATOM 5040 C C . SER A 1 642 ? -19.275 12.073 -0.333 1.00 65.00 642 SER A C 1
ATOM 5042 O O . SER A 1 642 ? -19.870 11.969 0.735 1.00 65.00 642 SER A O 1
ATOM 5044 N N . LYS A 1 643 ? -19.423 11.154 -1.295 1.00 67.69 643 LYS A N 1
ATOM 5045 C CA . LYS A 1 643 ? -20.310 9.990 -1.153 1.00 67.69 643 LYS A CA 1
ATOM 5046 C C . LYS A 1 643 ? -19.880 9.069 -0.002 1.00 67.69 643 LYS A C 1
ATOM 5048 O O . LYS A 1 643 ? -20.695 8.763 0.862 1.00 67.69 643 LYS A O 1
ATOM 5053 N N . ARG A 1 644 ? -18.596 8.695 0.070 1.00 70.25 644 ARG A N 1
ATOM 5054 C CA . ARG A 1 644 ? -18.046 7.861 1.156 1.00 70.25 644 ARG A CA 1
ATOM 5055 C C . ARG A 1 644 ? -18.151 8.546 2.514 1.00 70.25 644 ARG A C 1
ATOM 5057 O O . ARG A 1 644 ? -18.404 7.877 3.506 1.00 70.25 644 ARG A O 1
ATOM 5064 N N . GLN A 1 645 ? -17.973 9.863 2.583 1.00 63.53 645 GLN A N 1
ATOM 5065 C CA . GLN A 1 645 ? -18.134 10.619 3.823 1.00 63.53 645 GLN A CA 1
ATOM 5066 C C . GLN A 1 645 ? -19.599 10.654 4.271 1.00 63.53 645 GLN A C 1
ATOM 5068 O O . GLN A 1 645 ? -19.861 10.544 5.468 1.00 63.53 645 GLN A O 1
ATOM 5073 N N . LEU A 1 646 ? -20.551 10.748 3.337 1.00 64.06 646 LEU A N 1
ATOM 5074 C CA . LEU A 1 646 ? -21.981 10.665 3.640 1.00 64.06 646 LEU A CA 1
ATOM 5075 C C . LEU A 1 646 ? -22.345 9.270 4.157 1.00 64.06 646 LEU A C 1
ATOM 5077 O O . LEU A 1 646 ? -22.951 9.158 5.220 1.00 64.06 646 LEU A O 1
ATOM 5081 N N . GLU A 1 647 ? -21.893 8.220 3.470 1.00 67.25 647 GLU A N 1
ATOM 5082 C CA . GLU A 1 647 ? -22.092 6.822 3.873 1.00 67.25 647 GLU A CA 1
ATOM 5083 C C . GLU A 1 647 ? -21.432 6.512 5.225 1.00 67.25 647 GLU A C 1
ATOM 5085 O O . GLU A 1 647 ? -22.050 5.883 6.080 1.00 67.25 647 GLU A O 1
ATOM 5090 N N . ALA A 1 648 ? -20.210 6.998 5.464 1.00 63.75 648 ALA A N 1
ATOM 5091 C CA . ALA A 1 648 ? -19.505 6.827 6.732 1.00 63.75 648 ALA A CA 1
ATOM 5092 C C . ALA A 1 648 ? -20.210 7.564 7.873 1.00 63.75 648 ALA A C 1
ATOM 5094 O O . ALA A 1 648 ? -20.372 6.996 8.947 1.00 63.75 648 ALA A O 1
ATOM 5095 N N . THR A 1 649 ? -20.685 8.791 7.638 1.00 61.50 649 THR A N 1
ATOM 5096 C CA . THR A 1 649 ? -21.428 9.553 8.653 1.00 61.50 649 THR A CA 1
ATOM 5097 C C . THR A 1 649 ? -22.766 8.877 8.969 1.00 61.50 649 THR A C 1
ATOM 5099 O O . THR A 1 649 ? -23.153 8.788 10.131 1.00 61.50 649 THR A O 1
ATOM 5102 N N . GLN A 1 650 ? -23.457 8.330 7.962 1.00 62.44 650 GLN A N 1
ATOM 5103 C CA . GLN A 1 650 ? -24.685 7.550 8.154 1.00 62.44 650 GLN A CA 1
ATOM 5104 C C . GLN A 1 650 ? -24.424 6.221 8.884 1.00 62.44 650 GLN A C 1
ATOM 5106 O O . GLN A 1 650 ? -25.203 5.836 9.759 1.00 62.44 650 GLN A O 1
ATOM 5111 N N . ALA A 1 651 ? -23.329 5.526 8.564 1.00 63.50 651 ALA A N 1
ATOM 5112 C CA . ALA A 1 651 ? -22.932 4.281 9.216 1.00 63.50 651 ALA A CA 1
ATOM 5113 C C . ALA A 1 651 ? -22.511 4.507 10.675 1.00 63.50 651 ALA A C 1
ATOM 5115 O O . ALA A 1 651 ? -22.978 3.788 11.553 1.00 63.50 651 ALA A O 1
ATOM 5116 N N . GLU A 1 652 ? -21.707 5.538 10.944 1.00 59.88 652 GLU A N 1
ATOM 5117 C CA . GLU A 1 652 ? -21.313 5.962 12.291 1.00 59.88 652 GLU A CA 1
ATOM 5118 C C . GLU A 1 652 ? -22.550 6.335 13.116 1.00 59.88 652 GLU A C 1
ATOM 5120 O O . GLU A 1 652 ? -22.714 5.863 14.238 1.00 59.88 652 GLU A O 1
ATOM 5125 N N . GLN A 1 653 ? -23.487 7.096 12.542 1.00 59.62 653 GLN A N 1
ATOM 5126 C CA . GLN A 1 653 ? -24.742 7.441 13.208 1.00 59.62 653 GLN A CA 1
ATOM 5127 C C . GLN A 1 653 ? -25.594 6.198 13.518 1.00 59.62 653 GLN A C 1
ATOM 5129 O O . GLN A 1 653 ? -26.179 6.106 14.600 1.00 59.62 653 GLN A O 1
ATOM 5134 N N . LYS A 1 654 ? -25.652 5.221 12.605 1.00 59.66 654 LYS A N 1
ATOM 5135 C CA . LYS A 1 654 ? -26.366 3.951 12.811 1.00 59.66 654 LYS A CA 1
ATOM 5136 C C . LYS A 1 654 ? -25.690 3.085 13.878 1.00 59.66 654 LYS A C 1
ATOM 5138 O O . LYS A 1 654 ? -26.391 2.517 14.712 1.00 59.66 654 LYS A O 1
ATOM 5143 N N . GLN A 1 655 ? -24.359 3.032 13.889 1.00 59.09 655 GLN A N 1
ATOM 5144 C CA . GLN A 1 655 ? -23.571 2.300 14.878 1.00 59.09 655 GLN A CA 1
ATOM 5145 C C . GLN A 1 655 ? -23.702 2.925 16.268 1.00 59.09 655 GLN A C 1
ATOM 5147 O O . GLN A 1 655 ? -24.042 2.215 17.205 1.00 59.09 655 GLN A O 1
ATOM 5152 N N . LEU A 1 656 ? -23.544 4.246 16.395 1.00 54.16 656 LEU A N 1
ATOM 5153 C CA . LEU A 1 656 ? -23.765 4.979 17.647 1.00 54.16 656 LEU A CA 1
ATOM 5154 C C . LEU A 1 656 ? -25.189 4.775 18.172 1.00 54.16 656 LEU A C 1
ATOM 5156 O O . LEU A 1 656 ? -25.388 4.594 19.367 1.00 54.16 656 LEU A O 1
ATOM 5160 N N . THR A 1 657 ? -26.186 4.754 17.284 1.00 54.81 657 THR A N 1
ATOM 5161 C CA . THR A 1 657 ? -27.582 4.482 17.660 1.00 54.81 657 THR A CA 1
ATOM 5162 C C . THR A 1 657 ? -27.763 3.051 18.179 1.00 54.81 657 THR A C 1
ATOM 5164 O O . THR A 1 657 ? -28.453 2.831 19.176 1.00 54.81 657 THR A O 1
ATOM 5167 N N . GLN A 1 658 ? -27.134 2.069 17.529 1.00 57.78 658 GLN A N 1
ATOM 5168 C CA . GLN A 1 658 ? -27.169 0.672 17.963 1.00 57.78 658 GLN A CA 1
ATOM 5169 C C . GLN A 1 658 ? -26.426 0.465 19.283 1.00 57.78 658 GLN A C 1
ATOM 5171 O O . GLN A 1 658 ? -26.958 -0.202 20.165 1.00 57.78 658 GLN A O 1
ATOM 5176 N N . GLU A 1 659 ? -25.251 1.071 19.438 1.00 55.81 659 GLU A N 1
ATOM 5177 C CA . GLU A 1 659 ? -24.423 0.998 20.641 1.00 55.81 659 GLU A CA 1
ATOM 5178 C C . GLU A 1 659 ? -25.100 1.694 21.824 1.00 55.81 659 GLU A C 1
ATOM 5180 O O . GLU A 1 659 ? -25.144 1.147 22.925 1.00 55.81 659 GLU A O 1
ATOM 5185 N N . LEU A 1 660 ? -25.731 2.849 21.596 1.00 56.47 660 LEU A N 1
ATOM 5186 C CA . LEU A 1 660 ? -26.541 3.523 22.606 1.00 56.47 660 LEU A CA 1
ATOM 5187 C C . LEU A 1 660 ? -27.747 2.662 23.007 1.00 56.47 660 LEU A C 1
ATOM 5189 O O . LEU A 1 660 ? -28.007 2.483 24.196 1.00 56.47 660 LEU A O 1
ATOM 5193 N N . SER A 1 661 ? -28.451 2.055 22.043 1.00 54.75 661 SER A N 1
ATOM 5194 C CA . SER A 1 661 ? -29.571 1.158 22.352 1.00 54.75 661 SER A CA 1
ATOM 5195 C C . SER A 1 661 ? -29.125 -0.129 23.055 1.00 54.75 661 SER A C 1
ATOM 5197 O O . SER A 1 661 ? -29.878 -0.633 23.888 1.00 54.75 661 SER A O 1
ATOM 5199 N N . SER A 1 662 ? -27.955 -0.691 22.736 1.00 57.78 662 SER A N 1
ATOM 5200 C CA . SER A 1 662 ? -27.443 -1.897 23.398 1.00 57.78 662 SER A CA 1
ATOM 5201 C C . SER A 1 662 ? -26.916 -1.596 24.793 1.00 57.78 662 SER A C 1
ATOM 5203 O O . SER A 1 662 ? -27.128 -2.389 25.704 1.00 57.78 662 SER A O 1
ATOM 5205 N N . THR A 1 663 ? -26.273 -0.443 24.976 1.00 53.31 663 THR A N 1
ATOM 5206 C CA . THR A 1 663 ? -25.771 -0.001 26.280 1.00 53.31 663 THR A CA 1
ATOM 5207 C C . THR A 1 663 ? -26.931 0.321 27.211 1.00 53.31 663 THR A C 1
ATOM 5209 O O . THR A 1 663 ? -26.918 -0.124 28.351 1.00 53.31 663 THR A O 1
ATOM 5212 N N . ASN A 1 664 ? -27.983 0.981 26.718 1.00 55.88 664 ASN A N 1
ATOM 5213 C CA . ASN A 1 664 ? -29.195 1.206 27.508 1.00 55.88 664 ASN A CA 1
ATOM 5214 C C . ASN A 1 664 ? -29.941 -0.087 27.825 1.00 55.88 664 ASN A C 1
ATOM 5216 O O . ASN A 1 664 ? -30.409 -0.252 28.945 1.00 55.88 664 ASN A O 1
ATOM 5220 N N . LYS A 1 665 ? -30.004 -1.039 26.884 1.00 62.03 665 LYS A N 1
ATOM 5221 C CA . LYS A 1 665 ? -30.551 -2.365 27.188 1.00 62.03 665 LYS A CA 1
ATOM 5222 C C . LYS A 1 665 ? -29.740 -3.044 28.295 1.00 62.03 665 LYS A C 1
ATOM 5224 O O . LYS A 1 665 ? -30.323 -3.506 29.259 1.00 62.03 665 LYS A O 1
ATOM 5229 N N . ARG A 1 666 ? -28.409 -3.021 28.199 1.00 59.88 666 ARG A N 1
ATOM 5230 C CA . ARG A 1 666 ? -27.511 -3.601 29.204 1.00 59.88 666 ARG A CA 1
ATOM 5231 C C . ARG A 1 666 ? -27.609 -2.904 30.561 1.00 59.88 666 ARG A C 1
ATOM 5233 O O . ARG A 1 666 ? -27.536 -3.580 31.573 1.00 59.88 666 ARG A O 1
ATOM 5240 N N . LEU A 1 667 ? -27.782 -1.583 30.590 1.00 58.06 667 LEU A N 1
ATOM 5241 C CA . LEU A 1 667 ? -28.018 -0.834 31.826 1.00 58.06 667 LEU A CA 1
ATOM 5242 C C . LEU A 1 667 ? -29.361 -1.200 32.458 1.00 58.06 667 LEU A C 1
ATOM 5244 O O . LEU A 1 667 ? -29.417 -1.383 33.668 1.00 58.06 667 LEU A O 1
ATOM 5248 N N . ASN A 1 668 ? -30.419 -1.354 31.661 1.00 57.94 668 ASN A N 1
ATOM 5249 C CA . ASN A 1 668 ? -31.714 -1.808 32.166 1.00 57.94 668 ASN A CA 1
ATOM 5250 C C . ASN A 1 668 ? -31.666 -3.261 32.647 1.00 57.94 668 ASN A C 1
ATOM 5252 O O . ASN A 1 668 ? -32.191 -3.551 33.717 1.00 57.94 668 ASN A O 1
ATOM 5256 N N . ASP A 1 669 ? -30.997 -4.145 31.906 1.00 61.66 669 ASP A N 1
ATOM 5257 C CA . ASP A 1 669 ? -30.793 -5.541 32.293 1.00 61.66 669 ASP A CA 1
ATOM 5258 C C . ASP A 1 669 ? -29.964 -5.615 33.590 1.00 61.66 669 ASP A C 1
ATOM 5260 O O . ASP A 1 669 ? -30.368 -6.300 34.518 1.00 61.66 669 ASP A O 1
ATOM 5264 N N . MET A 1 670 ? -28.889 -4.826 33.725 1.00 54.53 670 MET A N 1
ATOM 5265 C CA . MET A 1 670 ? -28.100 -4.732 34.964 1.00 54.53 670 MET A CA 1
ATOM 5266 C C . MET A 1 670 ? -28.884 -4.130 36.131 1.00 54.53 670 MET A C 1
ATOM 5268 O O . MET A 1 670 ? -28.726 -4.575 37.260 1.00 54.53 670 MET A O 1
ATOM 5272 N N . ASN A 1 671 ? -29.713 -3.108 35.901 1.00 54.94 671 ASN A N 1
ATOM 5273 C CA . ASN A 1 671 ? -30.574 -2.557 36.950 1.00 54.94 671 ASN A CA 1
ATOM 5274 C C . ASN A 1 671 ? -31.593 -3.595 37.421 1.00 54.94 671 ASN A C 1
ATOM 5276 O O . ASN A 1 671 ? -31.882 -3.664 38.613 1.00 54.94 671 ASN A O 1
ATOM 5280 N N . LYS A 1 672 ? -32.116 -4.407 36.498 1.00 61.78 672 LYS A N 1
ATOM 5281 C CA . LYS A 1 672 ? -33.002 -5.517 36.827 1.00 61.78 672 LYS A CA 1
ATOM 5282 C C . LYS A 1 672 ? -32.257 -6.624 37.575 1.00 61.78 672 LYS A C 1
ATOM 5284 O O . LYS A 1 672 ? -32.718 -7.021 38.629 1.00 61.78 672 LYS A O 1
ATOM 5289 N N . GLU A 1 673 ? -31.078 -7.032 37.111 1.00 62.34 673 GLU A N 1
ATOM 5290 C CA . GLU A 1 673 ? -30.213 -7.988 37.816 1.00 62.34 673 GLU A CA 1
ATOM 5291 C C . GLU A 1 673 ? -29.831 -7.491 39.213 1.00 62.34 673 GLU A C 1
ATOM 5293 O O . GLU A 1 673 ? -29.760 -8.286 40.135 1.00 62.34 673 GLU A O 1
ATOM 5298 N N . LEU A 1 674 ? -29.606 -6.188 39.404 1.00 55.56 674 LEU A N 1
ATOM 5299 C CA . LEU A 1 674 ? -29.351 -5.618 40.728 1.00 55.56 674 LEU A CA 1
ATOM 5300 C C . LEU A 1 674 ? -30.582 -5.677 41.634 1.00 55.56 674 LEU A C 1
ATOM 5302 O O . LEU A 1 674 ? -30.422 -5.875 42.835 1.00 55.56 674 LEU A O 1
ATOM 5306 N N . LEU A 1 675 ? -31.785 -5.484 41.089 1.00 61.03 675 LEU A N 1
ATOM 5307 C CA . LEU A 1 675 ? -33.032 -5.648 41.839 1.00 61.03 675 LEU A CA 1
ATOM 5308 C C . LEU A 1 675 ? -33.250 -7.119 42.206 1.00 61.03 675 LEU A C 1
ATOM 5310 O O . LEU A 1 675 ? -33.435 -7.412 43.384 1.00 61.03 675 LEU A O 1
ATOM 5314 N N . ASP A 1 676 ? -33.125 -8.020 41.232 1.00 65.00 676 ASP A N 1
ATOM 5315 C CA . ASP A 1 676 ? -33.270 -9.467 41.409 1.00 65.00 676 ASP A CA 1
ATOM 5316 C C . ASP A 1 676 ? -32.209 -9.998 42.392 1.00 65.00 676 ASP A C 1
ATOM 5318 O O . ASP A 1 676 ? -32.540 -10.713 43.328 1.00 65.00 676 ASP A O 1
ATOM 5322 N N . ALA A 1 677 ? -30.947 -9.569 42.277 1.00 55.47 677 ALA A N 1
ATOM 5323 C CA . ALA A 1 677 ? -29.875 -9.938 43.203 1.00 55.47 677 ALA A CA 1
ATOM 5324 C C . ALA A 1 677 ? -30.086 -9.369 44.610 1.00 55.47 677 ALA A C 1
ATOM 5326 O O . ALA A 1 677 ? -29.637 -9.962 45.585 1.00 55.47 677 ALA A O 1
ATOM 5327 N N . ASN A 1 678 ? -30.735 -8.210 44.744 1.00 61.09 678 ASN A N 1
ATOM 5328 C CA . ASN A 1 678 ? -31.066 -7.658 46.053 1.00 61.09 678 ASN A CA 1
ATOM 5329 C C . ASN A 1 678 ? -32.209 -8.449 46.709 1.00 61.09 678 ASN A C 1
ATOM 5331 O O . ASN A 1 678 ? -32.145 -8.719 47.906 1.00 61.09 678 ASN A O 1
ATOM 5335 N N . GLU A 1 679 ? -33.208 -8.876 45.931 1.00 66.88 679 GLU A N 1
ATOM 5336 C CA . GLU A 1 679 ? -34.243 -9.808 46.393 1.00 66.88 679 GLU A CA 1
ATOM 5337 C C . GLU A 1 679 ? -33.649 -11.184 46.734 1.00 66.88 679 GLU A C 1
ATOM 5339 O O . GLU A 1 679 ? -33.914 -11.708 47.814 1.00 66.88 679 GLU A O 1
ATOM 5344 N N . GLU A 1 680 ? -32.773 -11.739 45.891 1.00 67.38 680 GLU A N 1
ATOM 5345 C CA . GLU A 1 680 ? -32.050 -12.988 46.159 1.00 67.38 680 GLU A CA 1
ATOM 5346 C C . GLU A 1 680 ? -31.153 -12.874 47.386 1.00 67.38 680 GLU A C 1
ATOM 5348 O O . GLU A 1 680 ? -31.128 -13.792 48.191 1.00 67.38 680 GLU A O 1
ATOM 5353 N N . LEU A 1 681 ? -30.437 -11.762 47.579 1.00 60.66 681 LEU A N 1
ATOM 5354 C CA . LEU A 1 681 ? -29.649 -11.535 48.791 1.00 60.66 681 LEU A CA 1
ATOM 5355 C C . LEU A 1 681 ? -30.537 -11.488 50.025 1.00 60.66 681 LEU A C 1
ATOM 5357 O O . LEU A 1 681 ? -30.119 -11.957 51.078 1.00 60.66 681 LEU A O 1
ATOM 5361 N N . GLN A 1 682 ? -31.740 -10.929 49.912 1.00 64.50 682 GLN A N 1
ATOM 5362 C CA . GLN A 1 682 ? -32.697 -10.889 51.007 1.00 64.50 682 GLN A CA 1
ATOM 5363 C C . GLN A 1 682 ? -33.209 -12.298 51.340 1.00 64.50 682 GLN A C 1
ATOM 5365 O O . GLN A 1 682 ? -33.162 -12.692 52.505 1.00 64.50 682 GLN A O 1
ATOM 5370 N N . VAL A 1 683 ? -33.585 -13.083 50.325 1.00 74.00 683 VAL A N 1
ATOM 5371 C CA . VAL A 1 683 ? -33.997 -14.490 50.470 1.00 74.00 683 VAL A CA 1
ATOM 5372 C C . VAL A 1 683 ? -32.849 -15.356 50.984 1.00 74.00 683 VAL A C 1
ATOM 5374 O O . VAL A 1 683 ? -33.039 -16.116 51.921 1.00 74.00 683 VAL A O 1
ATOM 5377 N N . ALA A 1 684 ? -31.641 -15.205 50.448 1.00 62.31 684 ALA A N 1
ATOM 5378 C CA . ALA A 1 684 ? -30.452 -15.929 50.880 1.00 62.31 684 ALA A CA 1
ATOM 5379 C C . ALA A 1 684 ? -30.040 -15.552 52.303 1.00 62.31 684 ALA A C 1
ATOM 5381 O O . ALA A 1 684 ? -29.453 -16.376 52.990 1.00 62.31 684 ALA A O 1
ATOM 5382 N N . ASN A 1 685 ? -30.335 -14.335 52.771 1.00 65.00 685 ASN A N 1
ATOM 5383 C CA . ASN A 1 685 ? -30.141 -13.970 54.174 1.00 65.00 685 ASN A CA 1
ATOM 5384 C C . ASN A 1 685 ? -31.147 -14.695 55.074 1.00 65.00 685 ASN A C 1
ATOM 5386 O O . ASN A 1 685 ? -30.774 -15.189 56.135 1.00 65.00 685 ASN A O 1
ATOM 5390 N N . GLU A 1 686 ? -32.413 -14.766 54.654 1.00 72.38 686 GLU A N 1
ATOM 5391 C CA . GLU A 1 686 ? -33.452 -15.525 55.359 1.00 72.38 686 GLU A CA 1
ATOM 5392 C C . GLU A 1 686 ? -33.126 -17.028 55.367 1.00 72.38 686 GLU A C 1
ATOM 5394 O O . GLU A 1 686 ? -33.182 -17.671 56.413 1.00 72.38 686 GLU A O 1
ATOM 5399 N N . GLU A 1 687 ? -32.680 -17.574 54.238 1.00 72.56 687 GLU A N 1
ATOM 5400 C CA . GLU A 1 687 ? -32.228 -18.956 54.092 1.00 72.56 687 GLU A CA 1
ATOM 5401 C C . GLU A 1 687 ? -30.914 -19.209 54.841 1.00 72.56 687 GLU A C 1
ATOM 5403 O O . GLU A 1 687 ? -30.752 -20.265 55.434 1.00 72.56 687 GLU A O 1
ATOM 5408 N N . LEU A 1 688 ? -29.990 -18.246 54.920 1.00 65.38 688 LEU A N 1
ATOM 5409 C CA . LEU A 1 688 ? -28.808 -18.336 55.785 1.00 65.38 688 LEU A CA 1
ATOM 5410 C C . LEU A 1 688 ? -29.197 -18.412 57.255 1.00 65.38 688 LEU A C 1
ATOM 5412 O O . LEU A 1 688 ? -28.570 -19.153 58.001 1.00 65.38 688 LEU A O 1
ATOM 5416 N N . MET A 1 689 ? -30.218 -17.668 57.685 1.00 66.19 689 MET A N 1
ATOM 5417 C CA . MET A 1 689 ? -30.721 -17.800 59.051 1.00 66.19 689 MET A CA 1
ATOM 5418 C C . MET A 1 689 ? -31.340 -19.183 59.284 1.00 66.19 689 MET A C 1
ATOM 5420 O O . MET A 1 689 ? -31.030 -19.809 60.294 1.00 66.19 689 MET A O 1
ATOM 5424 N N . LEU A 1 690 ? -32.140 -19.690 58.342 1.00 73.50 690 LEU A N 1
ATOM 5425 C CA . LEU A 1 690 ? -32.752 -21.021 58.436 1.00 73.50 690 LEU A CA 1
ATOM 5426 C C . LEU A 1 690 ? -31.712 -22.146 58.384 1.00 73.50 690 LEU A C 1
ATOM 5428 O O . LEU A 1 690 ? -31.714 -23.027 59.232 1.00 73.50 690 LEU A O 1
ATOM 5432 N N . THR A 1 691 ? -30.777 -22.096 57.441 1.00 67.12 691 THR A N 1
ATOM 5433 C CA . THR A 1 691 ? -29.672 -23.054 57.332 1.00 67.12 691 THR A CA 1
ATOM 5434 C C . THR A 1 691 ? -28.715 -22.936 58.501 1.00 67.12 691 THR A C 1
ATOM 5436 O O . THR A 1 691 ? -28.117 -23.931 58.864 1.00 67.12 691 THR A O 1
ATOM 5439 N N . HIS A 1 692 ? -28.556 -21.771 59.132 1.00 73.38 692 HIS A N 1
ATOM 5440 C CA . HIS A 1 692 ? -27.803 -21.677 60.379 1.00 73.38 692 HIS A CA 1
ATOM 5441 C C . HIS A 1 692 ? -28.500 -22.457 61.500 1.00 73.38 692 HIS A C 1
ATOM 5443 O O . HIS A 1 692 ? -27.831 -23.200 62.218 1.00 73.38 692 HIS A O 1
ATOM 5449 N N . GLU A 1 693 ? -29.828 -22.351 61.614 1.00 74.94 693 GLU A N 1
ATOM 5450 C CA . GLU A 1 693 ? -30.621 -23.163 62.546 1.00 74.94 693 GLU A CA 1
ATOM 5451 C C . GLU A 1 693 ? -30.563 -24.663 62.196 1.00 74.94 693 GLU A C 1
ATOM 5453 O O . GLU A 1 693 ? -30.337 -25.492 63.078 1.00 74.94 693 GLU A O 1
ATOM 5458 N N . GLU A 1 694 ? -30.687 -25.029 60.917 1.00 73.06 694 GLU A N 1
ATOM 5459 C CA . GLU A 1 694 ? -30.587 -26.419 60.455 1.00 73.06 694 GLU A CA 1
ATOM 5460 C C . GLU A 1 694 ? -29.172 -26.983 60.569 1.00 73.06 694 GLU A C 1
ATOM 5462 O O . GLU A 1 694 ? -29.021 -28.144 60.914 1.00 73.06 694 GLU A O 1
ATOM 5467 N N . LEU A 1 695 ? -28.124 -26.197 60.319 1.00 64.88 695 LEU A N 1
ATOM 5468 C CA . LEU A 1 695 ? -26.728 -26.601 60.489 1.00 64.88 695 LEU A CA 1
ATOM 5469 C C . LEU A 1 695 ? -26.426 -26.782 61.968 1.00 64.88 695 LEU A C 1
ATOM 5471 O O . LEU A 1 695 ? -25.673 -27.674 62.318 1.00 64.88 695 LEU A O 1
ATOM 5475 N N . GLN A 1 696 ? -27.027 -25.983 62.848 1.00 71.00 696 GLN A N 1
ATOM 5476 C CA . GLN A 1 696 ? -26.923 -26.218 64.279 1.00 71.00 696 GLN A CA 1
ATOM 5477 C C . GLN A 1 696 ? -27.587 -27.551 64.670 1.00 71.00 696 GLN A C 1
ATOM 5479 O O . GLN A 1 696 ? -26.978 -28.329 65.400 1.00 71.00 696 GLN A O 1
ATOM 5484 N N . ALA A 1 697 ? -28.765 -27.867 64.124 1.00 70.06 697 ALA A N 1
ATOM 5485 C CA . ALA A 1 697 ? -29.421 -29.165 64.325 1.00 70.06 697 ALA A CA 1
ATOM 5486 C C . ALA A 1 697 ? -28.662 -30.333 63.663 1.00 70.06 697 ALA A C 1
ATOM 5488 O O . ALA A 1 697 ? -28.554 -31.422 64.218 1.00 70.06 697 ALA A O 1
ATOM 5489 N N . SER A 1 698 ? -28.089 -30.105 62.486 1.00 66.44 698 SER A N 1
ATOM 5490 C CA . SER A 1 698 ? -27.318 -31.088 61.739 1.00 66.44 698 SER A CA 1
ATOM 5491 C C . SER A 1 698 ? -25.941 -31.279 62.347 1.00 66.44 698 SER A C 1
ATOM 5493 O O . SER A 1 698 ? -25.444 -32.379 62.271 1.00 66.44 698 SER A O 1
ATOM 5495 N N . ILE A 1 699 ? -25.336 -30.283 63.001 1.00 71.06 699 ILE A N 1
ATOM 5496 C CA . ILE A 1 699 ? -24.137 -30.472 63.830 1.00 71.06 699 ILE A CA 1
ATOM 5497 C C . ILE A 1 699 ? -24.462 -31.440 64.968 1.00 71.06 699 ILE A C 1
ATOM 5499 O O . ILE A 1 699 ? -23.688 -32.365 65.188 1.00 71.06 699 ILE A O 1
ATOM 5503 N N . GLU A 1 700 ? -25.612 -31.286 65.634 1.00 76.12 700 GLU A N 1
ATOM 5504 C CA . GLU A 1 700 ? -26.060 -32.245 66.656 1.00 76.12 700 GLU A CA 1
ATOM 5505 C C . GLU A 1 700 ? -26.268 -33.655 66.060 1.00 76.12 700 GLU A C 1
ATOM 5507 O O . GLU A 1 700 ? -25.898 -34.647 66.682 1.00 76.12 700 GLU A O 1
ATOM 5512 N N . GLU A 1 701 ? -26.785 -33.767 64.832 1.00 76.69 701 GLU A N 1
ATOM 5513 C CA . GLU A 1 701 ? -26.937 -35.045 64.111 1.00 76.69 701 GLU A CA 1
ATOM 5514 C C . GLU A 1 701 ? -25.624 -35.561 63.471 1.00 76.69 701 GLU A C 1
ATOM 5516 O O . GLU A 1 701 ? -25.442 -36.751 63.225 1.00 76.69 701 GLU A O 1
ATOM 5521 N N . PHE A 1 702 ? -24.656 -34.691 63.197 1.00 64.69 702 PHE A N 1
ATOM 5522 C CA . PHE A 1 702 ? -23.342 -35.042 62.665 1.00 64.69 702 PHE A CA 1
ATOM 5523 C C . PHE A 1 702 ? -22.472 -35.576 63.786 1.00 64.69 702 PHE A C 1
ATOM 5525 O O . PHE A 1 702 ? -21.718 -36.512 63.577 1.00 64.69 702 PHE A O 1
ATOM 5532 N N . GLU A 1 703 ? -22.599 -35.030 64.994 1.00 69.88 703 GLU A N 1
ATOM 5533 C CA . GLU A 1 703 ? -21.993 -35.628 66.176 1.00 69.88 703 GLU A CA 1
ATOM 5534 C C . GLU A 1 703 ? -22.491 -37.068 66.368 1.00 69.88 703 GLU A C 1
ATOM 5536 O O . GLU A 1 703 ? -21.667 -37.954 66.588 1.00 69.88 703 GLU A O 1
ATOM 5541 N N . THR A 1 704 ? -23.784 -37.347 66.163 1.00 67.88 704 THR A N 1
ATOM 5542 C CA . THR A 1 704 ? -24.319 -38.718 66.266 1.00 67.88 704 THR A CA 1
ATOM 5543 C C . THR A 1 704 ? -23.949 -39.609 65.076 1.00 67.88 704 THR A C 1
ATOM 5545 O O . THR A 1 704 ? -23.562 -40.759 65.262 1.00 67.88 704 THR A O 1
ATOM 5548 N N . THR A 1 705 ? -24.011 -39.114 63.840 1.00 66.75 705 THR A N 1
ATOM 5549 C CA . THR A 1 705 ? -23.634 -39.908 62.655 1.00 66.75 705 THR A CA 1
ATOM 5550 C C . THR A 1 705 ? -22.131 -40.083 62.514 1.00 66.75 705 THR A C 1
ATOM 5552 O O . THR A 1 705 ? -21.712 -41.082 61.955 1.00 66.75 705 THR A O 1
ATOM 5555 N N . ASN A 1 706 ? -21.299 -39.181 63.035 1.00 69.69 706 ASN A N 1
ATOM 5556 C CA . ASN A 1 706 ? -19.850 -39.367 63.115 1.00 69.69 706 ASN A CA 1
ATOM 5557 C C . ASN A 1 706 ? -19.504 -40.511 64.081 1.00 69.69 706 ASN A C 1
ATOM 5559 O O . ASN A 1 706 ? -18.585 -41.278 63.800 1.00 69.69 706 ASN A O 1
ATOM 5563 N N . GLU A 1 707 ? -20.279 -40.691 65.159 1.00 76.56 707 GLU A N 1
ATOM 5564 C CA . GLU A 1 707 ? -20.191 -41.896 65.995 1.00 76.56 707 GLU A CA 1
ATOM 5565 C C . GLU A 1 707 ? -20.549 -43.170 65.196 1.00 76.56 707 GLU A C 1
ATOM 5567 O O . GLU A 1 707 ? -19.869 -44.188 65.340 1.00 76.56 707 GLU A O 1
ATOM 5572 N N . GLU A 1 708 ? -21.538 -43.128 64.294 1.00 73.12 708 GLU A N 1
ATOM 5573 C CA . GLU A 1 708 ? -21.891 -44.264 63.416 1.00 73.12 708 GLU A CA 1
ATOM 5574 C C . GLU A 1 708 ? -20.917 -44.471 62.231 1.00 73.12 708 GLU A C 1
ATOM 5576 O O . GLU A 1 708 ? -20.607 -45.602 61.852 1.00 73.12 708 GLU A O 1
ATOM 5581 N N . LEU A 1 709 ? -20.385 -43.399 61.639 1.00 62.59 709 LEU A N 1
ATOM 5582 C CA . LEU A 1 709 ? -19.418 -43.419 60.538 1.00 62.59 709 LEU A CA 1
ATOM 5583 C C . LEU A 1 709 ? -18.079 -43.957 61.004 1.00 62.59 709 LEU A C 1
ATOM 5585 O O . LEU A 1 709 ? -17.452 -44.727 60.286 1.00 62.59 709 LEU A O 1
ATOM 5589 N N . GLN A 1 710 ? -17.656 -43.603 62.215 1.00 70.00 710 GLN A N 1
ATOM 5590 C CA . GLN A 1 710 ? -16.471 -44.205 62.802 1.00 70.00 710 GLN A CA 1
ATOM 5591 C C . GLN A 1 710 ? -16.625 -45.733 62.894 1.00 70.00 710 GLN A C 1
ATOM 5593 O O . GLN A 1 710 ? -15.673 -46.447 62.594 1.00 70.00 710 GLN A O 1
ATOM 5598 N N . ALA A 1 711 ? -17.831 -46.236 63.180 1.00 62.38 711 ALA A N 1
ATOM 5599 C CA . ALA A 1 711 ? -18.113 -47.671 63.172 1.00 62.38 711 ALA A CA 1
ATOM 5600 C C . ALA A 1 711 ? -18.133 -48.294 61.756 1.00 62.38 711 ALA A C 1
ATOM 5602 O O . ALA A 1 711 ? -17.679 -49.420 61.582 1.00 62.38 711 ALA A O 1
ATOM 5603 N N . THR A 1 712 ? -18.621 -47.590 60.729 1.00 64.94 712 THR A N 1
ATOM 5604 C CA . THR A 1 712 ? -18.666 -48.115 59.341 1.00 64.94 712 THR A CA 1
ATOM 5605 C C . THR A 1 712 ? -17.358 -47.949 58.569 1.00 64.94 712 THR A C 1
ATOM 5607 O O . THR A 1 712 ? -17.062 -48.742 57.680 1.00 64.94 712 THR A O 1
ATOM 5610 N N . ASN A 1 713 ? -16.538 -46.952 58.902 1.00 67.06 713 ASN A N 1
ATOM 5611 C CA . ASN A 1 713 ? -15.220 -46.750 58.302 1.00 67.06 713 ASN A CA 1
ATOM 5612 C C . ASN A 1 713 ? -14.260 -47.879 58.713 1.00 67.06 713 ASN A C 1
ATOM 5614 O O . ASN A 1 713 ? -13.507 -48.372 57.877 1.00 67.06 713 ASN A O 1
ATOM 5618 N N . GLU A 1 714 ? -14.382 -48.370 59.954 1.00 74.44 714 GLU A N 1
ATOM 5619 C CA . GLU A 1 714 ? -13.751 -49.623 60.398 1.00 74.44 714 GLU A CA 1
ATOM 5620 C C . GLU A 1 714 ? -14.194 -50.835 59.535 1.00 74.44 714 GLU A C 1
ATOM 5622 O O . GLU A 1 714 ? -13.422 -51.770 59.313 1.00 74.44 714 GLU A O 1
ATOM 5627 N N . GLU A 1 715 ? -15.408 -50.804 58.977 1.00 72.56 715 GLU A N 1
ATOM 5628 C CA . GLU A 1 715 ? -15.988 -51.852 58.118 1.00 72.56 715 GLU A CA 1
ATOM 5629 C C . GLU A 1 715 ? -15.661 -51.693 56.609 1.00 72.56 715 GLU A C 1
ATOM 5631 O O . GLU A 1 715 ? -15.710 -52.657 55.845 1.00 72.56 715 GLU A O 1
ATOM 5636 N N . LEU A 1 716 ? -15.324 -50.485 56.141 1.00 60.00 716 LEU A N 1
ATOM 5637 C CA . LEU A 1 716 ? -14.962 -50.191 54.742 1.00 60.00 716 LEU A CA 1
ATOM 5638 C C . LEU A 1 716 ? -13.467 -50.332 54.471 1.00 60.00 716 LEU A C 1
ATOM 5640 O O . LEU A 1 716 ? -13.085 -50.761 53.380 1.00 60.00 716 LEU A O 1
ATOM 5644 N N . GLU A 1 717 ? -12.627 -49.988 55.448 1.00 66.19 717 GLU A N 1
ATOM 5645 C CA . GLU A 1 717 ? -11.177 -50.177 55.353 1.00 66.19 717 GLU A CA 1
ATOM 5646 C C . GLU A 1 717 ? -10.854 -51.659 55.092 1.00 66.19 717 GLU A C 1
ATOM 5648 O O . GLU A 1 717 ? -10.021 -51.981 54.248 1.00 66.19 717 GLU A O 1
ATOM 5653 N N . THR A 1 718 ? -11.644 -52.560 55.682 1.00 61.88 718 THR A N 1
ATOM 5654 C CA . THR A 1 718 ? -11.591 -54.006 55.430 1.00 61.88 718 THR A CA 1
ATOM 5655 C C . THR A 1 718 ? -12.033 -54.420 54.015 1.00 61.88 718 THR A C 1
ATOM 5657 O O . THR A 1 718 ? -11.466 -55.358 53.465 1.00 61.88 718 THR A O 1
ATOM 5660 N N . ASN A 1 719 ? -12.983 -53.727 53.376 1.00 62.28 719 ASN A N 1
ATOM 5661 C CA . ASN A 1 719 ? -13.434 -54.036 52.004 1.00 62.28 719 ASN A CA 1
ATOM 5662 C C . ASN A 1 719 ? -12.534 -53.436 50.905 1.00 62.28 719 ASN A C 1
ATOM 5664 O O . ASN A 1 719 ? -12.432 -53.981 49.804 1.00 62.28 719 ASN A O 1
ATOM 5668 N N . ASN A 1 720 ? -11.890 -52.297 51.163 1.00 61.69 720 ASN A N 1
ATOM 5669 C CA . ASN A 1 720 ? -11.035 -51.621 50.182 1.00 61.69 720 ASN A CA 1
ATOM 5670 C C . ASN A 1 720 ? -9.719 -52.387 49.945 1.00 61.69 720 ASN A C 1
ATOM 5672 O O . ASN A 1 720 ? -9.224 -52.446 48.817 1.00 61.69 720 ASN A O 1
ATOM 5676 N N . GLU A 1 721 ? -9.211 -53.056 50.988 1.00 74.00 721 GLU A N 1
ATOM 5677 C CA . GLU A 1 721 ? -8.101 -54.007 50.865 1.00 74.00 721 GLU A CA 1
ATOM 5678 C C . GLU A 1 721 ? -8.416 -55.148 49.873 1.00 74.00 721 GLU A C 1
ATOM 5680 O O . GLU A 1 721 ? -7.518 -55.593 49.157 1.00 74.00 721 GLU A O 1
ATOM 5685 N N . GLU A 1 722 ? -9.678 -55.583 49.746 1.00 62.34 722 GLU A N 1
ATOM 5686 C CA . GLU A 1 722 ? -10.071 -56.625 48.781 1.00 62.34 722 GLU A CA 1
ATOM 5687 C C . GLU A 1 722 ? -10.156 -56.122 47.324 1.00 62.34 722 GLU A C 1
ATOM 5689 O O . GLU A 1 722 ? -9.782 -56.849 46.401 1.00 62.34 722 GLU A O 1
ATOM 5694 N N . LEU A 1 723 ? -10.617 -54.890 47.076 1.00 58.34 723 LEU A N 1
ATOM 5695 C CA . LEU A 1 723 ? -10.833 -54.357 45.718 1.00 58.34 723 LEU A CA 1
ATOM 5696 C C . LEU A 1 723 ? -9.542 -53.941 45.009 1.00 58.34 723 LEU A C 1
ATOM 5698 O O . LEU A 1 723 ? -9.412 -54.139 43.796 1.00 58.34 723 LEU A O 1
ATOM 5702 N N . GLN A 1 724 ? -8.575 -53.390 45.740 1.00 55.06 724 GLN A N 1
ATOM 5703 C CA . GLN A 1 724 ? -7.317 -52.922 45.156 1.00 55.06 724 GLN A CA 1
ATOM 5704 C C . GLN A 1 724 ? -6.517 -54.064 44.504 1.00 55.06 724 GLN A C 1
ATOM 5706 O O . GLN A 1 724 ? -5.876 -53.856 43.475 1.00 55.06 724 GLN A O 1
ATOM 5711 N N . ALA A 1 725 ? -6.656 -55.292 45.013 1.00 57.16 725 ALA A N 1
ATOM 5712 C CA . ALA A 1 725 ? -6.069 -56.491 44.419 1.00 57.16 725 ALA A CA 1
ATOM 5713 C C . ALA A 1 725 ? -6.625 -56.838 43.019 1.00 57.16 725 ALA A C 1
ATOM 5715 O O . ALA A 1 725 ? -5.967 -57.543 42.261 1.00 57.16 725 ALA A O 1
ATOM 5716 N N . THR A 1 726 ? -7.820 -56.357 42.655 1.00 55.34 726 THR A N 1
ATOM 5717 C CA . THR A 1 726 ? -8.500 -56.738 41.399 1.00 55.34 726 THR A CA 1
ATOM 5718 C C . THR A 1 726 ? -8.194 -55.819 40.211 1.00 55.34 726 THR A C 1
ATOM 5720 O O . THR A 1 726 ? -8.321 -56.230 39.060 1.00 55.34 726 THR A O 1
ATOM 5723 N N . ASN A 1 727 ? -7.774 -54.576 40.460 1.00 50.69 727 ASN A N 1
ATOM 5724 C CA . ASN A 1 727 ? -7.626 -53.557 39.415 1.00 50.69 727 ASN A CA 1
ATOM 5725 C C . ASN A 1 727 ? -6.252 -53.605 38.716 1.00 50.69 727 ASN A C 1
ATOM 5727 O O . ASN A 1 727 ? -6.141 -53.288 37.533 1.00 50.69 727 ASN A O 1
ATOM 5731 N N . GLU A 1 728 ? -5.216 -54.072 39.419 1.00 64.75 728 GLU A N 1
ATOM 5732 C CA . GLU A 1 728 ? -3.867 -54.264 38.858 1.00 64.75 728 GLU A CA 1
ATOM 5733 C C . GLU A 1 728 ? -3.837 -55.315 37.729 1.00 64.75 728 GLU A C 1
ATOM 5735 O O . GLU A 1 728 ? -2.943 -55.312 36.884 1.00 64.75 728 GLU A O 1
ATOM 5740 N N . GLU A 1 729 ? -4.842 -56.191 37.660 1.00 58.84 729 GLU A N 1
ATOM 5741 C CA . GLU A 1 729 ? -4.926 -57.255 36.657 1.00 58.84 729 GLU A CA 1
ATOM 5742 C C . GLU A 1 729 ? -5.389 -56.743 35.271 1.00 58.84 729 GLU A C 1
ATOM 5744 O O . GLU A 1 729 ? -5.016 -57.311 34.244 1.00 58.84 729 GLU A O 1
ATOM 5749 N N . LEU A 1 730 ? -6.145 -55.635 35.202 1.00 50.19 730 LEU A N 1
ATOM 5750 C CA . LEU A 1 730 ? -6.792 -55.148 33.969 1.00 50.19 730 LEU A CA 1
ATOM 5751 C C . LEU A 1 730 ? -5.892 -54.290 33.062 1.00 50.19 730 LEU A C 1
ATOM 5753 O O . LEU A 1 730 ? -5.997 -54.381 31.835 1.00 50.19 730 LEU A O 1
ATOM 5757 N N . GLU A 1 731 ? -4.997 -53.477 33.625 1.00 50.69 731 GLU A N 1
ATOM 5758 C CA . GLU A 1 731 ? -4.180 -52.518 32.856 1.00 50.69 731 GLU A CA 1
ATOM 5759 C C . GLU A 1 731 ? -3.207 -53.182 31.872 1.00 50.69 731 GLU A C 1
ATOM 5761 O O . GLU A 1 731 ? -2.923 -52.637 30.807 1.00 50.69 731 GLU A O 1
ATOM 5766 N N . THR A 1 732 ? -2.759 -54.402 32.165 1.00 52.03 732 THR A N 1
ATOM 5767 C CA . THR A 1 732 ? -1.783 -55.127 31.335 1.00 52.03 732 THR A CA 1
ATOM 5768 C C . THR A 1 732 ? -2.292 -55.507 29.938 1.00 52.03 732 THR A C 1
ATOM 5770 O O . THR A 1 732 ? -1.496 -55.847 29.065 1.00 52.03 732 THR A O 1
ATOM 5773 N N . THR A 1 733 ? -3.602 -55.432 29.688 1.00 45.91 733 THR A N 1
ATOM 5774 C CA . THR A 1 733 ? -4.227 -55.960 28.461 1.00 45.91 733 THR A CA 1
ATOM 5775 C C . THR A 1 733 ? -4.397 -54.942 27.322 1.00 45.91 733 THR A C 1
ATOM 5777 O O . THR A 1 733 ? -4.704 -55.335 26.198 1.00 45.91 733 THR A O 1
ATOM 5780 N N . ASN A 1 734 ? -4.190 -53.641 27.559 1.00 44.34 734 ASN A N 1
ATOM 5781 C CA . ASN A 1 734 ? -4.607 -52.580 26.624 1.00 44.34 734 ASN A CA 1
ATOM 5782 C C . ASN A 1 734 ? -3.495 -52.083 25.667 1.00 44.34 734 ASN A C 1
ATOM 5784 O O . ASN A 1 734 ? -3.780 -51.478 24.631 1.00 44.34 734 ASN A O 1
ATOM 5788 N N . ASP A 1 735 ? -2.224 -52.364 25.965 1.00 50.84 735 ASP A N 1
ATOM 5789 C CA . ASP A 1 735 ? -1.075 -51.790 25.242 1.00 50.84 735 ASP A CA 1
ATOM 5790 C C . ASP A 1 735 ? -0.746 -52.469 23.893 1.00 50.84 735 ASP A C 1
ATOM 5792 O O . ASP A 1 735 ? -0.011 -51.918 23.071 1.00 50.84 735 ASP A O 1
ATOM 5796 N N . GLU A 1 736 ? -1.321 -53.634 23.592 1.00 48.22 736 GLU A N 1
ATOM 5797 C CA . GLU A 1 736 ? -0.909 -54.470 22.450 1.00 48.22 736 GLU A CA 1
ATOM 5798 C C . GLU A 1 736 ? -1.509 -54.038 21.087 1.00 48.22 736 GLU A C 1
ATOM 5800 O O . GLU A 1 736 ? -1.049 -54.454 20.022 1.00 48.22 736 GLU A O 1
ATOM 5805 N N . LEU A 1 737 ? -2.527 -53.169 21.077 1.00 38.44 737 LEU A N 1
ATOM 5806 C CA . LEU A 1 737 ? -3.404 -52.965 19.910 1.00 38.44 737 LEU A CA 1
ATOM 5807 C C . LEU A 1 737 ? -3.022 -51.824 18.942 1.00 38.44 737 LEU A C 1
ATOM 5809 O O . LEU A 1 737 ? -3.620 -51.717 17.873 1.00 38.44 737 LEU A O 1
ATOM 5813 N N . ARG A 1 738 ? -2.048 -50.958 19.252 1.00 44.91 738 ARG A N 1
ATOM 5814 C CA . ARG A 1 738 ? -1.856 -49.679 18.516 1.00 44.91 738 ARG A CA 1
ATOM 5815 C C . ARG A 1 738 ? -0.767 -49.647 17.426 1.00 44.91 738 ARG A C 1
ATOM 5817 O O . ARG A 1 738 ? -0.589 -48.615 16.788 1.00 44.91 738 ARG A O 1
ATOM 5824 N N . ALA A 1 739 ? -0.065 -50.743 17.145 1.00 41.47 739 ALA A N 1
ATOM 5825 C CA . ALA A 1 739 ? 1.186 -50.716 16.367 1.00 41.47 739 ALA A CA 1
ATOM 5826 C C . ALA A 1 739 ? 1.099 -51.007 14.840 1.00 41.47 739 ALA A C 1
ATOM 5828 O O . ALA A 1 739 ? 2.112 -51.387 14.258 1.00 41.47 739 ALA A O 1
ATOM 5829 N N . ARG A 1 740 ? -0.054 -50.895 14.148 1.00 41.41 740 ARG A N 1
ATOM 5830 C CA . ARG A 1 740 ? -0.214 -51.565 12.827 1.00 41.41 740 ARG A CA 1
ATOM 5831 C C . ARG A 1 740 ? -0.916 -50.830 11.669 1.00 41.41 740 ARG A C 1
ATOM 5833 O O . ARG A 1 740 ? -1.619 -51.488 10.909 1.00 41.41 740 ARG A O 1
ATOM 5840 N N . THR A 1 741 ? -0.692 -49.532 11.446 1.00 36.91 741 THR A N 1
ATOM 5841 C CA . THR A 1 741 ? -1.239 -48.852 10.242 1.00 36.91 741 THR A CA 1
ATOM 5842 C C . THR A 1 741 ? -0.412 -47.647 9.783 1.00 36.91 741 THR A C 1
ATOM 5844 O O . THR A 1 741 ? -0.675 -46.509 10.160 1.00 36.91 741 THR A O 1
ATOM 5847 N N . GLY A 1 742 ? 0.562 -47.920 8.921 1.00 47.00 742 GLY A N 1
ATOM 5848 C CA . GLY A 1 742 ? 1.131 -47.008 7.933 1.00 47.00 742 GLY A CA 1
ATOM 5849 C C . GLY A 1 742 ? 1.304 -47.785 6.621 1.00 47.00 742 GLY A C 1
ATOM 5850 O O . GLY A 1 742 ? 1.013 -48.977 6.578 1.00 47.00 742 GLY A O 1
ATOM 5851 N N . GLU A 1 743 ? 1.853 -47.119 5.612 1.00 40.06 743 GLU A N 1
ATOM 5852 C CA . GLU A 1 743 ? 2.317 -47.668 4.326 1.00 40.06 743 GLU A CA 1
ATOM 5853 C C . GLU A 1 743 ? 1.280 -47.788 3.192 1.00 40.06 743 GLU A C 1
ATOM 5855 O O . GLU A 1 743 ? 0.256 -48.453 3.315 1.00 40.06 743 GLU A O 1
ATOM 5860 N N . LEU A 1 744 ? 1.682 -47.225 2.038 1.00 36.97 744 LEU A N 1
ATOM 5861 C CA . LEU A 1 744 ? 1.164 -47.360 0.663 1.00 36.97 744 LEU A CA 1
ATOM 5862 C C . LEU A 1 744 ? 0.175 -46.281 0.182 1.00 36.97 744 LEU A C 1
ATOM 5864 O O . LEU A 1 744 ? -1.021 -46.423 0.381 1.00 36.97 744 LEU A O 1
ATOM 5868 N N . GLN A 1 745 ? 0.660 -45.287 -0.584 1.00 37.19 745 GLN A N 1
ATOM 5869 C CA . GLN A 1 745 ? 0.308 -45.089 -2.014 1.00 37.19 745 GLN A CA 1
ATOM 5870 C C . GLN A 1 745 ? 0.625 -43.671 -2.513 1.00 37.19 745 GLN A C 1
ATOM 5872 O O . GLN A 1 745 ? -0.180 -42.762 -2.352 1.00 37.19 745 GLN A O 1
ATOM 5877 N N . GLU A 1 746 ? 1.758 -43.506 -3.207 1.00 44.91 746 GLU A N 1
ATOM 5878 C CA . GLU A 1 746 ? 2.068 -42.245 -3.904 1.00 44.91 746 GLU A CA 1
ATOM 5879 C C . GLU A 1 746 ? 2.583 -42.385 -5.352 1.00 44.91 746 GLU A C 1
ATOM 5881 O O . GLU A 1 746 ? 2.499 -41.434 -6.114 1.00 44.91 746 GLU A O 1
ATOM 5886 N N . ALA A 1 747 ? 3.074 -43.527 -5.833 1.00 40.50 747 ALA A N 1
ATOM 5887 C CA . ALA A 1 747 ? 3.884 -43.519 -7.063 1.00 40.50 747 ALA A CA 1
ATOM 5888 C C . ALA A 1 747 ? 3.265 -44.292 -8.237 1.00 40.50 747 ALA A C 1
ATOM 5890 O O . ALA A 1 747 ? 3.483 -45.501 -8.336 1.00 40.50 747 ALA A O 1
ATOM 5891 N N . THR A 1 748 ? 2.543 -43.649 -9.174 1.00 39.69 748 THR A N 1
ATOM 5892 C CA . THR A 1 748 ? 2.201 -44.366 -10.431 1.00 39.69 748 THR A CA 1
ATOM 5893 C C . THR A 1 748 ? 2.145 -43.600 -11.765 1.00 39.69 748 THR A C 1
ATOM 5895 O O . THR A 1 748 ? 2.149 -44.297 -12.767 1.00 39.69 748 THR A O 1
ATOM 5898 N N . ILE A 1 749 ? 2.106 -42.265 -11.920 1.00 46.66 749 ILE A N 1
ATOM 5899 C CA . ILE A 1 749 ? 1.866 -41.704 -13.287 1.00 46.66 749 ILE A CA 1
ATOM 5900 C C . ILE A 1 749 ? 2.431 -40.264 -13.421 1.00 46.66 749 ILE A C 1
ATOM 5902 O O . ILE A 1 749 ? 1.727 -39.323 -13.088 1.00 46.66 749 ILE A O 1
ATOM 5906 N N . MET A 1 750 ? 3.697 -39.933 -13.736 1.00 42.78 750 MET A N 1
ATOM 5907 C CA . MET A 1 750 ? 4.612 -40.323 -14.836 1.00 42.78 750 MET A CA 1
ATOM 5908 C C . MET A 1 750 ? 3.944 -40.314 -16.225 1.00 42.78 750 MET A C 1
ATOM 5910 O O . MET A 1 750 ? 3.058 -41.112 -16.485 1.00 42.78 750 MET A O 1
ATOM 5914 N N . LEU A 1 751 ? 4.224 -39.329 -17.089 1.00 45.34 751 LEU A N 1
ATOM 5915 C CA . LEU A 1 751 ? 5.402 -39.223 -17.983 1.00 45.34 751 LEU A CA 1
ATOM 5916 C C . LEU A 1 751 ? 5.209 -39.961 -19.321 1.00 45.34 751 LEU A C 1
ATOM 5918 O O . LEU A 1 751 ? 5.698 -41.075 -19.467 1.00 45.34 751 LEU A O 1
ATOM 5922 N N . GLU A 1 752 ? 4.560 -39.340 -20.326 1.00 44.47 752 GLU A N 1
ATOM 5923 C CA . GLU A 1 752 ? 4.502 -39.982 -21.659 1.00 44.47 752 GLU A CA 1
ATOM 5924 C C . GLU A 1 752 ? 4.333 -39.134 -22.948 1.00 44.47 752 GLU A C 1
ATOM 5926 O O . GLU A 1 752 ? 4.087 -39.728 -23.990 1.00 44.47 752 GLU A O 1
ATOM 5931 N N . SER A 1 753 ? 4.493 -37.801 -23.017 1.00 37.50 753 SER A N 1
ATOM 5932 C CA . SER A 1 753 ? 4.178 -37.116 -24.303 1.00 37.50 753 SER A CA 1
ATOM 5933 C C . SER A 1 753 ? 5.038 -35.905 -24.682 1.00 37.50 753 SER A C 1
ATOM 5935 O O . SER A 1 753 ? 4.538 -34.785 -24.762 1.00 37.50 753 SER A O 1
ATOM 5937 N N . GLU A 1 754 ? 6.311 -36.130 -25.026 1.00 44.25 754 GLU A N 1
ATOM 5938 C CA . GLU A 1 754 ? 7.198 -35.055 -25.505 1.00 44.25 754 GLU A CA 1
ATOM 5939 C C . GLU A 1 754 ? 8.192 -35.499 -26.605 1.00 44.25 754 GLU A C 1
ATOM 5941 O O . GLU A 1 754 ? 9.407 -35.497 -26.410 1.00 44.25 754 GLU A O 1
ATOM 5946 N N . ARG A 1 755 ? 7.722 -35.914 -27.799 1.00 41.53 755 ARG A N 1
ATOM 5947 C CA . ARG A 1 755 ? 8.666 -36.272 -28.889 1.00 41.53 755 ARG A CA 1
ATOM 5948 C C . ARG A 1 755 ? 8.204 -36.078 -30.347 1.00 41.53 755 ARG A C 1
ATOM 5950 O O . ARG A 1 755 ? 8.442 -36.946 -31.180 1.00 41.53 755 ARG A O 1
ATOM 5957 N N . GLY A 1 756 ? 7.602 -34.928 -30.684 1.00 43.44 756 GLY A N 1
ATOM 5958 C CA . GLY A 1 756 ? 7.136 -34.629 -32.059 1.00 43.44 756 GLY A CA 1
ATOM 5959 C C . GLY A 1 756 ? 7.562 -33.296 -32.707 1.00 43.44 756 GLY A C 1
ATOM 5960 O O . GLY A 1 756 ? 7.283 -33.096 -33.880 1.00 43.44 756 GLY A O 1
ATOM 5961 N N . HIS A 1 757 ? 8.227 -32.372 -32.005 1.00 43.59 757 HIS A N 1
ATOM 5962 C CA . HIS A 1 757 ? 8.130 -30.939 -32.356 1.00 43.59 757 HIS A CA 1
ATOM 5963 C C . HIS A 1 757 ? 9.251 -30.331 -33.237 1.00 43.59 757 HIS A C 1
ATOM 5965 O O . HIS A 1 757 ? 9.193 -29.151 -33.559 1.00 43.59 757 HIS A O 1
ATOM 5971 N N . LEU A 1 758 ? 10.287 -31.078 -33.643 1.00 43.06 758 LEU A N 1
ATOM 5972 C CA . LEU A 1 758 ? 11.514 -30.459 -34.197 1.00 43.06 758 LEU A CA 1
ATOM 5973 C C . LEU A 1 758 ? 11.687 -30.505 -35.728 1.00 43.06 758 LEU A C 1
ATOM 5975 O O . LEU A 1 758 ? 12.640 -29.922 -36.236 1.00 43.06 758 LEU A O 1
ATOM 5979 N N . ALA A 1 759 ? 10.783 -31.134 -36.484 1.00 44.56 759 ALA A N 1
ATOM 5980 C CA . ALA A 1 759 ? 10.900 -31.206 -37.951 1.00 44.56 759 ALA A CA 1
ATOM 5981 C C . ALA A 1 759 ? 10.098 -30.123 -38.710 1.00 44.56 759 ALA A C 1
ATOM 5983 O O . ALA A 1 759 ? 10.346 -29.898 -39.890 1.00 44.56 759 ALA A O 1
ATOM 5984 N N . GLU A 1 760 ? 9.175 -29.419 -38.046 1.00 49.25 760 GLU A N 1
ATOM 5985 C CA . GLU A 1 760 ? 8.200 -28.512 -38.686 1.00 49.25 760 GLU A CA 1
ATOM 5986 C C . GLU A 1 760 ? 8.714 -27.068 -38.892 1.00 49.25 760 GLU A C 1
ATOM 5988 O O . GLU A 1 760 ? 8.132 -26.283 -39.638 1.00 49.25 760 GLU A O 1
ATOM 5993 N N . MET A 1 761 ? 9.831 -26.691 -38.260 1.00 46.44 761 MET A N 1
ATOM 5994 C CA . MET A 1 761 ? 10.212 -25.278 -38.097 1.00 46.44 761 MET A CA 1
ATOM 5995 C C . MET A 1 761 ? 10.894 -24.609 -39.310 1.00 46.44 761 MET A C 1
ATOM 5997 O O . MET A 1 761 ? 10.981 -23.383 -39.336 1.00 46.44 761 MET A O 1
ATOM 6001 N N . VAL A 1 762 ? 11.384 -25.349 -40.316 1.00 48.59 762 VAL A N 1
ATOM 6002 C CA . VAL A 1 762 ? 12.172 -24.765 -41.433 1.00 48.59 762 VAL A CA 1
ATOM 6003 C C . VAL A 1 762 ? 11.353 -24.556 -42.718 1.00 48.59 762 VAL A C 1
ATOM 6005 O O . VAL A 1 762 ? 11.666 -23.654 -43.495 1.00 48.59 762 VAL A O 1
ATOM 6008 N N . GLU A 1 763 ? 10.261 -25.298 -42.932 1.00 49.53 763 GLU A N 1
ATOM 6009 C CA . GLU A 1 763 ? 9.436 -25.157 -44.148 1.00 49.53 763 GLU A CA 1
ATOM 6010 C C . GLU A 1 763 ? 8.512 -23.919 -44.154 1.00 49.53 763 GLU A C 1
ATOM 6012 O O . GLU A 1 763 ? 8.052 -23.504 -45.216 1.00 49.53 763 GLU A O 1
ATOM 6017 N N . LEU A 1 764 ? 8.273 -23.278 -43.002 1.00 52.12 764 LEU A N 1
ATOM 6018 C CA . LEU A 1 764 ? 7.244 -22.234 -42.834 1.00 52.12 764 LEU A CA 1
ATOM 6019 C C . LEU A 1 764 ? 7.769 -20.777 -42.824 1.00 52.12 764 LEU A C 1
ATOM 6021 O O . LEU A 1 764 ? 7.025 -19.851 -42.501 1.00 52.12 764 LEU A O 1
ATOM 6025 N N . ALA A 1 765 ? 9.037 -20.526 -43.174 1.00 48.16 765 ALA A N 1
ATOM 6026 C CA . ALA A 1 765 ? 9.649 -19.199 -43.016 1.00 48.16 765 ALA A CA 1
ATOM 6027 C C . ALA A 1 765 ? 9.148 -18.142 -44.047 1.00 48.16 765 ALA A C 1
ATOM 6029 O O . ALA A 1 765 ? 9.222 -18.372 -45.258 1.00 48.16 765 ALA A O 1
ATOM 6030 N N . PRO A 1 766 ? 8.706 -16.936 -43.619 1.00 54.38 766 PRO A N 1
ATOM 6031 C CA . PRO A 1 766 ? 7.995 -15.970 -44.468 1.00 54.38 766 PRO A CA 1
ATOM 6032 C C . PRO A 1 766 ? 8.875 -14.975 -45.261 1.00 54.38 766 PRO A C 1
ATOM 6034 O O . PRO A 1 766 ? 8.371 -13.950 -45.719 1.00 54.38 766 PRO A O 1
ATOM 6037 N N . PHE A 1 767 ? 10.167 -15.240 -45.459 1.00 67.12 767 PHE A N 1
ATOM 6038 C CA . PHE A 1 767 ? 11.111 -14.290 -46.081 1.00 67.12 767 PHE A CA 1
ATOM 6039 C C . PHE A 1 767 ? 11.527 -14.704 -47.495 1.00 67.12 767 PHE A C 1
ATOM 6041 O O . PHE A 1 767 ? 11.381 -15.864 -47.862 1.00 67.12 767 PHE A O 1
ATOM 6048 N N . TYR A 1 768 ? 12.061 -13.781 -48.298 1.00 76.38 768 TYR A N 1
ATOM 6049 C CA . TYR A 1 768 ? 12.686 -14.104 -49.585 1.00 76.38 768 TYR A CA 1
ATOM 6050 C C . TYR A 1 768 ? 14.173 -14.409 -49.355 1.00 76.38 768 TYR A C 1
ATOM 6052 O O . TYR A 1 768 ? 14.907 -13.509 -48.949 1.00 76.38 768 TYR A O 1
ATOM 6060 N N . ILE A 1 769 ? 14.616 -15.652 -49.594 1.00 78.19 769 ILE A N 1
ATOM 6061 C CA . ILE A 1 769 ? 16.007 -16.091 -49.356 1.00 78.19 769 ILE A CA 1
ATOM 6062 C C . ILE A 1 769 ? 16.632 -16.630 -50.648 1.00 78.19 769 ILE A C 1
ATOM 6064 O O . ILE A 1 769 ? 16.044 -17.494 -51.301 1.00 78.19 769 ILE A O 1
ATOM 6068 N N . MET A 1 770 ? 17.843 -16.164 -50.973 1.00 81.56 770 MET A N 1
ATOM 6069 C CA . MET A 1 770 ? 18.681 -16.665 -52.070 1.00 81.56 770 MET A CA 1
ATOM 6070 C C . MET A 1 770 ? 20.128 -16.862 -51.604 1.00 81.56 770 MET A C 1
ATOM 6072 O O . MET A 1 770 ? 20.695 -15.998 -50.945 1.00 81.56 770 MET A O 1
ATOM 6076 N N . VAL A 1 771 ? 20.735 -17.987 -51.967 1.00 82.88 771 VAL A N 1
ATOM 6077 C CA . VAL A 1 771 ? 22.112 -18.373 -51.637 1.00 82.88 771 VAL A CA 1
ATOM 6078 C C . VAL A 1 771 ? 22.947 -18.367 -52.914 1.00 82.88 771 VAL A C 1
ATOM 6080 O O . VAL A 1 771 ? 22.541 -18.949 -53.920 1.00 82.88 771 VAL A O 1
ATOM 6083 N N . LEU A 1 772 ? 24.102 -17.704 -52.874 1.00 85.44 772 LEU A N 1
ATOM 6084 C CA . LEU A 1 772 ? 25.023 -17.514 -53.993 1.00 85.44 772 LEU A CA 1
ATOM 6085 C C . LEU A 1 772 ? 26.396 -18.096 -53.665 1.00 85.44 772 LEU A C 1
ATOM 6087 O O . LEU A 1 772 ? 26.879 -17.936 -52.546 1.00 85.44 772 LEU A O 1
ATOM 6091 N N . ARG A 1 773 ? 27.069 -18.678 -54.657 1.00 85.00 773 ARG A N 1
ATOM 6092 C CA . ARG A 1 773 ? 28.349 -19.370 -54.499 1.00 85.00 773 ARG A CA 1
ATOM 6093 C C . ARG A 1 773 ? 29.427 -18.854 -55.452 1.00 85.00 773 ARG A C 1
ATOM 6095 O O . ARG A 1 773 ? 29.186 -18.616 -56.637 1.00 85.00 773 ARG A O 1
ATOM 6102 N N . GLY A 1 774 ? 30.655 -18.792 -54.937 1.00 78.94 774 GLY A N 1
ATOM 6103 C CA . GLY A 1 774 ? 31.873 -18.512 -55.695 1.00 78.94 774 GLY A CA 1
ATOM 6104 C C . GLY A 1 774 ? 32.042 -17.044 -56.114 1.00 78.94 774 GLY A C 1
ATOM 6105 O O . GLY A 1 774 ? 31.131 -16.234 -55.957 1.00 78.94 774 GLY A O 1
ATOM 6106 N N . PRO A 1 775 ? 33.209 -16.686 -56.684 1.00 73.50 775 PRO A N 1
ATOM 6107 C CA . PRO A 1 775 ? 33.548 -15.300 -57.030 1.00 73.50 775 PRO A CA 1
ATOM 6108 C C . PRO A 1 775 ? 32.687 -14.697 -58.144 1.00 73.50 775 PRO A C 1
ATOM 6110 O O . PRO A 1 775 ? 32.646 -13.479 -58.274 1.00 73.50 775 PRO A O 1
ATOM 6113 N N . ASN A 1 776 ? 31.988 -15.539 -58.908 1.00 76.44 776 ASN A N 1
ATOM 6114 C CA . ASN A 1 776 ? 31.065 -15.130 -59.967 1.00 76.44 776 ASN A CA 1
ATOM 6115 C C . ASN A 1 776 ? 29.598 -15.074 -59.482 1.00 76.44 776 ASN A C 1
ATOM 6117 O O . ASN A 1 776 ? 28.696 -14.960 -60.308 1.00 76.44 776 ASN A O 1
ATOM 6121 N N . LEU A 1 777 ? 29.361 -15.210 -58.166 1.00 81.44 777 LEU A N 1
ATOM 6122 C CA . LEU A 1 777 ? 28.053 -15.107 -57.503 1.00 81.44 777 LEU A CA 1
ATOM 6123 C C . LEU A 1 777 ? 26.944 -15.913 -58.195 1.00 81.44 777 LEU A C 1
ATOM 6125 O O . LEU A 1 777 ? 25.941 -15.371 -58.658 1.00 81.44 777 LEU A O 1
ATOM 6129 N N . ILE A 1 778 ? 27.144 -17.226 -58.276 1.00 83.25 778 ILE A N 1
ATOM 6130 C CA . ILE A 1 778 ? 26.234 -18.150 -58.959 1.00 83.25 778 ILE A CA 1
ATOM 6131 C C . ILE A 1 778 ? 25.129 -18.598 -57.998 1.00 83.25 778 ILE A C 1
ATOM 6133 O O . ILE A 1 778 ? 25.430 -18.981 -56.873 1.00 83.25 778 ILE A O 1
ATOM 6137 N N . VAL A 1 779 ? 23.864 -18.590 -58.425 1.00 82.00 779 VAL A N 1
ATOM 6138 C CA . VAL A 1 779 ? 22.729 -19.005 -57.581 1.00 82.00 779 VAL A CA 1
ATOM 6139 C C . VAL A 1 779 ? 22.783 -20.505 -57.266 1.00 82.00 779 VAL A C 1
ATOM 6141 O O . VAL A 1 779 ? 22.669 -21.344 -58.159 1.00 82.00 779 VAL A O 1
ATOM 6144 N N . GLU A 1 780 ? 22.915 -20.829 -55.979 1.00 78.88 780 GLU A N 1
ATOM 6145 C CA . GLU A 1 780 ? 23.007 -22.191 -55.439 1.00 78.88 780 GLU A CA 1
ATOM 6146 C C . GLU A 1 780 ? 21.655 -22.692 -54.917 1.00 78.88 780 GLU A C 1
ATOM 6148 O O . GLU A 1 780 ? 21.233 -23.792 -55.259 1.00 78.88 780 GLU A O 1
ATOM 6153 N N . ALA A 1 781 ? 20.929 -21.884 -54.142 1.00 73.50 781 ALA A N 1
ATOM 6154 C CA . ALA A 1 781 ? 19.620 -22.261 -53.609 1.00 73.50 781 ALA A CA 1
ATOM 6155 C C . ALA A 1 781 ? 18.726 -21.037 -53.389 1.00 73.50 781 ALA A C 1
ATOM 6157 O O . ALA A 1 781 ? 19.212 -19.926 -53.195 1.00 73.50 781 ALA A O 1
ATOM 6158 N N . TYR A 1 782 ? 17.412 -21.230 -53.394 1.00 78.62 782 TYR A N 1
ATOM 6159 C CA . TYR A 1 782 ? 16.438 -20.206 -53.017 1.00 78.62 782 TYR A CA 1
ATOM 6160 C C . TYR A 1 782 ? 15.183 -20.870 -52.451 1.00 78.62 782 TYR A C 1
ATOM 6162 O O . TYR A 1 782 ? 14.858 -22.003 -52.807 1.00 78.62 782 TYR A O 1
ATOM 6170 N N . ASN A 1 783 ? 14.488 -20.193 -51.538 1.00 70.69 783 ASN A N 1
ATOM 6171 C CA . ASN A 1 783 ? 13.322 -20.771 -50.870 1.00 70.69 783 ASN A CA 1
ATOM 6172 C C . ASN A 1 783 ? 12.033 -20.655 -51.724 1.00 70.69 783 ASN A C 1
ATOM 6174 O O . ASN A 1 783 ? 11.975 -19.832 -52.645 1.00 70.69 783 ASN A O 1
ATOM 6178 N N . PRO A 1 784 ? 10.968 -21.438 -51.433 1.00 67.25 784 PRO A N 1
ATOM 6179 C CA . PRO A 1 784 ? 9.746 -21.472 -52.251 1.00 67.25 784 PRO A CA 1
ATOM 6180 C C . PRO A 1 784 ? 9.074 -20.104 -52.438 1.00 67.25 784 PRO A C 1
ATOM 6182 O O . PRO A 1 784 ? 8.456 -19.844 -53.469 1.00 67.25 784 PRO A O 1
ATOM 6185 N N . ARG A 1 785 ? 9.240 -19.196 -51.470 1.00 68.50 785 ARG A N 1
ATOM 6186 C CA . ARG A 1 785 ? 8.722 -17.825 -51.530 1.00 68.50 785 ARG A CA 1
ATOM 6187 C C . ARG A 1 785 ? 9.429 -16.979 -52.596 1.00 68.50 785 ARG A C 1
ATOM 6189 O O . ARG A 1 785 ? 8.769 -16.229 -53.307 1.00 68.50 785 ARG A O 1
ATOM 6196 N N . TYR A 1 786 ? 10.737 -17.160 -52.791 1.00 69.12 786 TYR A N 1
ATOM 6197 C CA . TYR A 1 786 ? 11.484 -16.531 -53.889 1.00 69.12 786 TYR A CA 1
ATOM 6198 C C . TYR A 1 786 ? 11.067 -17.078 -55.265 1.00 69.12 786 TYR A C 1
ATOM 6200 O O . TYR A 1 786 ? 11.014 -16.335 -56.245 1.00 69.12 786 TYR A O 1
ATOM 6208 N N . ALA A 1 787 ? 10.690 -18.360 -55.340 1.00 65.75 787 ALA A N 1
ATOM 6209 C CA . ALA A 1 787 ? 10.257 -19.006 -56.583 1.00 65.75 787 ALA A CA 1
ATOM 6210 C C . ALA A 1 787 ? 8.970 -18.393 -57.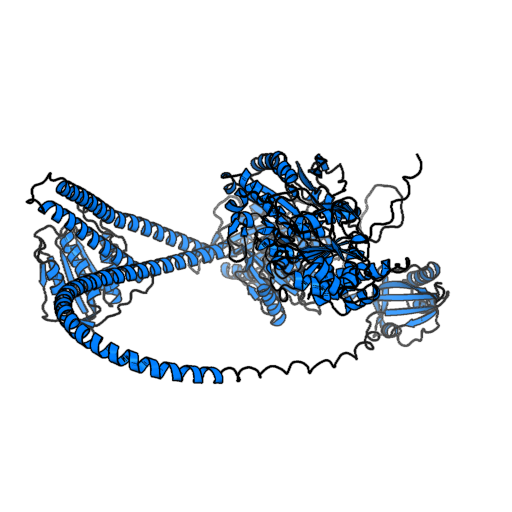178 1.00 65.75 787 ALA A C 1
ATOM 6212 O O . ALA A 1 787 ? 8.796 -18.388 -58.399 1.00 65.75 787 ALA A O 1
ATOM 6213 N N . GLN A 1 788 ? 8.089 -17.828 -56.342 1.00 64.25 788 GLN A N 1
ATOM 6214 C CA . GLN A 1 788 ? 6.822 -17.218 -56.774 1.00 64.25 788 GLN A CA 1
ATOM 6215 C C . GLN A 1 788 ? 7.016 -15.928 -57.589 1.00 64.25 788 GLN A C 1
ATOM 6217 O O . GLN A 1 788 ? 6.253 -15.670 -58.520 1.00 64.25 788 GLN A O 1
ATOM 6222 N N . ILE A 1 789 ? 8.068 -15.151 -57.306 1.00 63.62 789 ILE A N 1
ATOM 6223 C CA . ILE A 1 789 ? 8.392 -13.913 -58.040 1.00 63.62 789 ILE A CA 1
ATOM 6224 C C . ILE A 1 789 ? 8.910 -14.221 -59.461 1.00 63.62 789 ILE A C 1
ATOM 6226 O O . ILE A 1 789 ? 8.776 -13.408 -60.375 1.00 63.62 789 ILE A O 1
ATOM 6230 N N . LEU A 1 790 ? 9.452 -15.422 -59.682 1.00 59.88 790 LEU A N 1
ATOM 6231 C CA . LEU A 1 790 ? 10.228 -15.776 -60.877 1.00 59.88 790 LEU A CA 1
ATOM 6232 C C . LEU A 1 790 ? 9.424 -16.448 -62.006 1.00 59.88 790 LEU A C 1
ATOM 6234 O O . LEU A 1 790 ? 10.003 -16.808 -63.033 1.00 59.88 790 LEU A O 1
ATOM 6238 N N . LYS A 1 791 ? 8.102 -16.617 -61.838 1.00 55.72 791 LYS A N 1
ATOM 6239 C CA . LYS A 1 791 ? 7.158 -17.181 -62.834 1.00 55.72 791 LYS A CA 1
ATOM 6240 C C . LYS A 1 791 ? 7.709 -18.401 -63.612 1.00 55.72 791 LYS A C 1
ATOM 6242 O O . LYS A 1 791 ? 7.577 -18.472 -64.832 1.00 55.72 791 LYS A O 1
ATOM 6247 N N . GLY A 1 792 ? 8.325 -19.362 -62.915 1.00 56.97 792 GLY A N 1
ATOM 6248 C CA . GLY A 1 792 ? 8.706 -20.668 -63.480 1.00 56.97 792 GLY A CA 1
ATOM 6249 C C . GLY A 1 792 ? 10.004 -20.722 -64.299 1.00 56.97 792 GLY A C 1
ATOM 6250 O O . GLY A 1 792 ? 10.188 -21.668 -65.060 1.00 56.97 792 GLY A O 1
ATOM 6251 N N . ARG A 1 793 ? 10.909 -19.741 -64.177 1.00 59.41 793 ARG A N 1
ATOM 6252 C CA . ARG A 1 793 ? 12.247 -19.798 -64.800 1.00 59.41 793 ARG A CA 1
ATOM 6253 C C . ARG A 1 793 ? 13.284 -20.391 -63.837 1.00 59.41 793 ARG A C 1
ATOM 6255 O O . ARG A 1 793 ? 13.401 -19.922 -62.710 1.00 59.41 793 ARG A O 1
ATOM 6262 N N . GLU A 1 794 ? 14.061 -21.378 -64.287 1.00 60.97 794 GLU A N 1
ATOM 6263 C CA . GLU A 1 794 ? 15.154 -21.967 -63.498 1.00 60.97 794 GLU A CA 1
ATOM 6264 C C . GLU A 1 794 ? 16.371 -21.031 -63.435 1.00 60.97 794 GLU A C 1
ATOM 6266 O O . GLU A 1 794 ? 16.984 -20.699 -64.458 1.00 60.97 794 GLU A O 1
ATOM 6271 N N . LEU A 1 795 ? 16.715 -20.609 -62.214 1.00 65.19 795 LEU A N 1
ATOM 6272 C CA . LEU A 1 795 ? 17.872 -19.756 -61.920 1.00 65.19 795 LEU A CA 1
ATOM 6273 C C . LEU A 1 795 ? 19.086 -20.521 -61.390 1.00 65.19 795 LEU A C 1
ATOM 6275 O O . LEU A 1 795 ? 20.150 -19.924 -61.247 1.00 65.19 795 LEU A O 1
ATOM 6279 N N . HIS A 1 796 ? 18.929 -21.809 -61.084 1.00 67.00 796 HIS A N 1
ATOM 6280 C CA . HIS A 1 796 ? 20.012 -22.630 -60.556 1.00 67.00 796 HIS A CA 1
ATOM 6281 C C . HIS A 1 796 ? 21.213 -22.605 -61.515 1.00 67.00 796 HIS A C 1
ATOM 6283 O O . HIS A 1 796 ? 21.041 -22.666 -62.733 1.00 67.00 796 HIS A O 1
ATOM 6289 N N . GLU A 1 797 ? 22.412 -22.439 -60.958 1.00 69.19 797 GLU A N 1
ATOM 6290 C CA . GLU A 1 797 ? 23.680 -22.309 -61.691 1.00 69.19 797 GLU A CA 1
ATOM 6291 C C . GLU A 1 797 ? 23.826 -21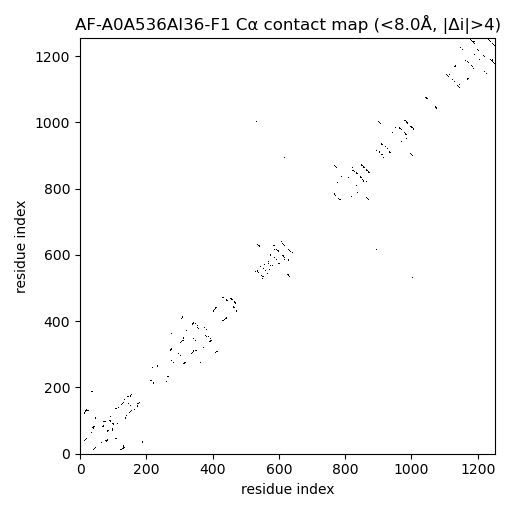.070 -62.602 1.00 69.19 797 GLU A C 1
ATOM 6293 O O . GLU A 1 797 ? 24.765 -20.988 -63.397 1.00 69.19 797 GLU A O 1
ATOM 6298 N N . ARG A 1 798 ? 22.966 -20.048 -62.470 1.00 77.56 798 ARG A N 1
ATOM 6299 C CA . ARG A 1 798 ? 23.123 -18.778 -63.207 1.00 77.56 798 ARG A CA 1
ATOM 6300 C C . ARG A 1 798 ? 23.834 -17.696 -62.375 1.00 77.56 798 ARG A C 1
ATOM 6302 O O . ARG A 1 798 ? 23.617 -17.635 -61.165 1.00 77.56 798 ARG A O 1
ATOM 6309 N N . PRO A 1 799 ? 24.649 -16.812 -62.990 1.00 77.31 799 PRO A N 1
ATOM 6310 C CA . PRO A 1 799 ? 25.224 -15.645 -62.314 1.00 77.31 799 PRO A CA 1
ATOM 6311 C C . PRO A 1 799 ? 24.150 -14.654 -61.845 1.00 77.31 799 PRO A C 1
ATOM 6313 O O . PRO A 1 799 ? 23.189 -14.398 -62.576 1.00 77.31 799 PRO A O 1
ATOM 6316 N N . LEU A 1 800 ? 24.351 -14.039 -60.673 1.00 75.44 800 LEU A N 1
ATOM 6317 C CA . LEU A 1 800 ? 23.458 -13.026 -60.085 1.00 75.44 800 LEU A CA 1
ATOM 6318 C C . LEU A 1 800 ? 23.138 -11.870 -61.050 1.00 75.44 800 LEU A C 1
ATOM 6320 O O . LEU A 1 800 ? 22.031 -11.338 -61.053 1.00 75.44 800 LEU A O 1
ATOM 6324 N N . GLU A 1 801 ? 24.099 -11.508 -61.896 1.00 68.62 801 GLU A N 1
ATOM 6325 C CA . GLU A 1 801 ? 23.974 -10.463 -62.918 1.00 68.62 801 GLU A CA 1
ATOM 6326 C C . GLU A 1 801 ? 22.827 -10.748 -63.900 1.00 68.62 801 GLU A C 1
ATOM 6328 O O . GLU A 1 801 ? 22.033 -9.858 -64.195 1.00 68.62 801 GLU A O 1
ATOM 6333 N N . ILE A 1 802 ? 22.659 -12.011 -64.311 1.00 67.56 802 ILE A N 1
ATOM 6334 C CA . ILE A 1 802 ? 21.593 -12.454 -65.227 1.00 67.56 802 ILE A CA 1
ATOM 6335 C C . ILE A 1 802 ? 20.228 -12.485 -64.521 1.00 67.56 802 ILE A C 1
ATOM 6337 O O . ILE A 1 802 ? 19.182 -12.317 -65.147 1.00 67.56 802 ILE A O 1
ATOM 6341 N N . VAL A 1 803 ? 20.215 -12.678 -63.198 1.00 65.88 803 VAL A N 1
ATOM 6342 C CA . VAL A 1 803 ? 18.982 -12.643 -62.396 1.00 65.88 803 VAL A CA 1
ATOM 6343 C C . VAL A 1 803 ? 18.409 -11.224 -62.347 1.00 65.88 803 VAL A C 1
ATOM 6345 O O . VAL A 1 803 ? 17.196 -11.048 -62.451 1.00 65.88 803 VAL A O 1
ATOM 6348 N N . PHE A 1 804 ? 19.276 -10.209 -62.245 1.00 64.12 804 PHE A N 1
ATOM 6349 C CA . PHE A 1 804 ? 18.882 -8.799 -62.169 1.00 64.12 804 PHE A CA 1
ATOM 6350 C C . PHE A 1 804 ? 18.797 -8.077 -63.530 1.00 64.12 804 PHE A C 1
ATOM 6352 O O . PHE A 1 804 ? 18.184 -7.010 -63.596 1.00 64.12 804 PHE A O 1
ATOM 6359 N N . GLU A 1 805 ? 19.280 -8.680 -64.629 1.00 57.38 805 GLU A N 1
ATOM 6360 C CA . GLU A 1 805 ? 19.034 -8.234 -66.021 1.00 57.38 805 GLU A CA 1
ATOM 6361 C C . GLU A 1 805 ? 17.533 -8.089 -66.358 1.00 57.38 805 GLU A C 1
ATOM 6363 O O . GLU A 1 805 ? 17.157 -7.346 -67.262 1.00 57.38 805 GLU A O 1
ATOM 6368 N N . LEU A 1 806 ? 16.656 -8.752 -65.599 1.00 53.06 806 LEU A N 1
ATOM 6369 C CA . LEU A 1 806 ? 15.200 -8.709 -65.750 1.00 53.06 806 LEU A CA 1
ATOM 6370 C C . LEU A 1 806 ? 14.513 -7.464 -65.137 1.00 53.06 806 LEU A C 1
ATOM 6372 O O . LEU A 1 806 ? 13.318 -7.282 -65.375 1.00 53.06 806 LEU A O 1
ATOM 6376 N N . PHE A 1 807 ? 15.223 -6.611 -64.378 1.00 56.41 807 PHE A N 1
ATOM 6377 C CA . PHE A 1 807 ? 14.630 -5.570 -63.507 1.00 56.41 807 PHE A CA 1
ATOM 6378 C C . PHE A 1 807 ? 15.192 -4.127 -63.700 1.00 56.41 807 PHE A C 1
ATOM 6380 O O . PHE A 1 807 ? 15.182 -3.332 -62.763 1.00 56.41 807 PHE A O 1
ATOM 6387 N N . TRP A 1 808 ? 15.727 -3.757 -64.873 1.00 53.75 808 TRP A N 1
ATOM 6388 C CA . TRP A 1 808 ? 16.643 -2.599 -65.023 1.00 53.75 808 TRP A CA 1
ATOM 6389 C C . TRP A 1 808 ? 16.090 -1.177 -64.721 1.00 53.75 808 TRP A C 1
ATOM 6391 O O . TRP A 1 808 ? 15.220 -0.674 -65.421 1.00 53.75 808 TRP A O 1
ATOM 6401 N N . GLU A 1 809 ? 16.655 -0.544 -63.681 1.00 48.91 809 GLU A N 1
ATOM 6402 C CA . GLU A 1 809 ? 17.390 0.753 -63.568 1.00 48.91 809 GLU A CA 1
ATOM 6403 C C . GLU A 1 809 ? 17.882 0.897 -62.099 1.00 48.91 809 GLU A C 1
ATOM 6405 O O . GLU A 1 809 ? 18.907 1.521 -61.837 1.00 48.91 809 GLU A O 1
ATOM 6410 N N . GLU A 1 810 ? 17.259 0.166 -61.155 1.00 52.22 810 GLU A N 1
ATOM 6411 C CA . GLU A 1 810 ? 17.573 0.174 -59.711 1.00 52.22 810 GLU A CA 1
ATOM 6412 C C . GLU A 1 810 ? 18.319 -1.073 -59.167 1.00 52.22 810 GLU A C 1
ATOM 6414 O O . GLU A 1 810 ? 18.701 -1.092 -58.001 1.00 52.22 810 GLU A O 1
ATOM 6419 N N . GLY A 1 811 ? 18.571 -2.120 -59.971 1.00 54.41 811 GLY A N 1
ATOM 6420 C CA . GLY A 1 811 ? 19.208 -3.381 -59.517 1.00 54.41 811 GLY A CA 1
ATOM 6421 C C . GLY A 1 811 ? 20.750 -3.394 -59.491 1.00 54.41 811 GLY A C 1
ATOM 6422 O O . GLY A 1 811 ? 21.366 -4.237 -58.835 1.00 54.41 811 GLY A O 1
ATOM 6423 N N . ILE A 1 812 ? 21.396 -2.436 -60.165 1.00 62.16 812 ILE A N 1
ATOM 6424 C CA . ILE A 1 812 ? 22.866 -2.300 -60.255 1.00 62.16 812 ILE A CA 1
ATOM 6425 C C . ILE A 1 812 ? 23.555 -2.141 -58.876 1.00 62.16 812 ILE A C 1
ATOM 6427 O O . ILE A 1 812 ? 24.630 -2.717 -58.678 1.00 62.16 812 ILE A O 1
ATOM 6431 N N . PRO A 1 813 ? 22.991 -1.401 -57.900 1.00 65.44 813 PRO A N 1
ATOM 6432 C CA . PRO A 1 813 ? 23.574 -1.266 -56.566 1.00 65.44 813 PRO A CA 1
ATOM 6433 C C . PRO A 1 813 ? 23.620 -2.580 -55.774 1.00 65.44 813 PRO A C 1
ATOM 6435 O O . PRO A 1 813 ? 24.595 -2.809 -55.065 1.00 65.44 813 PRO A O 1
ATOM 6438 N N . ILE A 1 814 ? 22.626 -3.466 -55.925 1.00 71.50 814 ILE A N 1
ATOM 6439 C CA . ILE A 1 814 ? 22.539 -4.737 -55.178 1.00 71.50 814 ILE A CA 1
ATOM 6440 C C . ILE A 1 814 ? 23.591 -5.729 -55.680 1.00 71.50 814 ILE A C 1
ATOM 6442 O O . ILE A 1 814 ? 24.297 -6.347 -54.886 1.00 71.50 814 ILE A O 1
ATOM 6446 N N . VAL A 1 815 ? 23.767 -5.827 -57.001 1.00 74.62 815 VAL A N 1
ATOM 6447 C CA . VAL A 1 815 ? 24.816 -6.662 -57.609 1.00 74.62 815 VAL A CA 1
ATOM 6448 C C . VAL A 1 815 ? 26.209 -6.156 -57.220 1.00 74.62 815 VAL A C 1
ATOM 6450 O O . VAL A 1 815 ? 27.105 -6.952 -56.933 1.00 74.62 815 VAL A O 1
ATOM 6453 N N . ARG A 1 816 ? 26.399 -4.831 -57.148 1.00 73.19 816 ARG A N 1
ATOM 6454 C CA . ARG A 1 816 ? 27.655 -4.228 -56.679 1.00 73.19 816 ARG A CA 1
ATOM 6455 C C . ARG A 1 816 ? 27.912 -4.534 -55.202 1.00 73.19 816 ARG A C 1
ATOM 6457 O O . ARG A 1 816 ? 29.020 -4.951 -54.870 1.00 73.19 816 ARG A O 1
ATOM 6464 N N . ALA A 1 817 ? 26.893 -4.388 -54.355 1.00 75.56 817 ALA A N 1
ATOM 6465 C CA . ALA A 1 817 ? 26.964 -4.710 -52.935 1.00 75.56 817 ALA A CA 1
ATOM 6466 C C . ALA A 1 817 ? 27.285 -6.195 -52.705 1.00 75.56 817 ALA A C 1
ATOM 6468 O O . ALA A 1 817 ? 28.122 -6.510 -51.870 1.00 75.56 817 ALA A O 1
ATOM 6469 N N . ALA A 1 818 ? 26.719 -7.114 -53.492 1.00 79.81 818 ALA A N 1
ATOM 6470 C CA . ALA A 1 818 ? 27.007 -8.547 -53.383 1.00 79.81 818 ALA A CA 1
ATOM 6471 C C . ALA A 1 818 ? 28.479 -8.882 -53.685 1.00 79.81 818 ALA A C 1
ATOM 6473 O O . ALA A 1 818 ? 29.121 -9.627 -52.944 1.00 79.81 818 ALA A O 1
ATOM 6474 N N . HIS A 1 819 ? 29.051 -8.280 -54.733 1.00 80.19 819 HIS A N 1
ATOM 6475 C CA . HIS A 1 819 ? 30.472 -8.438 -55.065 1.00 80.19 819 HIS A CA 1
ATOM 6476 C C . HIS A 1 819 ? 31.405 -7.761 -54.051 1.00 80.19 819 HIS A C 1
ATOM 6478 O O . HIS A 1 819 ? 32.580 -8.122 -53.938 1.00 80.19 819 HIS A O 1
ATOM 6484 N N . GLU A 1 820 ? 30.919 -6.743 -53.344 1.00 76.38 820 GLU A N 1
ATOM 6485 C CA . GLU A 1 820 ? 31.649 -6.078 -52.270 1.00 76.38 820 GLU A CA 1
ATOM 6486 C C . GLU A 1 820 ? 31.642 -6.921 -50.990 1.00 76.38 820 GLU A C 1
ATOM 6488 O O . GLU A 1 820 ? 32.712 -7.194 -50.451 1.00 76.38 820 GLU A O 1
ATOM 6493 N N . VAL A 1 821 ? 30.482 -7.458 -50.600 1.00 81.88 821 VAL A N 1
ATOM 6494 C CA . VAL A 1 821 ? 30.322 -8.408 -49.486 1.00 81.88 821 VAL A CA 1
ATOM 6495 C C . VAL A 1 821 ? 31.185 -9.656 -49.699 1.00 81.88 821 VAL A C 1
ATOM 6497 O O . VAL A 1 821 ? 31.885 -10.074 -48.781 1.00 81.88 821 VAL A O 1
ATOM 6500 N N . PHE A 1 822 ? 31.223 -10.214 -50.916 1.00 83.81 822 PHE A N 1
ATOM 6501 C CA . PHE A 1 822 ? 32.063 -11.379 -51.224 1.00 83.81 822 PHE A CA 1
ATOM 6502 C C . PHE A 1 822 ? 33.570 -11.083 -51.112 1.00 83.81 822 PHE A C 1
ATOM 6504 O O . PHE A 1 822 ? 34.343 -11.934 -50.678 1.00 83.81 822 PHE A O 1
ATOM 6511 N N . ARG A 1 823 ? 34.010 -9.875 -51.494 1.00 78.94 823 ARG A N 1
ATOM 6512 C CA . ARG A 1 823 ? 35.430 -9.482 -51.427 1.00 78.94 823 ARG A CA 1
ATOM 6513 C C . ARG A 1 823 ? 35.874 -9.056 -50.032 1.00 78.94 823 ARG A C 1
ATOM 6515 O O . ARG A 1 823 ? 37.024 -9.299 -49.679 1.00 78.94 823 ARG A O 1
ATOM 6522 N N . GLN A 1 824 ? 35.002 -8.385 -49.284 1.00 77.44 824 GLN A N 1
ATOM 6523 C CA . GLN A 1 824 ? 35.331 -7.775 -47.994 1.00 77.44 824 GLN A CA 1
ATOM 6524 C C . GLN A 1 824 ? 34.944 -8.655 -46.799 1.00 77.44 824 GLN A C 1
ATOM 6526 O O . GLN A 1 824 ? 35.508 -8.477 -45.725 1.00 77.44 824 GLN A O 1
ATOM 6531 N N . GLY A 1 825 ? 34.011 -9.600 -46.966 1.00 72.06 825 GLY A N 1
ATOM 6532 C CA . GLY A 1 825 ? 33.536 -10.470 -45.886 1.00 72.06 825 GLY A CA 1
ATOM 6533 C C . GLY A 1 825 ? 32.679 -9.753 -44.837 1.00 72.06 825 GLY A C 1
ATOM 6534 O O . GLY A 1 825 ? 32.571 -10.233 -43.713 1.00 72.06 825 GLY A O 1
ATOM 6535 N N . ILE A 1 826 ? 32.069 -8.613 -45.181 1.00 76.94 826 ILE A N 1
ATOM 6536 C CA . ILE A 1 826 ? 31.267 -7.788 -44.265 1.00 76.94 826 ILE A CA 1
ATOM 6537 C C . ILE A 1 826 ? 29.814 -7.781 -44.732 1.00 76.94 826 ILE A C 1
ATOM 6539 O O . ILE A 1 826 ? 29.549 -7.565 -45.911 1.00 76.94 826 ILE A O 1
ATOM 6543 N N . THR A 1 827 ? 28.877 -7.989 -43.808 1.00 80.88 827 THR A N 1
ATOM 6544 C CA . THR A 1 827 ? 27.438 -7.935 -44.091 1.00 80.88 827 THR A CA 1
ATOM 6545 C C . THR A 1 827 ? 27.001 -6.536 -44.537 1.00 80.88 827 THR A C 1
ATOM 6547 O O . THR A 1 827 ? 27.374 -5.545 -43.914 1.00 80.88 827 THR A O 1
ATOM 6550 N N . HIS A 1 828 ? 26.166 -6.445 -45.574 1.00 77.56 828 HIS A N 1
ATOM 6551 C CA . HIS A 1 828 ? 25.683 -5.176 -46.124 1.00 77.56 828 HIS A CA 1
ATOM 6552 C C . HIS A 1 828 ? 24.158 -5.137 -46.230 1.00 77.56 828 HIS A C 1
ATOM 6554 O O . HIS A 1 828 ? 23.576 -5.941 -46.951 1.00 77.56 828 HIS A O 1
ATOM 6560 N N . THR A 1 829 ? 23.508 -4.171 -45.584 1.00 77.50 829 THR A N 1
ATOM 6561 C CA . THR A 1 829 ? 22.062 -3.927 -45.719 1.00 77.50 829 THR A CA 1
ATOM 6562 C C . THR A 1 829 ? 21.820 -2.686 -46.564 1.00 77.50 829 THR A C 1
ATOM 6564 O O . THR A 1 829 ? 22.409 -1.635 -46.311 1.00 77.50 829 THR A O 1
ATOM 6567 N N . THR A 1 830 ? 20.944 -2.789 -47.560 1.00 69.12 830 THR A N 1
ATOM 6568 C CA . THR A 1 830 ? 20.598 -1.663 -48.425 1.00 69.12 830 THR A CA 1
ATOM 6569 C C . THR A 1 830 ? 19.582 -0.743 -47.739 1.00 69.12 830 THR A C 1
ATOM 6571 O O . THR A 1 830 ? 18.694 -1.225 -47.031 1.00 69.12 830 THR A O 1
ATOM 6574 N N . PRO A 1 831 ? 19.621 0.580 -47.979 1.00 58.03 831 PRO A N 1
ATOM 6575 C CA . PRO A 1 831 ? 18.463 1.434 -47.717 1.00 58.03 831 PRO A CA 1
ATOM 6576 C C . PRO A 1 831 ? 17.261 0.982 -48.566 1.00 58.03 831 PRO A C 1
ATOM 6578 O O . PRO A 1 831 ? 17.421 0.201 -49.502 1.00 58.03 831 PRO A O 1
ATOM 6581 N N . ARG A 1 832 ? 16.054 1.459 -48.236 1.00 65.19 832 ARG A N 1
ATOM 6582 C CA . ARG A 1 832 ? 14.805 1.093 -48.932 1.00 65.19 832 ARG A CA 1
ATOM 6583 C C . ARG A 1 832 ? 14.919 1.365 -50.438 1.00 65.19 832 ARG A C 1
ATOM 6585 O O . ARG A 1 832 ? 15.095 2.517 -50.828 1.00 65.19 832 ARG A O 1
ATOM 6592 N N . VAL A 1 833 ? 14.801 0.318 -51.256 1.00 62.84 833 VAL A N 1
ATOM 6593 C CA . VAL A 1 833 ? 14.904 0.375 -52.726 1.00 62.84 833 VAL A CA 1
ATOM 6594 C C . VAL A 1 833 ? 13.527 0.150 -53.346 1.00 62.84 833 VAL A C 1
ATOM 6596 O O . VAL A 1 833 ? 12.813 -0.770 -52.940 1.00 62.84 833 VAL A O 1
ATOM 6599 N N . LEU A 1 834 ? 13.142 0.968 -54.328 1.00 60.81 834 LEU A N 1
ATOM 6600 C CA . LEU A 1 834 ? 11.850 0.860 -55.002 1.00 60.81 834 LEU A CA 1
ATOM 6601 C C . LEU A 1 834 ? 11.943 -0.183 -56.124 1.00 60.81 834 LEU A C 1
ATOM 6603 O O . LEU A 1 834 ? 12.362 0.077 -57.244 1.00 60.81 834 LEU A O 1
ATOM 6607 N N . THR A 1 835 ? 11.539 -1.415 -55.836 1.00 64.44 835 THR A N 1
ATOM 6608 C CA . THR A 1 835 ? 11.634 -2.510 -56.805 1.00 64.44 835 THR A CA 1
ATOM 6609 C C . THR A 1 835 ? 10.325 -2.666 -57.575 1.00 64.44 835 THR A C 1
ATOM 6611 O O . THR A 1 835 ? 9.251 -2.828 -56.993 1.00 64.44 835 THR A O 1
ATOM 6614 N N . ARG A 1 836 ? 10.405 -2.677 -58.909 1.00 60.47 836 ARG A N 1
ATOM 6615 C CA . ARG A 1 836 ? 9.276 -3.046 -59.773 1.00 60.47 836 ARG A CA 1
ATOM 6616 C C . ARG A 1 836 ? 9.100 -4.559 -59.797 1.00 60.47 836 ARG A C 1
ATOM 6618 O O . ARG A 1 836 ? 9.919 -5.273 -60.371 1.00 60.47 836 ARG A O 1
ATOM 6625 N N . VAL A 1 837 ? 8.008 -5.043 -59.217 1.00 62.34 837 VAL A N 1
ATOM 6626 C CA . VAL A 1 837 ? 7.659 -6.466 -59.165 1.00 62.34 837 VAL A CA 1
ATOM 6627 C C . VAL A 1 837 ? 6.577 -6.763 -60.208 1.00 62.34 837 VAL A C 1
ATOM 6629 O O . VAL A 1 837 ? 5.599 -6.022 -60.311 1.00 62.34 837 VAL A O 1
ATOM 6632 N N . PRO A 1 838 ? 6.710 -7.818 -61.026 1.00 57.88 838 PRO A N 1
ATOM 6633 C CA . PRO A 1 838 ? 5.675 -8.192 -61.980 1.00 57.88 838 PRO A CA 1
ATOM 6634 C C . PRO A 1 838 ? 4.422 -8.706 -61.256 1.00 57.88 838 PRO A C 1
ATOM 6636 O O . PRO A 1 838 ? 4.466 -9.675 -60.504 1.00 57.88 838 PRO A O 1
ATOM 6639 N N . ASN A 1 839 ? 3.282 -8.090 -61.540 1.00 54.25 839 ASN A N 1
ATOM 6640 C CA . ASN A 1 839 ? 1.986 -8.429 -60.975 1.00 54.25 839 ASN A CA 1
ATOM 6641 C C . ASN A 1 839 ? 1.381 -9.674 -61.671 1.00 54.25 839 ASN A C 1
ATOM 6643 O O . ASN A 1 839 ? 1.775 -10.065 -62.785 1.00 54.25 839 ASN A O 1
ATOM 6647 N N . THR A 1 840 ? 0.406 -10.323 -61.035 1.00 48.41 840 THR A N 1
ATOM 6648 C CA . THR A 1 840 ? -0.229 -11.563 -61.533 1.00 48.41 840 THR A CA 1
ATOM 6649 C C . THR A 1 840 ? -0.991 -11.363 -62.849 1.00 48.41 840 THR A C 1
ATOM 6651 O O . THR A 1 840 ? -1.024 -12.275 -63.670 1.00 48.41 840 THR A O 1
ATOM 6654 N N . ASN A 1 841 ? -1.467 -10.144 -63.122 1.00 48.09 841 ASN A N 1
ATOM 6655 C CA . ASN A 1 841 ? -2.250 -9.787 -64.317 1.00 48.09 841 ASN A CA 1
ATOM 6656 C C . ASN A 1 841 ? -1.418 -9.277 -65.515 1.00 48.09 841 ASN A C 1
ATOM 6658 O O . ASN A 1 841 ? -1.977 -8.740 -66.467 1.00 48.09 841 ASN A O 1
ATOM 6662 N N . GLY A 1 842 ? -0.087 -9.415 -65.484 1.00 50.00 842 GLY A N 1
ATOM 6663 C CA . GLY A 1 842 ? 0.785 -9.058 -66.617 1.00 50.00 842 GLY A CA 1
ATOM 6664 C C . GLY A 1 842 ? 1.282 -7.603 -66.665 1.00 50.00 842 GLY A C 1
ATOM 6665 O O . GLY A 1 842 ? 1.917 -7.233 -67.647 1.00 50.00 842 GLY A O 1
ATOM 6666 N N . GLY A 1 843 ? 1.045 -6.797 -65.619 1.00 55.97 843 GLY A N 1
ATOM 6667 C CA . GLY A 1 843 ? 1.662 -5.470 -65.411 1.00 55.97 843 GLY A CA 1
ATOM 6668 C C . GLY A 1 843 ? 2.771 -5.476 -64.344 1.00 55.97 843 GLY A C 1
ATOM 6669 O O . GLY A 1 843 ? 3.051 -6.526 -63.774 1.00 55.97 843 GLY A O 1
ATOM 6670 N N . TYR A 1 844 ? 3.378 -4.323 -64.039 1.00 59.47 844 TYR A N 1
ATOM 6671 C CA . TYR A 1 844 ? 4.367 -4.150 -62.955 1.00 59.47 844 TYR A CA 1
ATOM 6672 C C . TYR A 1 844 ? 3.765 -3.333 -61.795 1.00 59.47 844 TYR A C 1
ATOM 6674 O O . TYR A 1 844 ? 3.049 -2.366 -62.049 1.00 59.47 844 TYR A O 1
ATOM 6682 N N . SER A 1 845 ? 4.046 -3.704 -60.542 1.00 54.19 845 SER A N 1
ATOM 6683 C CA . SER A 1 845 ? 3.730 -2.937 -59.326 1.00 54.19 845 SER A CA 1
ATOM 6684 C C . SER A 1 845 ? 5.016 -2.445 -58.659 1.00 54.19 845 SER A C 1
ATOM 6686 O O . SER A 1 845 ? 5.994 -3.185 -58.582 1.00 54.19 845 SER A O 1
ATOM 6688 N N . GLU A 1 846 ? 5.030 -1.201 -58.188 1.00 60.81 846 GLU A N 1
ATOM 6689 C CA . GLU A 1 846 ? 6.170 -0.618 -57.473 1.00 60.81 846 GLU A CA 1
ATOM 6690 C C . GLU A 1 846 ? 6.058 -0.925 -55.972 1.00 60.81 846 GLU A C 1
ATOM 6692 O O . GLU A 1 846 ? 5.080 -0.537 -55.334 1.00 60.81 846 GLU A O 1
ATOM 6697 N N . SER A 1 847 ? 7.048 -1.640 -55.430 1.00 60.78 847 SER A N 1
ATOM 6698 C CA . SER A 1 847 ? 7.098 -2.086 -54.032 1.00 60.78 847 SER A CA 1
ATOM 6699 C C . SER A 1 847 ? 8.451 -1.744 -53.398 1.00 60.78 847 SER A C 1
ATOM 6701 O O . SER A 1 847 ? 9.493 -1.861 -54.041 1.00 60.78 847 SER A O 1
ATOM 6703 N N . TYR A 1 848 ? 8.467 -1.324 -52.134 1.00 65.62 848 TYR A N 1
ATOM 6704 C CA . TYR A 1 848 ? 9.690 -0.976 -51.405 1.00 65.62 848 TYR A CA 1
ATOM 6705 C C . TYR A 1 848 ? 10.295 -2.207 -50.728 1.00 65.62 848 TYR A C 1
ATOM 6707 O O . TYR A 1 848 ? 9.655 -2.816 -49.874 1.00 65.62 848 TYR A O 1
ATOM 6715 N N . PHE A 1 849 ? 11.547 -2.528 -51.062 1.00 70.50 849 PHE A N 1
ATOM 6716 C CA . PHE A 1 849 ? 12.286 -3.647 -50.478 1.00 70.50 849 PHE A CA 1
ATOM 6717 C C . PHE A 1 849 ? 13.525 -3.191 -49.711 1.00 70.50 849 PHE A C 1
ATOM 6719 O O . PHE A 1 849 ? 14.232 -2.266 -50.117 1.00 70.50 849 PHE A O 1
ATOM 6726 N N . VAL A 1 850 ? 13.816 -3.895 -48.620 1.00 75.69 850 VAL A N 1
ATOM 6727 C CA . VAL A 1 850 ? 15.099 -3.830 -47.908 1.00 75.69 850 VAL A CA 1
ATOM 6728 C C . VAL A 1 850 ? 15.829 -5.149 -48.140 1.00 75.69 850 VAL A C 1
ATOM 6730 O O . VAL A 1 850 ? 15.284 -6.210 -47.832 1.00 75.69 850 VAL A O 1
ATOM 6733 N N . TYR A 1 851 ? 17.043 -5.084 -48.694 1.00 80.81 851 TYR A N 1
ATOM 6734 C CA . TYR A 1 851 ? 17.881 -6.249 -48.968 1.00 80.81 851 TYR A CA 1
ATOM 6735 C C . TYR A 1 851 ? 19.038 -6.303 -47.985 1.00 80.81 851 TYR A C 1
ATOM 6737 O O . TYR A 1 851 ? 19.672 -5.282 -47.721 1.00 80.81 851 TYR A O 1
ATOM 6745 N N . THR A 1 852 ? 19.402 -7.497 -47.533 1.00 82.81 852 THR A N 1
ATOM 6746 C CA . THR A 1 852 ? 20.660 -7.682 -46.818 1.00 82.81 852 THR A CA 1
ATOM 6747 C C . THR A 1 852 ? 21.479 -8.852 -47.339 1.00 82.81 852 THR A C 1
ATOM 6749 O O . THR A 1 852 ? 21.020 -9.976 -47.532 1.00 82.81 852 THR A O 1
ATOM 6752 N N . LEU A 1 853 ? 22.726 -8.467 -47.538 1.00 86.81 853 LEU A N 1
ATOM 6753 C CA . LEU A 1 853 ? 23.949 -9.078 -47.990 1.00 86.81 853 LEU A CA 1
ATOM 6754 C C . LEU A 1 853 ? 24.764 -9.833 -46.939 1.00 86.81 853 LEU A C 1
ATOM 6756 O O . LEU A 1 853 ? 25.530 -9.139 -46.287 1.00 86.81 853 LEU A O 1
ATOM 6760 N N . VAL A 1 854 ? 24.683 -11.148 -46.723 1.00 83.00 854 VAL A N 1
ATOM 6761 C CA . VAL A 1 854 ? 25.517 -11.836 -45.699 1.00 83.00 854 VAL A CA 1
ATOM 6762 C C . VAL A 1 854 ? 26.574 -12.733 -46.358 1.00 83.00 854 VAL A C 1
ATOM 6764 O O . VAL A 1 854 ? 26.203 -13.570 -47.175 1.00 83.00 854 VAL A O 1
ATOM 6767 N N . PRO A 1 855 ? 27.875 -12.634 -46.029 1.00 84.50 855 PRO A N 1
ATOM 6768 C CA . PRO A 1 855 ? 28.894 -13.522 -46.591 1.00 84.50 855 PRO A CA 1
ATOM 6769 C C . PRO A 1 855 ? 28.795 -14.936 -45.997 1.00 84.50 855 PRO A C 1
ATOM 6771 O O . PRO A 1 855 ? 28.676 -15.106 -44.782 1.00 84.50 855 PRO A O 1
ATOM 6774 N N . SER A 1 856 ? 28.894 -15.963 -46.842 1.00 80.50 856 SER A N 1
ATOM 6775 C CA . SER A 1 856 ? 29.042 -17.358 -46.408 1.00 80.50 856 SER A CA 1
ATOM 6776 C C . SER A 1 856 ? 30.508 -17.780 -46.490 1.00 80.50 856 SER A C 1
ATOM 6778 O O . SER A 1 856 ? 31.233 -17.344 -47.383 1.00 80.50 856 SER A O 1
ATOM 6780 N N . HIS A 1 857 ? 30.953 -18.631 -45.566 1.00 77.38 857 HIS A N 1
ATOM 6781 C CA . HIS A 1 857 ? 32.349 -19.061 -45.450 1.00 77.38 857 HIS A CA 1
ATOM 6782 C C . HIS A 1 857 ? 32.478 -20.569 -45.703 1.00 77.38 857 HIS A C 1
ATOM 6784 O O . HIS A 1 857 ? 31.541 -21.325 -45.448 1.00 77.38 857 HIS A O 1
ATOM 6790 N N . ASP A 1 858 ? 33.612 -21.015 -46.240 1.00 77.31 858 ASP A N 1
ATOM 6791 C CA . ASP A 1 858 ? 33.953 -22.437 -46.325 1.00 77.31 858 ASP A CA 1
ATOM 6792 C C . ASP A 1 858 ? 34.508 -22.974 -44.992 1.00 77.31 858 ASP A C 1
ATOM 6794 O O . ASP A 1 858 ? 34.753 -22.229 -44.041 1.00 77.31 858 ASP A O 1
ATOM 6798 N N . ALA A 1 859 ? 34.733 -24.290 -44.922 1.00 60.94 859 ALA A N 1
ATOM 6799 C CA . ALA A 1 859 ? 35.284 -24.961 -43.742 1.00 60.94 859 ALA A CA 1
ATOM 6800 C C . ALA A 1 859 ? 36.705 -24.486 -43.356 1.00 60.94 859 ALA A C 1
ATOM 6802 O O . ALA A 1 859 ? 37.172 -24.793 -42.263 1.00 60.94 859 ALA A O 1
ATOM 6803 N N . GLY A 1 860 ? 37.391 -23.749 -44.239 1.00 51.16 860 GLY A N 1
ATOM 6804 C CA . GLY A 1 860 ? 38.688 -23.119 -43.988 1.00 51.16 860 GLY A CA 1
ATOM 6805 C C . GLY A 1 860 ? 38.592 -21.655 -43.542 1.00 51.16 860 GLY A C 1
ATOM 6806 O O . GLY A 1 860 ? 39.628 -21.008 -43.399 1.00 51.16 860 GLY A O 1
ATOM 6807 N N . GLY A 1 861 ? 37.381 -21.120 -43.336 1.00 59.03 861 GLY A N 1
ATOM 6808 C CA . GLY A 1 861 ? 37.138 -19.743 -42.898 1.00 59.03 861 GLY A CA 1
ATOM 6809 C C . GLY A 1 861 ? 37.242 -18.692 -44.007 1.00 59.03 861 GLY A C 1
ATOM 6810 O O . GLY A 1 861 ? 37.218 -17.497 -43.717 1.00 59.03 861 GLY A O 1
ATOM 6811 N N . LYS A 1 862 ? 37.354 -19.096 -45.278 1.00 75.19 862 LYS A N 1
ATOM 6812 C CA . LYS A 1 862 ? 37.421 -18.171 -46.416 1.00 75.19 862 LYS A CA 1
ATOM 6813 C C . LYS A 1 862 ? 36.023 -17.926 -46.978 1.00 75.19 862 LYS A C 1
ATOM 6815 O O . LYS A 1 862 ? 35.221 -18.850 -47.063 1.00 75.19 862 LYS A O 1
ATOM 6820 N N . VAL A 1 863 ? 35.726 -16.688 -47.383 1.00 81.94 863 VAL A N 1
ATOM 6821 C CA . VAL A 1 863 ? 34.430 -16.345 -47.996 1.00 81.94 863 VAL A CA 1
ATOM 6822 C C . VAL A 1 863 ? 34.222 -17.188 -49.261 1.00 81.94 863 VAL A C 1
ATOM 6824 O O . VAL A 1 863 ? 35.020 -17.137 -50.199 1.00 81.94 863 VAL A O 1
ATOM 6827 N N . SER A 1 864 ? 33.165 -17.997 -49.251 1.00 81.75 864 SER A N 1
ATOM 6828 C CA . SER A 1 864 ? 32.814 -18.995 -50.265 1.00 81.75 864 SER A CA 1
ATOM 6829 C C . SER A 1 864 ? 31.568 -18.613 -51.069 1.00 81.75 864 SER A C 1
ATOM 6831 O O . SER A 1 864 ? 31.368 -19.139 -52.169 1.00 81.75 864 SER A O 1
ATOM 6833 N N . GLY A 1 865 ? 30.770 -17.658 -50.576 1.00 85.75 865 GLY A N 1
ATOM 6834 C CA . GLY A 1 865 ? 29.522 -17.217 -51.199 1.00 85.75 865 GLY A CA 1
ATOM 6835 C C . GLY A 1 865 ? 28.856 -16.031 -50.489 1.00 85.75 865 GLY A C 1
ATOM 6836 O O . GLY A 1 865 ? 29.456 -15.397 -49.619 1.00 85.75 865 GLY A O 1
ATOM 6837 N N . VAL A 1 866 ? 27.617 -15.714 -50.879 1.00 87.44 866 VAL A N 1
ATOM 6838 C CA . VAL A 1 866 ? 26.789 -14.631 -50.313 1.00 87.44 866 VAL A CA 1
ATOM 6839 C C . VAL A 1 866 ? 25.331 -15.085 -50.212 1.00 87.44 866 VAL A C 1
ATOM 6841 O O . VAL A 1 866 ? 24.775 -15.616 -51.165 1.00 87.44 866 VAL A O 1
ATOM 6844 N N . ILE A 1 867 ? 24.685 -14.841 -49.077 1.00 85.12 867 ILE A N 1
ATOM 6845 C CA . ILE A 1 867 ? 23.258 -15.072 -48.841 1.00 85.12 867 ILE A CA 1
ATOM 6846 C C . ILE A 1 867 ? 22.533 -13.724 -48.895 1.00 85.12 867 ILE A C 1
ATOM 6848 O O . ILE A 1 867 ? 22.936 -12.777 -48.224 1.00 85.12 867 ILE A O 1
ATOM 6852 N N . ILE A 1 868 ? 21.459 -13.638 -49.676 1.00 83.44 868 ILE A N 1
ATOM 6853 C CA . ILE A 1 868 ? 20.606 -12.453 -49.808 1.00 83.44 868 ILE A CA 1
ATOM 6854 C C . ILE A 1 868 ? 19.261 -12.719 -49.130 1.00 83.44 868 ILE A C 1
ATOM 6856 O O . ILE A 1 868 ? 18.571 -13.678 -49.486 1.00 83.44 868 ILE A O 1
ATOM 6860 N N . TYR A 1 869 ? 18.870 -11.838 -48.206 1.00 80.00 869 TYR A N 1
ATOM 6861 C CA . TYR A 1 869 ? 17.518 -11.782 -47.647 1.00 80.00 869 TYR A CA 1
ATOM 6862 C C . TYR A 1 869 ? 16.800 -10.483 -48.029 1.00 80.00 869 TYR A C 1
ATOM 6864 O O . TYR A 1 869 ? 17.416 -9.421 -48.004 1.00 80.00 869 TYR A O 1
ATOM 6872 N N . ALA A 1 870 ? 15.513 -10.556 -48.390 1.00 73.06 870 ALA A N 1
ATOM 6873 C CA . ALA A 1 870 ? 14.711 -9.383 -48.767 1.00 73.06 870 ALA A CA 1
ATOM 6874 C C . ALA A 1 870 ? 13.343 -9.337 -48.060 1.00 73.06 870 ALA A C 1
ATOM 6876 O O . ALA A 1 870 ? 12.695 -10.375 -47.887 1.00 73.06 870 ALA A O 1
ATOM 6877 N N . VAL A 1 871 ? 12.899 -8.131 -47.680 1.00 69.19 871 VAL A N 1
ATOM 6878 C CA . VAL A 1 871 ? 11.616 -7.854 -46.996 1.00 69.19 871 VAL A CA 1
ATOM 6879 C C . VAL A 1 871 ? 10.850 -6.747 -47.736 1.00 69.19 871 VAL A C 1
ATOM 6881 O O . VAL A 1 871 ? 11.453 -5.732 -48.072 1.00 69.19 871 VAL A O 1
ATOM 6884 N N . ASP A 1 872 ? 9.548 -6.945 -47.993 1.00 65.69 872 ASP A N 1
ATOM 6885 C CA . ASP A 1 872 ? 8.636 -5.968 -48.632 1.00 65.69 872 ASP A CA 1
ATOM 6886 C C . ASP A 1 872 ? 7.944 -5.091 -47.567 1.00 65.69 872 ASP A C 1
ATOM 6888 O O . ASP A 1 872 ? 7.258 -5.620 -46.694 1.00 65.69 872 ASP A O 1
ATOM 6892 N N . GLU A 1 873 ? 8.104 -3.765 -47.629 1.00 59.88 873 GLU A N 1
ATOM 6893 C CA . GLU A 1 873 ? 7.545 -2.798 -46.659 1.00 59.88 873 GLU A CA 1
ATOM 6894 C C . GLU A 1 873 ? 6.390 -1.931 -47.220 1.00 59.88 873 GLU A C 1
ATOM 6896 O O . GLU A 1 873 ? 5.937 -0.976 -46.583 1.00 59.88 873 GLU A O 1
ATOM 6901 N N . THR A 1 874 ? 5.864 -2.239 -48.408 1.00 50.47 874 THR A N 1
ATOM 6902 C CA . THR A 1 874 ? 4.961 -1.334 -49.156 1.00 50.47 874 THR A CA 1
ATOM 6903 C C . THR A 1 874 ? 3.598 -1.108 -48.485 1.00 50.47 874 THR A C 1
ATOM 6905 O O . THR A 1 874 ? 3.059 -0.001 -48.501 1.00 50.47 874 THR A O 1
ATOM 6908 N N . GLN A 1 875 ? 3.032 -2.135 -47.846 1.00 46.97 875 GLN A N 1
ATOM 6909 C CA . GLN A 1 875 ? 1.713 -2.055 -47.202 1.00 46.97 875 GLN A CA 1
ATOM 6910 C C . GLN A 1 875 ? 1.707 -1.318 -45.856 1.00 46.97 875 GLN A C 1
ATOM 6912 O O . GLN A 1 875 ? 0.631 -0.973 -45.367 1.00 46.97 875 GLN A O 1
ATOM 6917 N N . HIS A 1 876 ? 2.870 -1.068 -45.251 1.00 43.62 876 HIS A N 1
ATOM 6918 C CA . HIS A 1 876 ? 2.947 -0.486 -43.910 1.00 43.62 876 HIS A CA 1
ATOM 6919 C C . HIS A 1 876 ? 2.608 1.017 -43.918 1.00 43.62 876 HIS A C 1
ATOM 6921 O O . HIS A 1 876 ? 1.939 1.518 -43.021 1.00 43.62 876 HIS A O 1
ATOM 6927 N N . ARG A 1 877 ? 2.964 1.720 -45.003 1.00 41.78 877 ARG A N 1
ATOM 6928 C CA . ARG A 1 877 ? 2.847 3.183 -45.105 1.00 41.78 877 ARG A CA 1
ATOM 6929 C C . ARG A 1 877 ? 1.453 3.700 -45.473 1.00 41.78 877 ARG A C 1
ATOM 6931 O O . ARG A 1 877 ? 1.071 4.785 -45.050 1.00 41.78 877 ARG A O 1
ATOM 6938 N N . VAL A 1 878 ? 0.686 2.955 -46.270 1.00 40.75 878 VAL A N 1
ATOM 6939 C CA . VAL A 1 878 ? -0.710 3.329 -46.587 1.00 40.75 878 VAL A CA 1
ATOM 6940 C C . VAL A 1 878 ? -1.624 3.077 -45.381 1.00 40.75 878 VAL A C 1
ATOM 6942 O O . VAL A 1 878 ? -2.589 3.812 -45.183 1.00 40.75 878 VAL A O 1
ATOM 6945 N N . ARG A 1 879 ? -1.274 2.090 -44.544 1.00 42.25 879 ARG A N 1
ATOM 6946 C CA . ARG A 1 879 ? -1.983 1.759 -43.302 1.00 42.25 879 ARG A CA 1
ATOM 6947 C C . ARG A 1 879 ? -1.815 2.842 -42.236 1.00 42.25 879 ARG A C 1
ATOM 6949 O O . ARG A 1 879 ? -2.821 3.366 -41.775 1.00 42.25 879 ARG A O 1
ATOM 6956 N N . GLU A 1 880 ? -0.581 3.281 -41.966 1.00 40.56 880 GLU A N 1
ATOM 6957 C CA . GLU A 1 880 ? -0.303 4.353 -40.988 1.00 40.56 880 GLU A CA 1
ATOM 6958 C C . GLU A 1 880 ? -1.103 5.642 -41.261 1.00 40.56 880 GLU A C 1
ATOM 6960 O O . GLU A 1 880 ? -1.648 6.252 -40.343 1.00 40.56 880 GLU A O 1
ATOM 6965 N N . LEU A 1 881 ? -1.210 6.054 -42.531 1.00 39.19 881 LEU A N 1
ATOM 6966 C CA . LEU A 1 881 ? -1.853 7.319 -42.912 1.00 39.19 881 LEU A CA 1
ATOM 6967 C C . LEU A 1 881 ? -3.386 7.302 -42.786 1.00 39.19 881 LEU A C 1
ATOM 6969 O O . LEU A 1 881 ? -3.989 8.347 -42.537 1.00 39.19 881 LEU A O 1
ATOM 6973 N N . MET A 1 882 ? -4.021 6.142 -42.972 1.00 40.69 882 MET A N 1
ATOM 6974 C CA . MET A 1 882 ? -5.468 5.973 -42.778 1.00 40.69 882 MET A CA 1
ATOM 6975 C C . MET A 1 882 ? -5.809 5.740 -41.299 1.00 40.69 882 MET A C 1
ATOM 6977 O O . MET A 1 882 ? -6.794 6.288 -40.806 1.00 40.69 882 MET A O 1
ATOM 6981 N N . GLU A 1 883 ? -4.960 5.006 -40.572 1.00 42.12 883 GLU A N 1
ATOM 6982 C CA . GLU A 1 883 ? -5.106 4.751 -39.135 1.00 42.12 883 GLU A CA 1
ATOM 6983 C C . GLU A 1 883 ? -5.059 6.043 -38.304 1.00 42.12 883 GLU A C 1
ATOM 6985 O O . GLU A 1 883 ? -5.854 6.211 -37.380 1.00 42.12 883 GLU A O 1
ATOM 6990 N N . GLU A 1 884 ? -4.179 6.994 -38.639 1.00 41.66 884 GLU A N 1
ATOM 6991 C CA . GLU A 1 884 ? -4.018 8.235 -37.866 1.00 41.66 884 GLU A CA 1
ATOM 6992 C C . GLU A 1 884 ? -5.207 9.204 -38.020 1.00 41.66 884 GLU A C 1
ATOM 6994 O O . GLU A 1 884 ? -5.591 9.879 -37.061 1.00 41.66 884 GLU A O 1
ATOM 6999 N N . ARG A 1 885 ? -5.845 9.239 -39.199 1.00 43.84 885 ARG A N 1
ATOM 7000 C CA . ARG A 1 885 ? -7.025 10.080 -39.459 1.00 43.84 885 ARG A CA 1
ATOM 7001 C C . ARG A 1 885 ? -8.287 9.523 -38.798 1.00 43.84 885 ARG A C 1
ATOM 7003 O O . ARG A 1 885 ? -9.055 10.296 -38.225 1.00 43.84 885 ARG A O 1
ATOM 7010 N N . GLU A 1 886 ? -8.476 8.206 -38.827 1.00 44.31 886 GLU A N 1
ATOM 7011 C CA . GLU A 1 886 ? -9.637 7.568 -38.195 1.00 44.31 886 GLU A CA 1
ATOM 7012 C C . GLU A 1 886 ? -9.527 7.587 -36.659 1.00 44.31 886 GLU A C 1
ATOM 7014 O O . GLU A 1 886 ? -10.517 7.796 -35.960 1.00 44.31 886 GLU A O 1
ATOM 7019 N N . ARG A 1 887 ? -8.300 7.537 -36.117 1.00 45.09 887 ARG A N 1
ATOM 7020 C CA . ARG A 1 887 ? -8.018 7.664 -34.675 1.00 45.09 887 ARG A CA 1
ATOM 7021 C C . ARG A 1 887 ? -8.518 8.979 -34.059 1.00 45.09 887 ARG A C 1
ATOM 7023 O O . ARG A 1 887 ? -8.980 8.974 -32.922 1.00 45.09 887 ARG A O 1
ATOM 7030 N N . LEU A 1 888 ? -8.457 10.101 -34.782 1.00 48.53 888 LEU A N 1
ATOM 7031 C CA . LEU A 1 888 ? -8.932 11.410 -34.294 1.00 48.53 888 LEU A CA 1
ATOM 7032 C C . LEU A 1 888 ? -10.459 11.514 -34.264 1.00 48.53 888 LEU A C 1
ATOM 7034 O O . LEU A 1 888 ? -11.026 12.076 -33.324 1.00 48.53 888 LEU A O 1
ATOM 7038 N N . ARG A 1 889 ? -11.124 10.954 -35.278 1.00 50.69 889 ARG A N 1
ATOM 7039 C CA . ARG A 1 889 ? -12.585 10.890 -35.348 1.00 50.69 889 ARG A CA 1
ATOM 7040 C C . ARG A 1 889 ? -13.147 10.066 -34.186 1.00 50.69 889 ARG A C 1
ATOM 7042 O O . ARG A 1 889 ? -14.067 10.516 -33.506 1.00 50.69 889 ARG A O 1
ATOM 7049 N N . LEU A 1 890 ? -12.511 8.934 -33.883 1.00 49.34 890 LEU A N 1
ATOM 7050 C CA . LEU A 1 890 ? -12.917 8.029 -32.806 1.00 49.34 890 LEU A CA 1
ATOM 7051 C C . LEU A 1 890 ? -12.777 8.658 -31.402 1.00 49.34 890 LEU A C 1
ATOM 7053 O O . LEU A 1 890 ? -13.649 8.436 -30.564 1.00 49.34 890 LEU A O 1
ATOM 7057 N N . ILE A 1 891 ? -11.768 9.510 -31.153 1.00 51.97 891 ILE A N 1
ATOM 7058 C CA . ILE A 1 891 ? -11.594 10.233 -29.869 1.00 51.97 891 ILE A CA 1
ATOM 7059 C C . ILE A 1 891 ? -12.749 11.213 -29.588 1.00 51.97 891 ILE A C 1
ATOM 7061 O O . ILE A 1 891 ? -13.170 11.346 -28.439 1.00 51.97 891 ILE A O 1
ATOM 7065 N N . PHE A 1 892 ? -13.277 11.891 -30.613 1.00 56.19 892 PHE A N 1
ATOM 7066 C CA . PHE A 1 892 ? -14.425 12.797 -30.467 1.00 56.19 892 PHE A CA 1
ATOM 7067 C C . PHE A 1 892 ? -15.767 12.053 -30.453 1.00 56.19 892 PHE A C 1
ATOM 7069 O O . PHE A 1 892 ? -16.682 12.473 -29.746 1.00 56.19 892 PHE A O 1
ATOM 7076 N N . GLU A 1 893 ? -15.896 10.960 -31.212 1.00 52.28 893 GLU A N 1
ATOM 7077 C CA . GLU A 1 893 ? -17.133 10.172 -31.288 1.00 52.28 893 GLU A CA 1
ATOM 7078 C C . GLU A 1 893 ? -17.401 9.332 -30.027 1.00 52.28 893 GLU A C 1
ATOM 7080 O O . GLU A 1 893 ? -18.563 9.107 -29.712 1.00 52.28 893 GLU A O 1
ATOM 7085 N N . HIS A 1 894 ? -16.367 8.926 -29.278 1.00 48.91 894 HIS A N 1
ATOM 7086 C CA . HIS A 1 894 ? -16.489 7.999 -28.134 1.00 48.91 894 HIS A CA 1
ATOM 7087 C C . HIS A 1 894 ? -16.190 8.653 -26.766 1.00 48.91 894 HIS A C 1
ATOM 7089 O O . HIS A 1 894 ? -15.922 7.966 -25.781 1.00 48.91 894 HIS A O 1
ATOM 7095 N N . SER A 1 895 ? -16.192 9.990 -26.679 1.00 51.34 895 SER A N 1
ATOM 7096 C CA . SER A 1 895 ? -16.042 10.705 -25.403 1.00 51.34 895 SER A CA 1
ATOM 7097 C C . SER A 1 895 ? -17.396 10.826 -24.692 1.00 51.34 895 SER A C 1
ATOM 7099 O O . SER A 1 895 ? -18.128 11.795 -24.882 1.00 51.34 895 SER A O 1
ATOM 7101 N N . ASP A 1 896 ? -17.743 9.836 -23.866 1.00 51.81 896 ASP A N 1
ATOM 7102 C CA . ASP A 1 896 ? -19.053 9.776 -23.192 1.00 51.81 896 ASP A CA 1
ATOM 7103 C C . ASP A 1 896 ? -19.206 10.758 -22.013 1.00 51.81 896 ASP A C 1
ATOM 7105 O O . ASP A 1 896 ? -20.327 11.043 -21.582 1.00 51.81 896 ASP A O 1
ATOM 7109 N N . MET A 1 897 ? -18.100 11.298 -21.487 1.00 51.59 897 MET A N 1
ATOM 7110 C CA . MET A 1 897 ? -18.075 12.012 -20.197 1.00 51.59 897 MET A CA 1
ATOM 7111 C C . MET A 1 897 ? -18.047 13.545 -20.305 1.00 51.59 897 MET A C 1
ATOM 7113 O O . MET A 1 897 ? -18.524 14.211 -19.390 1.00 51.59 897 MET A O 1
ATOM 7117 N N . ALA A 1 898 ? -17.550 14.127 -21.404 1.00 58.28 898 ALA A N 1
ATOM 7118 C CA . ALA A 1 898 ? -17.592 15.578 -21.623 1.00 58.28 898 ALA A CA 1
ATOM 7119 C C . ALA A 1 898 ? -18.159 15.904 -22.997 1.00 58.28 898 ALA A C 1
ATOM 7121 O O . ALA A 1 898 ? -17.791 15.319 -24.013 1.00 58.28 898 ALA A O 1
ATOM 7122 N N . ALA A 1 899 ? -19.028 16.906 -23.023 1.00 70.69 899 ALA A N 1
ATOM 7123 C CA . ALA A 1 899 ? -19.459 17.528 -24.254 1.00 70.69 899 ALA A CA 1
ATOM 7124 C C . ALA A 1 899 ? -18.295 18.375 -24.800 1.00 70.69 899 ALA A C 1
ATOM 7126 O O . ALA A 1 899 ? -18.057 19.491 -24.340 1.00 70.69 899 ALA A O 1
ATOM 7127 N N . LEU A 1 900 ? -17.569 17.828 -25.777 1.00 74.75 900 LEU A N 1
ATOM 7128 C CA . LEU A 1 900 ? -16.448 18.478 -26.459 1.00 74.75 900 LEU A CA 1
ATOM 7129 C C . LEU A 1 900 ? -16.843 19.012 -27.835 1.00 74.75 900 LEU A C 1
ATOM 7131 O O . LEU A 1 900 ? -17.542 18.328 -28.589 1.00 74.75 900 LEU A O 1
ATOM 7135 N N . ALA A 1 901 ? -16.326 20.185 -28.189 1.00 77.69 901 ALA A N 1
ATOM 7136 C CA . ALA A 1 901 ? -16.420 20.757 -29.526 1.00 77.69 901 ALA A CA 1
ATOM 7137 C C . ALA A 1 901 ? -15.157 21.515 -29.924 1.00 77.69 901 ALA A C 1
ATOM 7139 O O . ALA A 1 901 ? -14.487 22.113 -29.088 1.00 77.69 901 ALA A O 1
ATOM 7140 N N . LEU A 1 902 ? -14.861 21.514 -31.217 1.00 77.69 902 LEU A N 1
ATOM 7141 C CA . LEU A 1 902 ? -13.767 22.250 -31.828 1.00 77.69 902 LEU A CA 1
ATOM 7142 C C . LEU A 1 902 ? -14.344 23.312 -32.759 1.00 77.69 902 LEU A C 1
ATOM 7144 O O . LEU A 1 902 ? -15.107 22.999 -33.674 1.00 77.69 902 LEU A O 1
ATOM 7148 N N . TYR A 1 903 ? -13.940 24.555 -32.541 1.00 79.75 903 TYR A N 1
ATOM 7149 C CA . TYR A 1 903 ? -14.327 25.696 -33.355 1.00 79.75 903 TYR A CA 1
ATOM 7150 C C . TYR A 1 903 ? -13.105 26.299 -34.052 1.00 79.75 903 TYR A C 1
ATOM 7152 O O . TYR A 1 903 ? -12.010 26.322 -33.486 1.00 79.75 903 TYR A O 1
ATOM 7160 N N . ASP A 1 904 ? -13.287 26.816 -35.264 1.00 80.81 904 ASP A N 1
ATOM 7161 C CA . ASP A 1 904 ? -12.273 27.629 -35.940 1.00 80.81 904 ASP A CA 1
ATOM 7162 C C . ASP A 1 904 ? -12.159 28.983 -35.229 1.00 80.81 904 ASP A C 1
ATOM 7164 O O . ASP A 1 904 ? -13.159 29.660 -35.000 1.00 80.81 904 ASP A O 1
ATOM 7168 N N . ALA A 1 905 ? -10.949 29.375 -34.828 1.00 78.44 905 ALA A N 1
ATOM 7169 C CA . ALA A 1 905 ? -10.758 30.586 -34.030 1.00 78.44 905 ALA A CA 1
ATOM 7170 C C . ALA A 1 905 ? -10.970 31.875 -34.840 1.00 78.44 905 ALA A C 1
ATOM 7172 O O . ALA A 1 905 ? -11.289 32.912 -34.260 1.00 78.44 905 ALA A O 1
ATOM 7173 N N . GLN A 1 906 ? -10.808 31.821 -36.169 1.00 76.50 906 GLN A N 1
ATOM 7174 C CA . GLN A 1 906 ? -10.952 32.974 -37.058 1.00 76.50 906 GLN A CA 1
ATOM 7175 C C . GLN A 1 906 ? -12.407 33.176 -37.482 1.00 76.50 906 GLN A C 1
ATOM 7177 O O . GLN A 1 906 ? -12.894 34.306 -37.484 1.00 76.50 906 GLN A O 1
ATOM 7182 N N . THR A 1 907 ? -13.112 32.098 -37.837 1.00 80.62 907 THR A N 1
ATOM 7183 C CA . THR A 1 907 ? -14.514 32.178 -38.288 1.00 80.62 907 THR A CA 1
ATOM 7184 C C . THR A 1 907 ? -15.526 31.995 -37.156 1.00 80.62 907 THR A C 1
ATOM 7186 O O . THR A 1 907 ? -16.694 32.366 -37.311 1.00 80.62 907 THR A O 1
ATOM 7189 N N . ALA A 1 908 ? -15.078 31.475 -36.008 1.00 82.38 908 ALA A N 1
ATOM 7190 C CA . ALA A 1 908 ? -15.896 31.025 -34.884 1.00 82.38 908 ALA A CA 1
ATOM 7191 C C . ALA A 1 908 ? -16.880 29.901 -35.242 1.00 82.38 908 ALA A C 1
ATOM 7193 O O . ALA A 1 908 ? -17.840 29.692 -34.506 1.00 82.38 908 ALA A O 1
ATOM 7194 N N . GLU A 1 909 ? -16.678 29.192 -36.353 1.00 82.88 909 GLU A N 1
ATOM 7195 C CA . GLU A 1 909 ? -17.579 28.136 -36.823 1.00 82.88 909 GLU A CA 1
ATOM 7196 C C . GLU A 1 909 ? -17.250 26.784 -36.188 1.00 82.88 909 GLU A C 1
ATOM 7198 O O . GLU A 1 909 ? -16.082 26.435 -36.004 1.00 82.88 909 GLU A O 1
ATOM 7203 N N . LEU A 1 910 ? -18.288 26.013 -35.855 1.00 80.38 910 LEU A N 1
ATOM 7204 C CA . LEU A 1 910 ? -18.159 24.661 -35.326 1.00 80.38 910 LEU A CA 1
ATOM 7205 C C . LEU A 1 910 ? -17.586 23.743 -36.408 1.00 80.38 910 LEU A C 1
ATOM 7207 O O . LEU A 1 910 ? -18.258 23.445 -37.394 1.00 80.38 910 LEU A O 1
ATOM 7211 N N . VAL A 1 911 ? -16.360 23.271 -36.200 1.00 74.75 911 VAL A N 1
ATOM 7212 C CA . VAL A 1 911 ? -15.654 22.366 -37.117 1.00 74.75 911 VAL A CA 1
ATOM 7213 C C . VAL A 1 911 ? -16.061 20.921 -36.847 1.00 74.75 911 VAL A C 1
ATOM 7215 O O . VAL A 1 911 ? -16.331 20.167 -37.778 1.00 74.75 911 VAL A O 1
ATOM 7218 N N . MET A 1 912 ? -16.124 20.534 -35.570 1.00 70.19 912 MET A N 1
ATOM 7219 C CA . MET A 1 912 ? -16.559 19.203 -35.139 1.00 70.19 912 MET A CA 1
ATOM 7220 C C . MET A 1 912 ? -17.026 19.218 -33.681 1.00 70.19 912 MET A C 1
ATOM 7222 O O . MET A 1 912 ? -16.542 20.010 -32.876 1.00 70.19 912 MET A O 1
ATOM 7226 N N . GLY A 1 913 ? -17.944 18.322 -33.325 1.00 70.06 913 GLY A N 1
ATOM 7227 C CA . GLY A 1 913 ? -18.433 18.154 -31.958 1.00 70.06 913 GLY A CA 1
ATOM 7228 C C . GLY A 1 913 ? -18.661 16.686 -31.625 1.00 70.06 913 GLY A C 1
ATOM 7229 O O . GLY A 1 913 ? -19.050 15.902 -32.488 1.00 70.06 913 GLY A O 1
ATOM 7230 N N . SER A 1 914 ? -18.413 16.321 -30.371 1.00 75.06 914 SER A N 1
ATOM 7231 C CA . SER A 1 914 ? -18.776 15.011 -29.823 1.00 75.06 914 SER A CA 1
ATOM 7232 C C . SER A 1 914 ? -20.298 14.800 -29.858 1.00 75.06 914 SER A C 1
ATOM 7234 O O . SER A 1 914 ? -21.042 15.784 -29.767 1.00 75.06 914 SER A O 1
ATOM 7236 N N . PRO A 1 915 ? -20.791 13.548 -29.932 1.00 72.38 915 PRO A N 1
ATOM 7237 C CA . PRO A 1 915 ? -22.221 13.245 -29.881 1.00 72.38 915 PRO A CA 1
ATOM 7238 C C . PRO A 1 915 ? -22.930 13.935 -28.716 1.00 72.38 915 PRO A C 1
ATOM 7240 O O . PRO A 1 915 ? -23.899 14.650 -28.932 1.00 72.38 915 PRO A O 1
ATOM 7243 N N . ARG A 1 916 ? -22.362 13.847 -27.508 1.00 72.06 916 ARG A N 1
ATOM 7244 C CA . ARG A 1 916 ? -22.906 14.470 -26.296 1.00 72.06 916 ARG A CA 1
ATOM 7245 C C . ARG A 1 916 ? -22.984 15.996 -26.386 1.00 72.06 916 ARG A C 1
ATOM 7247 O O . ARG A 1 916 ? -23.965 16.578 -25.934 1.00 72.06 916 ARG A O 1
ATOM 7254 N N . TYR A 1 917 ? -21.987 16.656 -26.985 1.00 78.19 917 TYR A N 1
ATOM 7255 C CA . TYR A 1 917 ? -22.035 18.106 -27.213 1.00 78.19 917 TYR A CA 1
ATOM 7256 C C . TYR A 1 917 ? -23.115 18.486 -28.216 1.00 78.19 917 TYR A C 1
ATOM 7258 O O . TYR A 1 917 ? -23.871 19.429 -27.984 1.00 78.19 917 TYR A O 1
ATOM 7266 N N . LEU A 1 918 ? -23.190 17.749 -29.322 1.00 79.25 918 LEU A N 1
ATOM 7267 C CA . LEU A 1 918 ? -24.168 18.000 -30.366 1.00 79.25 918 LEU A CA 1
ATOM 7268 C C . LEU A 1 918 ? -25.589 17.744 -29.865 1.00 79.25 918 LEU A C 1
ATOM 7270 O O . LEU A 1 918 ? -26.447 18.579 -30.102 1.00 79.25 918 LEU A O 1
ATOM 7274 N N . ASP A 1 919 ? -25.827 16.668 -29.117 1.00 77.00 919 ASP A N 1
ATOM 7275 C CA . ASP A 1 919 ? -27.139 16.331 -28.559 1.00 77.00 919 ASP A CA 1
ATOM 7276 C C . ASP A 1 919 ? -27.554 17.339 -27.471 1.00 77.00 919 ASP A C 1
ATOM 7278 O O . ASP A 1 919 ? -28.695 17.803 -27.451 1.00 77.00 919 ASP A O 1
ATOM 7282 N N . MET A 1 920 ? -26.614 17.769 -26.618 1.00 75.50 920 MET A N 1
ATOM 7283 C CA . MET A 1 920 ? -26.840 18.835 -25.635 1.00 75.50 920 MET A CA 1
ATOM 7284 C C . MET A 1 920 ? -27.226 20.151 -26.322 1.00 75.50 920 MET A C 1
ATOM 7286 O O . MET A 1 920 ? -28.222 20.773 -25.957 1.00 75.50 920 MET A O 1
ATOM 7290 N N . LYS A 1 921 ? -26.476 20.583 -27.344 1.00 77.94 921 LYS A N 1
ATOM 7291 C CA . LYS A 1 921 ? -26.779 21.820 -28.081 1.00 77.94 921 LYS A CA 1
ATOM 7292 C C . LYS A 1 921 ? -28.034 21.694 -28.943 1.00 77.94 921 LYS A C 1
ATOM 7294 O O . LYS A 1 921 ? -28.791 22.656 -29.016 1.00 77.94 921 LYS A O 1
ATOM 7299 N N . ALA A 1 922 ? -28.287 20.532 -29.540 1.00 76.69 922 ALA A N 1
ATOM 7300 C CA . ALA A 1 922 ? -29.503 20.237 -30.293 1.00 76.69 922 ALA A CA 1
ATOM 7301 C C . ALA A 1 922 ? -30.744 20.335 -29.401 1.00 76.69 922 ALA A C 1
ATOM 7303 O O . ALA A 1 922 ? -31.714 20.979 -29.788 1.00 76.69 922 ALA A O 1
ATOM 7304 N N . SER A 1 923 ? -30.685 19.767 -28.192 1.00 72.25 923 SER A N 1
ATOM 7305 C CA . SER A 1 923 ? -31.753 19.843 -27.188 1.00 72.25 923 SER A CA 1
ATOM 7306 C C . SER A 1 923 ? -31.998 21.280 -26.717 1.00 72.25 923 SER A C 1
ATOM 7308 O O . SER A 1 923 ? -33.137 21.737 -26.668 1.00 72.25 923 SER A O 1
ATOM 7310 N N . ILE A 1 924 ? -30.928 22.032 -26.439 1.00 70.69 924 ILE A N 1
ATOM 7311 C CA . ILE A 1 924 ? -31.041 23.396 -25.904 1.00 70.69 924 ILE A CA 1
ATOM 7312 C C . ILE A 1 924 ? -31.483 24.413 -26.969 1.00 70.69 924 ILE A C 1
ATOM 7314 O O . ILE A 1 924 ? -32.297 25.286 -26.679 1.00 70.69 924 ILE A O 1
ATOM 7318 N N . HIS A 1 925 ? -30.968 24.312 -28.198 1.00 72.69 925 HIS A N 1
ATOM 7319 C CA . HIS A 1 925 ? -31.255 25.265 -29.280 1.00 72.69 925 HIS A CA 1
ATOM 7320 C C . HIS A 1 925 ? -32.353 24.797 -30.248 1.00 72.69 925 HIS A C 1
ATOM 7322 O O . HIS A 1 925 ? -32.738 25.558 -31.134 1.00 72.69 925 HIS A O 1
ATOM 7328 N N . ASN A 1 926 ? -32.871 23.576 -30.080 1.00 72.81 926 ASN A N 1
ATOM 7329 C CA . ASN A 1 926 ? -33.868 22.942 -30.948 1.00 72.81 926 ASN A CA 1
ATOM 7330 C C . ASN A 1 926 ? -33.447 22.903 -32.434 1.00 72.81 926 ASN A C 1
ATOM 7332 O O . ASN A 1 926 ? -34.199 23.288 -33.332 1.00 72.81 926 ASN A O 1
ATOM 7336 N N . ILE A 1 927 ? -32.209 22.470 -32.688 1.00 80.00 927 ILE A N 1
ATOM 7337 C CA . ILE A 1 927 ? -31.618 22.341 -34.030 1.00 80.00 927 ILE A CA 1
ATOM 7338 C C . ILE A 1 927 ? -31.222 20.878 -34.246 1.00 80.00 927 ILE A C 1
ATOM 7340 O O . ILE A 1 927 ? -30.629 20.264 -33.365 1.00 80.00 927 ILE A O 1
ATOM 7344 N N . GLU A 1 928 ? -31.509 20.319 -35.423 1.00 77.38 928 GLU A N 1
ATOM 7345 C CA . GLU A 1 928 ? -31.053 18.972 -35.791 1.00 77.38 928 GLU A CA 1
ATOM 7346 C C . GLU A 1 928 ? -29.522 18.875 -35.771 1.00 77.38 928 GLU A C 1
ATOM 7348 O O . GLU A 1 928 ? -28.822 19.743 -36.299 1.00 77.38 928 GLU A O 1
ATOM 7353 N N . ARG A 1 929 ? -29.003 17.776 -35.215 1.00 74.75 929 ARG A N 1
ATOM 7354 C CA . ARG A 1 929 ? -27.567 17.529 -35.014 1.00 74.75 929 ARG A CA 1
ATOM 7355 C C . ARG A 1 929 ? -26.709 17.765 -36.260 1.00 74.75 929 ARG A C 1
ATOM 7357 O O . ARG A 1 929 ? -25.638 18.355 -36.168 1.00 74.75 929 ARG A O 1
ATOM 7364 N N . GLU A 1 930 ? -27.194 17.348 -37.424 1.00 74.06 930 GLU A N 1
ATOM 7365 C CA . GLU A 1 930 ? -26.495 17.452 -38.714 1.00 74.06 930 GLU A CA 1
ATOM 7366 C C . GLU A 1 930 ? -26.341 18.900 -39.205 1.00 74.06 930 GLU A C 1
ATOM 7368 O O . GLU A 1 930 ? -25.465 19.194 -40.015 1.00 74.06 930 GLU A O 1
ATOM 7373 N N . LYS A 1 931 ? -27.169 19.820 -38.693 1.00 77.88 931 LYS A N 1
ATOM 7374 C CA . LYS A 1 931 ? -27.176 21.246 -39.053 1.00 77.88 931 LYS A CA 1
ATOM 7375 C C . LYS A 1 931 ? -26.380 22.118 -38.076 1.00 77.88 931 LYS A C 1
ATOM 7377 O O . LYS A 1 931 ? -26.349 23.337 -38.249 1.00 77.88 931 LYS A O 1
ATOM 7382 N N . LEU A 1 932 ? -25.773 21.521 -37.045 1.00 77.81 932 LEU A N 1
ATOM 7383 C CA . LEU A 1 932 ? -24.959 22.236 -36.055 1.00 77.81 932 LEU A CA 1
ATOM 7384 C C . LEU A 1 932 ? -23.547 22.542 -36.573 1.00 77.81 932 LEU A C 1
ATOM 7386 O O . LEU A 1 932 ? -22.996 23.592 -36.252 1.00 77.81 932 LEU A O 1
ATOM 7390 N N . THR A 1 933 ? -22.951 21.664 -37.382 1.00 79.25 933 THR A N 1
ATOM 7391 C CA . THR A 1 933 ? -21.620 21.895 -37.970 1.00 79.25 933 THR A CA 1
ATOM 7392 C C . THR A 1 933 ? -21.648 23.108 -38.906 1.00 79.25 933 THR A C 1
ATOM 7394 O O . THR A 1 933 ? -22.567 23.262 -39.708 1.00 79.25 933 THR A O 1
ATOM 7397 N N . GLY A 1 934 ? -20.655 23.993 -38.798 1.00 72.75 934 GLY A N 1
ATOM 7398 C CA . GLY A 1 934 ? -20.587 25.262 -39.533 1.00 72.75 934 GLY A CA 1
ATOM 7399 C C . GLY A 1 934 ? -21.340 26.429 -38.880 1.00 72.75 934 GLY A C 1
ATOM 7400 O O . GLY A 1 934 ? -21.232 27.560 -39.346 1.00 72.75 934 GLY A O 1
ATOM 7401 N N . LYS A 1 935 ? -22.082 26.204 -37.787 1.00 84.44 935 LYS A N 1
ATOM 7402 C CA . LYS A 1 935 ? -22.698 27.287 -37.002 1.00 84.44 935 LYS A CA 1
ATOM 7403 C C . LYS A 1 935 ? -21.673 28.016 -36.146 1.00 84.44 935 LYS A C 1
ATOM 7405 O O . LYS A 1 935 ? -20.727 27.407 -35.649 1.00 84.44 935 LYS A O 1
ATOM 7410 N N . LYS A 1 936 ? -21.875 29.319 -35.936 1.00 84.38 936 LYS A N 1
ATOM 7411 C CA . LYS A 1 936 ? -20.962 30.132 -35.126 1.00 84.38 936 LYS A CA 1
ATOM 7412 C C . LYS A 1 936 ? -21.150 29.888 -33.631 1.00 84.38 936 LYS A C 1
ATOM 7414 O O . LYS A 1 936 ? -22.271 29.706 -33.169 1.00 84.38 936 LYS A O 1
ATOM 7419 N N . TRP A 1 937 ? -20.074 29.982 -32.853 1.00 84.00 937 TRP A N 1
ATOM 7420 C CA . TRP A 1 937 ? -20.085 29.784 -31.398 1.00 84.00 937 TRP A CA 1
ATOM 7421 C C . TRP A 1 937 ? -21.131 30.651 -30.676 1.00 84.00 937 TRP A C 1
ATOM 7423 O O . TRP A 1 937 ? -21.853 30.163 -29.812 1.00 84.00 937 TRP A O 1
ATOM 7433 N N . HIS A 1 938 ? -21.278 31.916 -31.084 1.00 78.50 938 HIS A N 1
ATOM 7434 C CA . HIS A 1 938 ? -22.265 32.845 -30.518 1.00 78.50 938 HIS A CA 1
ATOM 7435 C C . HIS A 1 938 ? -23.719 32.461 -30.849 1.00 78.50 938 HIS A C 1
ATOM 7437 O O . HIS A 1 938 ? -24.622 32.819 -30.103 1.00 78.50 938 HIS A O 1
ATOM 7443 N N . GLU A 1 939 ? -23.958 31.717 -31.936 1.00 74.50 939 GLU A N 1
ATOM 7444 C CA . GLU A 1 939 ? -25.286 31.182 -32.288 1.00 74.50 939 GLU A CA 1
ATOM 7445 C C . GLU A 1 939 ? -25.647 29.938 -31.458 1.00 74.50 939 GLU A C 1
ATOM 7447 O O . GLU A 1 939 ? -26.815 29.564 -31.387 1.00 74.50 939 GLU A O 1
ATOM 7452 N N . LEU A 1 940 ? -24.650 29.302 -30.833 1.00 74.12 940 LEU A N 1
ATOM 7453 C CA . LEU A 1 940 ? -24.769 28.065 -30.054 1.00 74.12 940 LEU A CA 1
ATOM 7454 C C . LEU A 1 940 ? -24.432 28.270 -28.564 1.00 74.12 940 LEU A C 1
ATOM 7456 O O . LEU A 1 940 ? -24.146 27.304 -27.850 1.00 74.12 940 LEU A O 1
ATOM 7460 N N . THR A 1 941 ? -24.405 29.513 -28.076 1.00 68.62 941 THR A N 1
ATOM 7461 C CA . THR A 1 941 ? -24.135 29.834 -26.664 1.00 68.62 941 THR A CA 1
ATOM 7462 C C . THR A 1 941 ? -25.441 29.897 -25.864 1.00 68.62 941 THR A C 1
ATOM 7464 O O . THR A 1 941 ? -26.449 30.387 -26.363 1.00 68.62 941 THR A O 1
ATOM 7467 N N . ILE A 1 942 ? -25.449 29.339 -24.648 1.00 62.34 942 ILE A N 1
ATOM 7468 C CA . ILE A 1 942 ? -26.688 29.009 -23.905 1.00 62.34 942 ILE A CA 1
ATOM 7469 C C . ILE A 1 942 ? -27.133 30.158 -22.985 1.00 62.34 942 ILE A C 1
ATOM 7471 O O . ILE A 1 942 ? -28.308 30.267 -22.645 1.00 62.34 942 ILE A O 1
ATOM 7475 N N . THR A 1 943 ? -26.214 31.040 -22.606 1.00 59.16 943 THR A N 1
ATOM 7476 C CA . THR A 1 943 ? -26.449 32.144 -21.674 1.00 59.16 943 THR A CA 1
ATOM 7477 C C . THR A 1 943 ? -26.368 33.486 -22.393 1.00 59.16 943 THR A C 1
ATOM 7479 O O . THR A 1 943 ? -25.412 33.759 -23.122 1.00 59.16 943 THR A O 1
ATOM 7482 N N . SER A 1 944 ? -27.340 34.369 -22.138 1.00 54.53 944 SER A N 1
ATOM 7483 C CA . SER A 1 944 ? -27.076 35.806 -22.191 1.00 54.53 944 SER A CA 1
ATOM 7484 C C . SER A 1 944 ? -26.096 36.092 -21.060 1.00 54.53 944 SER A C 1
ATOM 7486 O O . SER A 1 944 ? -26.479 36.095 -19.889 1.00 54.53 944 SER A O 1
ATOM 7488 N N . TRP A 1 945 ? -24.816 36.216 -21.395 1.00 61.25 945 TRP A N 1
ATOM 7489 C CA . TRP A 1 945 ? -23.812 36.660 -20.439 1.00 61.25 945 TRP A CA 1
ATOM 7490 C C . TRP A 1 945 ? -24.282 38.014 -19.880 1.00 61.25 945 TRP A C 1
ATOM 7492 O O . TRP A 1 945 ? -24.773 38.827 -20.669 1.00 61.25 945 TRP A O 1
ATOM 7502 N N . PRO A 1 946 ? -24.231 38.240 -18.552 1.00 48.84 946 PRO A N 1
ATOM 7503 C CA . PRO A 1 946 ? -24.512 39.564 -18.001 1.00 48.84 946 PRO A CA 1
ATOM 7504 C C . PRO A 1 946 ? -23.651 40.591 -18.744 1.00 48.84 946 PRO A C 1
ATOM 7506 O O . PRO A 1 946 ? -22.588 40.204 -19.219 1.00 48.84 946 PRO A O 1
ATOM 7509 N N . ASP A 1 947 ? -24.118 41.839 -18.876 1.00 46.41 947 ASP A N 1
ATOM 7510 C CA . ASP A 1 947 ? -23.466 42.964 -19.580 1.00 46.41 947 ASP A CA 1
ATOM 7511 C C . ASP A 1 947 ? -22.045 43.293 -19.037 1.00 46.41 947 ASP A C 1
ATOM 7513 O O . ASP A 1 947 ? -21.769 44.390 -18.557 1.00 46.41 947 ASP A O 1
ATOM 7517 N N . GLU A 1 948 ? -21.121 42.338 -19.073 1.00 51.25 948 GLU A N 1
ATOM 7518 C CA . GLU A 1 948 ? -19.686 42.534 -18.994 1.00 51.25 948 GLU A CA 1
ATOM 7519 C C . GLU A 1 948 ? -19.209 42.910 -20.401 1.00 51.25 948 GLU A C 1
ATOM 7521 O O . GLU A 1 948 ? -19.609 42.303 -21.395 1.00 51.25 948 GLU A O 1
ATOM 7526 N N . GLU A 1 949 ? -18.353 43.928 -20.494 1.00 53.31 949 GLU A N 1
ATOM 7527 C CA . GLU A 1 949 ? -17.915 44.552 -21.753 1.00 53.31 949 GLU A CA 1
ATOM 7528 C C . GLU A 1 949 ? -17.215 43.594 -22.754 1.00 53.31 949 GLU A C 1
ATOM 7530 O O . GLU A 1 949 ? -16.923 44.008 -23.878 1.00 53.31 949 GLU A O 1
ATOM 7535 N N . GLU A 1 950 ? -16.940 42.326 -22.403 1.00 66.50 950 GLU A N 1
ATOM 7536 C CA . GLU A 1 950 ? -16.178 41.377 -23.231 1.00 66.50 950 GLU A CA 1
ATOM 7537 C C . GLU A 1 950 ? -16.655 39.912 -23.082 1.00 66.50 950 GLU A C 1
ATOM 7539 O O . GLU A 1 950 ? -16.648 39.341 -21.994 1.00 66.50 950 GLU A O 1
ATOM 7544 N N . SER A 1 951 ? -17.040 39.263 -24.193 1.00 78.19 951 SER A N 1
ATOM 7545 C CA . SER A 1 951 ? -17.524 37.866 -24.183 1.00 78.19 951 SER A CA 1
ATOM 7546 C C . SER A 1 951 ? -16.418 36.843 -23.847 1.00 78.19 951 SER A C 1
ATOM 7548 O O . SER A 1 951 ? -15.257 37.071 -24.199 1.00 78.19 951 SER A O 1
ATOM 7550 N N . PRO A 1 952 ? -16.741 35.656 -23.277 1.00 80.75 952 PRO A N 1
ATOM 7551 C CA . PRO A 1 952 ? -15.761 34.594 -22.998 1.00 80.75 952 PRO A CA 1
ATOM 7552 C C . PRO A 1 952 ? -14.889 34.216 -24.204 1.00 80.75 952 PRO A C 1
ATOM 7554 O O . PRO A 1 952 ? -13.690 33.981 -24.070 1.00 80.75 952 PRO A O 1
ATOM 7557 N N . TRP A 1 953 ? -15.485 34.206 -25.398 1.00 83.88 953 TRP A N 1
ATOM 7558 C CA . TRP A 1 953 ? -14.791 33.945 -26.657 1.00 83.88 953 TRP A CA 1
ATOM 7559 C C . TRP A 1 953 ? -13.785 35.049 -27.009 1.00 83.88 953 TRP A C 1
ATOM 7561 O O . TRP A 1 953 ? -12.639 34.760 -27.347 1.00 83.88 953 TRP A O 1
ATOM 7571 N N . GLN A 1 954 ? -14.185 36.320 -26.888 1.00 81.31 954 GLN A N 1
ATOM 7572 C CA . GLN A 1 954 ? -13.296 37.463 -27.127 1.00 81.31 954 GLN A CA 1
ATOM 7573 C C . GLN A 1 954 ? -12.169 37.537 -26.101 1.00 81.31 954 GLN A C 1
ATOM 7575 O O . GLN A 1 954 ? -11.029 37.801 -26.478 1.00 81.31 954 GLN A O 1
ATOM 7580 N N . ARG A 1 955 ? -12.464 37.235 -24.832 1.00 81.69 955 ARG A N 1
ATOM 7581 C CA . ARG A 1 955 ? -11.463 37.179 -23.769 1.00 81.69 955 ARG A CA 1
ATOM 7582 C C . ARG A 1 955 ? -10.359 36.186 -24.115 1.00 81.69 955 ARG A C 1
ATOM 7584 O O . ARG A 1 955 ? -9.204 36.584 -24.118 1.00 81.69 955 ARG A O 1
ATOM 7591 N N . VAL A 1 956 ? -10.701 34.955 -24.501 1.00 81.75 956 VAL A N 1
ATOM 7592 C CA . VAL A 1 956 ? -9.711 33.937 -24.907 1.00 81.75 956 VAL A CA 1
ATOM 7593 C C . VAL A 1 956 ? -8.907 34.375 -26.135 1.00 81.75 956 VAL A C 1
ATOM 7595 O O . VAL A 1 956 ? -7.690 34.204 -26.165 1.00 81.75 956 VAL A O 1
ATOM 7598 N N . ILE A 1 957 ? -9.557 34.984 -27.135 1.00 83.19 957 ILE A N 1
ATOM 7599 C CA . ILE A 1 957 ? -8.866 35.496 -28.330 1.00 83.19 957 ILE A CA 1
ATOM 7600 C C . ILE A 1 957 ? -7.900 36.640 -27.999 1.00 83.19 957 ILE A C 1
ATOM 7602 O O . ILE A 1 957 ? -6.882 36.777 -28.662 1.00 83.19 957 ILE A O 1
ATOM 7606 N N . LYS A 1 958 ? -8.199 37.467 -26.997 1.00 81.88 958 LYS A N 1
ATOM 7607 C CA . LYS A 1 958 ? -7.380 38.629 -26.631 1.00 81.88 958 LYS A CA 1
ATOM 7608 C C . LYS A 1 958 ? -6.280 38.299 -25.631 1.00 81.88 958 LYS A C 1
ATOM 7610 O O . LYS A 1 958 ? -5.197 38.868 -25.721 1.00 81.88 958 LYS A O 1
ATOM 7615 N N . THR A 1 959 ? -6.564 37.440 -24.654 1.00 80.38 959 THR A N 1
ATOM 7616 C CA . THR A 1 959 ? -5.597 37.064 -23.614 1.00 80.38 959 THR A CA 1
ATOM 7617 C C . THR A 1 959 ? -4.677 35.942 -24.058 1.00 80.38 959 THR A C 1
ATOM 7619 O O . THR A 1 959 ? -3.634 35.766 -23.443 1.00 80.38 959 THR A O 1
ATOM 7622 N N . HIS A 1 960 ? -5.060 35.179 -25.089 1.00 76.88 960 HIS A N 1
ATOM 7623 C CA . HIS A 1 960 ? -4.370 33.955 -25.504 1.00 76.88 960 HIS A CA 1
ATOM 7624 C C . HIS A 1 960 ? -4.303 32.885 -24.395 1.00 76.88 960 HIS A C 1
ATOM 7626 O O . HIS A 1 960 ? -3.569 31.906 -24.497 1.00 76.88 960 HIS A O 1
ATOM 7632 N N . GLU A 1 961 ? -5.113 33.024 -23.346 1.00 73.38 961 GLU A N 1
ATOM 7633 C CA . GLU A 1 961 ? -5.141 32.115 -22.203 1.00 73.38 961 GLU A CA 1
ATOM 7634 C C . GLU A 1 961 ? -6.438 31.295 -22.180 1.00 73.38 961 GLU A C 1
ATOM 7636 O O . GLU A 1 961 ? -7.490 31.786 -22.608 1.00 73.38 961 GLU A O 1
ATOM 7641 N N . PRO A 1 962 ? -6.398 30.047 -21.678 1.00 73.06 962 PRO A N 1
ATOM 7642 C CA . PRO A 1 962 ? -7.605 29.260 -21.470 1.00 73.06 962 PRO A CA 1
ATOM 7643 C C . PRO A 1 962 ? -8.513 29.920 -20.426 1.00 73.06 962 PRO A C 1
ATOM 7645 O O . PRO A 1 962 ? -8.050 30.484 -19.436 1.00 73.06 962 PRO A O 1
ATOM 7648 N N . LEU A 1 963 ? -9.823 29.802 -20.632 1.00 79.12 963 LEU A N 1
ATOM 7649 C CA . LEU A 1 963 ? -10.846 30.321 -19.733 1.00 79.12 963 LEU A CA 1
ATOM 7650 C C . LEU A 1 963 ? -11.656 29.162 -19.153 1.00 79.12 963 LEU A C 1
ATOM 7652 O O . LEU A 1 963 ? -12.232 28.369 -19.897 1.00 79.12 963 LEU A O 1
ATOM 7656 N N . HIS A 1 964 ? -11.705 29.092 -17.826 1.00 75.88 964 HIS A N 1
ATOM 7657 C CA . HIS A 1 964 ? -12.451 28.101 -17.050 1.00 75.88 964 HIS A CA 1
ATOM 7658 C C . HIS A 1 964 ? -13.554 28.810 -16.258 1.00 75.88 964 HIS A C 1
ATOM 7660 O O . HIS A 1 964 ? -13.311 29.864 -15.668 1.00 75.88 964 HIS A O 1
ATOM 7666 N N . LEU A 1 965 ? -14.768 28.268 -16.309 1.00 77.19 965 LEU A N 1
ATOM 7667 C CA . LEU A 1 965 ? -15.972 28.803 -15.681 1.00 77.19 965 LEU A CA 1
ATOM 7668 C C . LEU A 1 965 ? -16.612 27.684 -14.839 1.00 77.19 965 LEU A C 1
ATOM 7670 O O . LEU A 1 965 ? -17.396 26.899 -15.385 1.00 77.19 965 LEU A O 1
ATOM 7674 N N . PRO A 1 966 ? -16.262 27.592 -13.541 1.00 72.38 966 PRO A N 1
ATOM 7675 C CA . PRO A 1 966 ? -16.800 26.572 -12.651 1.00 72.38 966 PRO A CA 1
ATOM 7676 C C . PRO A 1 966 ? -18.263 26.854 -12.299 1.00 72.38 966 PRO A C 1
ATOM 7678 O O . PRO A 1 966 ? -18.657 28.013 -12.177 1.00 72.38 966 PRO A O 1
ATOM 7681 N N . GLU A 1 967 ? -19.036 25.788 -12.079 1.00 76.44 967 GLU A N 1
ATOM 7682 C CA . GLU A 1 967 ? -20.406 25.843 -11.545 1.00 76.44 967 GLU A CA 1
ATOM 7683 C C . GLU A 1 967 ? -21.330 26.815 -12.302 1.00 76.44 967 GLU A C 1
ATOM 7685 O O . GLU A 1 967 ? -22.052 27.621 -11.724 1.00 76.44 967 GLU A O 1
ATOM 7690 N N . LEU A 1 968 ? -21.334 26.749 -13.632 1.00 76.56 968 LEU A N 1
ATOM 7691 C CA . LEU A 1 968 ? -22.272 27.496 -14.460 1.00 76.56 968 LEU A CA 1
ATOM 7692 C C . LEU A 1 968 ? -23.678 26.893 -14.328 1.00 76.56 968 LEU A C 1
ATOM 7694 O O . LEU A 1 968 ? -23.988 25.857 -14.919 1.00 76.56 968 LEU A O 1
ATOM 7698 N N . HIS A 1 969 ? -24.537 27.566 -13.566 1.00 74.44 969 HIS A N 1
ATOM 7699 C CA . HIS A 1 969 ? -25.938 27.196 -13.385 1.00 74.44 969 HIS A CA 1
ATOM 7700 C C . HIS A 1 969 ? -26.752 27.516 -14.643 1.00 74.44 969 HIS A C 1
ATOM 7702 O O . HIS A 1 969 ? -26.929 28.674 -15.025 1.00 74.44 969 HIS A O 1
ATOM 7708 N N . LEU A 1 970 ? -27.271 26.477 -15.287 1.00 69.25 970 LEU A N 1
ATOM 7709 C CA . LEU A 1 970 ? -28.156 26.573 -16.435 1.00 69.25 970 LEU A CA 1
ATOM 7710 C C . LEU A 1 970 ? -29.571 26.177 -16.030 1.00 69.25 970 LEU A C 1
ATOM 7712 O O . LEU A 1 970 ? -29.816 25.091 -15.510 1.00 69.25 970 LEU A O 1
ATOM 7716 N N . SER A 1 971 ? -30.525 27.051 -16.336 1.00 60.16 971 SER A N 1
ATOM 7717 C CA . SER A 1 971 ? -31.949 26.743 -16.239 1.00 60.16 971 SER A CA 1
ATOM 7718 C C . SER A 1 971 ? -32.512 26.550 -17.644 1.00 60.16 971 SER A C 1
ATOM 7720 O O . SER A 1 971 ? -32.412 27.427 -18.502 1.00 60.16 971 SER A O 1
ATOM 7722 N N . SER A 1 972 ? -33.085 25.375 -17.910 1.00 56.31 972 SER A N 1
ATOM 7723 C CA . SER A 1 972 ? -33.834 25.156 -19.148 1.00 56.31 972 SER A CA 1
ATOM 7724 C C . SER A 1 972 ? -35.167 25.901 -19.073 1.00 56.31 972 SER A C 1
ATOM 7726 O O . SER A 1 972 ? -35.863 25.851 -18.060 1.00 56.31 972 SER A O 1
ATOM 7728 N N . SER A 1 973 ? -35.570 26.562 -20.160 1.00 51.88 973 SER A N 1
ATOM 7729 C CA . SER A 1 973 ? -36.864 27.254 -20.234 1.00 51.88 973 SER A CA 1
ATOM 7730 C C . SER A 1 973 ? -38.067 26.296 -20.254 1.00 51.88 973 SER A C 1
ATOM 7732 O O . SER A 1 973 ? -39.192 26.740 -20.027 1.00 51.88 973 SER A O 1
ATOM 7734 N N . GLN A 1 974 ? -37.849 24.994 -20.497 1.00 51.72 974 GLN A N 1
ATOM 7735 C CA . GLN A 1 974 ? -38.912 23.982 -20.596 1.00 51.72 974 GLN A CA 1
ATOM 7736 C C . GLN A 1 974 ? -39.016 23.044 -19.384 1.00 51.72 974 GLN A C 1
ATOM 7738 O O . GLN A 1 974 ? -40.118 22.621 -19.045 1.00 51.72 974 GLN A O 1
ATOM 7743 N N . ASN A 1 975 ? -37.908 22.750 -18.699 1.00 51.22 975 ASN A N 1
ATOM 7744 C CA . ASN A 1 975 ? -37.883 21.925 -17.490 1.00 51.22 975 ASN A CA 1
ATOM 7745 C C . ASN A 1 975 ? -37.260 22.751 -16.366 1.00 51.22 975 ASN A C 1
ATOM 7747 O O . ASN A 1 975 ? -36.095 23.116 -16.464 1.00 51.22 975 ASN A O 1
ATOM 7751 N N . LYS A 1 976 ? -37.996 22.994 -15.274 1.00 53.25 976 LYS A N 1
ATOM 7752 C CA . LYS A 1 976 ? -37.529 23.679 -14.044 1.00 53.25 976 LYS A CA 1
ATOM 7753 C C . LYS A 1 976 ? -36.322 23.008 -13.342 1.00 53.25 976 LYS A C 1
ATOM 7755 O O . LYS A 1 976 ? -36.049 23.319 -12.188 1.00 53.25 976 LYS A O 1
ATOM 7760 N N . GLN A 1 977 ? -35.639 22.063 -13.983 1.00 56.22 977 GLN A N 1
ATOM 7761 C CA . GLN A 1 977 ? -34.422 21.454 -13.470 1.00 56.22 977 GLN A CA 1
ATOM 7762 C C . GLN A 1 977 ? -33.223 22.342 -13.788 1.00 56.22 977 GLN A C 1
ATOM 7764 O O . GLN A 1 977 ? -32.947 22.671 -14.942 1.00 56.22 977 GLN A O 1
ATOM 7769 N N . GLU A 1 978 ? -32.536 22.720 -12.722 1.00 68.19 978 GLU A N 1
ATOM 7770 C CA . GLU A 1 978 ? -31.261 23.409 -12.753 1.00 68.19 978 GLU A CA 1
ATOM 7771 C C . GLU A 1 978 ? -30.152 22.389 -13.030 1.00 68.19 978 GLU A C 1
ATOM 7773 O O . GLU A 1 978 ? -30.038 21.380 -12.332 1.00 68.19 978 GLU A O 1
ATOM 7778 N N . VAL A 1 979 ? -29.372 22.634 -14.081 1.00 72.62 979 VAL A N 1
ATOM 7779 C CA . VAL A 1 979 ? -28.198 21.838 -14.450 1.00 72.62 979 VAL A CA 1
ATOM 7780 C C . VAL A 1 979 ? -26.970 22.684 -14.172 1.00 72.62 979 VAL A C 1
ATOM 7782 O O . VAL A 1 979 ? -26.879 23.811 -14.649 1.00 72.62 979 VAL A O 1
ATOM 7785 N N . VAL A 1 980 ? -26.015 22.148 -13.424 1.00 75.12 980 VAL A N 1
ATOM 7786 C CA . VAL A 1 980 ? -24.774 22.850 -13.090 1.00 75.12 980 VAL A CA 1
ATOM 7787 C C . VAL A 1 980 ? -23.655 22.289 -13.955 1.00 75.12 980 VAL A C 1
ATOM 7789 O O . VAL A 1 980 ? -23.388 21.088 -13.910 1.00 75.12 980 VAL A O 1
ATOM 7792 N N . LEU A 1 981 ? -23.013 23.138 -14.760 1.00 77.25 981 LEU A N 1
ATOM 7793 C CA . LEU A 1 981 ? -21.936 22.734 -15.663 1.00 77.25 981 LEU A CA 1
ATOM 7794 C C . LEU A 1 981 ? -20.586 23.316 -15.251 1.00 77.25 981 LEU A C 1
ATOM 7796 O O . LEU A 1 981 ? -20.485 24.488 -14.917 1.00 77.25 981 LEU A O 1
ATOM 7800 N N . ASP A 1 982 ? -19.528 22.531 -15.397 1.00 75.06 982 ASP A N 1
ATOM 7801 C CA . ASP A 1 982 ? -18.167 23.045 -15.489 1.00 75.06 982 ASP A CA 1
ATOM 7802 C C . ASP A 1 982 ? -17.815 23.301 -16.965 1.00 75.06 982 ASP A C 1
ATOM 7804 O O . ASP A 1 982 ? -17.860 22.382 -17.794 1.00 75.06 982 ASP A O 1
ATOM 7808 N N . TYR A 1 983 ? -17.532 24.557 -17.325 1.00 80.81 983 TYR A N 1
ATOM 7809 C CA . TYR A 1 983 ? -17.414 25.005 -18.718 1.00 80.81 983 TYR A CA 1
ATOM 7810 C C . TYR A 1 983 ? -16.027 25.583 -19.014 1.00 80.81 983 TYR A C 1
ATOM 7812 O O . TYR A 1 983 ? -15.463 26.331 -18.222 1.00 80.81 983 TYR A O 1
ATOM 7820 N N . SER A 1 984 ? -15.439 25.256 -20.167 1.00 77.50 984 SER A N 1
ATOM 7821 C CA . SER A 1 984 ? -14.086 25.717 -20.523 1.00 77.50 984 SER A CA 1
ATOM 7822 C C . SER A 1 984 ? -13.924 26.039 -22.002 1.00 77.50 984 SER A C 1
ATOM 7824 O O . SER A 1 984 ? -14.465 25.338 -22.858 1.00 77.50 984 SER A O 1
ATOM 7826 N N . LEU A 1 985 ? -13.123 27.066 -22.298 1.00 83.25 985 LEU A N 1
ATOM 7827 C CA . LEU A 1 985 ? -12.661 27.429 -23.637 1.00 83.25 985 LEU A CA 1
ATOM 7828 C C . LEU A 1 985 ? -11.132 27.435 -23.658 1.00 83.25 985 LEU A C 1
ATOM 7830 O O . LEU A 1 985 ? -10.502 28.102 -22.839 1.00 83.25 985 LEU A O 1
ATOM 7834 N N . ILE A 1 986 ? -10.530 26.718 -24.603 1.00 79.00 986 ILE A N 1
ATOM 7835 C CA . ILE A 1 986 ? -9.080 26.515 -24.645 1.00 79.00 986 ILE A CA 1
ATOM 7836 C C . ILE A 1 986 ? -8.543 26.847 -26.045 1.00 79.00 986 ILE A C 1
ATOM 7838 O O . ILE A 1 986 ? -8.939 26.182 -27.008 1.00 79.00 986 ILE A O 1
ATOM 7842 N N . PRO A 1 987 ? -7.656 27.852 -26.186 1.00 76.75 987 PRO A N 1
ATOM 7843 C CA . PRO A 1 987 ? -7.094 28.232 -27.478 1.00 76.75 987 PRO A CA 1
ATOM 7844 C C . PRO A 1 987 ? -6.015 27.248 -27.955 1.00 76.75 987 PRO A C 1
ATOM 7846 O O . PRO A 1 987 ? -5.207 26.749 -27.175 1.00 76.75 987 PRO A O 1
ATOM 7849 N N . ILE A 1 988 ? -5.980 27.002 -29.266 1.00 67.12 988 ILE A N 1
ATOM 7850 C CA . ILE A 1 988 ? -4.966 26.206 -29.968 1.00 67.12 988 ILE A CA 1
ATOM 7851 C C . ILE A 1 988 ? -4.239 27.110 -30.961 1.00 67.12 988 ILE A C 1
ATOM 7853 O O . ILE A 1 988 ? -4.866 27.662 -31.863 1.00 67.12 988 ILE A O 1
ATOM 7857 N N . PHE A 1 989 ? -2.916 27.212 -30.835 1.00 67.62 989 PHE A N 1
ATOM 7858 C CA . PHE A 1 989 ? -2.060 28.063 -31.669 1.00 67.62 989 PHE A CA 1
ATOM 7859 C C . PHE A 1 989 ? -1.589 27.368 -32.952 1.00 67.62 989 PHE A C 1
ATOM 7861 O O . PHE A 1 989 ? -1.449 26.147 -32.997 1.00 67.62 989 PHE A O 1
ATOM 7868 N N . ALA A 1 990 ? -1.322 28.153 -33.999 1.00 54.22 990 ALA A N 1
ATOM 7869 C CA . ALA A 1 990 ? -0.861 27.663 -35.299 1.00 54.22 990 ALA A CA 1
ATOM 7870 C C . ALA A 1 990 ? 0.609 27.179 -35.297 1.00 54.22 990 ALA A C 1
ATOM 7872 O O . ALA A 1 990 ? 0.956 26.286 -36.069 1.00 54.22 990 ALA A O 1
ATOM 7873 N N . SER A 1 991 ? 1.487 27.739 -34.449 1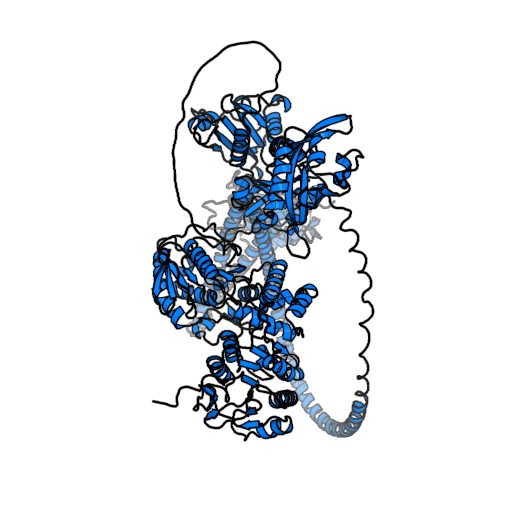.00 51.59 991 SER A N 1
ATOM 7874 C CA . SER A 1 991 ? 2.862 27.247 -34.227 1.00 51.59 991 SER A CA 1
ATOM 7875 C C . SER A 1 991 ? 3.448 27.769 -32.903 1.00 51.59 991 SER A C 1
ATOM 7877 O O . SER A 1 991 ? 2.956 28.761 -32.384 1.00 51.59 991 SER A O 1
ATOM 7879 N N . GLU A 1 992 ? 4.515 27.154 -32.372 1.00 42.66 992 GLU A N 1
ATOM 7880 C CA . GLU A 1 992 ? 5.190 27.617 -31.135 1.00 42.66 992 GLU A CA 1
ATOM 7881 C C . GLU A 1 992 ? 5.893 28.981 -31.279 1.00 42.66 992 GLU A C 1
ATOM 7883 O O . GLU A 1 992 ? 6.105 29.668 -30.286 1.00 42.66 992 GLU A O 1
ATOM 7888 N N . GLU A 1 993 ? 6.249 29.385 -32.504 1.00 43.09 993 GLU A N 1
ATOM 7889 C CA . GLU A 1 993 ? 6.920 30.667 -32.782 1.00 43.09 993 GLU A CA 1
ATOM 7890 C C . GLU A 1 993 ? 5.937 31.788 -33.167 1.00 43.09 993 GLU A C 1
ATOM 7892 O O . GLU A 1 993 ? 6.327 32.955 -33.229 1.00 43.09 993 GLU A O 1
ATOM 7897 N N . GLN A 1 994 ? 4.666 31.462 -33.433 1.00 49.41 994 GLN A N 1
ATOM 7898 C CA . GLN A 1 994 ? 3.629 32.427 -33.805 1.00 49.41 994 GLN A CA 1
ATOM 7899 C C . GLN A 1 994 ? 2.480 32.402 -32.800 1.00 49.41 994 GLN A C 1
ATOM 7901 O O . GLN A 1 994 ? 1.764 31.412 -32.680 1.00 49.41 994 GLN A O 1
ATOM 7906 N N . ASP A 1 995 ? 2.240 33.547 -32.169 1.00 58.91 995 ASP A N 1
ATOM 7907 C CA . ASP A 1 995 ? 1.201 33.781 -31.159 1.00 58.91 995 ASP A CA 1
ATOM 7908 C C . ASP A 1 995 ? -0.214 33.899 -31.775 1.00 58.91 995 ASP A C 1
ATOM 7910 O O . ASP A 1 995 ? -0.997 34.778 -31.441 1.00 58.91 995 ASP A O 1
ATOM 7914 N N . THR A 1 996 ? -0.525 33.082 -32.790 1.00 70.75 996 THR A N 1
ATOM 7915 C CA . THR A 1 996 ? -1.780 33.161 -33.560 1.00 70.75 996 THR A CA 1
ATOM 7916 C C . THR A 1 996 ? -2.662 31.953 -33.270 1.00 70.75 996 THR A C 1
ATOM 7918 O O . THR A 1 996 ? -2.290 30.820 -33.584 1.00 70.75 996 THR A O 1
ATOM 7921 N N . ILE A 1 997 ? -3.844 32.185 -32.695 1.00 72.25 997 ILE A N 1
ATOM 7922 C CA . ILE A 1 997 ? -4.821 31.131 -32.390 1.00 72.25 997 ILE A CA 1
ATOM 7923 C C . ILE A 1 997 ? -5.485 30.655 -33.689 1.00 72.25 997 ILE A C 1
ATOM 7925 O O . ILE A 1 997 ? -6.010 31.450 -34.470 1.00 72.25 997 ILE A O 1
ATOM 7929 N N . ARG A 1 998 ? -5.466 29.342 -33.922 1.00 72.12 998 ARG A N 1
ATOM 7930 C CA . ARG A 1 998 ? -6.077 28.669 -35.072 1.00 72.12 998 ARG A CA 1
ATOM 7931 C C . ARG A 1 998 ? -7.420 28.024 -34.736 1.00 72.12 998 ARG A C 1
ATOM 7933 O O . ARG A 1 998 ? -8.351 28.148 -35.524 1.00 72.12 998 ARG A O 1
ATOM 7940 N N . PHE A 1 999 ? -7.535 27.369 -33.582 1.00 75.75 999 PHE A N 1
ATOM 7941 C CA . PHE A 1 999 ? -8.772 26.713 -33.139 1.00 75.75 999 PHE A CA 1
ATOM 7942 C C . PHE A 1 999 ? -9.060 27.011 -31.666 1.00 75.75 999 PHE A C 1
ATOM 7944 O O . PHE A 1 999 ? -8.154 27.374 -30.921 1.00 75.75 999 PHE A O 1
ATOM 7951 N N . ILE A 1 1000 ? -10.308 26.836 -31.235 1.00 77.31 1000 ILE A N 1
ATOM 7952 C CA . ILE A 1 1000 ? -10.707 26.881 -29.823 1.00 77.31 1000 ILE A CA 1
ATOM 7953 C C . ILE A 1 1000 ? -11.478 25.603 -29.495 1.00 77.31 1000 ILE A C 1
ATOM 7955 O O . ILE A 1 1000 ? -12.462 25.268 -30.158 1.00 77.31 1000 ILE A O 1
ATOM 7959 N N . VAL A 1 1001 ? -11.030 24.889 -28.463 1.00 80.56 1001 VAL A N 1
ATOM 7960 C CA . VAL A 1 1001 ? -11.730 23.724 -27.911 1.00 80.56 1001 VAL A CA 1
ATOM 7961 C C . VAL A 1 1001 ? -12.676 24.190 -26.818 1.00 80.56 1001 VAL A C 1
ATOM 7963 O O . VAL A 1 1001 ? -12.278 24.925 -25.917 1.00 80.56 1001 VAL A O 1
ATOM 7966 N N . VAL A 1 1002 ? -13.921 23.737 -26.883 1.00 82.00 1002 VAL A N 1
ATOM 7967 C CA . VAL A 1 1002 ? -14.954 23.981 -25.881 1.00 82.00 1002 VAL A CA 1
ATOM 7968 C C . VAL A 1 1002 ? -15.266 22.670 -25.173 1.00 82.00 1002 VAL A C 1
A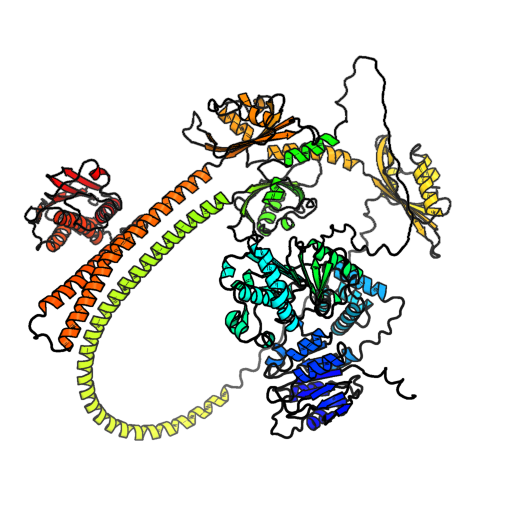TOM 7970 O O . VAL A 1 1002 ? -15.517 21.662 -25.834 1.00 82.00 1002 VAL A O 1
ATOM 7973 N N . SER A 1 1003 ? -15.275 22.692 -23.842 1.00 80.00 1003 SER A N 1
ATOM 7974 C CA . SER A 1 1003 ? -15.663 21.560 -22.998 1.00 80.00 1003 SER A CA 1
ATOM 7975 C C . SER A 1 1003 ? -16.786 21.956 -22.049 1.00 80.00 1003 SER A C 1
ATOM 7977 O O . SER A 1 1003 ? -16.748 23.044 -21.478 1.00 80.00 1003 SER A O 1
ATOM 7979 N N . ALA A 1 1004 ? -17.751 21.058 -21.859 1.00 77.56 1004 ALA A N 1
ATOM 7980 C CA . ALA A 1 1004 ? -18.803 21.175 -20.857 1.00 77.56 1004 ALA A CA 1
ATOM 7981 C C . ALA A 1 1004 ? -19.002 19.836 -20.125 1.00 77.56 1004 ALA A C 1
ATOM 7983 O O . ALA A 1 1004 ? -19.223 18.803 -20.767 1.00 77.56 1004 ALA A O 1
ATOM 7984 N N . VAL A 1 1005 ? -18.921 19.858 -18.793 1.00 76.38 1005 VAL A N 1
ATOM 7985 C CA . VAL A 1 1005 ? -19.089 18.692 -17.907 1.00 76.38 1005 VAL A CA 1
ATOM 7986 C C . VAL A 1 1005 ? -20.238 18.961 -16.938 1.00 76.38 1005 VAL A C 1
ATOM 7988 O O . VAL A 1 1005 ? -20.298 20.036 -16.361 1.00 76.38 1005 VAL A O 1
ATOM 7991 N N . ASP A 1 1006 ? -21.156 18.013 -16.757 1.00 76.81 1006 ASP A N 1
ATOM 7992 C CA . ASP A 1 1006 ? -22.285 18.147 -15.821 1.00 76.81 1006 ASP A CA 1
ATOM 7993 C C . ASP A 1 1006 ? -21.874 17.724 -14.404 1.00 76.81 1006 ASP A C 1
ATOM 7995 O O . ASP A 1 1006 ? -21.476 16.578 -14.191 1.00 76.81 1006 ASP A O 1
ATOM 7999 N N . ILE A 1 1007 ? -21.980 18.647 -13.445 1.00 72.56 1007 ILE A N 1
ATOM 8000 C CA . ILE A 1 1007 ? -21.591 18.471 -12.035 1.00 72.56 1007 ILE A CA 1
ATOM 8001 C C . ILE A 1 1007 ? -22.784 18.566 -11.068 1.00 72.56 1007 ILE A C 1
ATOM 8003 O O . ILE A 1 1007 ? -22.607 18.652 -9.852 1.00 72.56 1007 ILE A O 1
ATOM 8007 N N . THR A 1 1008 ? -24.018 18.492 -11.572 1.00 76.44 1008 THR A N 1
ATOM 8008 C CA . THR A 1 1008 ? -25.248 18.700 -10.782 1.00 76.44 1008 THR A CA 1
ATOM 8009 C C . THR A 1 1008 ? -25.341 17.779 -9.557 1.00 76.44 1008 THR A C 1
ATOM 8011 O O . THR A 1 1008 ? -25.617 18.228 -8.444 1.00 76.44 1008 THR A O 1
ATOM 8014 N N . ARG A 1 1009 ? -25.054 16.480 -9.728 1.00 68.69 1009 ARG A N 1
ATOM 8015 C CA . ARG A 1 1009 ? -25.108 15.493 -8.629 1.00 68.69 1009 ARG A CA 1
ATOM 8016 C C . ARG A 1 1009 ? -24.052 15.742 -7.550 1.00 68.69 1009 ARG A C 1
ATOM 8018 O O . ARG A 1 1009 ? -24.302 15.463 -6.381 1.00 68.69 1009 ARG A O 1
ATOM 8025 N N . GLN A 1 1010 ? -22.882 16.251 -7.935 1.00 65.06 1010 GLN A N 1
ATOM 8026 C CA . GLN A 1 1010 ? -21.783 16.523 -7.007 1.00 65.06 1010 GLN A CA 1
ATOM 8027 C C . GLN A 1 1010 ? -22.141 17.676 -6.063 1.00 65.06 1010 GLN A C 1
ATOM 8029 O O . GLN A 1 1010 ? -21.948 17.566 -4.852 1.00 65.06 1010 GLN A O 1
ATOM 8034 N N . VAL A 1 1011 ? -22.728 18.747 -6.604 1.00 72.88 1011 VAL A N 1
ATOM 8035 C CA . VAL A 1 1011 ? -23.168 19.904 -5.814 1.00 72.88 1011 VAL A CA 1
ATOM 8036 C C . VAL A 1 1011 ? -24.284 19.516 -4.833 1.00 72.88 1011 VAL A C 1
ATOM 8038 O O . VAL A 1 1011 ? -24.228 19.902 -3.665 1.00 72.88 1011 VAL A O 1
ATOM 8041 N N . GLN A 1 1012 ? -25.249 18.693 -5.259 1.00 71.25 1012 GLN A N 1
ATOM 8042 C CA . GLN A 1 1012 ? -26.351 18.227 -4.401 1.00 71.25 1012 GLN A CA 1
ATOM 8043 C C . GLN A 1 1012 ? -25.860 17.394 -3.203 1.00 71.25 1012 GLN A C 1
ATOM 8045 O O . GLN A 1 1012 ? -26.202 17.699 -2.061 1.00 71.25 1012 GLN A O 1
ATOM 8050 N N . ALA A 1 1013 ? -24.990 16.404 -3.430 1.00 63.56 1013 ALA A N 1
ATOM 8051 C CA . ALA A 1 1013 ? -24.461 15.555 -2.356 1.00 63.56 1013 ALA A CA 1
ATOM 8052 C C . ALA A 1 1013 ? -23.658 16.350 -1.307 1.00 63.56 1013 ALA A C 1
ATOM 8054 O O . ALA A 1 1013 ? -23.746 16.091 -0.103 1.00 63.56 1013 ALA A O 1
ATOM 8055 N N . ARG A 1 1014 ? -22.893 17.360 -1.746 1.00 70.88 1014 ARG A N 1
ATOM 8056 C CA . ARG A 1 1014 ? -22.140 18.244 -0.845 1.00 70.88 1014 ARG A CA 1
ATOM 8057 C C . ARG A 1 1014 ? -23.063 19.070 0.055 1.00 70.88 1014 ARG A C 1
ATOM 8059 O O . ARG A 1 1014 ? -22.746 19.275 1.227 1.00 70.88 1014 ARG A O 1
ATOM 8066 N N . GLN A 1 1015 ? -24.197 19.537 -0.465 1.00 70.62 1015 GLN A N 1
ATOM 8067 C CA . GLN A 1 1015 ? -25.173 20.300 0.317 1.00 70.62 1015 GLN A CA 1
ATOM 8068 C C . GLN A 1 1015 ? -25.857 19.437 1.391 1.00 70.62 1015 GLN A C 1
ATOM 8070 O O . GLN A 1 1015 ? -25.987 19.887 2.531 1.00 70.62 1015 GLN A O 1
ATOM 8075 N N . GLU A 1 1016 ? -26.220 18.192 1.072 1.00 67.38 1016 GLU A N 1
ATOM 8076 C CA . GLU A 1 1016 ? -26.823 17.250 2.032 1.00 67.38 1016 GLU A CA 1
ATOM 8077 C C . GLU A 1 1016 ? -25.886 16.930 3.206 1.00 67.38 1016 GLU A C 1
ATOM 8079 O O . GLU A 1 1016 ? -26.295 16.966 4.368 1.00 67.38 1016 GLU A O 1
ATOM 8084 N N . LEU A 1 1017 ? -24.601 16.700 2.921 1.00 62.28 1017 LEU A N 1
ATOM 8085 C CA . LEU A 1 1017 ? -23.570 16.474 3.938 1.00 62.28 1017 LEU A CA 1
ATOM 8086 C C . LEU A 1 1017 ? -23.458 17.622 4.947 1.00 62.28 1017 LEU A C 1
ATOM 8088 O O . LEU A 1 1017 ? -23.363 17.396 6.156 1.00 62.28 1017 LEU A O 1
ATOM 8092 N N . ILE A 1 1018 ? -23.455 18.860 4.447 1.00 65.75 1018 ILE A N 1
ATOM 8093 C CA . ILE A 1 1018 ? -23.351 20.059 5.284 1.00 65.75 1018 ILE A CA 1
ATOM 8094 C C . ILE A 1 1018 ? -24.565 20.162 6.214 1.00 65.75 1018 ILE A C 1
ATOM 8096 O O . ILE A 1 1018 ? -24.412 20.477 7.396 1.00 65.75 1018 ILE A O 1
ATOM 8100 N N . GLN A 1 1019 ? -25.764 19.862 5.709 1.00 64.38 1019 GLN A N 1
ATOM 8101 C CA . GLN A 1 1019 ? -26.978 19.863 6.524 1.00 64.38 1019 GLN A CA 1
ATOM 8102 C C . GLN A 1 1019 ? -26.953 18.768 7.599 1.00 64.38 1019 GLN A C 1
ATOM 8104 O O . GLN A 1 1019 ? -27.284 19.038 8.754 1.00 64.38 1019 GLN A O 1
ATOM 8109 N N . LEU A 1 1020 ? -26.512 17.555 7.255 1.00 61.62 1020 LEU A N 1
ATOM 8110 C CA . LEU A 1 1020 ? -26.483 16.422 8.180 1.00 61.62 1020 LEU A CA 1
ATOM 8111 C C . LEU A 1 1020 ? -25.484 16.626 9.332 1.00 61.62 1020 LEU A C 1
ATOM 8113 O O . LEU A 1 1020 ? -25.825 16.380 10.490 1.00 61.62 1020 LEU A O 1
ATOM 8117 N N . ASN A 1 1021 ? -24.283 17.138 9.042 1.00 58.94 1021 ASN A N 1
ATOM 8118 C CA . ASN A 1 1021 ? -23.297 17.454 10.082 1.00 58.94 1021 ASN A CA 1
ATOM 8119 C C . ASN A 1 1021 ? -23.791 18.552 11.026 1.00 58.94 1021 ASN A C 1
ATOM 8121 O O . ASN A 1 1021 ? -23.670 18.411 12.240 1.00 58.94 1021 ASN A O 1
ATOM 8125 N N . ARG A 1 1022 ? -24.430 19.599 10.491 1.00 63.72 1022 ARG A N 1
ATOM 8126 C CA . ARG A 1 1022 ? -24.997 20.670 11.317 1.00 63.72 1022 ARG A CA 1
ATOM 8127 C C . ARG A 1 1022 ? -26.039 20.140 12.309 1.00 63.72 1022 ARG A C 1
ATOM 8129 O O . ARG A 1 1022 ? -25.999 20.501 13.480 1.00 63.72 1022 ARG A O 1
ATOM 8136 N N . LEU A 1 1023 ? -26.927 19.250 11.859 1.00 58.66 1023 LEU A N 1
ATOM 8137 C CA . LEU A 1 1023 ? -27.935 18.613 12.718 1.00 58.66 1023 LEU A CA 1
ATOM 8138 C C . LEU A 1 1023 ? -27.318 17.676 13.772 1.00 58.66 1023 LEU A C 1
ATOM 8140 O O . LEU A 1 1023 ? -27.872 17.531 14.863 1.00 58.66 1023 LEU A O 1
ATOM 8144 N N . LYS A 1 1024 ? -26.191 17.023 13.458 1.00 59.41 1024 LYS A N 1
ATOM 8145 C CA . LYS A 1 1024 ? -25.444 16.172 14.398 1.00 59.41 1024 LYS A CA 1
ATOM 8146 C C . LYS A 1 1024 ? -24.817 17.001 15.519 1.00 59.41 1024 LYS A C 1
ATOM 8148 O O . LYS A 1 1024 ? -24.976 16.660 16.691 1.00 59.41 1024 LYS A O 1
ATOM 8153 N N . ASP A 1 1025 ? -24.148 18.092 15.162 1.00 57.00 1025 ASP A N 1
ATOM 8154 C CA . ASP A 1 1025 ? -23.455 18.959 16.118 1.00 57.00 1025 ASP A CA 1
ATOM 8155 C C . ASP A 1 1025 ? -24.444 19.645 17.075 1.00 57.00 1025 ASP A C 1
ATOM 8157 O O . ASP A 1 1025 ? -24.198 19.730 18.281 1.00 57.00 1025 ASP A O 1
ATOM 8161 N N . GLU A 1 1026 ? -25.606 20.057 16.563 1.00 59.59 1026 GLU A N 1
ATOM 8162 C CA . GLU A 1 1026 ? -26.694 20.633 17.360 1.00 59.59 1026 GLU A CA 1
ATOM 8163 C C . GLU A 1 1026 ? -27.283 19.620 18.362 1.00 59.59 1026 GLU A C 1
ATOM 8165 O O . GLU A 1 1026 ? -27.457 19.942 19.540 1.00 59.59 1026 GLU A O 1
ATOM 8170 N N . PHE A 1 1027 ? -27.497 18.365 17.940 1.00 63.47 1027 PHE A N 1
ATOM 8171 C CA . PHE A 1 1027 ? -27.965 17.285 18.819 1.00 63.47 1027 PHE A CA 1
ATOM 8172 C C . PHE A 1 1027 ? -26.981 16.982 19.959 1.00 63.47 1027 PHE A C 1
ATOM 8174 O O . PHE A 1 1027 ? -27.385 16.900 21.120 1.00 63.47 1027 PHE A O 1
ATOM 8181 N N . LEU A 1 1028 ? -25.687 16.844 19.646 1.00 61.56 1028 LEU A N 1
ATOM 8182 C CA . LEU A 1 1028 ? -24.651 16.544 20.642 1.00 61.56 1028 LEU A CA 1
ATOM 8183 C C . LEU A 1 1028 ? -24.482 17.677 21.661 1.00 61.56 1028 LEU A C 1
ATOM 8185 O O . LEU A 1 1028 ? -24.266 17.414 22.849 1.00 61.56 1028 LEU A O 1
ATOM 8189 N N . SER A 1 1029 ? -24.600 18.929 21.212 1.00 64.06 1029 SER A N 1
ATOM 8190 C CA . SER A 1 1029 ? -24.523 20.107 22.078 1.00 64.06 1029 SER A CA 1
ATOM 8191 C C . SER A 1 1029 ? -25.678 20.148 23.086 1.00 64.06 1029 SER A C 1
ATOM 8193 O O . SER A 1 1029 ? -25.435 20.257 24.292 1.00 64.06 1029 SER A O 1
ATOM 8195 N N . LEU A 1 1030 ? -26.920 19.971 22.616 1.00 63.34 1030 LEU A N 1
ATOM 8196 C CA . LEU A 1 1030 ? -28.116 19.953 23.465 1.00 63.34 1030 LEU A CA 1
ATOM 8197 C C . LEU A 1 1030 ? -28.110 18.771 24.445 1.00 63.34 1030 LEU A C 1
ATOM 8199 O O . LEU A 1 1030 ? -28.342 18.964 25.638 1.00 63.34 1030 LEU A O 1
ATOM 8203 N N . ALA A 1 1031 ? -27.773 17.564 23.977 1.00 63.03 1031 ALA A N 1
ATOM 8204 C CA . ALA A 1 1031 ? -27.712 16.376 24.829 1.00 63.03 1031 ALA A CA 1
ATOM 8205 C C . ALA A 1 1031 ? -26.670 16.522 25.952 1.00 63.03 1031 ALA A C 1
ATOM 8207 O O . ALA A 1 1031 ? -26.947 16.221 27.112 1.00 63.03 1031 ALA A O 1
ATOM 8208 N N . SER A 1 1032 ? -25.487 17.054 25.630 1.00 63.91 1032 SER A N 1
ATOM 8209 C CA . SER A 1 1032 ? -24.423 17.276 26.617 1.00 63.91 1032 SER A CA 1
ATOM 8210 C C . SER A 1 1032 ? -24.825 18.272 27.704 1.00 63.91 1032 SER A C 1
ATOM 8212 O O . SER A 1 1032 ? -24.427 18.109 28.857 1.00 63.91 1032 SER A O 1
ATOM 8214 N N . HIS A 1 1033 ? -25.584 19.313 27.351 1.00 68.06 1033 HIS A N 1
ATOM 8215 C CA . HIS A 1 1033 ? -26.071 20.303 28.309 1.00 68.06 1033 HIS A CA 1
ATOM 8216 C C . HIS A 1 1033 ? -27.121 19.698 29.251 1.00 68.06 1033 HIS A C 1
ATOM 8218 O O . HIS A 1 1033 ? -26.984 19.776 30.472 1.00 68.06 1033 HIS A O 1
ATOM 8224 N N . GLU A 1 1034 ? -28.127 19.028 28.689 1.00 65.25 1034 GLU A N 1
ATOM 8225 C CA . GLU A 1 1034 ? -29.275 18.524 29.449 1.00 65.25 1034 GLU A CA 1
ATOM 8226 C C . GLU A 1 1034 ? -28.954 17.297 30.310 1.00 65.25 1034 GLU A C 1
ATOM 8228 O O . GLU A 1 1034 ? -29.584 17.116 31.348 1.00 65.25 1034 GLU A O 1
ATOM 8233 N N . LEU A 1 1035 ? -27.943 16.494 29.955 1.00 73.31 1035 LEU A N 1
ATOM 8234 C CA . LEU A 1 1035 ? -27.449 15.405 30.813 1.00 73.31 1035 LEU A CA 1
ATOM 8235 C C . LEU A 1 1035 ? -26.530 15.916 31.934 1.00 73.31 1035 LEU A C 1
ATOM 8237 O O . LEU A 1 1035 ? -26.530 15.377 33.042 1.00 73.31 1035 LEU A O 1
ATOM 8241 N N . ARG A 1 1036 ? -25.746 16.974 31.677 1.00 67.31 1036 ARG A N 1
ATOM 8242 C CA . ARG A 1 1036 ? -24.797 17.521 32.660 1.00 67.31 1036 ARG A CA 1
ATOM 8243 C C . ARG A 1 1036 ? -25.509 18.149 33.853 1.00 67.31 1036 ARG A C 1
ATOM 8245 O O . ARG A 1 1036 ? -25.027 18.004 34.974 1.00 67.31 1036 ARG A O 1
ATOM 8252 N N . THR A 1 1037 ? -26.637 18.819 33.640 1.00 71.44 1037 THR A N 1
ATOM 8253 C CA . THR A 1 1037 ? -27.397 19.507 34.696 1.00 71.44 1037 THR A CA 1
ATOM 8254 C C . THR A 1 1037 ? -27.873 18.569 35.824 1.00 71.44 1037 THR A C 1
ATOM 8256 O O . THR A 1 1037 ? -27.483 18.805 36.974 1.00 71.44 1037 THR A O 1
ATOM 8259 N N . PRO A 1 1038 ? -28.626 17.478 35.561 1.00 71.94 1038 PRO A N 1
ATOM 8260 C CA . PRO A 1 1038 ? -29.038 16.533 36.602 1.00 71.94 1038 PRO A CA 1
ATOM 8261 C C . PRO A 1 1038 ? -27.841 15.797 37.214 1.00 71.94 1038 PRO A C 1
ATOM 8263 O O . PRO A 1 1038 ? -27.792 15.641 38.431 1.00 71.94 1038 PRO A O 1
ATOM 8266 N N . LEU A 1 1039 ? -26.826 15.431 36.419 1.00 70.69 1039 LEU A N 1
ATOM 8267 C CA . LEU A 1 1039 ? -25.612 14.781 36.927 1.00 70.69 1039 LEU A CA 1
ATOM 8268 C C . LEU A 1 1039 ? -24.850 15.671 37.922 1.00 70.69 1039 LEU A C 1
ATOM 8270 O O . LEU A 1 1039 ? -24.447 15.217 38.992 1.00 70.69 1039 LEU A O 1
ATOM 8274 N N . THR A 1 1040 ? -24.702 16.959 37.603 1.00 70.06 1040 THR A N 1
ATOM 8275 C CA . THR A 1 1040 ? -24.075 17.943 38.499 1.00 70.06 1040 THR A CA 1
ATOM 8276 C C . THR A 1 1040 ? -24.877 18.093 39.792 1.00 70.06 1040 THR A C 1
ATOM 8278 O O . THR A 1 1040 ? -24.294 18.187 40.871 1.00 70.06 1040 THR A O 1
ATOM 8281 N N . SER A 1 1041 ? -26.212 18.060 39.702 1.00 73.81 1041 SER A N 1
ATOM 8282 C CA . SER A 1 1041 ? -27.098 18.128 40.867 1.00 73.81 1041 SER A CA 1
ATOM 8283 C C . SER A 1 1041 ? -26.993 16.883 41.754 1.00 73.81 1041 SER A C 1
ATOM 8285 O O . SER A 1 1041 ? -26.855 17.017 42.969 1.00 73.81 1041 SER A O 1
ATOM 8287 N N . ILE A 1 1042 ? -26.979 15.681 41.167 1.00 79.12 1042 ILE A N 1
ATOM 8288 C CA . ILE A 1 1042 ? -26.772 14.413 41.886 1.00 79.12 1042 ILE A CA 1
ATOM 8289 C C . ILE A 1 1042 ? -25.432 14.436 42.618 1.00 79.12 1042 ILE A C 1
ATOM 8291 O O . ILE A 1 1042 ? -25.374 14.122 43.806 1.00 79.12 1042 ILE A O 1
ATOM 8295 N N . MET A 1 1043 ? -24.363 14.846 41.932 1.00 68.44 1043 MET A N 1
ATOM 8296 C CA . MET A 1 1043 ? -23.020 14.900 42.506 1.00 68.44 1043 MET A CA 1
ATOM 8297 C C . MET A 1 1043 ? -22.943 15.912 43.657 1.00 68.44 1043 MET A C 1
ATOM 8299 O O . MET A 1 1043 ? -22.465 15.575 44.737 1.00 68.44 1043 MET A O 1
ATOM 8303 N N . GLY A 1 1044 ? -23.504 17.112 43.477 1.00 72.69 1044 GLY A N 1
ATOM 8304 C CA . GLY A 1 1044 ? -23.547 18.141 44.519 1.00 72.69 1044 GLY A CA 1
ATOM 8305 C C . GLY A 1 1044 ? -24.339 17.714 45.759 1.00 72.69 1044 GLY A C 1
ATOM 8306 O O . GLY A 1 1044 ? -23.855 17.864 46.881 1.00 72.69 1044 GLY A O 1
ATOM 8307 N N . HIS A 1 1045 ? -25.527 17.130 45.580 1.00 80.19 1045 HIS A N 1
ATOM 8308 C CA . HIS A 1 1045 ? -26.319 16.600 46.693 1.00 80.19 1045 HIS A CA 1
ATOM 8309 C C . HIS A 1 1045 ? -25.632 15.404 47.371 1.00 80.19 1045 HIS A C 1
ATOM 8311 O O . HIS A 1 1045 ? -25.632 15.319 48.597 1.00 80.19 1045 HIS A O 1
ATOM 8317 N N . SER A 1 1046 ? -24.962 14.533 46.612 1.00 73.81 1046 SER A N 1
ATOM 8318 C CA . SER A 1 1046 ? -24.201 13.402 47.163 1.00 73.81 1046 SER A CA 1
ATOM 8319 C C . SER A 1 1046 ? -23.008 13.864 48.006 1.00 73.81 1046 SER A C 1
ATOM 8321 O O . SER A 1 1046 ? -22.763 13.322 49.083 1.00 73.81 1046 SER A O 1
ATOM 8323 N N . GLU A 1 1047 ? -22.288 14.904 47.573 1.00 74.81 1047 GLU A N 1
ATOM 8324 C CA . GLU A 1 1047 ? -21.213 15.520 48.362 1.00 74.81 1047 GLU A CA 1
ATOM 8325 C C . GLU A 1 1047 ? -21.734 16.163 49.652 1.00 74.81 1047 GLU A C 1
ATOM 8327 O O . GLU A 1 1047 ? -21.103 16.048 50.707 1.00 74.81 1047 GLU A O 1
ATOM 8332 N N . LEU A 1 1048 ? -22.885 16.842 49.587 1.00 77.31 1048 LEU A N 1
ATOM 8333 C CA . LEU A 1 1048 ? -23.538 17.418 50.762 1.00 77.31 1048 LEU A CA 1
ATOM 8334 C C . LEU A 1 1048 ? -23.974 16.327 51.744 1.00 77.31 1048 LEU A C 1
ATOM 8336 O O . LEU A 1 1048 ? -23.716 16.465 52.940 1.00 77.31 1048 LEU A O 1
ATOM 8340 N N . LEU A 1 1049 ? -24.534 15.222 51.242 1.00 81.12 1049 LEU A N 1
ATOM 8341 C CA . LEU A 1 1049 ? -24.907 14.063 52.050 1.00 81.12 1049 LEU A CA 1
ATOM 8342 C C . LEU A 1 1049 ? -23.680 13.423 52.711 1.00 81.12 1049 LEU A C 1
ATOM 8344 O O . LEU A 1 1049 ? -23.689 13.181 53.914 1.00 81.12 1049 LEU A O 1
ATOM 8348 N N . GLN A 1 1050 ? -22.579 13.229 51.976 1.00 73.94 1050 GLN A N 1
ATOM 8349 C CA . GLN A 1 1050 ? -21.328 12.725 52.556 1.00 73.94 1050 GLN A CA 1
ATOM 8350 C C . GLN A 1 1050 ? -20.772 13.649 53.646 1.00 73.94 1050 GLN A C 1
ATOM 8352 O O . GLN A 1 1050 ? -20.254 13.173 54.658 1.00 73.94 1050 GLN A O 1
ATOM 8357 N N . ARG A 1 1051 ? -20.853 14.974 53.462 1.00 74.81 1051 ARG A N 1
ATOM 8358 C CA . ARG A 1 1051 ? -20.427 15.946 54.483 1.00 74.81 1051 ARG A CA 1
ATOM 8359 C C . ARG A 1 1051 ? -21.332 15.909 55.714 1.00 74.81 1051 ARG A C 1
ATOM 8361 O O . ARG A 1 1051 ? -20.813 16.037 56.820 1.00 74.81 1051 ARG A O 1
ATOM 8368 N N . ALA A 1 1052 ? -22.639 15.724 55.534 1.00 71.88 1052 ALA A N 1
ATOM 8369 C CA . ALA A 1 1052 ? -23.586 15.554 56.633 1.00 71.88 1052 ALA A CA 1
ATOM 8370 C C . ALA A 1 1052 ? -23.299 14.261 57.421 1.00 71.88 1052 ALA A C 1
ATOM 8372 O O . ALA A 1 1052 ? -23.119 14.308 58.636 1.00 71.88 1052 ALA A O 1
ATOM 8373 N N . LEU A 1 1053 ? -23.097 13.135 56.727 1.00 71.00 1053 LEU A N 1
ATOM 8374 C CA . LEU A 1 1053 ? -22.763 11.842 57.336 1.00 71.00 1053 LEU A CA 1
ATOM 8375 C C . LEU A 1 1053 ? -21.420 11.861 58.090 1.00 71.00 1053 LEU A C 1
ATOM 8377 O O . LEU A 1 1053 ? -21.327 11.331 59.193 1.00 71.00 1053 LEU A O 1
ATOM 8381 N N . LYS A 1 1054 ? -20.390 12.541 57.567 1.00 71.38 1054 LYS A N 1
ATOM 8382 C CA . LYS A 1 1054 ? -19.102 12.711 58.275 1.00 71.38 1054 LYS A CA 1
ATOM 8383 C C . LYS A 1 1054 ? -19.209 13.555 59.550 1.00 71.38 1054 LYS A C 1
ATOM 8385 O O . LYS A 1 1054 ? -18.423 13.366 60.473 1.00 71.38 1054 LYS A O 1
ATOM 8390 N N . ARG A 1 1055 ? -20.157 14.495 59.619 1.00 66.88 1055 ARG A N 1
ATOM 8391 C CA . ARG A 1 1055 ? -20.419 15.283 60.839 1.00 66.88 1055 ARG A CA 1
ATOM 8392 C C . ARG A 1 1055 ? -21.136 14.462 61.913 1.00 66.88 1055 ARG A C 1
ATOM 8394 O O . ARG A 1 1055 ? -20.889 14.684 63.095 1.00 66.88 1055 ARG A O 1
ATOM 8401 N N . LEU A 1 1056 ? -21.970 13.503 61.504 1.00 65.50 1056 LEU A N 1
ATOM 8402 C CA . LEU A 1 1056 ? -22.606 12.531 62.401 1.00 65.50 1056 LEU A CA 1
ATOM 8403 C C . LEU A 1 1056 ? -21.579 11.569 63.025 1.00 65.50 1056 LEU A C 1
ATOM 8405 O O . LEU A 1 1056 ? -21.652 11.314 64.225 1.00 65.50 1056 LEU A O 1
ATOM 8409 N N . ASP A 1 1057 ? -20.590 11.109 62.252 1.00 60.75 1057 ASP A N 1
ATOM 8410 C CA . ASP A 1 1057 ? -19.520 10.206 62.724 1.00 60.75 1057 ASP A CA 1
ATOM 8411 C C . ASP A 1 1057 ? -18.567 10.886 63.736 1.00 60.75 1057 ASP A C 1
ATOM 8413 O O . ASP A 1 1057 ? -18.071 10.266 64.674 1.00 60.75 1057 ASP A O 1
ATOM 8417 N N . ASN A 1 1058 ? -18.391 12.210 63.621 1.00 61.31 1058 ASN A N 1
ATOM 8418 C CA . ASN A 1 1058 ? -17.578 13.020 64.539 1.00 61.31 1058 ASN A CA 1
ATOM 8419 C C . ASN A 1 1058 ? -18.302 13.440 65.838 1.00 61.31 1058 ASN A C 1
ATOM 8421 O O . ASN A 1 1058 ? -17.731 14.172 66.646 1.00 61.31 1058 ASN A O 1
ATOM 8425 N N . GLY A 1 1059 ? -19.544 12.995 66.065 1.00 58.81 1059 GLY A N 1
ATOM 8426 C CA . GLY A 1 1059 ? -20.275 13.226 67.318 1.00 58.81 1059 GLY A CA 1
ATOM 8427 C C . GLY A 1 1059 ? -20.795 14.655 67.538 1.00 58.81 1059 GLY A C 1
ATOM 8428 O O . GLY A 1 1059 ? -21.165 14.996 68.660 1.00 58.81 1059 GLY A O 1
ATOM 8429 N N . GLU A 1 1060 ? -20.845 15.496 66.498 1.00 57.03 1060 GLU A N 1
ATOM 8430 C CA . GLU A 1 1060 ? -21.221 16.918 66.608 1.00 57.03 1060 GLU A CA 1
ATOM 8431 C C . GLU A 1 1060 ? -22.735 17.196 66.469 1.00 57.03 1060 GLU A C 1
ATOM 8433 O O . GLU A 1 1060 ? -23.162 18.337 66.648 1.00 57.03 1060 GLU A O 1
ATOM 8438 N N . VAL A 1 1061 ? -23.576 16.189 66.187 1.00 55.09 1061 VAL A N 1
ATOM 8439 C CA . VAL A 1 1061 ? -25.021 16.379 65.935 1.00 55.09 1061 VAL A CA 1
ATOM 8440 C C . VAL A 1 1061 ? -25.873 15.369 66.718 1.00 55.09 1061 VAL A C 1
ATOM 8442 O O . VAL A 1 1061 ? -25.590 14.173 66.744 1.00 55.09 1061 VAL A O 1
ATOM 8445 N N . SER A 1 1062 ? -26.936 15.854 67.370 1.00 54.56 1062 SER A N 1
ATOM 8446 C CA . SER A 1 1062 ? -27.929 15.022 68.067 1.00 54.56 1062 SER A CA 1
ATOM 8447 C C . SER A 1 1062 ? -28.768 14.206 67.072 1.00 54.56 1062 SER A C 1
ATOM 8449 O O . SER A 1 1062 ? -29.154 14.719 66.027 1.00 54.56 1062 SER A O 1
ATOM 8451 N N . LYS A 1 1063 ? -29.113 12.961 67.436 1.00 53.88 1063 LYS A N 1
ATOM 8452 C CA . LYS A 1 1063 ? -29.858 11.934 66.662 1.00 53.88 1063 LYS A CA 1
ATOM 8453 C C . LYS A 1 1063 ? -31.282 12.312 66.176 1.00 53.88 1063 LYS A C 1
ATOM 8455 O O . LYS A 1 1063 ? -32.051 11.424 65.824 1.00 53.88 1063 LYS A O 1
ATOM 8460 N N . THR A 1 1064 ? -31.672 13.585 66.173 1.00 51.50 1064 THR A N 1
ATOM 8461 C CA . THR A 1 1064 ? -33.073 14.022 66.018 1.00 51.50 1064 THR A CA 1
ATOM 8462 C C . THR A 1 1064 ? -33.397 14.865 64.780 1.00 51.50 1064 THR A C 1
ATOM 8464 O O . THR A 1 1064 ? -34.536 15.295 64.679 1.00 51.50 1064 THR A O 1
ATOM 8467 N N . ASP A 1 1065 ? -32.493 15.043 63.809 1.00 55.28 1065 ASP A N 1
ATOM 8468 C CA . ASP A 1 1065 ? -32.783 15.832 62.591 1.00 55.28 1065 ASP A CA 1
ATOM 8469 C C . ASP A 1 1065 ? -32.409 15.125 61.269 1.00 55.28 1065 ASP A C 1
ATOM 8471 O O . ASP A 1 1065 ? -31.819 15.724 60.385 1.00 55.28 1065 ASP A O 1
ATOM 8475 N N . PHE A 1 1066 ? -32.828 13.866 61.075 1.00 63.50 1066 PHE A N 1
ATOM 8476 C CA . PHE A 1 1066 ? -32.677 13.132 59.793 1.00 63.50 1066 PHE A CA 1
ATOM 8477 C C . PHE A 1 1066 ? -33.508 13.697 58.616 1.00 63.50 1066 PHE A C 1
ATOM 8479 O O . PHE A 1 1066 ? -33.521 13.135 57.519 1.00 63.50 1066 PHE A O 1
ATOM 8486 N N . SER A 1 1067 ? -34.259 14.780 58.832 1.00 62.34 1067 SER A N 1
ATOM 8487 C CA . SER A 1 1067 ? -35.152 15.363 57.825 1.00 62.34 1067 SER A CA 1
ATOM 8488 C C . SER A 1 1067 ? -34.387 16.017 56.669 1.00 62.34 1067 SER A C 1
ATOM 8490 O O . SER A 1 1067 ? -34.856 15.991 55.530 1.00 62.34 1067 SER A O 1
ATOM 8492 N N . GLN A 1 1068 ? -33.195 16.561 56.932 1.00 65.69 1068 GLN A N 1
ATOM 8493 C CA . GLN A 1 1068 ? -32.366 17.205 55.912 1.00 65.69 1068 GLN A CA 1
ATOM 8494 C C . GLN A 1 1068 ? -31.645 16.174 55.039 1.00 65.69 1068 GLN A C 1
ATOM 8496 O O . GLN A 1 1068 ? -31.629 16.321 53.819 1.00 65.69 1068 GLN A O 1
ATOM 8501 N N . GLU A 1 1069 ? -31.109 15.104 55.623 1.00 75.62 1069 GLU A N 1
ATOM 8502 C CA . GLU A 1 1069 ? -30.469 14.008 54.889 1.00 75.62 1069 GLU A CA 1
ATOM 8503 C C . GLU A 1 1069 ? -31.481 13.257 54.021 1.00 75.62 1069 GLU A C 1
ATOM 8505 O O . GLU A 1 1069 ? -31.187 12.965 52.862 1.00 75.62 1069 GLU A O 1
ATOM 8510 N N . ALA A 1 1070 ? -32.690 13.012 54.542 1.00 71.38 1070 ALA A N 1
ATOM 8511 C CA . ALA A 1 1070 ? -33.780 12.421 53.770 1.00 71.38 1070 ALA A CA 1
ATOM 8512 C C . ALA A 1 1070 ? -34.179 13.304 52.576 1.00 71.38 1070 ALA A C 1
ATOM 8514 O O . ALA A 1 1070 ? -34.367 12.791 51.476 1.00 71.38 1070 ALA A O 1
ATOM 8515 N N . HIS A 1 1071 ? -34.237 14.629 52.755 1.00 73.44 1071 HIS A N 1
ATOM 8516 C CA . HIS A 1 1071 ? -34.523 15.561 51.662 1.00 73.44 1071 HIS A CA 1
ATOM 8517 C C . HIS A 1 1071 ? -33.408 15.592 50.602 1.00 73.44 1071 HIS A C 1
ATOM 8519 O O . HIS A 1 1071 ? -33.693 15.624 49.407 1.00 73.44 1071 HIS A O 1
ATOM 8525 N N . ILE A 1 1072 ? -32.134 15.535 51.011 1.00 76.38 1072 ILE A N 1
ATOM 8526 C CA . ILE A 1 1072 ? -30.996 15.459 50.078 1.00 76.38 1072 ILE A CA 1
ATOM 8527 C C . ILE A 1 1072 ? -31.033 14.145 49.282 1.00 76.38 1072 ILE A C 1
ATOM 8529 O O . ILE A 1 1072 ? -30.782 14.153 48.076 1.00 76.38 1072 ILE A O 1
ATOM 8533 N N . LEU A 1 1073 ? -31.370 13.026 49.931 1.00 76.19 1073 LEU A N 1
ATOM 8534 C CA . LEU A 1 1073 ? -31.520 11.727 49.274 1.00 76.19 1073 LEU A CA 1
ATOM 8535 C C . LEU A 1 1073 ? -32.687 11.731 48.272 1.00 76.19 1073 LEU A C 1
ATOM 8537 O O . LEU A 1 1073 ? -32.522 11.274 47.143 1.00 76.19 1073 LEU A O 1
ATOM 8541 N N . ASP A 1 1074 ? -33.832 12.301 48.649 1.00 74.38 1074 ASP A N 1
ATOM 8542 C CA . ASP A 1 1074 ? -34.997 12.445 47.769 1.00 74.38 1074 ASP A CA 1
ATOM 8543 C C . ASP A 1 1074 ? -34.667 13.295 46.530 1.00 74.38 1074 ASP A C 1
ATOM 8545 O O . ASP A 1 1074 ? -34.987 12.918 45.402 1.00 74.38 1074 ASP A O 1
ATOM 8549 N N . MET A 1 1075 ? -33.896 14.375 46.703 1.00 73.44 1075 MET A N 1
ATOM 8550 C CA . MET A 1 1075 ? -33.392 15.178 45.586 1.00 73.44 1075 MET A CA 1
ATOM 8551 C C . MET A 1 1075 ? -32.473 14.382 44.648 1.00 73.44 1075 MET A C 1
ATOM 8553 O O . MET A 1 1075 ? -32.562 14.548 43.430 1.00 73.44 1075 MET A O 1
ATOM 8557 N N . ILE A 1 1076 ? -31.615 13.499 45.172 1.00 75.31 1076 ILE A N 1
ATOM 8558 C CA . ILE A 1 1076 ? -30.775 12.609 44.349 1.00 75.31 1076 ILE A CA 1
ATOM 8559 C C . ILE A 1 1076 ? -31.646 11.631 43.554 1.00 75.31 1076 ILE A C 1
ATOM 8561 O O . ILE A 1 1076 ? -31.467 11.500 42.341 1.00 75.31 1076 ILE A O 1
ATOM 8565 N N . VAL A 1 1077 ? -32.612 10.980 44.209 1.00 72.56 1077 VAL A N 1
ATOM 8566 C CA . VAL A 1 1077 ? -33.530 10.026 43.565 1.00 72.56 1077 VAL A CA 1
ATOM 8567 C C . VAL A 1 1077 ? -34.358 10.718 42.481 1.00 72.56 1077 VAL A C 1
ATOM 8569 O O . VAL A 1 1077 ? -34.456 10.207 41.364 1.00 72.56 1077 VAL A O 1
ATOM 8572 N N . HIS A 1 1078 ? -34.891 11.908 42.760 1.00 72.56 1078 HIS A N 1
ATOM 8573 C CA . HIS A 1 1078 ? -35.644 12.706 41.795 1.00 72.56 1078 HIS A CA 1
ATOM 8574 C C . HIS A 1 1078 ? -34.799 13.071 40.563 1.00 72.56 1078 HIS A C 1
ATOM 8576 O O . HIS A 1 1078 ? -35.249 12.904 39.427 1.00 72.56 1078 HIS A O 1
ATOM 8582 N N . GLN A 1 1079 ? -33.560 13.540 40.752 1.00 76.69 1079 GLN A N 1
ATOM 8583 C CA . GLN A 1 1079 ? -32.669 13.860 39.628 1.00 76.69 1079 GLN A CA 1
ATOM 8584 C C . GLN A 1 1079 ? -32.239 12.612 38.842 1.00 76.69 1079 GLN A C 1
ATOM 8586 O O . GLN A 1 1079 ? -32.087 12.692 37.624 1.00 76.69 1079 GLN A O 1
ATOM 8591 N N . SER A 1 1080 ? -32.100 11.459 39.503 1.00 72.50 1080 SER A N 1
ATOM 8592 C CA . SER A 1 1080 ? -31.791 10.180 38.852 1.00 72.50 1080 SER A CA 1
ATOM 8593 C C . SER A 1 1080 ? -32.945 9.693 37.966 1.00 72.50 1080 SER A C 1
ATOM 8595 O O . SER A 1 1080 ? -32.739 9.395 36.790 1.00 72.50 1080 SER A O 1
ATOM 8597 N N . ARG A 1 1081 ? -34.188 9.720 38.475 1.00 73.94 1081 ARG A N 1
ATOM 8598 C CA . ARG A 1 1081 ? -35.389 9.397 37.678 1.00 73.94 1081 ARG A CA 1
ATOM 8599 C C . ARG A 1 1081 ? -35.527 10.316 36.466 1.00 73.94 1081 ARG A C 1
ATOM 8601 O O . ARG A 1 1081 ? -35.810 9.851 35.366 1.00 73.94 1081 ARG A O 1
ATOM 8608 N N . ARG A 1 1082 ? -35.262 11.614 36.649 1.00 73.06 1082 ARG A N 1
ATOM 8609 C CA . ARG A 1 1082 ? -35.258 12.589 35.554 1.00 73.06 1082 ARG A CA 1
ATOM 8610 C C . ARG A 1 1082 ? -34.201 12.268 34.497 1.00 73.06 1082 ARG A C 1
ATOM 8612 O O . ARG A 1 1082 ? -34.502 12.343 33.311 1.00 73.06 1082 ARG A O 1
ATOM 8619 N N . LEU A 1 1083 ? -32.980 11.925 34.909 1.00 76.75 1083 LEU A N 1
ATOM 8620 C CA . LEU A 1 1083 ? -31.913 11.535 33.987 1.00 76.75 1083 LEU A CA 1
ATOM 8621 C C . LEU A 1 1083 ? -32.315 10.300 33.169 1.00 76.75 1083 LEU A C 1
ATOM 8623 O O . LEU A 1 1083 ? -32.125 10.298 31.956 1.00 76.75 1083 LEU A O 1
ATOM 8627 N N . ASN A 1 1084 ? -32.919 9.297 33.812 1.00 73.38 1084 ASN A N 1
ATOM 8628 C CA . ASN A 1 1084 ? -33.379 8.090 33.129 1.00 73.38 1084 ASN A CA 1
ATOM 8629 C C . ASN A 1 1084 ? -34.454 8.400 32.074 1.00 73.38 1084 ASN A C 1
ATOM 8631 O O . ASN A 1 1084 ? -34.344 7.962 30.933 1.00 73.38 1084 ASN A O 1
ATOM 8635 N N . HIS A 1 1085 ? -35.422 9.255 32.413 1.00 72.19 1085 HIS A N 1
ATOM 8636 C CA . HIS A 1 1085 ? -36.450 9.696 31.470 1.00 72.19 1085 HIS A CA 1
ATOM 8637 C C . HIS A 1 1085 ? -35.865 10.433 30.249 1.00 72.19 1085 HIS A C 1
ATOM 8639 O O . HIS A 1 1085 ? -36.253 10.161 29.117 1.00 72.19 1085 HIS A O 1
ATOM 8645 N N . LEU A 1 1086 ? -34.874 11.317 30.446 1.00 72.62 1086 LEU A N 1
ATOM 8646 C CA . LEU A 1 1086 ? -34.196 12.007 29.334 1.00 72.62 1086 LEU A CA 1
ATOM 8647 C C . LEU A 1 1086 ? -33.449 11.025 28.417 1.00 72.62 1086 LEU A C 1
ATOM 8649 O O . LEU A 1 1086 ? -33.423 11.211 27.200 1.00 72.62 1086 LEU A O 1
ATOM 8653 N N . ILE A 1 1087 ? -32.842 9.980 28.986 1.00 74.81 1087 ILE A N 1
ATOM 8654 C CA . ILE A 1 1087 ? -32.160 8.931 28.217 1.00 74.81 1087 ILE A CA 1
ATOM 8655 C C . ILE A 1 1087 ? -33.174 8.142 27.379 1.00 74.81 1087 ILE A C 1
ATOM 8657 O O . ILE A 1 1087 ? -32.929 7.904 26.194 1.00 74.81 1087 ILE A O 1
ATOM 8661 N N . GLU A 1 1088 ? -34.319 7.777 27.955 1.00 72.19 1088 GLU A N 1
ATOM 8662 C CA . GLU A 1 1088 ? -35.405 7.088 27.249 1.00 72.19 1088 GLU A CA 1
ATOM 8663 C C . GLU A 1 1088 ? -35.956 7.928 26.084 1.00 72.19 1088 GLU A C 1
ATOM 8665 O O . GLU A 1 1088 ? -36.050 7.422 24.962 1.00 72.19 1088 GLU A O 1
ATOM 8670 N N . GLU A 1 1089 ? -36.212 9.228 26.292 1.00 73.69 1089 GLU A N 1
ATOM 8671 C CA . GLU A 1 1089 ? -36.640 10.148 25.225 1.00 73.69 1089 GLU A CA 1
ATOM 8672 C C . GLU A 1 1089 ? -35.610 10.232 24.083 1.00 73.69 1089 GLU A C 1
ATOM 8674 O O . GLU A 1 1089 ? -35.969 10.229 22.899 1.00 73.69 1089 GLU A O 1
ATOM 8679 N N . MET A 1 1090 ? -34.312 10.271 24.411 1.00 72.69 1090 MET A N 1
ATOM 8680 C CA . MET A 1 1090 ? -33.244 10.275 23.407 1.00 72.69 1090 MET A CA 1
ATOM 8681 C C . MET A 1 1090 ? -33.210 8.968 22.607 1.00 72.69 1090 MET A C 1
ATOM 8683 O O . MET A 1 1090 ? -33.062 9.003 21.381 1.00 72.69 1090 MET A O 1
ATOM 8687 N N . VAL A 1 1091 ? -33.391 7.818 23.263 1.00 71.19 1091 VAL A N 1
ATOM 8688 C CA . VAL A 1 1091 ? -33.464 6.514 22.587 1.00 71.19 1091 VAL A CA 1
ATOM 8689 C C . VAL A 1 1091 ? -34.659 6.457 21.643 1.00 71.19 1091 VAL A C 1
ATOM 8691 O O . VAL A 1 1091 ? -34.498 6.047 20.490 1.00 71.19 1091 VAL A O 1
ATOM 8694 N N . ASP A 1 1092 ? -35.835 6.904 22.078 1.00 72.38 1092 ASP A N 1
ATOM 8695 C CA . ASP A 1 1092 ? -37.036 6.893 21.244 1.00 72.38 1092 ASP A CA 1
ATOM 8696 C C . ASP A 1 1092 ? -36.846 7.726 19.965 1.00 72.38 1092 ASP A C 1
ATOM 8698 O O . ASP A 1 1092 ? -37.185 7.265 18.875 1.00 72.38 1092 ASP A O 1
ATOM 8702 N N . ILE A 1 1093 ? -36.181 8.883 20.030 1.00 73.62 1093 ILE A N 1
ATOM 8703 C CA . ILE A 1 1093 ? -35.869 9.694 18.836 1.00 73.62 1093 ILE A CA 1
ATOM 8704 C C . ILE A 1 1093 ? -34.932 8.975 17.879 1.00 73.62 1093 ILE A C 1
ATOM 8706 O O . ILE A 1 1093 ? -35.128 9.024 16.659 1.00 73.62 1093 ILE A O 1
ATOM 8710 N N . THR A 1 1094 ? -33.900 8.321 18.411 1.00 66.38 1094 THR A N 1
ATOM 8711 C CA . THR A 1 1094 ? -32.966 7.570 17.570 1.00 66.38 1094 THR A CA 1
ATOM 8712 C C . THR A 1 1094 ? -33.665 6.409 16.861 1.00 66.38 1094 THR A C 1
ATOM 8714 O O . THR A 1 1094 ? -33.442 6.209 15.667 1.00 66.38 1094 THR A O 1
ATOM 8717 N N . ARG A 1 1095 ? -34.603 5.729 17.537 1.00 70.75 1095 ARG A N 1
ATOM 8718 C CA . ARG A 1 1095 ? -35.442 4.671 16.952 1.00 70.75 1095 ARG A CA 1
ATOM 8719 C C . ARG A 1 1095 ? -36.439 5.205 15.925 1.00 70.75 1095 ARG A C 1
ATOM 8721 O O . ARG A 1 1095 ? -36.660 4.563 14.900 1.00 70.75 1095 ARG A O 1
ATOM 8728 N N . ILE A 1 1096 ? -37.033 6.376 16.165 1.00 74.62 1096 ILE A N 1
ATOM 8729 C CA . ILE A 1 1096 ? -37.954 7.018 15.213 1.00 74.62 1096 ILE A CA 1
ATOM 8730 C C . ILE A 1 1096 ? -37.211 7.370 13.918 1.00 74.62 1096 ILE A C 1
ATOM 8732 O O . ILE A 1 1096 ? -37.736 7.125 12.832 1.00 74.62 1096 ILE A O 1
ATOM 8736 N N . ARG A 1 1097 ? -35.974 7.885 14.019 1.00 63.03 1097 ARG A N 1
ATOM 8737 C CA . ARG A 1 1097 ? -35.124 8.231 12.863 1.00 63.03 1097 ARG A CA 1
ATOM 8738 C C . ARG A 1 1097 ? -34.637 7.023 12.069 1.00 63.03 1097 ARG A C 1
ATOM 8740 O O . ARG A 1 1097 ? -34.493 7.141 10.859 1.00 63.03 1097 ARG A O 1
ATOM 8747 N N . SER A 1 1098 ? -34.364 5.896 12.722 1.00 59.78 1098 SER A N 1
ATOM 8748 C CA . SER A 1 1098 ? -33.884 4.682 12.049 1.00 59.78 1098 SER A CA 1
ATOM 8749 C C . SER A 1 1098 ? -35.004 3.835 11.435 1.00 59.78 1098 SER A C 1
ATOM 8751 O O . SER A 1 1098 ? -34.733 2.718 11.007 1.00 59.78 1098 SER A O 1
ATOM 8753 N N . GLU A 1 1099 ? -36.249 4.330 11.437 1.00 59.19 1099 GLU A N 1
ATOM 8754 C CA . GLU A 1 1099 ? -37.474 3.590 11.088 1.00 59.19 1099 GLU A CA 1
ATOM 8755 C C . GLU A 1 1099 ? -37.740 2.350 11.967 1.00 59.19 1099 GLU A C 1
ATOM 8757 O O . GLU A 1 1099 ? -38.736 1.663 11.777 1.00 59.19 1099 GLU A O 1
ATOM 8762 N N . GLN A 1 1100 ? -36.928 2.108 13.001 1.00 59.22 1100 GLN A N 1
ATOM 8763 C CA . GLN A 1 1100 ? -37.026 0.950 13.903 1.00 59.22 1100 GLN A CA 1
ATOM 8764 C C . GLN A 1 1100 ? -38.016 1.149 15.058 1.00 59.22 1100 GLN A C 1
ATOM 8766 O O . GLN A 1 1100 ? -38.149 0.280 15.924 1.00 59.22 1100 GLN A O 1
ATOM 8771 N N . PHE A 1 1101 ? -38.688 2.298 15.121 1.00 69.81 1101 PHE A N 1
ATOM 8772 C CA . PHE A 1 1101 ? -39.739 2.556 16.101 1.00 69.81 1101 PHE A CA 1
ATOM 8773 C C . PHE A 1 1101 ? -41.026 1.806 15.720 1.00 69.81 1101 PHE A C 1
ATOM 8775 O O . PHE A 1 1101 ? -41.959 2.352 15.134 1.00 69.81 1101 PHE A O 1
ATOM 8782 N N . GLU A 1 1102 ? -41.052 0.510 16.003 1.00 65.62 1102 GLU A N 1
ATOM 8783 C CA . GLU A 1 1102 ? -42.205 -0.352 15.752 1.00 65.62 1102 GLU A CA 1
ATOM 8784 C C . GLU A 1 1102 ? -43.166 -0.350 16.943 1.00 65.62 1102 GLU A C 1
ATOM 8786 O O . GLU A 1 1102 ? -42.745 -0.445 18.097 1.00 65.62 1102 GLU A O 1
ATOM 8791 N N . ILE A 1 1103 ? -44.467 -0.302 16.652 1.00 76.00 1103 ILE A N 1
ATOM 8792 C CA . ILE A 1 1103 ? -45.521 -0.584 17.631 1.00 76.00 1103 ILE A CA 1
ATOM 8793 C C . ILE A 1 1103 ? -45.645 -2.106 17.702 1.00 76.00 1103 ILE A C 1
ATOM 8795 O O . ILE A 1 1103 ? -46.269 -2.720 16.836 1.00 76.00 1103 ILE A O 1
ATOM 8799 N N . LYS A 1 1104 ? -44.964 -2.717 18.673 1.00 59.09 1104 LYS A N 1
ATOM 8800 C CA . LYS A 1 1104 ? -44.777 -4.176 18.728 1.00 59.09 1104 LYS A CA 1
ATOM 8801 C C . LYS A 1 1104 ? -45.916 -4.910 19.432 1.00 59.09 1104 LYS A C 1
ATOM 8803 O O . LYS A 1 1104 ? -46.139 -6.080 19.134 1.00 59.09 1104 LYS A O 1
ATOM 8808 N N . HIS A 1 1105 ? -46.643 -4.230 20.316 1.00 67.75 1105 HIS A N 1
ATOM 8809 C CA . HIS A 1 1105 ? -47.633 -4.841 21.202 1.00 67.75 1105 HIS A CA 1
ATOM 8810 C C . HIS A 1 1105 ? -48.987 -4.147 21.064 1.00 67.75 1105 HIS A C 1
ATOM 8812 O O . HIS A 1 1105 ? -49.432 -3.461 21.968 1.00 67.75 1105 HIS A O 1
ATOM 8818 N N . LYS A 1 1106 ? -49.637 -4.285 19.903 1.00 78.44 1106 LYS A N 1
ATOM 8819 C CA . LYS A 1 1106 ? -51.017 -3.810 19.759 1.00 78.44 1106 LYS A CA 1
ATOM 8820 C C . LYS A 1 1106 ? -51.971 -4.806 20.411 1.00 78.44 1106 LYS A C 1
ATOM 8822 O O . LYS A 1 1106 ? -52.057 -5.953 19.968 1.00 78.44 1106 LYS A O 1
ATOM 8827 N N . GLU A 1 1107 ? -52.671 -4.362 21.441 1.00 84.69 1107 GLU A N 1
ATOM 8828 C CA . GLU A 1 1107 ? -53.678 -5.136 22.155 1.00 84.69 1107 GLU A CA 1
ATOM 8829 C C . GLU A 1 1107 ? -54.983 -4.351 22.296 1.00 84.69 1107 GLU A C 1
ATOM 8831 O O . GLU A 1 1107 ? -55.053 -3.162 21.990 1.00 84.69 1107 GLU A O 1
ATOM 8836 N N . ASN A 1 1108 ? -56.050 -5.034 22.709 1.00 88.12 1108 ASN A N 1
ATOM 8837 C CA . ASN A 1 1108 ? -57.345 -4.402 22.941 1.00 88.12 1108 ASN A CA 1
ATOM 8838 C C . ASN A 1 1108 ? -57.310 -3.649 24.275 1.00 88.12 1108 ASN A C 1
ATOM 8840 O O . ASN A 1 1108 ? -57.610 -4.223 25.319 1.00 88.12 1108 ASN A O 1
ATOM 8844 N N . VAL A 1 1109 ? -56.960 -2.367 24.220 1.00 88.94 1109 VAL A N 1
ATOM 8845 C CA . VAL A 1 1109 ? -56.814 -1.490 25.385 1.00 88.94 1109 VAL A CA 1
ATOM 8846 C C . VAL A 1 1109 ? -58.101 -0.706 25.609 1.00 88.94 1109 VAL A C 1
ATOM 8848 O O . VAL A 1 1109 ? -58.628 -0.088 24.679 1.00 88.94 1109 VAL A O 1
ATOM 8851 N N . ASN A 1 1110 ? -58.601 -0.684 26.846 1.00 91.81 1110 ASN A N 1
ATOM 8852 C CA . ASN A 1 1110 ? -59.685 0.213 27.237 1.00 91.81 1110 ASN A CA 1
ATOM 8853 C C . ASN A 1 1110 ? -59.117 1.615 27.520 1.00 91.81 1110 ASN A C 1
ATOM 8855 O O . ASN A 1 1110 ? -58.532 1.874 28.570 1.00 91.81 1110 ASN A O 1
ATOM 8859 N N . ILE A 1 1111 ? -59.320 2.541 26.582 1.00 92.50 1111 ILE A N 1
ATOM 8860 C CA . ILE A 1 1111 ? -58.763 3.900 26.641 1.00 92.50 1111 ILE A CA 1
ATOM 8861 C C . ILE A 1 1111 ? -59.284 4.689 27.845 1.00 92.50 1111 ILE A C 1
ATOM 8863 O O . ILE A 1 1111 ? -58.558 5.515 28.390 1.00 92.50 1111 ILE A O 1
ATOM 8867 N N . ILE A 1 1112 ? -60.520 4.448 28.291 1.00 91.38 1112 ILE A N 1
ATOM 8868 C CA . ILE A 1 1112 ? -61.075 5.163 29.448 1.00 91.38 1112 ILE A CA 1
ATOM 8869 C C . ILE A 1 1112 ? -60.368 4.722 30.730 1.00 91.38 1112 ILE A C 1
ATOM 8871 O O . ILE A 1 1112 ? -59.997 5.580 31.529 1.00 91.38 1112 ILE A O 1
ATOM 8875 N N . GLN A 1 1113 ? -60.128 3.418 30.897 1.00 90.19 1113 GLN A N 1
ATOM 8876 C CA . GLN A 1 1113 ? -59.363 2.893 32.033 1.00 90.19 1113 GLN A CA 1
ATOM 8877 C C . GLN A 1 1113 ? -57.919 3.398 32.016 1.00 90.19 1113 GLN A C 1
ATOM 8879 O O . GLN A 1 1113 ? -57.424 3.846 33.045 1.00 90.19 1113 GLN A O 1
ATOM 8884 N N . LEU A 1 1114 ? -57.275 3.416 30.846 1.00 90.00 1114 LEU A N 1
ATOM 8885 C CA . LEU A 1 1114 ? -55.916 3.941 30.706 1.00 90.00 1114 LEU A CA 1
ATOM 8886 C C . LEU A 1 1114 ? -55.834 5.432 31.069 1.00 90.00 1114 LEU A C 1
ATOM 8888 O O . LEU A 1 1114 ? -54.939 5.853 31.796 1.00 90.00 1114 LEU A O 1
ATOM 8892 N N . VAL A 1 1115 ? -56.790 6.244 30.605 1.00 91.31 1115 VAL A N 1
ATOM 8893 C CA . VAL A 1 1115 ? -56.859 7.666 30.971 1.00 91.31 1115 VAL A CA 1
ATOM 8894 C C . VAL A 1 1115 ? -57.081 7.827 32.474 1.00 91.31 1115 VAL A C 1
ATOM 8896 O O . VAL A 1 1115 ? -56.414 8.654 33.086 1.00 91.31 1115 VAL A O 1
ATOM 8899 N N . GLN A 1 1116 ? -57.970 7.042 33.089 1.00 89.56 1116 GLN A N 1
ATOM 8900 C CA . GLN A 1 1116 ? -58.166 7.063 34.543 1.00 89.56 1116 GLN A CA 1
ATOM 8901 C C . GLN A 1 1116 ? -56.872 6.722 35.287 1.00 89.56 1116 GLN A C 1
ATOM 8903 O O . GLN A 1 1116 ? -56.484 7.475 36.176 1.00 89.56 1116 GLN A O 1
ATOM 8908 N N . HIS A 1 1117 ? -56.170 5.670 34.864 1.00 88.56 1117 HIS A N 1
ATOM 8909 C CA . HIS A 1 1117 ? -54.894 5.264 35.448 1.00 88.56 1117 HIS A CA 1
ATOM 8910 C C . HIS A 1 1117 ? -53.842 6.379 35.381 1.00 88.56 1117 HIS A C 1
ATOM 8912 O O . HIS A 1 1117 ? -53.193 6.686 36.379 1.00 88.56 1117 HIS A O 1
ATOM 8918 N N . VAL A 1 1118 ? -53.714 7.051 34.233 1.00 88.38 1118 VAL A N 1
ATOM 8919 C CA . VAL A 1 1118 ? -52.799 8.193 34.088 1.00 88.38 1118 VAL A CA 1
ATOM 8920 C C . VAL A 1 1118 ? -53.208 9.351 34.997 1.00 88.38 1118 VAL A C 1
ATOM 8922 O O . VAL A 1 1118 ? -52.362 9.968 35.637 1.00 88.38 1118 VAL A O 1
ATOM 8925 N N . LEU A 1 1119 ? -54.503 9.654 35.093 1.00 88.50 1119 LEU A N 1
ATOM 8926 C CA . LEU A 1 1119 ? -54.993 10.736 35.947 1.00 88.50 1119 LEU A CA 1
ATOM 8927 C C . LEU A 1 1119 ? -54.768 10.467 37.441 1.00 88.50 1119 LEU A C 1
ATOM 8929 O O . LEU A 1 1119 ? -54.513 11.414 38.188 1.00 88.50 1119 LEU A O 1
ATOM 8933 N N . GLU A 1 1120 ? -54.800 9.202 37.871 1.00 84.94 1120 GLU A N 1
ATOM 8934 C CA . GLU A 1 1120 ? -54.499 8.807 39.252 1.00 84.94 1120 GLU A CA 1
ATOM 8935 C C . GLU A 1 1120 ? -53.079 9.209 39.679 1.00 84.94 1120 GLU A C 1
ATOM 8937 O O . GLU A 1 1120 ? -52.866 9.626 40.819 1.00 84.94 1120 GLU A O 1
ATOM 8942 N N . GLN A 1 1121 ? -52.122 9.202 38.744 1.00 82.06 1121 GLN A N 1
ATOM 8943 C CA . GLN A 1 1121 ? -50.734 9.617 38.989 1.00 82.06 1121 GLN A CA 1
ATOM 8944 C C . GLN A 1 1121 ? -50.608 11.118 39.328 1.00 82.06 1121 GLN A C 1
ATOM 8946 O O . GLN A 1 1121 ? -49.595 11.547 39.881 1.00 82.06 1121 GLN A O 1
ATOM 8951 N N . TYR A 1 1122 ? -51.641 11.921 39.043 1.00 82.19 1122 TYR A N 1
ATOM 8952 C CA . TYR A 1 1122 ? -51.672 13.369 39.276 1.00 82.19 1122 TYR A CA 1
ATOM 8953 C C . TYR A 1 1122 ? -52.704 13.806 40.335 1.00 82.19 1122 TYR A C 1
ATOM 8955 O O . TYR A 1 1122 ? -52.987 15.004 40.445 1.00 82.19 1122 TYR A O 1
ATOM 8963 N N . ILE A 1 1123 ? -53.237 12.878 41.144 1.00 75.06 1123 ILE A N 1
ATOM 8964 C CA . ILE A 1 1123 ? -54.218 13.175 42.211 1.00 75.06 1123 ILE A CA 1
ATOM 8965 C C . ILE A 1 1123 ? -53.682 14.198 43.224 1.00 75.06 1123 ILE A C 1
ATOM 8967 O O . ILE A 1 1123 ? -54.416 15.092 43.639 1.00 75.06 1123 ILE A O 1
ATOM 8971 N N . ASP A 1 1124 ? -52.394 14.121 43.567 1.00 67.44 1124 ASP A N 1
ATOM 8972 C CA . ASP A 1 1124 ? -51.740 15.041 44.511 1.00 67.44 1124 ASP A CA 1
ATOM 8973 C C . ASP A 1 1124 ? -51.290 16.367 43.864 1.00 67.44 1124 ASP A C 1
ATOM 8975 O O . ASP A 1 1124 ? -50.586 17.181 44.476 1.00 67.44 1124 ASP A O 1
ATOM 8979 N N . SER A 1 1125 ? -51.663 16.613 42.604 1.00 73.88 1125 SER A N 1
ATOM 8980 C CA . SER A 1 1125 ? -51.329 17.864 41.929 1.00 73.88 1125 SER A CA 1
ATOM 8981 C C . SER A 1 1125 ? -52.106 19.049 42.519 1.00 73.88 1125 SER A C 1
ATOM 8983 O O . SER A 1 1125 ? -53.178 18.924 43.106 1.00 73.88 1125 SER A O 1
ATOM 8985 N N . LYS A 1 1126 ? -51.585 20.267 42.330 1.00 76.69 1126 LYS A N 1
ATOM 8986 C CA . LYS A 1 1126 ? -52.260 21.511 42.755 1.00 76.69 1126 LYS A CA 1
ATOM 8987 C C . LYS A 1 1126 ? -53.467 21.881 41.871 1.00 76.69 1126 LYS A C 1
ATOM 8989 O O . LYS A 1 1126 ? -53.915 23.031 41.914 1.00 76.69 1126 LYS A O 1
ATOM 8994 N N . HIS A 1 1127 ? -53.943 20.960 41.035 1.00 78.94 1127 HIS A N 1
ATOM 8995 C CA . HIS A 1 1127 ? -54.959 21.182 40.015 1.00 78.94 1127 HIS A CA 1
ATOM 8996 C C . HIS A 1 1127 ? -56.107 20.190 40.172 1.00 78.94 1127 HIS A C 1
ATOM 8998 O O . HIS A 1 1127 ? -55.898 19.019 40.465 1.00 78.94 1127 HIS A O 1
ATOM 9004 N N . GLU A 1 1128 ? -57.327 20.664 39.938 1.00 82.69 1128 GLU A N 1
ATOM 9005 C CA . GLU A 1 1128 ? -58.494 19.795 39.819 1.00 82.69 1128 GLU A CA 1
ATOM 9006 C C . GLU A 1 1128 ? -58.518 19.217 38.398 1.00 82.69 1128 GLU A C 1
ATOM 9008 O O . GLU A 1 1128 ? -58.675 19.970 37.433 1.00 82.69 1128 GLU A O 1
ATOM 9013 N N . ILE A 1 1129 ? -58.310 17.906 38.252 1.00 86.62 1129 ILE A N 1
ATOM 9014 C CA . ILE A 1 1129 ? -58.283 17.246 36.942 1.00 86.62 1129 ILE A CA 1
ATOM 9015 C C . ILE A 1 1129 ? -59.584 16.471 36.739 1.00 86.62 1129 ILE A C 1
ATOM 9017 O O . ILE A 1 1129 ? -59.864 15.510 37.451 1.00 86.62 1129 ILE A O 1
ATOM 9021 N N . ASN A 1 1130 ? -60.382 16.898 35.761 1.00 87.19 1130 ASN A N 1
ATOM 9022 C CA . ASN A 1 1130 ? -61.726 16.382 35.521 1.00 87.19 1130 ASN A CA 1
ATOM 9023 C C . ASN A 1 1130 ? -61.773 15.540 34.240 1.00 87.19 1130 ASN A C 1
ATOM 9025 O O . ASN A 1 1130 ? -61.512 16.050 33.147 1.00 87.19 1130 ASN A O 1
ATOM 9029 N N . LEU A 1 1131 ? -62.158 14.265 34.374 1.00 88.94 1131 LEU A N 1
ATOM 9030 C CA . LEU A 1 1131 ? -62.424 13.368 33.248 1.00 88.94 1131 LEU A CA 1
ATOM 9031 C C . LEU A 1 1131 ? -63.870 13.529 32.762 1.00 88.94 1131 LEU A C 1
ATOM 9033 O O . LEU A 1 1131 ? -64.821 13.308 33.511 1.00 88.94 1131 LEU A O 1
ATOM 9037 N N . ILE A 1 1132 ? -64.039 13.876 31.488 1.00 91.25 1132 ILE A N 1
ATOM 9038 C CA . ILE A 1 1132 ? -65.338 14.030 30.828 1.00 91.25 1132 ILE A CA 1
ATOM 9039 C C . ILE A 1 1132 ? -65.462 12.952 29.747 1.00 91.25 1132 ILE A C 1
ATOM 9041 O O . ILE A 1 1132 ? -64.814 13.034 28.705 1.00 91.25 1132 ILE A O 1
ATOM 9045 N N . THR A 1 1133 ? -66.326 11.964 29.970 1.00 88.69 1133 THR A N 1
ATOM 9046 C CA . THR A 1 1133 ? -66.655 10.905 29.001 1.00 88.69 1133 THR A CA 1
ATOM 9047 C C . THR A 1 1133 ? -68.164 10.652 28.976 1.00 88.69 1133 THR A C 1
ATOM 9049 O O . THR A 1 1133 ? -68.865 10.938 29.948 1.00 88.69 1133 THR A O 1
ATOM 9052 N N . ARG A 1 1134 ? -68.681 10.167 27.841 1.00 85.94 1134 ARG A N 1
ATOM 9053 C CA . ARG A 1 1134 ? -70.084 9.729 27.676 1.00 85.94 1134 ARG A CA 1
ATOM 9054 C C . ARG A 1 1134 ? -70.237 8.211 27.635 1.00 85.94 1134 ARG A C 1
ATOM 9056 O O . ARG A 1 1134 ? -71.354 7.724 27.780 1.00 85.94 1134 ARG A O 1
ATOM 9063 N N . ASP A 1 1135 ? -69.137 7.510 27.401 1.00 82.75 1135 ASP A N 1
ATOM 9064 C CA . ASP A 1 1135 ? -69.059 6.059 27.320 1.00 82.75 1135 ASP A CA 1
ATOM 9065 C C . ASP A 1 1135 ? -68.365 5.530 28.583 1.00 82.75 1135 ASP A C 1
ATOM 9067 O O . ASP A 1 1135 ? -67.511 6.222 29.143 1.00 82.75 1135 ASP A O 1
ATOM 9071 N N . ASP A 1 1136 ? -68.724 4.320 29.016 1.00 80.88 1136 ASP A N 1
ATOM 9072 C CA . ASP A 1 1136 ? -68.092 3.644 30.163 1.00 80.88 1136 ASP A CA 1
ATOM 9073 C C . ASP A 1 1136 ? -66.826 2.869 29.746 1.00 80.88 1136 ASP A C 1
ATOM 9075 O O . ASP A 1 1136 ? -65.913 2.667 30.544 1.00 80.88 1136 ASP A O 1
ATOM 9079 N N . GLU A 1 1137 ? -66.751 2.444 28.480 1.00 86.12 1137 GLU A N 1
ATOM 9080 C CA . GLU A 1 1137 ? -65.637 1.674 27.924 1.00 86.12 1137 GLU A CA 1
ATOM 9081 C C . GLU A 1 1137 ? -65.454 1.958 26.425 1.00 86.12 1137 GLU A C 1
ATOM 9083 O O . GLU A 1 1137 ? -66.411 1.946 25.644 1.00 86.12 1137 GLU A O 1
ATOM 9088 N N . ILE A 1 1138 ? -64.202 2.190 26.015 1.00 89.94 1138 ILE A N 1
ATOM 9089 C CA . ILE A 1 1138 ? -63.809 2.344 24.610 1.00 89.94 1138 ILE A CA 1
ATOM 9090 C C . ILE A 1 1138 ? -62.564 1.496 24.364 1.00 89.94 1138 ILE A C 1
ATOM 9092 O O . ILE A 1 1138 ? -61.480 1.835 24.832 1.00 89.94 1138 ILE A O 1
ATOM 9096 N N . ILE A 1 1139 ? -62.726 0.411 23.607 1.00 88.62 1139 ILE A N 1
ATOM 9097 C CA . ILE A 1 1139 ? -61.643 -0.518 23.274 1.00 88.62 1139 ILE A CA 1
ATOM 9098 C C . ILE A 1 1139 ? -60.984 -0.093 21.959 1.00 88.62 1139 ILE A C 1
ATOM 9100 O O . ILE A 1 1139 ? -61.664 0.048 20.939 1.00 88.62 1139 ILE A O 1
ATOM 9104 N N . VAL A 1 1140 ? -59.664 0.083 21.978 1.00 89.56 1140 VAL A N 1
ATOM 9105 C CA . VAL A 1 1140 ? -58.832 0.410 20.812 1.00 89.56 1140 VAL A CA 1
ATOM 9106 C C . VAL A 1 1140 ? -57.698 -0.598 20.703 1.00 89.56 1140 VAL A C 1
ATOM 9108 O O . VAL A 1 1140 ? -57.102 -0.972 21.706 1.00 89.56 1140 VAL A O 1
ATOM 9111 N N . ASN A 1 1141 ? -57.386 -1.023 19.477 1.00 88.69 1141 ASN A N 1
ATOM 9112 C CA . ASN A 1 1141 ? -56.228 -1.870 19.216 1.00 88.69 1141 ASN A CA 1
ATOM 9113 C C . ASN A 1 1141 ? -54.938 -1.025 19.158 1.00 88.69 1141 ASN A C 1
ATOM 9115 O O . ASN A 1 1141 ? -54.574 -0.497 18.100 1.00 88.69 1141 ASN A O 1
ATOM 9119 N N . SER A 1 1142 ? -54.271 -0.862 20.299 1.00 89.00 1142 SER A N 1
ATOM 9120 C CA . SER A 1 1142 ? -53.122 0.035 20.487 1.00 89.00 1142 SER A CA 1
ATOM 9121 C C . SER A 1 1142 ? -52.076 -0.554 21.429 1.00 89.00 1142 SER A C 1
ATOM 9123 O O . SER A 1 1142 ? -52.335 -1.541 22.102 1.00 89.00 1142 SER A O 1
ATOM 9125 N N . ASP A 1 1143 ? -50.891 0.050 21.464 1.00 89.94 1143 ASP A N 1
ATOM 9126 C CA . ASP A 1 1143 ? -49.849 -0.260 22.447 1.00 89.94 1143 ASP A CA 1
ATOM 9127 C C . ASP A 1 1143 ? -50.083 0.575 23.708 1.00 89.94 1143 ASP A C 1
ATOM 9129 O O . ASP A 1 1143 ? -49.932 1.801 23.677 1.00 89.94 1143 ASP A O 1
ATOM 9133 N N . GLU A 1 1144 ? -50.528 -0.087 24.782 1.00 87.75 1144 GLU A N 1
ATOM 9134 C CA . GLU A 1 1144 ? -50.971 0.550 26.027 1.00 87.75 1144 GLU A CA 1
ATOM 9135 C C . GLU A 1 1144 ? -49.912 1.508 26.577 1.00 87.75 1144 GLU A C 1
ATOM 9137 O O . GLU A 1 1144 ? -50.192 2.694 26.748 1.00 87.75 1144 GLU A O 1
ATOM 9142 N N . GLY A 1 1145 ? -48.671 1.038 26.735 1.00 83.69 1145 GLY A N 1
ATOM 9143 C CA . GLY A 1 1145 ? -47.581 1.839 27.296 1.00 83.69 1145 GLY A CA 1
ATOM 9144 C C . GLY A 1 1145 ? -47.204 3.045 26.429 1.00 83.69 1145 GLY A C 1
ATOM 9145 O O . GLY A 1 1145 ? -46.872 4.115 26.942 1.00 83.69 1145 GLY A O 1
ATOM 9146 N N . ARG A 1 1146 ? -47.294 2.932 25.097 1.00 87.69 1146 ARG A N 1
ATOM 9147 C CA . ARG A 1 1146 ? -47.037 4.076 24.202 1.00 87.69 1146 ARG A CA 1
ATOM 9148 C C . ARG A 1 1146 ? -48.160 5.107 24.232 1.00 87.69 1146 ARG A C 1
ATOM 9150 O O . ARG A 1 1146 ? -47.877 6.304 24.160 1.00 87.69 1146 ARG A O 1
ATOM 9157 N N . ILE A 1 1147 ? -49.415 4.684 24.355 1.00 90.94 1147 ILE A N 1
ATOM 9158 C CA . ILE A 1 1147 ? -50.533 5.621 24.531 1.00 90.94 1147 ILE A CA 1
ATOM 9159 C C . ILE A 1 1147 ? -50.501 6.255 25.926 1.00 90.94 1147 ILE A C 1
ATOM 9161 O O . ILE A 1 1147 ? -50.743 7.457 26.047 1.00 90.94 1147 ILE A O 1
ATOM 9165 N N . GLU A 1 1148 ? -50.102 5.508 26.954 1.00 89.31 1148 GLU A N 1
ATOM 9166 C CA . GLU A 1 1148 ? -49.835 6.045 28.290 1.00 89.31 1148 GLU A CA 1
ATOM 9167 C C . GLU A 1 1148 ? -48.779 7.160 28.235 1.00 89.31 1148 GLU A C 1
ATOM 9169 O O . GLU A 1 1148 ? -48.976 8.240 28.788 1.00 89.31 1148 GLU A O 1
ATOM 9174 N N . GLN A 1 1149 ? -47.694 6.960 27.477 1.00 86.31 1149 GLN A N 1
ATOM 9175 C CA . GLN A 1 1149 ? -46.649 7.968 27.257 1.00 86.31 1149 GLN A CA 1
ATOM 9176 C C . GLN A 1 1149 ? -47.190 9.245 26.585 1.00 86.31 1149 GLN A C 1
ATOM 9178 O O . GLN A 1 1149 ? -46.802 10.354 26.959 1.00 86.31 1149 GLN A O 1
ATOM 9183 N N . VAL A 1 1150 ? -48.102 9.124 25.610 1.00 91.12 1150 VAL A N 1
ATOM 9184 C CA . VAL A 1 1150 ? -48.781 10.279 24.984 1.00 91.12 1150 VAL A CA 1
ATOM 9185 C C . VAL A 1 1150 ? -49.607 11.041 26.022 1.00 91.12 1150 VAL A C 1
ATOM 9187 O O . VAL A 1 1150 ? -49.515 12.267 26.103 1.00 91.12 1150 VAL A O 1
ATOM 9190 N N . LEU A 1 1151 ? -50.387 10.323 26.832 1.00 91.62 1151 LEU A N 1
ATOM 9191 C CA . LEU A 1 1151 ? -51.238 10.905 27.868 1.00 91.62 1151 LEU A CA 1
ATOM 9192 C C . LEU A 1 1151 ? -50.412 11.599 28.955 1.00 91.62 1151 LEU A C 1
ATOM 9194 O O . LEU A 1 1151 ? -50.686 12.758 29.262 1.00 91.62 1151 LEU A O 1
ATOM 9198 N N . ASN A 1 1152 ? -49.356 10.957 29.457 1.00 87.56 1152 ASN A N 1
ATOM 9199 C CA . ASN A 1 1152 ? -48.427 11.534 30.429 1.00 87.56 1152 ASN A CA 1
ATOM 9200 C C . ASN A 1 1152 ? -47.747 12.803 29.895 1.00 87.56 1152 ASN A C 1
ATOM 9202 O O . ASN A 1 1152 ? -47.646 13.803 30.607 1.00 87.56 1152 ASN A O 1
ATOM 9206 N N . ASN A 1 1153 ? -47.361 12.826 28.615 1.00 86.56 1153 ASN A N 1
ATOM 9207 C CA . ASN A 1 1153 ? -46.796 14.022 27.987 1.00 86.56 1153 ASN A CA 1
ATOM 9208 C C . ASN A 1 1153 ? -47.805 15.177 27.895 1.00 86.56 1153 ASN A C 1
ATOM 9210 O O . ASN A 1 1153 ? -47.445 16.335 28.117 1.00 86.56 1153 ASN A O 1
ATOM 9214 N N . LEU A 1 1154 ? -49.068 14.894 27.572 1.00 90.62 1154 LEU A N 1
ATOM 9215 C CA . LEU A 1 1154 ? -50.103 15.922 27.451 1.00 90.62 1154 LEU A CA 1
ATOM 9216 C C . LEU A 1 1154 ? -50.595 16.433 28.808 1.00 90.62 1154 LEU A C 1
ATOM 9218 O O . LEU A 1 1154 ? -50.639 17.645 29.024 1.00 90.62 1154 LEU A O 1
ATOM 9222 N N . VAL A 1 1155 ? -50.929 15.527 29.728 1.00 89.25 1155 VAL A N 1
ATOM 9223 C CA . VAL A 1 1155 ? -51.401 15.857 31.081 1.00 89.25 1155 VAL A CA 1
ATOM 9224 C C . VAL A 1 1155 ? -50.281 16.509 31.887 1.00 89.25 1155 VAL A C 1
ATOM 9226 O O . VAL A 1 1155 ? -50.497 17.557 32.495 1.00 89.25 1155 VAL A O 1
ATOM 9229 N N . GLY A 1 1156 ? -49.056 15.983 31.807 1.00 85.12 1156 GLY A N 1
ATOM 9230 C CA . GLY A 1 1156 ? -47.883 16.588 32.430 1.00 85.12 1156 GLY A CA 1
ATOM 9231 C C . GLY A 1 1156 ? -47.619 18.013 31.935 1.00 85.12 1156 GLY A C 1
ATOM 9232 O O . GLY A 1 1156 ? -47.365 18.908 32.743 1.00 85.12 1156 GLY A O 1
ATOM 9233 N N . ASN A 1 1157 ? -47.755 18.272 30.628 1.00 85.69 1157 ASN A N 1
ATOM 9234 C CA . ASN A 1 1157 ? -47.657 19.631 30.085 1.00 85.69 1157 ASN A CA 1
ATOM 9235 C C . ASN A 1 1157 ? -48.790 20.537 30.591 1.00 85.69 1157 ASN A C 1
ATOM 9237 O O . ASN A 1 1157 ? -48.522 21.669 30.995 1.00 85.69 1157 ASN A O 1
ATOM 9241 N N . ALA A 1 1158 ? -50.032 20.050 30.630 1.00 86.81 1158 ALA A N 1
ATOM 9242 C CA . ALA A 1 1158 ? -51.163 20.813 31.153 1.00 86.81 1158 ALA A CA 1
ATOM 9243 C C . ALA A 1 1158 ? -50.955 21.218 32.625 1.00 86.81 1158 ALA A C 1
ATOM 9245 O O . ALA A 1 1158 ? -51.154 22.381 32.973 1.00 86.81 1158 ALA A O 1
ATOM 9246 N N . VAL A 1 1159 ? -50.468 20.302 33.471 1.00 84.25 1159 VAL A N 1
ATOM 9247 C CA . VAL A 1 1159 ? -50.132 20.576 34.883 1.00 84.25 1159 VAL A CA 1
ATOM 9248 C C . VAL A 1 1159 ? -48.992 21.590 35.000 1.00 84.25 1159 VAL A C 1
ATOM 9250 O O . VAL A 1 1159 ? -49.021 22.473 35.852 1.00 84.25 1159 VAL A O 1
ATOM 9253 N N . LYS A 1 1160 ? -47.986 21.498 34.129 1.00 80.06 1160 LYS A N 1
ATOM 9254 C CA . LYS A 1 1160 ? -46.791 22.348 34.175 1.00 80.06 1160 LYS A CA 1
ATOM 9255 C C . LYS A 1 1160 ? -47.044 23.794 33.739 1.00 80.06 1160 LYS A C 1
ATOM 9257 O O . LYS A 1 1160 ? -46.424 24.709 34.279 1.00 80.06 1160 LYS A O 1
ATOM 9262 N N . TYR A 1 1161 ? -47.897 23.998 32.736 1.00 81.06 1161 TYR A N 1
ATOM 9263 C CA . TYR A 1 1161 ? -48.119 25.306 32.103 1.00 81.06 1161 TYR A CA 1
ATOM 9264 C C . TYR A 1 1161 ? -49.409 26.008 32.557 1.00 81.06 1161 TYR A C 1
ATOM 9266 O O . TYR A 1 1161 ? -49.628 27.171 32.200 1.00 81.06 1161 TYR A O 1
ATOM 9274 N N . SER A 1 1162 ? -50.242 25.336 33.353 1.00 82.19 1162 SER A N 1
ATOM 9275 C CA . SER A 1 1162 ? -51.446 25.910 33.958 1.00 82.19 1162 SER A CA 1
ATOM 9276 C C . SER A 1 1162 ? -51.139 26.570 35.317 1.00 82.19 1162 SER A C 1
ATOM 9278 O O . SER A 1 1162 ? -50.379 26.019 36.114 1.00 82.19 1162 SER A O 1
ATOM 9280 N N . PRO A 1 1163 ? -51.714 27.742 35.647 1.00 78.88 1163 PRO A N 1
ATOM 9281 C CA . PRO A 1 1163 ? -51.584 28.338 36.977 1.00 78.88 1163 PRO A CA 1
ATOM 9282 C C . PRO A 1 1163 ? -52.246 27.485 38.072 1.00 78.88 1163 PRO A C 1
ATOM 9284 O O . PRO A 1 1163 ? -53.367 27.009 37.891 1.00 78.88 1163 PRO A O 1
ATOM 9287 N N . ALA A 1 1164 ? -51.599 27.344 39.234 1.00 74.25 1164 ALA A N 1
ATOM 9288 C CA . ALA A 1 1164 ? -52.098 26.527 40.349 1.00 74.25 1164 ALA A CA 1
ATOM 9289 C C . ALA A 1 1164 ? -53.563 26.847 40.722 1.00 74.25 1164 ALA A C 1
ATOM 9291 O O . ALA A 1 1164 ? -53.935 28.015 40.857 1.00 74.25 1164 ALA A O 1
ATOM 9292 N N . GLY A 1 1165 ? -54.384 25.808 40.909 1.00 70.38 1165 GLY A N 1
ATOM 9293 C CA . GLY A 1 1165 ? -55.812 25.924 41.229 1.00 70.38 1165 GLY A CA 1
ATOM 9294 C C . GLY A 1 1165 ? -56.748 26.111 40.028 1.00 70.38 1165 GLY A C 1
ATOM 9295 O O . GLY A 1 1165 ? -57.959 26.200 40.221 1.00 70.38 1165 GLY A O 1
ATOM 9296 N N . LYS A 1 1166 ? -56.231 26.171 38.793 1.00 79.81 1166 LYS A N 1
ATOM 9297 C CA . LYS A 1 1166 ? -57.055 26.112 37.575 1.00 79.81 1166 LYS A CA 1
ATOM 9298 C C . LYS A 1 1166 ? -57.358 24.662 37.180 1.00 79.81 1166 LYS A C 1
ATOM 9300 O O . LYS A 1 1166 ? -56.435 23.844 37.250 1.00 79.81 1166 LYS A O 1
ATOM 9305 N N . PRO A 1 1167 ? -58.598 24.346 36.760 1.00 83.56 1167 PRO A N 1
ATOM 9306 C CA . PRO A 1 1167 ? -58.963 22.987 36.392 1.00 83.56 1167 PRO A CA 1
ATOM 9307 C C . PRO A 1 1167 ? -58.304 22.573 35.072 1.00 83.56 1167 PRO A C 1
ATOM 9309 O O . PRO A 1 1167 ? -58.112 23.400 34.178 1.00 83.56 1167 PRO A O 1
ATOM 9312 N N . ILE A 1 1168 ? -57.977 21.289 34.959 1.00 89.25 1168 ILE A N 1
ATOM 9313 C CA . ILE A 1 1168 ? -57.534 20.647 33.719 1.00 89.25 1168 ILE A CA 1
ATOM 9314 C C . ILE A 1 1168 ? -58.651 19.701 33.288 1.00 89.25 1168 ILE A C 1
ATOM 9316 O O . ILE A 1 1168 ? -59.097 18.860 34.065 1.00 89.25 1168 ILE A O 1
ATOM 9320 N N . GLU A 1 1169 ? -59.128 19.849 32.057 1.00 91.88 1169 GLU A N 1
ATOM 9321 C CA . GLU A 1 1169 ? -60.197 19.006 31.516 1.00 91.88 1169 GLU A CA 1
ATOM 9322 C C . GLU A 1 1169 ? -59.582 17.956 30.590 1.00 91.88 1169 GLU A C 1
ATOM 9324 O O . GLU A 1 1169 ? -58.962 18.306 29.583 1.00 91.88 1169 GLU A O 1
ATOM 9329 N N . VAL A 1 1170 ? -59.782 16.673 30.898 1.00 92.44 1170 VAL A N 1
ATOM 9330 C CA . VAL A 1 1170 ? -59.477 15.572 29.977 1.00 92.44 1170 VAL A CA 1
ATOM 9331 C C . VAL A 1 1170 ? -60.786 15.029 29.439 1.00 92.44 1170 VAL A C 1
ATOM 9333 O O . VAL A 1 1170 ? -61.616 14.519 30.186 1.00 92.44 1170 VAL A O 1
ATOM 9336 N N . ARG A 1 1171 ? -61.005 15.164 28.134 1.00 94.38 1171 ARG A N 1
ATOM 9337 C CA . ARG A 1 1171 ? -62.227 14.721 27.474 1.00 94.38 1171 ARG A CA 1
ATOM 9338 C C . ARG A 1 1171 ? -61.947 13.539 26.563 1.00 94.38 1171 ARG A C 1
ATOM 9340 O O . ARG A 1 1171 ? -61.044 13.616 25.740 1.00 94.38 1171 ARG A O 1
ATOM 9347 N N . VAL A 1 1172 ? -62.760 12.496 26.671 1.00 93.44 1172 VAL A N 1
ATOM 9348 C CA . VAL A 1 1172 ? -62.731 11.337 25.775 1.00 93.44 1172 VAL A CA 1
ATOM 9349 C C . VAL A 1 1172 ? -64.074 11.266 25.051 1.00 93.44 1172 VAL A C 1
ATOM 9351 O O . VAL A 1 1172 ? -65.125 11.157 25.681 1.00 93.44 1172 VAL A O 1
ATOM 9354 N N . GLU A 1 1173 ? -64.050 11.380 23.725 1.00 92.38 1173 GLU A N 1
ATOM 9355 C CA . GLU A 1 1173 ? -65.239 11.322 22.871 1.00 92.38 1173 GLU A CA 1
ATOM 9356 C C . GLU A 1 1173 ? -65.062 10.261 21.782 1.00 92.38 1173 GLU A C 1
ATOM 9358 O O . GLU A 1 1173 ? -64.050 10.220 21.081 1.00 92.38 1173 GLU A O 1
ATOM 9363 N N . ARG A 1 1174 ? -66.074 9.408 21.616 1.00 88.12 1174 ARG A N 1
ATOM 9364 C CA . ARG A 1 1174 ? -66.134 8.405 20.555 1.00 88.12 1174 ARG A CA 1
ATOM 9365 C C . ARG A 1 1174 ? -66.919 8.934 19.350 1.00 88.12 1174 ARG A C 1
ATOM 9367 O O . ARG A 1 1174 ? -68.072 9.337 19.501 1.00 88.12 1174 ARG A O 1
ATOM 9374 N N . ASP A 1 1175 ? -66.337 8.862 18.154 1.00 84.94 1175 ASP A N 1
ATOM 9375 C CA . ASP A 1 1175 ? -67.055 8.989 16.876 1.00 84.94 1175 ASP A CA 1
ATOM 9376 C C . ASP A 1 1175 ? -67.199 7.606 16.195 1.00 84.94 1175 ASP A C 1
ATOM 9378 O O . ASP A 1 1175 ? -66.778 6.577 16.723 1.00 84.94 1175 ASP A O 1
ATOM 9382 N N . LYS A 1 1176 ? -67.822 7.537 15.013 1.00 77.12 1176 LYS A N 1
ATOM 9383 C CA . LYS A 1 1176 ? -68.073 6.288 14.274 1.00 77.12 1176 LYS A CA 1
ATOM 9384 C C . LYS A 1 1176 ? -66.806 5.526 13.876 1.00 77.12 1176 LYS A C 1
ATOM 9386 O O . LYS A 1 1176 ? -66.893 4.318 13.674 1.00 77.12 1176 LYS A O 1
ATOM 9391 N N . HIS A 1 1177 ? -65.674 6.212 13.726 1.00 84.12 1177 HIS A N 1
ATOM 9392 C CA . HIS A 1 1177 ? -64.438 5.638 13.177 1.00 84.12 1177 HIS A CA 1
ATOM 9393 C C . HIS A 1 1177 ? -63.192 5.885 14.039 1.00 84.12 1177 HIS A C 1
ATOM 9395 O O . HIS A 1 1177 ? -62.178 5.225 13.834 1.00 84.12 1177 HIS A O 1
ATOM 9401 N N . GLU A 1 1178 ? -63.251 6.798 15.007 1.00 91.62 1178 GLU A N 1
ATOM 9402 C CA . GLU A 1 1178 ? -62.112 7.165 15.850 1.00 91.62 1178 GLU A CA 1
ATOM 9403 C C . GLU A 1 1178 ? -62.564 7.527 17.269 1.00 91.62 1178 GLU A C 1
ATOM 9405 O O . GLU A 1 1178 ? -63.699 7.958 17.484 1.00 91.62 1178 GLU A O 1
ATOM 9410 N N . VAL A 1 1179 ? -61.673 7.351 18.243 1.00 92.88 1179 VAL A N 1
ATOM 9411 C CA . VAL A 1 1179 ? -61.788 7.963 19.571 1.00 92.88 1179 VAL A CA 1
ATOM 9412 C C . VAL A 1 1179 ? -60.898 9.194 19.605 1.00 92.88 1179 VAL A C 1
ATOM 9414 O O . VAL A 1 1179 ? -59.746 9.134 19.185 1.00 92.88 1179 VAL A O 1
ATOM 9417 N N . THR A 1 1180 ? -61.431 10.312 20.085 1.00 93.94 1180 THR A N 1
ATOM 9418 C CA . THR A 1 1180 ? -60.694 11.563 20.265 1.00 93.94 1180 THR A CA 1
ATOM 9419 C C . THR A 1 1180 ? -60.513 11.836 21.748 1.00 93.94 1180 THR A C 1
ATOM 9421 O O . THR A 1 1180 ? -61.478 11.837 22.513 1.00 93.94 1180 THR A O 1
ATOM 9424 N N . ILE A 1 1181 ? -59.270 12.092 22.143 1.00 95.62 1181 ILE A N 1
ATOM 9425 C CA . ILE A 1 1181 ? -58.889 12.492 23.489 1.00 95.62 1181 ILE A CA 1
ATOM 9426 C C . ILE A 1 1181 ? -58.406 13.940 23.421 1.00 95.62 1181 ILE A C 1
ATOM 9428 O O . ILE A 1 1181 ? -57.556 14.282 22.596 1.00 95.62 1181 ILE A O 1
ATOM 9432 N N . ALA A 1 1182 ? -58.944 14.792 24.287 1.00 94.81 1182 ALA A N 1
ATOM 9433 C CA . ALA A 1 1182 ? -58.570 16.193 24.408 1.00 94.81 1182 ALA A CA 1
ATOM 9434 C C . ALA A 1 1182 ? -58.082 16.491 25.826 1.00 94.81 1182 ALA A C 1
ATOM 9436 O O . ALA A 1 1182 ? -58.782 16.184 26.787 1.00 94.81 1182 ALA A O 1
ATOM 9437 N N . VAL A 1 1183 ? -56.922 17.129 25.958 1.00 94.31 1183 VAL A N 1
ATOM 9438 C CA . VAL A 1 1183 ? -56.398 17.642 27.230 1.00 94.31 1183 VAL A CA 1
ATOM 9439 C C . VAL A 1 1183 ? -56.377 19.159 27.148 1.00 94.31 1183 VAL A C 1
ATOM 9441 O O . VAL A 1 1183 ? -55.682 19.729 26.304 1.00 94.31 1183 VAL A O 1
ATOM 9444 N N . ARG A 1 1184 ? -57.160 19.816 28.003 1.00 92.44 1184 ARG A N 1
ATOM 9445 C CA . ARG A 1 1184 ? -57.333 21.267 28.008 1.00 92.44 1184 ARG A CA 1
ATOM 9446 C C . ARG A 1 1184 ? -56.848 21.885 29.311 1.00 92.44 1184 ARG A C 1
ATOM 9448 O O . ARG A 1 1184 ? -57.267 21.484 30.394 1.00 92.44 1184 ARG A O 1
ATOM 9455 N N . ASP A 1 1185 ? -56.028 22.918 29.169 1.00 90.19 1185 ASP A N 1
ATOM 9456 C CA . ASP A 1 1185 ? -55.507 23.756 30.244 1.00 90.19 1185 ASP A CA 1
ATOM 9457 C C . ASP A 1 1185 ? -55.987 25.215 30.120 1.00 90.19 1185 ASP A C 1
ATOM 9459 O O . ASP A 1 1185 ? -56.426 25.660 29.058 1.00 90.19 1185 ASP A O 1
ATOM 9463 N N . GLU A 1 1186 ? -55.877 25.979 31.213 1.00 86.50 1186 GLU A N 1
ATOM 9464 C CA . GLU A 1 1186 ? -56.078 27.440 31.240 1.00 86.50 1186 GLU A CA 1
ATOM 9465 C C . GLU A 1 1186 ? -54.742 28.193 31.412 1.00 86.50 1186 GLU A C 1
ATOM 9467 O O . GLU A 1 1186 ? -54.637 29.169 32.158 1.00 86.50 1186 GLU A O 1
ATOM 9472 N N . GLY A 1 1187 ? -53.694 27.706 30.745 1.00 81.94 1187 GLY A N 1
ATOM 9473 C CA . GLY A 1 1187 ? -52.342 28.248 30.772 1.00 81.94 1187 GLY A CA 1
ATOM 9474 C C . GLY A 1 1187 ? -52.111 29.498 29.919 1.00 81.94 1187 GLY A C 1
ATOM 9475 O O . GLY A 1 1187 ? -53.020 30.197 29.464 1.00 81.94 1187 GLY A O 1
ATOM 9476 N N . VAL A 1 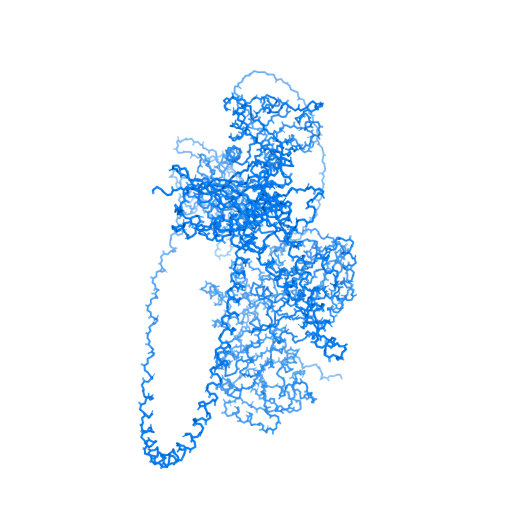1188 ? -50.832 29.784 29.672 1.00 80.12 1188 VAL A N 1
ATOM 9477 C CA . VAL A 1 1188 ? -50.372 30.985 28.946 1.00 80.12 1188 VAL A CA 1
ATOM 9478 C C . VAL A 1 1188 ? -50.806 31.045 27.476 1.00 80.12 1188 VAL A C 1
ATOM 9480 O O . VAL A 1 1188 ? -50.783 32.123 26.883 1.00 80.12 1188 VAL A O 1
ATOM 9483 N N . GLY A 1 1189 ? -51.237 29.923 26.893 1.00 80.94 1189 GLY A N 1
ATOM 9484 C CA . GLY A 1 1189 ? -51.593 29.809 25.477 1.00 80.94 1189 GLY A CA 1
ATOM 9485 C C . GLY A 1 1189 ? -50.397 29.948 24.518 1.00 80.94 1189 GLY A C 1
ATOM 9486 O O . GLY A 1 1189 ? -49.296 30.327 24.913 1.00 80.94 1189 GLY A O 1
ATOM 9487 N N . ILE A 1 1190 ? -50.616 29.630 23.241 1.00 85.31 1190 ILE A N 1
ATOM 9488 C CA . ILE A 1 1190 ? -49.586 29.523 22.192 1.00 85.31 1190 ILE A CA 1
ATOM 9489 C C . ILE A 1 1190 ? -49.982 30.424 21.012 1.00 85.31 1190 ILE A C 1
ATOM 9491 O O . ILE A 1 1190 ? -51.148 30.430 20.607 1.00 85.31 1190 ILE A O 1
ATOM 9495 N N . SER A 1 1191 ? -49.046 31.203 20.453 1.00 85.44 1191 SER A N 1
ATOM 9496 C CA . SER A 1 1191 ? -49.326 32.091 19.308 1.00 85.44 1191 SER A CA 1
ATOM 9497 C C . SER A 1 1191 ? -49.526 31.313 17.999 1.00 85.44 1191 SER A C 1
ATOM 9499 O O . SER A 1 1191 ? -48.966 30.235 17.838 1.00 85.44 1191 SER A O 1
ATOM 9501 N N . GLU A 1 1192 ? -50.277 31.855 17.030 1.00 83.31 1192 GLU A N 1
ATOM 9502 C CA . GLU A 1 1192 ? -50.533 31.171 15.742 1.00 83.31 1192 GLU A CA 1
ATOM 9503 C C . GLU A 1 1192 ? -49.253 30.798 14.972 1.00 83.31 1192 GLU A C 1
ATOM 9505 O O . GLU A 1 1192 ? -49.227 29.790 14.269 1.00 83.31 1192 GLU A O 1
ATOM 9510 N N . GLU A 1 1193 ? -48.184 31.585 15.113 1.00 79.38 1193 GLU A N 1
ATOM 9511 C CA . GLU A 1 1193 ? -46.876 31.280 14.525 1.00 79.38 1193 GLU A CA 1
ATOM 9512 C C . GLU A 1 1193 ? -46.222 30.082 15.227 1.00 79.38 1193 GLU A C 1
ATOM 9514 O O . GLU A 1 1193 ? -45.764 29.149 14.574 1.00 79.38 1193 GLU A O 1
ATOM 9519 N N . GLN A 1 1194 ? -46.266 30.052 16.561 1.00 81.56 1194 GLN A N 1
ATOM 9520 C CA . GLN A 1 1194 ? -45.680 28.985 17.376 1.00 81.56 1194 GLN A CA 1
ATOM 9521 C C . GLN A 1 1194 ? -46.442 27.660 17.262 1.00 81.56 1194 GLN A C 1
ATOM 9523 O O . GLN A 1 1194 ? -45.841 26.590 17.343 1.00 81.56 1194 GLN A O 1
ATOM 9528 N N . GLN A 1 1195 ? -47.756 27.709 17.030 1.00 84.94 1195 GLN A N 1
ATOM 9529 C CA . GLN A 1 1195 ? -48.585 26.513 16.852 1.00 84.94 1195 GLN A CA 1
ATOM 9530 C C . GLN A 1 1195 ? -48.150 25.664 15.650 1.00 84.94 1195 GLN A C 1
ATOM 9532 O O . GLN A 1 1195 ? -48.313 24.448 15.684 1.00 84.94 1195 GLN A O 1
ATOM 9537 N N . ARG A 1 1196 ? -47.560 26.276 14.611 1.00 82.75 1196 ARG A N 1
ATOM 9538 C CA . ARG A 1 1196 ? -47.078 25.555 13.418 1.00 82.75 1196 ARG A CA 1
ATOM 9539 C C . ARG A 1 1196 ? -45.858 24.684 13.696 1.00 82.75 1196 ARG A C 1
ATOM 9541 O O . ARG A 1 1196 ? -45.654 23.707 12.988 1.00 82.75 1196 ARG A O 1
ATOM 9548 N N . HIS A 1 1197 ? -45.087 25.034 14.720 1.00 80.81 1197 HIS A N 1
ATOM 9549 C CA . HIS A 1 1197 ? -43.790 24.431 15.005 1.00 80.81 1197 HIS A CA 1
ATOM 9550 C C . HIS A 1 1197 ? -43.775 23.627 16.315 1.00 80.81 1197 HIS A C 1
ATOM 9552 O O . HIS A 1 1197 ? -42.798 22.954 16.605 1.00 80.81 1197 HIS A O 1
ATOM 9558 N N . ILE A 1 1198 ? -44.847 23.639 17.117 1.00 85.12 1198 ILE A N 1
ATOM 9559 C CA . ILE A 1 1198 ? -44.856 23.008 18.453 1.00 85.12 1198 ILE A CA 1
ATOM 9560 C C . ILE A 1 1198 ? -44.661 21.482 18.431 1.00 85.12 1198 ILE A C 1
ATOM 9562 O O . ILE A 1 1198 ? -44.233 20.897 19.423 1.00 85.12 1198 ILE A O 1
ATOM 9566 N N . PHE A 1 1199 ? -44.999 20.842 17.310 1.00 87.19 1199 PHE A N 1
ATOM 9567 C CA . PHE A 1 1199 ? -44.777 19.416 17.088 1.00 87.19 1199 PHE A CA 1
ATOM 9568 C C . PHE A 1 1199 ? -43.429 19.140 16.412 1.00 87.19 1199 PHE A C 1
ATOM 9570 O O . PHE A 1 1199 ? -43.129 17.986 16.137 1.00 87.19 1199 PHE A O 1
ATOM 9577 N N . GLU A 1 1200 ? -42.615 20.161 16.121 1.00 79.94 1200 GLU A N 1
ATOM 9578 C CA . GLU A 1 1200 ? -41.264 19.987 15.589 1.00 79.94 1200 GLU A CA 1
ATOM 9579 C C . GLU A 1 1200 ? -40.275 19.606 16.697 1.00 79.94 1200 GLU A C 1
ATOM 9581 O O . GLU A 1 1200 ? -40.438 19.912 17.879 1.00 79.94 1200 GLU A O 1
ATOM 9586 N N . ARG A 1 1201 ? -39.206 18.915 16.300 1.00 77.81 1201 ARG A N 1
ATOM 9587 C CA . ARG A 1 1201 ? -38.163 18.438 17.214 1.00 77.81 1201 ARG A CA 1
ATOM 9588 C C . ARG A 1 1201 ? -37.422 19.617 17.841 1.00 77.81 1201 ARG A C 1
ATOM 9590 O O . ARG A 1 1201 ? -37.060 20.550 17.133 1.00 77.81 1201 ARG A O 1
ATOM 9597 N N . PHE A 1 1202 ? -37.121 19.516 19.137 1.00 70.12 1202 PHE A N 1
ATOM 9598 C CA . PHE A 1 1202 ? -36.372 20.523 19.906 1.00 70.12 1202 PHE A CA 1
ATOM 9599 C C . PHE A 1 1202 ? -37.048 21.900 19.966 1.00 70.12 1202 PHE A C 1
ATOM 9601 O O . PHE A 1 1202 ? -36.449 22.866 20.441 1.00 70.12 1202 PHE A O 1
ATOM 9608 N N . TYR A 1 1203 ? -38.299 22.006 19.514 1.00 72.31 1203 TYR A N 1
ATOM 9609 C CA . TYR A 1 1203 ? -39.007 23.269 19.495 1.00 72.31 1203 TYR A CA 1
ATOM 9610 C C . TYR A 1 1203 ? -39.603 23.581 20.869 1.00 72.31 1203 TYR A C 1
ATOM 9612 O O . TYR A 1 1203 ? -40.253 22.746 21.505 1.00 72.31 1203 TYR A O 1
ATOM 9620 N N . ARG A 1 1204 ? -39.391 24.814 21.342 1.00 72.88 1204 ARG A N 1
ATOM 9621 C CA . ARG A 1 1204 ? -39.932 25.319 22.609 1.00 72.88 1204 ARG A CA 1
ATOM 9622 C C . ARG A 1 1204 ? -40.421 26.750 22.458 1.00 72.88 1204 ARG A C 1
ATOM 9624 O O . ARG A 1 1204 ? -39.798 27.582 21.806 1.00 72.88 1204 ARG A O 1
ATOM 9631 N N . VAL A 1 1205 ? -41.514 27.056 23.151 1.00 69.00 1205 VAL A N 1
ATOM 9632 C CA . VAL A 1 1205 ? -42.027 28.423 23.269 1.00 69.00 1205 VAL A CA 1
ATOM 9633 C C . VAL A 1 1205 ? -41.246 29.158 24.360 1.00 69.00 1205 VAL A C 1
ATOM 9635 O O . VAL A 1 1205 ? -41.444 28.913 25.552 1.00 69.00 1205 VAL A O 1
ATOM 9638 N N . HIS A 1 1206 ? -40.347 30.057 23.956 1.00 58.69 1206 HIS A N 1
ATOM 9639 C CA . HIS A 1 1206 ? -39.609 30.935 24.865 1.00 58.69 1206 HIS A CA 1
ATOM 9640 C C . HIS A 1 1206 ? -40.405 32.219 25.136 1.00 58.69 1206 HIS A C 1
ATOM 9642 O O . HIS A 1 1206 ? -40.485 33.090 24.277 1.00 58.69 1206 HIS A O 1
ATOM 9648 N N . ASN A 1 1207 ? -40.970 32.338 26.342 1.00 53.81 1207 ASN A N 1
ATOM 9649 C CA . ASN A 1 1207 ? -41.579 33.568 26.864 1.00 53.81 1207 ASN A CA 1
ATOM 9650 C C . ASN A 1 1207 ? -40.917 33.930 28.206 1.00 53.81 1207 ASN A C 1
ATOM 9652 O O . ASN A 1 1207 ? -40.576 33.025 28.969 1.00 53.81 1207 ASN A O 1
ATOM 9656 N N . ASP A 1 1208 ? -40.821 35.223 28.542 1.00 44.00 1208 ASP A N 1
ATOM 9657 C CA . ASP A 1 1208 ? -40.228 35.719 29.805 1.00 44.00 1208 ASP A CA 1
ATOM 9658 C C . ASP A 1 1208 ? -40.893 35.136 31.073 1.00 44.00 1208 ASP A C 1
ATOM 9660 O O . ASP A 1 1208 ? -40.272 35.062 32.130 1.00 44.00 1208 ASP A O 1
ATOM 9664 N N . ALA A 1 1209 ? -42.139 34.656 30.969 1.00 46.09 1209 ALA A N 1
ATOM 9665 C CA . ALA A 1 1209 ? -42.866 33.977 32.047 1.00 46.09 1209 ALA A CA 1
ATOM 9666 C C . ALA A 1 1209 ? -42.518 32.477 32.212 1.00 46.09 1209 ALA A C 1
ATOM 9668 O O . ALA A 1 1209 ? -42.823 31.894 33.249 1.00 46.09 1209 ALA A O 1
ATOM 9669 N N . ASN A 1 1210 ? -41.870 31.853 31.219 1.00 47.38 1210 ASN A N 1
ATOM 9670 C CA . ASN A 1 1210 ? -41.620 30.403 31.134 1.00 47.38 1210 ASN A CA 1
ATOM 9671 C C . ASN A 1 1210 ? -40.132 30.019 31.258 1.00 47.38 1210 ASN A C 1
ATOM 9673 O O . ASN A 1 1210 ? -39.788 28.847 31.102 1.00 47.38 1210 ASN A O 1
ATOM 9677 N N . ALA A 1 1211 ? -39.240 30.974 31.546 1.00 43.16 1211 ALA A N 1
ATOM 9678 C CA . ALA A 1 1211 ? -37.792 30.743 31.614 1.00 43.16 1211 ALA A CA 1
ATOM 9679 C C . ALA A 1 1211 ? -37.367 29.706 32.680 1.00 43.16 1211 ALA A C 1
ATOM 9681 O O . ALA A 1 1211 ? -36.310 29.099 32.550 1.00 43.16 1211 ALA A O 1
ATOM 9682 N N . ALA A 1 1212 ? -38.200 29.466 33.700 1.00 41.69 1212 ALA A N 1
ATOM 9683 C CA . ALA A 1 1212 ? -37.938 28.512 34.784 1.00 41.69 1212 ALA A CA 1
ATOM 9684 C C . ALA A 1 1212 ? -38.434 27.074 34.508 1.00 41.69 1212 ALA A C 1
ATOM 9686 O O . ALA A 1 1212 ? -38.237 26.186 35.333 1.00 41.69 1212 ALA A O 1
ATOM 9687 N N . ILE A 1 1213 ? -39.108 26.828 33.379 1.00 54.34 1213 ILE A N 1
ATOM 9688 C CA . ILE A 1 1213 ? -39.767 25.550 33.089 1.00 54.34 1213 ILE A CA 1
ATOM 9689 C C . ILE A 1 1213 ? -38.852 24.688 32.198 1.00 54.34 1213 ILE A C 1
ATOM 9691 O O . ILE A 1 1213 ? -38.827 24.858 30.980 1.00 54.34 1213 ILE A O 1
ATOM 9695 N N . GLU A 1 1214 ? -38.086 23.765 32.790 1.00 54.97 1214 GLU A N 1
ATOM 9696 C CA . GLU A 1 1214 ? -37.056 22.952 32.107 1.00 54.97 1214 GLU A CA 1
ATOM 9697 C C . GLU A 1 1214 ? -37.622 21.773 31.282 1.00 54.97 1214 GLU A C 1
ATOM 9699 O O . GLU A 1 1214 ? -38.581 21.131 31.703 1.00 54.97 1214 GLU A O 1
ATOM 9704 N N . GLY A 1 1215 ? -37.039 21.462 30.114 1.00 63.25 1215 GLY A N 1
ATOM 9705 C CA . GLY A 1 1215 ? -37.404 20.317 29.255 1.00 63.25 1215 GLY A CA 1
ATOM 9706 C C . GLY A 1 1215 ? -36.777 20.392 27.850 1.00 63.25 1215 GLY A C 1
ATOM 9707 O O . GLY A 1 1215 ? -36.520 21.489 27.358 1.00 63.25 1215 GLY A O 1
ATOM 9708 N N . LEU A 1 1216 ? -36.553 19.247 27.193 1.00 64.50 1216 LEU A N 1
ATOM 9709 C CA . LEU A 1 1216 ? -35.848 19.138 25.899 1.00 64.50 1216 LEU A CA 1
ATOM 9710 C C . LEU A 1 1216 ? -36.670 19.567 24.660 1.00 64.50 1216 LEU A C 1
ATOM 9712 O O . LEU A 1 1216 ? -36.114 19.696 23.573 1.00 64.50 1216 LEU A O 1
ATOM 9716 N N . GLY A 1 1217 ? -37.987 19.772 24.792 1.00 72.56 1217 GLY A N 1
ATOM 9717 C CA . GLY A 1 1217 ? -38.872 20.042 23.643 1.00 72.56 1217 GLY A CA 1
ATOM 9718 C C . GLY A 1 1217 ? -39.118 18.811 22.761 1.00 72.56 1217 GLY A C 1
ATOM 9719 O O . GLY A 1 1217 ? -39.343 18.938 21.561 1.00 72.56 1217 GLY A O 1
ATOM 9720 N N . LEU A 1 1218 ? -39.017 17.612 23.344 1.00 77.19 1218 LEU A N 1
ATOM 9721 C CA . LEU A 1 1218 ? -39.108 16.335 22.631 1.00 77.19 1218 LEU A CA 1
ATOM 9722 C C . LEU A 1 1218 ? -40.409 15.577 22.912 1.00 77.19 1218 LEU A C 1
ATOM 9724 O O . LEU A 1 1218 ? -40.916 14.921 22.007 1.00 77.19 1218 LEU A O 1
ATOM 9728 N N . GLY A 1 1219 ? -40.997 15.727 24.104 1.00 81.81 1219 GLY A N 1
ATOM 9729 C CA . GLY A 1 1219 ? -42.212 15.002 24.496 1.00 81.81 1219 GLY A CA 1
ATOM 9730 C C . GLY A 1 1219 ? -43.403 15.182 23.544 1.00 81.81 1219 GLY A C 1
ATOM 9731 O O . GLY A 1 1219 ? -44.047 14.203 23.182 1.00 81.81 1219 GLY A O 1
ATOM 9732 N N . LEU A 1 1220 ? -43.667 16.403 23.051 1.00 87.38 1220 LEU A N 1
ATOM 9733 C CA . LEU A 1 1220 ? -44.757 16.644 22.084 1.00 87.38 1220 LEU A CA 1
ATOM 9734 C C . LEU A 1 1220 ? -44.467 16.050 20.699 1.00 87.38 1220 LEU A C 1
ATOM 9736 O O . LEU A 1 1220 ? -45.376 15.525 20.061 1.00 87.38 1220 LEU A O 1
ATOM 9740 N N . TYR A 1 1221 ? -43.211 16.095 20.251 1.00 87.19 1221 TYR A N 1
ATOM 9741 C CA . TYR A 1 1221 ? -42.789 15.463 19.001 1.00 87.19 1221 TYR A CA 1
ATOM 9742 C C . TYR A 1 1221 ? -42.924 13.931 19.080 1.00 87.19 1221 TYR A C 1
ATOM 9744 O O . TYR A 1 1221 ? -43.461 13.308 18.166 1.00 87.19 1221 TYR A O 1
ATOM 9752 N N . ILE A 1 1222 ? -42.489 13.319 20.188 1.00 84.69 1222 ILE A N 1
ATOM 9753 C CA . ILE A 1 1222 ? -42.612 11.872 20.419 1.00 84.69 1222 ILE A CA 1
ATOM 9754 C C . ILE A 1 1222 ? -44.091 11.473 20.497 1.00 84.69 1222 ILE A C 1
ATOM 9756 O O . ILE A 1 1222 ? -44.496 10.514 19.845 1.00 84.69 1222 ILE A O 1
ATOM 9760 N N . ALA A 1 1223 ? -44.914 12.236 21.224 1.00 89.62 1223 ALA A N 1
ATOM 9761 C CA . ALA A 1 1223 ? -46.352 11.995 21.306 1.00 89.62 1223 ALA A CA 1
ATOM 9762 C C . ALA A 1 1223 ? -47.026 12.048 19.923 1.00 89.62 1223 ALA A C 1
ATOM 9764 O O . ALA A 1 1223 ? -47.804 11.158 19.579 1.00 89.62 1223 ALA A O 1
ATOM 9765 N N . HIS A 1 1224 ? -46.669 13.039 19.102 1.00 92.19 1224 HIS A N 1
ATOM 9766 C CA . HIS A 1 1224 ? -47.151 13.155 17.728 1.00 92.19 1224 HIS A CA 1
ATOM 9767 C C . HIS A 1 1224 ? -46.762 11.931 16.881 1.00 92.19 1224 HIS A C 1
ATOM 9769 O O . HIS A 1 1224 ? -47.619 11.337 16.228 1.00 92.19 1224 HIS A O 1
ATOM 9775 N N . GLU A 1 1225 ? -45.499 11.498 16.926 1.00 88.25 1225 GLU A N 1
ATOM 9776 C CA . GLU A 1 1225 ? -45.018 10.319 16.189 1.00 88.25 1225 GLU A CA 1
ATOM 9777 C C . GLU A 1 1225 ? -45.686 9.012 16.637 1.00 88.25 1225 GLU A C 1
ATOM 9779 O O . GLU A 1 1225 ? -46.029 8.176 15.796 1.00 88.25 1225 GLU A O 1
ATOM 9784 N N . ILE A 1 1226 ? -45.915 8.835 17.943 1.00 89.31 1226 ILE A N 1
ATOM 9785 C CA . ILE A 1 1226 ? -46.636 7.674 18.480 1.00 89.31 1226 ILE A CA 1
ATOM 9786 C C . ILE A 1 1226 ? -48.060 7.635 17.919 1.00 89.31 1226 ILE A C 1
ATOM 9788 O O . ILE A 1 1226 ? -48.487 6.591 17.418 1.00 89.31 1226 ILE A O 1
ATOM 9792 N N . VAL A 1 1227 ? -48.784 8.757 17.962 1.00 91.00 1227 VAL A N 1
ATOM 9793 C CA . VAL A 1 1227 ? -50.167 8.853 17.469 1.00 91.00 1227 VAL A CA 1
ATOM 9794 C C . VAL A 1 1227 ? -50.236 8.588 15.963 1.00 91.00 1227 VAL A C 1
ATOM 9796 O O . VAL A 1 1227 ? -51.061 7.788 15.519 1.00 91.00 1227 VAL A O 1
ATOM 9799 N N . VAL A 1 1228 ? -49.340 9.192 15.175 1.00 89.44 1228 VAL A N 1
ATOM 9800 C CA . VAL A 1 1228 ? -49.287 8.996 13.715 1.00 89.44 1228 VAL A CA 1
ATOM 9801 C C . VAL A 1 1228 ? -49.022 7.531 13.361 1.00 89.44 1228 VAL A C 1
ATOM 9803 O O . VAL A 1 1228 ? -49.701 6.974 12.498 1.00 89.44 1228 VAL A O 1
ATOM 9806 N N . ARG A 1 1229 ? -48.097 6.855 14.056 1.00 87.94 1229 ARG A N 1
ATOM 9807 C CA . ARG A 1 1229 ? -47.813 5.426 13.821 1.00 87.94 1229 ARG A CA 1
ATOM 9808 C C . ARG A 1 1229 ? -48.957 4.505 14.260 1.00 87.94 1229 ARG A C 1
ATOM 9810 O O . ARG A 1 1229 ? -49.110 3.416 13.706 1.00 87.94 1229 ARG A O 1
ATOM 9817 N N . HIS A 1 1230 ? -49.802 4.942 15.194 1.00 89.25 1230 HIS A N 1
ATOM 9818 C CA . HIS A 1 1230 ? -51.055 4.258 15.533 1.00 89.25 1230 HIS A CA 1
ATOM 9819 C C . HIS A 1 1230 ? -52.168 4.467 14.488 1.00 89.25 1230 HIS A C 1
ATOM 9821 O O . HIS A 1 1230 ? -53.240 3.882 14.625 1.00 89.25 1230 HIS A O 1
ATOM 9827 N N . GLY A 1 1231 ? -51.916 5.235 13.420 1.00 86.31 1231 GLY A N 1
ATOM 9828 C CA . GLY A 1 1231 ? -52.905 5.571 12.391 1.00 86.31 1231 GLY A CA 1
ATOM 9829 C C . GLY A 1 1231 ? -53.833 6.719 12.795 1.00 86.31 1231 GLY A C 1
ATOM 9830 O O . GLY A 1 1231 ? -54.871 6.913 12.167 1.00 86.31 1231 GLY A O 1
ATOM 9831 N N . GLY A 1 1232 ? -53.477 7.446 13.853 1.00 89.75 1232 GLY A N 1
ATOM 9832 C CA . GLY A 1 1232 ? -54.201 8.595 14.372 1.00 89.75 1232 GLY A CA 1
ATOM 9833 C C . GLY A 1 1232 ? -53.663 9.934 13.871 1.00 89.75 1232 GLY A C 1
ATOM 9834 O O . GLY A 1 1232 ? -52.698 10.008 13.110 1.00 89.75 1232 GLY A O 1
ATOM 9835 N N . ARG A 1 1233 ? -54.265 11.025 14.350 1.00 92.94 1233 ARG A N 1
ATOM 9836 C CA . ARG A 1 1233 ? -53.769 12.402 14.159 1.00 92.94 1233 ARG A CA 1
ATOM 9837 C C . ARG A 1 1233 ? -53.744 13.161 15.480 1.00 92.94 1233 ARG A C 1
ATOM 9839 O O . ARG A 1 1233 ? -54.586 12.913 16.342 1.00 92.94 1233 ARG A O 1
ATOM 9846 N N . MET A 1 1234 ? -52.821 14.112 15.597 1.00 93.62 1234 MET A N 1
ATOM 9847 C CA . MET A 1 1234 ? -52.661 14.994 16.752 1.00 93.62 1234 MET A CA 1
ATOM 9848 C C . MET A 1 1234 ? -52.678 16.457 16.296 1.00 93.62 1234 MET A C 1
ATOM 9850 O O . MET A 1 1234 ? -52.104 16.792 15.262 1.00 93.62 1234 MET A O 1
ATOM 9854 N N . TRP A 1 1235 ? -53.371 17.323 17.030 1.00 93.56 1235 TRP A N 1
ATOM 9855 C CA . TRP A 1 1235 ? -53.480 18.753 16.731 1.00 93.56 1235 TRP A CA 1
ATOM 9856 C C . TRP A 1 1235 ? -53.720 19.551 18.014 1.00 93.56 1235 TRP A C 1
ATOM 9858 O O . TRP A 1 1235 ? -53.805 18.989 19.106 1.00 93.56 1235 TRP A O 1
ATOM 9868 N N . LEU A 1 1236 ? -53.808 20.876 17.909 1.00 92.81 1236 LEU A N 1
ATOM 9869 C CA . LEU A 1 1236 ? -54.070 21.737 19.057 1.00 92.81 1236 LEU A CA 1
ATOM 9870 C C . LEU A 1 1236 ? -54.975 22.911 18.684 1.00 92.81 1236 LEU A C 1
ATOM 9872 O O . LEU A 1 1236 ? -55.000 23.357 17.538 1.00 92.81 1236 LEU A O 1
ATOM 9876 N N . GLU A 1 1237 ? -55.653 23.454 19.685 1.00 90.94 1237 GLU A N 1
ATOM 9877 C CA . GLU A 1 1237 ? -56.335 24.740 19.624 1.00 90.94 1237 GLU A CA 1
ATOM 9878 C C . GLU A 1 1237 ? -55.867 25.594 20.800 1.00 90.94 1237 GLU A C 1
ATOM 9880 O O . GLU A 1 1237 ? -56.017 25.217 21.960 1.00 90.94 1237 GLU A O 1
ATOM 9885 N N . SER A 1 1238 ? -55.269 26.750 20.526 1.00 89.81 1238 SER A N 1
ATOM 9886 C CA . SER A 1 1238 ? -54.750 27.612 21.586 1.00 89.81 1238 SER A CA 1
ATOM 9887 C C . SER A 1 1238 ? -54.923 29.082 21.239 1.00 89.81 1238 SER A C 1
ATOM 9889 O O . SER A 1 1238 ? -54.900 29.482 20.072 1.00 89.81 1238 SER A O 1
ATOM 9891 N N . LYS A 1 1239 ? -55.128 29.904 22.269 1.00 85.56 1239 LYS A N 1
ATOM 9892 C CA . LYS A 1 1239 ? -55.130 31.364 22.158 1.00 85.56 1239 LYS A CA 1
ATOM 9893 C C . LYS A 1 1239 ? -54.268 31.932 23.282 1.00 85.56 1239 LYS A C 1
ATOM 9895 O O . LYS A 1 1239 ? -54.509 31.573 24.436 1.00 85.56 1239 LYS A O 1
ATOM 9900 N N . PRO A 1 1240 ? -53.323 32.846 22.993 1.00 82.25 1240 PRO A N 1
ATOM 9901 C CA . PRO A 1 1240 ? -52.506 33.472 24.028 1.00 82.25 1240 PRO A CA 1
ATOM 9902 C C . PRO A 1 1240 ? -53.363 34.044 25.170 1.00 82.25 1240 PRO A C 1
ATOM 9904 O O . PRO A 1 1240 ? -54.339 34.759 24.931 1.00 82.25 1240 PRO A O 1
ATOM 9907 N N . GLY A 1 1241 ? -53.020 33.688 26.407 1.00 76.94 1241 GLY A N 1
ATOM 9908 C CA . GLY A 1 1241 ? -53.692 34.097 27.642 1.00 76.94 1241 GLY A CA 1
ATOM 9909 C C . GLY A 1 1241 ? -55.027 33.405 27.949 1.00 76.94 1241 GLY A C 1
ATOM 9910 O O . GLY A 1 1241 ? -55.685 33.797 28.911 1.00 76.94 1241 GLY A O 1
ATOM 9911 N N . LYS A 1 1242 ? -55.460 32.422 27.146 1.00 82.31 1242 LYS A N 1
ATOM 9912 C CA . LYS A 1 1242 ? -56.718 31.672 27.351 1.00 82.31 1242 LYS A CA 1
ATOM 9913 C C . LYS A 1 1242 ? -56.524 30.159 27.526 1.00 82.31 1242 LYS A C 1
ATOM 9915 O O . LYS A 1 1242 ? -57.524 29.448 27.586 1.00 82.31 1242 LYS A O 1
ATOM 9920 N N . GLY A 1 1243 ? -55.278 29.690 27.595 1.00 85.44 1243 GLY A N 1
ATOM 9921 C CA . GLY A 1 1243 ? -54.929 28.272 27.663 1.00 85.44 1243 GLY A CA 1
ATOM 9922 C C . GLY A 1 1243 ? -54.847 27.565 26.314 1.00 85.44 1243 GLY A C 1
ATOM 9923 O O . GLY A 1 1243 ? -55.014 28.180 25.252 1.00 85.44 1243 GLY A O 1
ATOM 9924 N N . SER A 1 1244 ? -54.548 26.269 26.372 1.00 90.50 1244 SER A N 1
ATOM 9925 C CA . SER A 1 1244 ? -54.406 25.394 25.207 1.00 90.50 1244 SER A CA 1
ATOM 9926 C C . SER A 1 1244 ? -55.260 24.137 25.356 1.00 90.50 1244 SER A C 1
ATOM 9928 O O . SER A 1 1244 ? -55.522 23.668 26.457 1.00 90.50 1244 SER A O 1
ATOM 9930 N N . ALA A 1 1245 ? -55.709 23.592 24.232 1.00 92.75 1245 ALA A N 1
ATOM 9931 C CA . ALA A 1 1245 ? -56.333 22.282 24.149 1.00 92.75 1245 ALA A CA 1
ATOM 9932 C C . ALA A 1 1245 ? -55.554 21.441 23.139 1.00 92.75 1245 ALA A C 1
ATOM 9934 O O . ALA A 1 1245 ? -55.504 21.783 21.957 1.00 92.75 1245 ALA A O 1
ATOM 9935 N N . PHE A 1 1246 ? -54.921 20.369 23.606 1.00 94.38 1246 PHE A N 1
ATOM 9936 C CA . PHE A 1 1246 ? -54.248 19.392 22.757 1.00 94.38 1246 PHE A CA 1
ATOM 9937 C C . PHE A 1 1246 ? -55.183 18.224 22.497 1.00 94.38 1246 PHE A C 1
ATOM 9939 O O . PHE A 1 1246 ? -55.789 17.694 23.424 1.00 94.38 1246 PHE A O 1
ATOM 9946 N N . TYR A 1 1247 ? -55.267 17.811 21.241 1.00 94.50 1247 TYR A N 1
ATOM 9947 C CA . TYR A 1 1247 ? -56.133 16.736 20.795 1.00 94.50 1247 TYR A CA 1
ATOM 9948 C C . TYR A 1 1247 ? -55.301 15.649 20.138 1.00 94.50 1247 TYR A C 1
ATOM 9950 O O . TYR A 1 1247 ? -54.391 15.940 19.359 1.00 94.50 1247 TYR A O 1
ATOM 9958 N N . PHE A 1 1248 ? -55.658 14.398 20.387 1.00 95.75 1248 PHE A N 1
ATOM 9959 C CA . PHE A 1 1248 ? -55.232 13.292 19.549 1.00 95.75 1248 PHE A CA 1
ATOM 9960 C C . PHE A 1 1248 ? -56.380 12.321 19.316 1.00 95.75 1248 PHE A C 1
ATOM 9962 O O . PHE A 1 1248 ? -57.315 12.228 20.107 1.00 95.75 1248 PHE A O 1
ATOM 9969 N N . SER A 1 1249 ? -56.313 11.615 18.198 1.00 94.31 1249 SER A N 1
ATOM 9970 C CA . SER A 1 1249 ? -57.310 10.625 17.800 1.00 94.31 1249 SER A CA 1
ATOM 9971 C C . SER A 1 1249 ? -56.647 9.282 17.563 1.00 94.31 1249 SER A C 1
ATOM 9973 O O . SER A 1 1249 ? -55.502 9.235 17.115 1.00 94.31 1249 SER A O 1
ATOM 9975 N N . LEU A 1 1250 ? -57.365 8.204 17.853 1.00 92.50 1250 LEU A N 1
ATOM 9976 C CA . LEU A 1 1250 ? -56.963 6.840 17.538 1.00 92.50 1250 LEU A CA 1
ATOM 9977 C C . LEU A 1 1250 ? -58.091 6.157 16.754 1.00 92.50 1250 LEU A C 1
ATOM 9979 O O . LEU A 1 1250 ? -59.259 6.309 17.125 1.00 92.50 1250 LEU A O 1
ATOM 9983 N N . PRO A 1 1251 ? -57.782 5.405 15.686 1.00 89.44 1251 PRO A N 1
ATOM 9984 C CA . PRO A 1 1251 ? -58.800 4.699 14.922 1.00 89.44 1251 PRO A CA 1
ATOM 9985 C C . PRO A 1 1251 ? -59.436 3.598 15.778 1.00 89.44 1251 PRO A C 1
ATOM 9987 O O . PRO A 1 1251 ? -58.740 2.789 16.392 1.00 89.44 1251 PRO A O 1
ATOM 9990 N N . LEU A 1 1252 ? -60.768 3.544 15.796 1.00 85.25 1252 LEU A N 1
ATOM 9991 C CA . LEU A 1 1252 ? -61.492 2.410 16.363 1.00 85.25 1252 LEU A CA 1
ATOM 9992 C C . LEU A 1 1252 ? -61.365 1.263 15.362 1.00 85.25 1252 LEU A C 1
ATOM 9994 O O . LEU A 1 1252 ? -61.669 1.435 14.179 1.00 85.25 1252 LEU A O 1
ATOM 9998 N N . SER A 1 1253 ? -60.877 0.111 15.815 1.00 64.56 1253 SER A N 1
ATOM 9999 C CA . SER A 1 1253 ? -60.776 -1.093 14.991 1.00 64.56 1253 SER A CA 1
ATOM 10000 C C . SER A 1 1253 ? -62.111 -1.363 14.287 1.00 64.56 1253 SER A C 1
ATOM 10002 O O . SER A 1 1253 ? -63.172 -1.284 14.909 1.00 64.56 1253 SER A O 1
ATOM 10004 N N . THR A 1 1254 ? -62.050 -1.654 12.984 1.00 46.47 1254 THR A N 1
ATOM 10005 C CA . THR A 1 1254 ? -63.187 -2.231 12.250 1.00 46.47 1254 THR A CA 1
ATOM 10006 C C . THR A 1 1254 ? -63.281 -3.720 12.517 1.00 46.47 1254 THR A C 1
ATOM 10008 O O . THR A 1 1254 ? -62.204 -4.349 12.644 1.00 46.47 1254 THR A O 1
#